Protein AF-A0A8H3A7A9-F1 (afdb_monomer)

Secondary structure (DSSP, 8-state):
--HHHHHHHHHHHHHHHHS---TTGGGS--SS-HHHHHHHHHHHHHHHHS-TT-BTT-SS--TT----EEEEEEGGGTTS---EEEESS--SSSPPPP-BHHHHHHHHH--TTTSPPEEEEETTEEEEEE-THHHHSSTHHHHHHHHHHH-TT-EE--EEEE-----------SS-HHHHHHHHHHHHT-SHHHHHHHHHHSTT-SSSEEEE---SS-TT--TT-GGGHHHHHHHHHHHHTSHHHHHHHHHHHHHHHH--S-EEGGGTTS------PPP--EE-PPPPTT----HHHHHHHHHHHH---SS--EEEEEE-TTS-HHHHHHHHHHHHTTS-SEEEEEE-SSHHHHHHHHHHHHHHH-GGGS-GGG--HHHHHHHHHH-SS-EEEEEE----TT---GGG----SSEEEEEEES-GGGGGG-BSTT-EEEE-SPPHHHHHHHHHHHHGGG-TTS---HHHHHHHHHHHHHTTT-HHHHHHHHHHHHHSTT--HHHHHHHHHHHHHHHHHHHHTS-GGG---HHHHHHHHHHHHHHHHHHHTT-HHHHHHHHHHHHS-SSS--HHHHHHHHHTTT--S------HHHHHHHHHHHS--HHHHHHHHSTT-PPSS-TTS----HHHHHHHHHHHHHTT-HHHHHHHHHHHHHHHHHHH-TT-HHHHHHHHHHHHHHHHTT-HHHHHHHHHHHHHHHHHHS-TT-HHHHHHHHHHHHHHHHTT-HHHHHHHHHHHHHHHHHHH-TTSHHHHHHHHHHHHHHHHTT-HHHHHHHHHHHHHHS-TT-TTHHHHHHHHHHHHHHTT-HHHHHHHHHHHHHHHHHHH-TTSHHHHTTTTHHHHHHHHHHHS--S--TT---SS--SSS-TTSHHHHHHHHHHS-S--TTSHHHHHTTSTTSSS----

pLDDT: mean 74.2, std 18.53, range [27.91, 96.25]

Mean predicted aligned error: 22.01 Å

Sequence (908 aa):
MSIEDAIGSYTGLAENVFSDKKRGGISGGAAYKGTTLIDSLRSIFQDATGSGDQKMAEGAPKPDGCNTLIFATLKDNMNAGIPVIFRSYQVRANRAPDCAIHEAVYATMAHPDFFKSIQIADGSLKYSFVGGELGNSNPLVHVLAEVRDLYPGEYVSCIMSIGAGHAHTIQIPNGDRQQASLAMRAMATDSERVAEEMARRFQDTTGVYFRFNVDQGMQDIETDGWEKLSVVATHTQAYLNKIEVNRAMWEAAKAIQDRKNALAVAWIDGRVQRTLEPAIVKKCPIPTAYYTGRAKEIQGVGSYIVSSGYQQQVCVIYGLGGAGKSQLAFKAIEQNHHHWNHIIYVDASCKKTIERMLEDFARVNLKYLGDTDTITYIDTLQWLQETQDSWLLFFDGADDLQLDISPYFPISYRGNILVTTRLESRAGLAQPPEALYPISGMDPEDASSLLLRVVNRRAPSKPKTAADKMSADALVRDFGFLALAIVHAGAYIAHSTGLSIAKYHDQFRDRKREMLEKHSKLPQASRISNYKDTVYTTWNMCYELLGQHGKQGTQELLWLIAFLQRDGITNAIFERAAINIHLYAPILPAGELEKYAYNYLVGLGPHVQKLLSESHKLPDEEANRWEVNCNHAVCFANVFKSMKLWPEEEDLRTKVAVARANLLGLEDPATLQNADDLAQNYWNQGLVNRAETLYSEVLEVRRGLHREDHNDILTSKRHLASIYQYQGRLSDAVPFWEDVVEGYRVSKGGNHPETLTCMESLADVYLRSAQLDKEEKLRRDMINLMLDDDPDKPTCMRRLAEVLELKEEWDAAELQLVQYQEALKKVWGESHANATIDQDCIYELRVRKESVPPISCASCMHPADVASICPKSKSICDFAARAFGILPFSLAVLVVAYLLPICFGISS

Solvent-accessible surface area (backbone atoms only — not comparable to full-atom values): 51294 Å² total; per-residue (Å²): 123,56,73,68,58,46,54,53,51,51,52,53,46,39,48,70,41,52,70,61,66,53,93,69,49,89,74,87,46,41,30,34,57,52,66,55,46,48,54,50,41,22,50,54,34,28,75,64,71,75,40,38,72,43,54,41,57,67,92,66,86,64,97,79,77,80,87,52,77,48,50,21,24,43,62,94,48,72,86,72,79,66,68,46,50,45,42,51,62,90,72,95,64,84,76,49,68,76,46,30,42,38,55,55,53,46,19,29,63,10,36,68,71,43,18,59,61,43,76,51,56,43,92,93,48,75,47,47,23,23,17,16,39,68,68,36,52,46,51,57,72,60,52,52,53,50,49,36,75,74,37,79,80,43,64,48,24,61,45,81,47,79,56,93,40,47,52,76,84,88,65,87,66,90,84,48,70,68,53,48,54,51,39,54,48,53,62,36,43,49,36,58,68,52,51,53,49,48,48,62,28,40,64,51,51,75,61,31,75,46,79,47,61,44,85,66,85,37,50,92,56,59,98,68,45,54,91,46,50,68,56,52,50,52,39,49,53,58,47,57,68,34,71,70,48,43,50,51,51,51,45,50,53,45,17,64,71,67,47,76,39,55,44,50,33,85,53,66,90,45,72,42,62,38,80,58,77,51,69,83,42,70,51,64,74,79,48,64,96,70,74,66,71,61,64,67,58,31,52,52,54,34,50,49,63,64,54,82,49,95,50,53,27,25,33,31,34,30,31,60,82,52,37,44,58,67,47,46,52,28,46,24,44,64,78,49,55,82,76,34,58,27,32,46,62,30,54,30,61,43,72,69,49,37,43,49,48,35,20,52,48,25,62,71,37,45,58,56,82,52,65,77,92,74,66,41,33,63,57,35,42,51,47,62,42,70,51,91,61,32,32,38,44,34,33,41,49,45,58,49,88,87,60,82,66,69,89,75,62,59,76,30,64,53,39,23,36,39,36,25,25,59,45,72,86,57,56,81,66,19,32,58,73,82,34,51,45,83,42,58,53,48,57,69,70,42,36,29,51,38,30,55,52,45,34,33,68,88,50,83,81,64,77,86,46,74,67,56,51,55,33,34,52,53,42,34,55,72,47,61,24,24,50,47,45,39,52,52,52,15,46,48,42,49,71,39,88,90,53,48,66,55,62,51,42,51,54,48,51,52,52,48,47,57,47,50,59,62,48,69,74,47,60,79,91,71,52,71,54,76,67,59,49,41,46,47,50,49,49,49,53,60,52,57,53,35,55,76,70,75,39,50,70,58,53,56,46,53,50,54,54,74,73,46,66,91,70,89,77,49,70,66,58,53,55,52,46,64,74,43,66,84,54,90,63,84,84,69,73,89,42,73,68,51,54,52,50,48,52,45,66,76,43,58,50,74,68,56,51,45,61,65,67,54,69,84,59,84,73,84,90,71,91,78,78,75,83,78,42,58,68,58,55,51,52,53,25,52,49,25,56,76,71,66,39,56,69,66,18,50,57,44,47,52,52,38,39,54,53,36,28,74,74,66,34,71,83,28,70,70,30,44,51,49,49,52,54,50,20,52,47,27,45,76,73,66,40,48,72,61,16,50,53,46,41,49,54,50,36,56,53,41,59,77,74,43,63,87,67,37,68,70,44,34,50,36,34,45,55,48,20,53,50,26,49,73,74,65,39,38,84,67,12,49,62,30,31,55,52,32,32,52,35,32,29,76,75,66,32,63,66,31,71,69,26,47,53,41,44,53,53,41,37,53,45,24,54,77,66,67,39,54,71,62,28,48,53,50,42,55,50,49,54,71,49,45,56,78,66,41,80,61,40,34,58,48,35,48,54,41,20,55,51,27,48,76,69,67,38,54,72,61,17,50,53,34,48,53,53,22,52,52,36,30,26,64,49,63,34,79,86,31,65,80,43,57,74,63,66,56,55,60,56,53,48,52,52,52,63,71,66,57,78,76,97,77,72,100,76,84,79,82,96,82,84,86,86,82,84,68,92,74,54,61,63,56,52,54,48,55,58,70,74,70,71,87,82,64,84,86,54,60,69,62,52,68,76,70,54,71,76,76,77,64,83,81,76,134

Nearest PDB structures (foldseek):
  7ai4-assembly1_A  TM=7.727E-01  e=1.478E-08  Homo sapiens
  6ejn-assembly1_B  TM=8.542E-01  e=3.430E-07  Mus musculus
  7ai4-assembly2_B  TM=7.192E-01  e=2.588E-08  Homo sapiens
  6ejn-assembly1_A  TM=7.525E-01  e=1.580E-07  Mus musculus
  3nf1-assembly1_A  TM=7.855E-01  e=5.053E-07  Homo sapiens

InterPro domains:
  IPR002182 NB-ARC [PF00931] (311-458)
  IPR002641 Patatin-like phospholipase domain [PS51635] (1-144)
  IPR011990 Tetratricopeptide-like helical domain superfamily [G3DSA:1.25.40.10] (632-840)
  IPR011990 Tetratricopeptide-like helical domain superfamily [SSF48452] (669-813)
  IPR016035 Acyl transferase/acyl hydrolase/lysophospholipase [SSF52151] (1-244)
  IPR027417 P-loop containing nucleoside triphosphate hydrolase [G3DSA:3.40.50.300] (272-430)
  IPR027417 P-loop containing nucleoside triphosphate hydrolase [SSF52540] (281-552)
  IPR053137 Nucleotide-binding leucine-rich repeat (NLR)-like [PTHR46082] (385-836)

Foldseek 3Di:
DDPVVVVVLVLVLLCQWLVDFDDPLPPQAARTELVSNLVSQLVVCCVVPVGSFAKLADDDCDPPNDKDWAWWCFPVPLPPLDTQIRINYDDDDSDDATGGPSQSVSLQVQASRHHAWDWGDHPPDTTTTHHRLQNPLPVVVVVLVVCCVVPVWFWQLADETEDQADQDDQDDDPDDPVSNVVSVRCVRNDNVVVVVVLCQLCVQAPLHYDYHHQHDQNHPADPSNSVCVVSSVVSVVVSCPDPVNVVSVVSNVCSVVVVLRIHRSVSSPGSQQHPPPFQQAADDDAADPLDWDDPVVLVLLLCQQLDLDQFAWEFEEEEDPLLCSSNSVNSSCVVNVVSFSHEQEFAQQDPVRRWVSLQVSCLRGVVRVDDSVPGTSVNSLVCVASDPTAYEYEYEENEDPPDDCVVSDRGHSRGYYYYYYHDPVCLVVGVPNSSYHYGFADDLVRLLVSLVCLLCVPPVPDPCDPVLSVLSSLQCVLLRNRNRLSNLLSPLNNVDPPRGSNNSSVVLVVQLVVVVVVLVPDDPVSRDPSNCSSSCSSVVVSQVVCVVVPVVVVNLVVLVCVPDDPPPDDVVVVVVCVVCVVVLDDPPPDDPVVVVVVCCVVVVDPVVVVVLVVLPDDDPDDPDPDPPPLVNLVSVLVVCLSVVVLVSNLSSLVSSLVVCCVVPNCLDPVSLVSLQVNLVSCVVVVVLVSSLVSLVVSLVSVVVPDDCLDPSNLVSLLSNLVSCVVVVVLVSNQVSLVSSLVSCCVVVNCLDPVSLVSLVSNLVSCVSVVVLVVNLVSLVSSLVSDDLLDPCNLVSLLVNLVSCVVVVVLVVSLVSVVVSLVSQCSNQNCPDPSSVVCPCVSVVSVVVNVPPDPPDDPPDDDDDPDPPDDPPVVVVVVVVCVVDDDDDPVCVVVVVVPPVVPPPDDDD

Structure (mmCIF, N/CA/C/O backbone):
data_AF-A0A8H3A7A9-F1
#
_entry.id   AF-A0A8H3A7A9-F1
#
loop_
_atom_site.group_PDB
_atom_site.id
_atom_site.type_symbol
_atom_site.label_atom_id
_atom_site.label_alt_id
_atom_site.label_comp_id
_atom_site.label_asym_id
_atom_site.label_entity_id
_atom_site.label_seq_id
_atom_site.pdbx_PDB_ins_code
_atom_site.Cartn_x
_atom_site.Cartn_y
_atom_site.Cartn_z
_atom_site.occupancy
_atom_site.B_iso_or_equiv
_atom_site.auth_seq_id
_atom_site.auth_comp_id
_atom_site.auth_asym_id
_atom_site.auth_atom_id
_atom_site.pdbx_PDB_model_num
ATOM 1 N N . MET A 1 1 ? -44.510 3.737 44.860 1.00 81.31 1 MET A N 1
ATOM 2 C CA . MET A 1 1 ? -44.347 4.711 45.961 1.00 81.31 1 MET A CA 1
ATOM 3 C C . MET A 1 1 ? -43.432 5.834 45.485 1.00 81.31 1 MET A C 1
ATOM 5 O O . MET A 1 1 ? -42.497 5.527 44.750 1.00 81.31 1 MET A O 1
ATOM 9 N N . SER A 1 2 ? -43.714 7.098 45.826 1.00 86.44 2 SER A N 1
ATOM 10 C CA . SER A 1 2 ? -42.799 8.214 45.530 1.00 86.44 2 SER A CA 1
ATOM 11 C C . SER A 1 2 ? -41.583 8.202 46.473 1.00 86.44 2 SER A C 1
ATOM 13 O O . SER A 1 2 ? -41.585 7.490 47.477 1.00 86.44 2 SER A O 1
ATOM 15 N N . ILE A 1 3 ? -40.531 8.970 46.166 1.00 86.75 3 ILE A N 1
ATOM 16 C CA . ILE A 1 3 ? -39.346 9.064 47.042 1.00 86.75 3 ILE A CA 1
ATOM 17 C C . ILE A 1 3 ? -39.711 9.713 48.389 1.00 86.75 3 ILE A C 1
ATOM 19 O O . ILE A 1 3 ? -39.241 9.255 49.428 1.00 86.75 3 ILE A O 1
ATOM 23 N N . GLU A 1 4 ? -40.572 10.733 48.390 1.00 86.94 4 GLU A N 1
ATOM 24 C CA . GLU A 1 4 ? -41.012 11.419 49.614 1.00 86.94 4 GLU A CA 1
ATOM 25 C C . GLU A 1 4 ? -41.820 10.484 50.525 1.00 86.94 4 GLU A C 1
ATOM 27 O O . GLU A 1 4 ? -41.523 10.374 51.716 1.00 86.94 4 GLU A O 1
ATOM 32 N N . ASP A 1 5 ? -42.761 9.724 49.952 1.00 88.25 5 ASP A N 1
ATOM 33 C CA . ASP A 1 5 ? -43.539 8.723 50.694 1.00 88.25 5 ASP A CA 1
ATOM 34 C C . ASP A 1 5 ? -42.638 7.616 51.264 1.00 88.25 5 ASP A C 1
ATOM 36 O O . ASP A 1 5 ? -42.865 7.128 52.374 1.00 88.25 5 ASP A O 1
ATOM 40 N N . ALA A 1 6 ? -41.593 7.226 50.522 1.00 87.62 6 ALA A N 1
ATOM 41 C CA . ALA A 1 6 ? -40.629 6.227 50.970 1.00 87.62 6 ALA A CA 1
ATOM 42 C C . ALA A 1 6 ? -39.819 6.725 52.168 1.00 87.62 6 ALA A C 1
ATOM 44 O O . ALA A 1 6 ? -39.702 6.002 53.154 1.00 87.62 6 ALA A O 1
ATOM 45 N N . ILE A 1 7 ? -39.312 7.962 52.130 1.00 86.38 7 ILE A N 1
ATOM 46 C CA . ILE A 1 7 ? -38.599 8.577 53.263 1.00 86.38 7 ILE A CA 1
ATOM 47 C C . ILE A 1 7 ? -39.510 8.646 54.498 1.00 86.38 7 ILE A C 1
ATOM 49 O O . ILE A 1 7 ? -39.076 8.306 55.603 1.00 86.38 7 ILE A O 1
ATOM 53 N N . GLY A 1 8 ? -40.780 9.024 54.322 1.00 86.81 8 GLY A N 1
ATOM 54 C CA . GLY A 1 8 ? -41.763 9.027 55.409 1.00 86.81 8 GLY A CA 1
ATOM 55 C C . GLY A 1 8 ? -41.993 7.628 55.990 1.00 86.81 8 GLY A C 1
ATOM 56 O O . GLY A 1 8 ? -41.904 7.433 57.202 1.00 86.81 8 GLY A O 1
ATOM 57 N N . SER A 1 9 ? -42.194 6.634 55.122 1.00 89.56 9 SER A N 1
ATOM 58 C CA . SER A 1 9 ? -42.402 5.231 55.510 1.00 89.56 9 SER A CA 1
ATOM 59 C C . SER A 1 9 ? -41.189 4.640 56.235 1.00 89.56 9 SER A C 1
ATOM 61 O O . SER A 1 9 ? -41.352 3.944 57.235 1.00 89.56 9 SER A O 1
ATOM 63 N N . TYR A 1 10 ? -39.967 4.948 55.784 1.00 86.12 10 TYR A N 1
ATOM 64 C CA . TYR A 1 10 ? -38.727 4.529 56.448 1.00 86.12 10 TYR A CA 1
ATOM 65 C C . TYR A 1 10 ? -38.563 5.165 57.827 1.00 86.12 10 TYR A C 1
ATOM 67 O O . TYR A 1 10 ? -38.126 4.492 58.758 1.00 86.12 10 TYR A O 1
ATOM 75 N N . THR A 1 11 ? -38.933 6.438 57.967 1.00 85.75 11 THR A N 1
ATOM 76 C CA . THR A 1 11 ? -38.892 7.142 59.255 1.00 85.75 11 THR A CA 1
ATOM 77 C C . THR A 1 11 ? -39.833 6.473 60.258 1.00 85.75 11 THR A C 1
ATOM 79 O O . THR A 1 11 ? -39.410 6.122 61.359 1.00 85.75 11 THR A O 1
ATOM 82 N N . GLY A 1 12 ? -41.073 6.198 59.840 1.00 88.00 12 GLY A N 1
ATOM 83 C CA . GLY A 1 12 ? -42.051 5.478 60.658 1.00 88.00 12 GLY A CA 1
ATOM 84 C C . GLY A 1 12 ? -41.626 4.041 60.976 1.00 88.00 12 GLY A C 1
ATOM 85 O O . GLY A 1 12 ? -41.794 3.582 62.103 1.00 88.00 12 GLY A O 1
ATOM 86 N N . LEU A 1 13 ? -41.019 3.333 60.016 1.00 89.81 13 LEU A N 1
ATOM 87 C CA . LEU A 1 13 ? -40.456 1.999 60.240 1.00 89.81 13 LEU A CA 1
ATOM 88 C C . LEU A 1 13 ? -39.361 2.031 61.312 1.00 89.81 13 LEU A C 1
ATOM 90 O O . LEU A 1 13 ? -39.375 1.202 62.219 1.00 89.81 13 LEU A O 1
ATOM 94 N N . ALA A 1 14 ? -38.424 2.977 61.216 1.00 86.81 14 ALA A N 1
ATOM 95 C CA . ALA A 1 14 ? -37.315 3.094 62.154 1.00 86.81 14 ALA A CA 1
ATOM 96 C C . ALA A 1 14 ? -37.806 3.392 63.580 1.00 86.81 14 ALA A C 1
ATOM 98 O O . ALA A 1 14 ? -37.393 2.709 64.516 1.00 86.81 14 ALA A O 1
ATOM 99 N N . GLU A 1 15 ? -38.732 4.340 63.738 1.00 87.81 15 GLU A N 1
ATOM 100 C CA . GLU A 1 15 ? -39.348 4.659 65.031 1.00 87.81 15 GLU A CA 1
ATOM 101 C C . GLU A 1 15 ? -40.083 3.445 65.620 1.00 87.81 15 GLU A C 1
ATOM 103 O O . GLU A 1 15 ? -39.825 3.047 66.757 1.00 87.81 15 GLU A O 1
ATOM 108 N N . ASN A 1 16 ? -40.934 2.779 64.835 1.00 88.44 16 ASN A N 1
ATOM 109 C CA . ASN A 1 16 ? -41.722 1.637 65.309 1.00 88.44 16 ASN A CA 1
ATOM 110 C C . ASN A 1 16 ? -40.861 0.425 65.694 1.00 88.44 16 ASN A C 1
ATOM 112 O O . ASN A 1 16 ? -41.200 -0.319 66.615 1.00 88.44 16 ASN A O 1
ATOM 116 N N . VAL A 1 17 ? -39.761 0.191 64.976 1.00 88.12 17 VAL A N 1
ATOM 117 C CA . VAL A 1 17 ? -38.931 -1.005 65.158 1.00 88.12 17 VAL A CA 1
ATOM 118 C C . VAL A 1 17 ? -37.855 -0.805 66.227 1.00 88.12 17 VAL A C 1
ATOM 120 O O . VAL A 1 17 ? -37.589 -1.740 66.990 1.00 88.12 17 VAL A O 1
ATOM 123 N N . PHE A 1 18 ? -37.245 0.382 66.301 1.00 86.00 18 PHE A N 1
ATOM 124 C CA . PHE A 1 18 ? -36.087 0.643 67.164 1.00 86.00 18 PHE A CA 1
ATOM 125 C C . PHE A 1 18 ? -36.413 1.400 68.464 1.00 86.00 18 PHE A C 1
ATOM 127 O O . PHE A 1 18 ? -35.544 1.500 69.328 1.00 86.00 18 PHE A O 1
ATOM 134 N N . SER A 1 19 ? -37.649 1.870 68.669 1.00 83.56 19 SER A N 1
ATOM 135 C CA . SER A 1 19 ? -38.062 2.507 69.936 1.00 83.56 19 SER A CA 1
ATOM 136 C C . SER A 1 19 ? -38.066 1.552 71.141 1.00 83.56 19 SER A C 1
ATOM 138 O O . SER A 1 19 ? -37.717 1.952 72.251 1.00 83.56 19 SER A O 1
ATOM 140 N N . ASP A 1 20 ? -38.385 0.269 70.933 1.00 79.62 20 ASP A N 1
ATOM 141 C CA . ASP A 1 20 ? -38.585 -0.718 72.005 1.00 79.62 20 ASP A CA 1
ATOM 142 C C . ASP A 1 20 ? -37.432 -1.741 72.122 1.00 79.62 20 ASP A C 1
ATOM 144 O O . ASP A 1 20 ? -37.546 -2.923 71.760 1.00 79.62 20 ASP A O 1
ATOM 148 N N . LYS A 1 21 ? -36.299 -1.311 72.694 1.00 80.25 21 LYS A N 1
ATOM 149 C CA . LYS A 1 21 ? -35.135 -2.182 72.961 1.00 80.25 21 LYS A CA 1
ATOM 150 C C . LYS A 1 21 ? -35.417 -3.168 74.105 1.00 80.25 21 LYS A C 1
ATOM 152 O O . LYS A 1 21 ? -35.816 -2.788 75.209 1.00 80.25 21 LYS A O 1
ATOM 157 N N . LYS A 1 22 ? -35.175 -4.468 73.893 1.00 74.69 22 LYS A N 1
ATOM 158 C CA . LYS A 1 22 ? -35.409 -5.500 74.925 1.00 74.69 22 LYS A CA 1
ATOM 159 C C . LYS A 1 22 ? -34.447 -5.338 76.112 1.00 74.69 22 LYS A C 1
ATOM 161 O O . LYS A 1 22 ? -33.228 -5.401 75.951 1.00 74.69 22 LYS A O 1
ATOM 166 N N . ARG A 1 23 ? -34.984 -5.247 77.337 1.00 50.81 23 ARG A N 1
ATOM 167 C CA . ARG A 1 23 ? -34.195 -5.315 78.585 1.00 50.81 23 ARG A CA 1
ATOM 168 C C . ARG A 1 23 ? -33.605 -6.724 78.762 1.00 50.81 23 ARG A C 1
ATOM 170 O O . ARG A 1 23 ? -34.299 -7.621 79.226 1.00 50.81 23 ARG A O 1
ATOM 177 N N . GLY A 1 24 ? -32.341 -6.923 78.370 1.00 53.50 24 GLY A N 1
ATOM 178 C CA . GLY A 1 24 ? -31.610 -8.189 78.573 1.00 53.50 24 GLY A CA 1
ATOM 179 C C . GLY A 1 24 ? -30.559 -8.577 77.518 1.00 53.50 24 GLY A C 1
ATOM 180 O O . GLY A 1 24 ? -29.971 -9.650 77.632 1.00 53.50 24 GLY A O 1
ATOM 181 N N . GLY A 1 25 ? -30.288 -7.740 76.509 1.00 44.56 25 GLY A N 1
ATOM 182 C CA . GLY A 1 25 ? -29.418 -8.057 75.357 1.00 44.56 25 GLY A CA 1
ATOM 183 C C . GLY A 1 25 ? -27.917 -8.291 75.619 1.00 44.56 25 GLY A C 1
ATOM 184 O O . GLY A 1 25 ? -27.160 -8.411 74.666 1.00 44.56 25 GLY A O 1
ATOM 185 N N . ILE A 1 26 ? -27.458 -8.390 76.871 1.00 44.59 26 ILE A N 1
ATOM 186 C CA . ILE A 1 26 ? -26.031 -8.601 77.209 1.00 44.59 26 ILE A CA 1
ATOM 187 C C . ILE A 1 26 ? -25.650 -10.103 77.184 1.00 44.59 26 ILE A C 1
ATOM 189 O O . ILE A 1 26 ? -24.485 -10.464 77.306 1.00 44.59 26 ILE A O 1
ATOM 193 N N . SER A 1 27 ? -26.612 -11.007 76.952 1.00 41.19 27 SER A N 1
ATOM 194 C CA . SER A 1 27 ? -26.386 -12.464 76.865 1.00 41.19 27 SER A CA 1
ATOM 195 C C . SER A 1 27 ? -26.697 -13.052 75.477 1.00 41.19 27 SER A C 1
ATOM 197 O O . SER A 1 27 ? -27.342 -14.088 75.354 1.00 41.19 27 SER A O 1
ATOM 199 N N . GLY A 1 28 ? -26.243 -12.384 74.409 1.00 50.75 28 GLY A N 1
ATOM 200 C CA . GLY A 1 28 ? -26.193 -12.966 73.056 1.00 50.75 28 GLY A CA 1
ATOM 201 C C . GLY A 1 28 ? -27.541 -13.179 72.349 1.00 50.75 28 GLY A C 1
ATOM 202 O O . GLY A 1 28 ? -27.635 -14.028 71.464 1.00 50.75 28 GLY A O 1
ATOM 203 N N . GLY A 1 29 ? -28.592 -12.443 72.730 1.00 59.03 29 GLY A N 1
ATOM 204 C CA . GLY A 1 29 ? -29.908 -12.481 72.080 1.00 59.03 29 GLY A CA 1
ATOM 205 C C . GLY A 1 29 ? -30.260 -11.171 71.364 1.00 59.03 29 GLY A C 1
ATOM 206 O O . GLY A 1 29 ? -29.929 -10.101 71.859 1.00 59.03 29 GLY A O 1
ATOM 207 N N . ALA A 1 30 ? -30.979 -11.267 70.237 1.00 68.69 30 ALA A N 1
ATOM 208 C CA . ALA A 1 30 ? -31.411 -10.138 69.399 1.00 68.69 30 ALA A CA 1
ATOM 209 C C . ALA A 1 30 ? -32.050 -8.976 70.190 1.00 68.69 30 ALA A C 1
ATOM 211 O O . ALA A 1 30 ? -33.033 -9.196 70.916 1.00 68.69 30 ALA A O 1
ATOM 212 N N . ALA A 1 31 ? -31.528 -7.757 69.999 1.00 78.38 31 ALA A N 1
ATOM 213 C CA . ALA A 1 31 ? -31.915 -6.551 70.738 1.00 78.38 31 ALA A CA 1
ATOM 214 C C . ALA A 1 31 ? -33.371 -6.098 70.508 1.00 78.38 31 ALA A C 1
ATOM 216 O O . ALA A 1 31 ? -33.987 -5.542 71.421 1.00 78.38 31 ALA A O 1
ATOM 217 N N . TYR A 1 32 ? -33.948 -6.408 69.345 1.00 85.75 32 TYR A N 1
ATOM 218 C CA . TYR A 1 32 ? -35.281 -5.968 68.923 1.00 85.75 32 TYR A CA 1
ATOM 219 C C . TYR A 1 32 ? -36.211 -7.153 68.605 1.00 85.75 32 TYR A C 1
ATOM 221 O O . TYR A 1 32 ? -35.816 -8.330 68.575 1.00 85.75 32 TYR A O 1
ATOM 229 N N . LYS A 1 33 ? -37.518 -6.889 68.477 1.00 85.50 33 LYS A N 1
ATOM 230 C CA . LYS A 1 33 ? -38.528 -7.909 68.140 1.00 85.50 33 LYS A CA 1
ATOM 231 C C . LYS A 1 33 ? -38.652 -8.034 66.620 1.00 85.50 33 LYS A C 1
ATOM 233 O O . LYS A 1 33 ? -39.168 -7.139 65.968 1.00 85.50 33 LYS A O 1
ATOM 238 N N . GLY A 1 34 ? -38.264 -9.187 66.072 1.00 85.44 34 GLY A N 1
ATOM 239 C CA . GLY A 1 34 ? -38.441 -9.470 64.643 1.00 85.44 34 GLY A CA 1
ATOM 240 C C . GLY A 1 34 ? -39.904 -9.446 64.180 1.00 85.44 34 GLY A C 1
ATOM 241 O O . GLY A 1 34 ? -40.184 -9.037 63.062 1.00 85.44 34 GLY A O 1
ATOM 242 N N . THR A 1 35 ? -40.855 -9.804 65.049 1.00 88.44 35 THR A N 1
ATOM 243 C CA . THR A 1 35 ? -42.293 -9.717 64.733 1.00 88.44 35 THR A CA 1
ATOM 244 C C . THR A 1 35 ? -42.723 -8.282 64.426 1.00 88.44 35 THR A C 1
ATOM 246 O O . THR A 1 35 ? -43.422 -8.047 63.455 1.00 88.44 35 THR A O 1
ATOM 249 N N . THR A 1 36 ? -42.222 -7.300 65.181 1.00 90.31 36 THR A N 1
ATOM 250 C CA . THR A 1 36 ? -42.519 -5.884 64.927 1.00 90.31 36 THR A CA 1
ATOM 251 C C . THR A 1 36 ? -41.977 -5.431 63.570 1.00 90.31 36 THR A C 1
ATOM 253 O O . THR A 1 36 ? -42.670 -4.723 62.843 1.00 90.31 36 THR A O 1
ATOM 256 N N . LEU A 1 37 ? -40.766 -5.870 63.201 1.00 90.38 37 LEU A N 1
ATOM 257 C CA . LEU A 1 37 ? -40.165 -5.557 61.902 1.00 90.38 37 LEU A CA 1
ATOM 258 C C . LEU A 1 37 ? -40.970 -6.167 60.749 1.00 90.38 37 LEU A C 1
ATOM 260 O O . LEU A 1 37 ? -41.304 -5.458 59.806 1.00 90.38 37 LEU A O 1
ATOM 264 N N . ILE A 1 38 ? -41.314 -7.457 60.824 1.00 91.12 38 ILE A N 1
ATOM 265 C CA . ILE A 1 38 ? -42.032 -8.126 59.731 1.00 91.12 38 ILE A CA 1
ATOM 266 C C . ILE A 1 38 ? -43.461 -7.593 59.564 1.00 91.12 38 ILE A C 1
ATOM 268 O O . ILE A 1 38 ? -43.892 -7.395 58.431 1.00 91.12 38 ILE A O 1
ATOM 272 N N . ASP A 1 39 ? -44.162 -7.289 60.662 1.00 91.38 39 ASP A N 1
ATOM 273 C CA . ASP A 1 39 ? -45.515 -6.722 60.617 1.00 91.38 39 ASP A CA 1
ATOM 274 C C . ASP A 1 39 ? -45.500 -5.293 60.049 1.00 91.38 39 ASP A C 1
ATOM 276 O O . ASP A 1 39 ? -46.337 -4.947 59.214 1.00 91.38 39 ASP A O 1
ATOM 280 N N . SER A 1 40 ? -44.501 -4.484 60.427 1.00 92.62 40 SER A N 1
ATOM 281 C CA . SER A 1 40 ? -44.321 -3.130 59.882 1.00 92.62 40 SER A CA 1
ATOM 282 C C . SER A 1 40 ? -43.989 -3.160 58.388 1.00 92.62 40 SER A C 1
ATOM 284 O O . SER A 1 40 ? -44.585 -2.415 57.614 1.00 92.62 40 SER A O 1
ATOM 286 N N . LEU A 1 41 ? -43.090 -4.055 57.956 1.00 92.75 41 LEU A N 1
ATOM 287 C CA . LEU A 1 41 ? -42.774 -4.247 56.536 1.00 92.75 41 LEU A CA 1
ATOM 288 C C . LEU A 1 41 ? -44.009 -4.695 55.748 1.00 92.75 41 LEU A C 1
ATOM 290 O O . LEU A 1 41 ? -44.294 -4.133 54.693 1.00 92.75 41 LEU A O 1
ATOM 294 N N . ARG A 1 42 ? -44.774 -5.663 56.269 1.00 92.31 42 ARG A N 1
ATOM 295 C CA . ARG A 1 42 ? -46.020 -6.123 55.644 1.00 92.31 42 ARG A CA 1
ATOM 296 C C . ARG A 1 42 ? -47.021 -4.979 55.478 1.00 92.31 42 ARG A C 1
ATOM 298 O O . ARG A 1 42 ? -47.632 -4.889 54.419 1.00 92.31 42 ARG A O 1
ATOM 305 N N . SER A 1 43 ? -47.162 -4.100 56.474 1.00 92.00 43 SER A N 1
ATOM 306 C CA . SER A 1 43 ? -48.022 -2.911 56.369 1.00 92.00 43 SER A CA 1
ATOM 307 C C . SER A 1 43 ? -47.558 -1.972 55.255 1.00 92.00 43 SER A C 1
ATOM 309 O O . SER A 1 43 ? -48.363 -1.582 54.418 1.00 92.00 43 SER A O 1
ATOM 311 N N . ILE A 1 44 ? -46.256 -1.672 55.183 1.00 91.44 44 ILE A N 1
ATOM 312 C CA . ILE A 1 44 ? -45.694 -0.794 54.142 1.00 91.44 44 ILE A CA 1
ATOM 313 C C . ILE A 1 44 ? -45.965 -1.359 52.744 1.00 91.44 44 ILE A C 1
ATOM 315 O O . ILE A 1 44 ? -46.359 -0.621 51.842 1.00 91.44 44 ILE A O 1
ATOM 319 N N . PHE A 1 45 ? -45.780 -2.667 52.546 1.00 89.12 45 PHE A N 1
ATOM 320 C CA . PHE A 1 45 ? -46.068 -3.296 51.255 1.00 89.12 45 PHE A CA 1
ATOM 321 C C . PHE A 1 45 ? -47.569 -3.389 50.974 1.00 89.12 45 PHE A C 1
ATOM 323 O O . PHE A 1 45 ? -47.976 -3.150 49.843 1.00 89.12 45 PHE A O 1
ATOM 330 N N . GLN A 1 46 ? -48.402 -3.632 51.988 1.00 90.44 46 GLN A N 1
ATOM 331 C CA . GLN A 1 46 ? -49.857 -3.584 51.851 1.00 90.44 46 GLN A CA 1
ATOM 332 C C . GLN A 1 46 ? -50.327 -2.212 51.348 1.00 90.44 46 GLN A C 1
ATOM 334 O O . GLN A 1 46 ? -51.152 -2.157 50.435 1.00 90.44 46 GLN A O 1
ATOM 339 N N . ASP A 1 47 ? -49.765 -1.129 51.884 1.00 86.62 47 ASP A N 1
ATOM 340 C CA . ASP A 1 47 ? -50.081 0.242 51.475 1.00 86.62 47 ASP A CA 1
ATOM 341 C C . ASP A 1 47 ? -49.520 0.570 50.081 1.00 86.62 47 ASP A C 1
ATOM 343 O O . ASP A 1 47 ? -50.162 1.253 49.284 1.00 86.62 47 ASP A O 1
ATOM 347 N N . ALA A 1 48 ? -48.328 0.061 49.755 1.00 84.88 48 ALA A N 1
ATOM 348 C CA . ALA A 1 48 ? -47.638 0.372 48.505 1.00 84.88 48 ALA A CA 1
ATOM 349 C C . ALA A 1 48 ? -48.129 -0.431 47.292 1.00 84.88 48 ALA A C 1
ATOM 351 O O . ALA A 1 48 ? -48.072 0.072 46.168 1.00 84.88 48 ALA A O 1
ATOM 352 N N . THR A 1 49 ? -48.537 -1.685 47.494 1.00 82.50 49 THR A N 1
ATOM 353 C CA . THR A 1 49 ? -48.814 -2.642 46.410 1.00 82.50 49 THR A CA 1
ATOM 354 C C . THR A 1 49 ? -50.214 -3.247 46.469 1.00 82.50 49 THR A C 1
ATOM 356 O O . THR A 1 49 ? -50.620 -3.952 45.546 1.00 82.50 49 THR A O 1
ATOM 359 N N . GLY A 1 50 ? -50.972 -2.977 47.535 1.00 84.12 50 GLY A N 1
ATOM 360 C CA . GLY A 1 50 ? -52.287 -3.569 47.772 1.00 84.12 50 GLY A CA 1
ATOM 361 C C . GLY A 1 50 ? -52.238 -5.004 48.308 1.00 84.12 50 GLY A C 1
ATOM 362 O O . GLY A 1 50 ? -53.295 -5.556 48.619 1.00 84.12 50 GLY A O 1
ATOM 363 N N . SER A 1 51 ? -51.050 -5.605 48.453 1.00 87.38 51 SER A N 1
ATOM 364 C CA . SER A 1 51 ? -50.869 -6.926 49.062 1.00 87.38 51 SER A CA 1
ATOM 365 C C . SER A 1 51 ? -49.593 -6.993 49.898 1.00 87.38 51 SER A C 1
ATOM 367 O O . SER A 1 51 ? -48.479 -6.953 49.376 1.00 87.38 51 SER A O 1
ATOM 369 N N . GLY A 1 52 ? -49.756 -7.149 51.212 1.00 84.75 52 GLY A N 1
ATOM 370 C CA . GLY A 1 52 ? -48.645 -7.245 52.157 1.00 84.75 52 GLY A CA 1
ATOM 371 C C . GLY A 1 52 ? -47.765 -8.484 51.968 1.00 84.75 52 GLY A C 1
ATOM 372 O O . GLY A 1 52 ? -46.592 -8.436 52.324 1.00 84.75 52 GLY A O 1
ATOM 373 N N . ASP A 1 53 ? -48.298 -9.556 51.372 1.00 88.69 53 ASP A N 1
ATOM 374 C CA . ASP A 1 53 ? -47.585 -10.816 51.111 1.00 88.69 53 ASP A CA 1
ATOM 375 C C . ASP A 1 53 ? -47.254 -10.996 49.613 1.00 88.69 53 ASP A C 1
ATOM 377 O O . ASP A 1 53 ? -47.095 -12.118 49.127 1.00 88.69 53 ASP A O 1
ATOM 381 N N . GLN A 1 54 ? -47.162 -9.897 48.853 1.00 87.19 54 GLN A N 1
ATOM 382 C CA . GLN A 1 54 ? -46.780 -9.955 47.443 1.00 87.19 54 GLN A CA 1
ATOM 383 C C . GLN A 1 54 ? -45.436 -10.675 47.265 1.00 87.19 54 GLN A C 1
ATOM 385 O O . GLN A 1 54 ? -44.458 -10.381 47.962 1.00 87.19 54 GLN A O 1
ATOM 390 N N . LYS A 1 55 ? -45.377 -11.602 46.303 1.00 86.94 55 LYS A N 1
ATOM 391 C CA . LYS A 1 55 ? -44.162 -12.365 46.009 1.00 86.94 55 LYS A CA 1
ATOM 392 C C . LYS A 1 55 ? -43.104 -11.526 45.315 1.00 86.94 55 LYS A C 1
ATOM 394 O O . LYS A 1 55 ? -43.401 -10.659 44.496 1.00 86.94 55 LYS A O 1
ATOM 399 N N . MET A 1 56 ? -41.845 -11.859 45.588 1.00 83.50 56 MET A N 1
ATOM 400 C CA . MET A 1 56 ? -40.705 -11.199 44.961 1.00 83.50 56 MET A CA 1
ATOM 401 C C . MET A 1 56 ? -40.666 -11.427 43.436 1.00 83.50 56 MET A C 1
ATOM 403 O O . MET A 1 56 ? -40.343 -10.496 42.703 1.00 83.50 56 MET A O 1
ATOM 407 N N . ALA A 1 57 ? -41.032 -12.626 42.953 1.00 72.69 57 ALA A N 1
ATOM 408 C CA . ALA A 1 57 ? -40.866 -13.057 41.557 1.00 72.69 57 ALA A CA 1
ATOM 409 C C . ALA A 1 57 ? -42.176 -13.504 40.860 1.00 72.69 57 ALA A C 1
ATOM 411 O O . ALA A 1 57 ? -42.184 -14.492 40.117 1.00 72.69 57 ALA A O 1
ATOM 412 N N . GLU A 1 58 ? -43.290 -12.804 41.095 1.00 61.78 58 GLU A N 1
ATOM 413 C CA . GLU A 1 58 ? -44.584 -13.119 40.469 1.00 61.78 58 GLU A CA 1
ATOM 414 C C . GLU A 1 58 ? -44.642 -12.695 38.987 1.00 61.78 58 GLU A C 1
ATOM 416 O O . GLU A 1 58 ? -44.364 -11.553 38.624 1.00 61.78 58 GLU A O 1
ATOM 421 N N . GLY A 1 59 ? -44.961 -13.656 38.112 1.00 53.25 59 GLY A N 1
ATOM 422 C CA . GLY A 1 59 ? -44.815 -13.553 36.661 1.00 53.25 59 GLY A CA 1
ATOM 423 C C . GLY A 1 59 ? -45.776 -12.585 35.964 1.00 53.25 59 GLY A C 1
ATOM 424 O O . GLY A 1 59 ? -46.932 -12.920 35.733 1.00 53.25 59 GLY A O 1
ATOM 425 N N . ALA A 1 60 ? -45.241 -11.447 35.516 1.00 44.09 60 ALA A N 1
ATOM 426 C CA . ALA A 1 60 ? -45.615 -10.715 34.301 1.00 44.09 60 ALA A CA 1
ATOM 427 C C . ALA A 1 60 ? -44.484 -9.719 33.948 1.00 44.09 60 ALA A C 1
ATOM 429 O O . ALA A 1 60 ? -43.736 -9.317 34.844 1.00 44.09 60 ALA A O 1
ATOM 430 N N . PRO A 1 61 ? -44.323 -9.298 32.678 1.00 48.41 61 PRO A N 1
ATOM 431 C CA . PRO A 1 61 ? -43.383 -8.238 32.323 1.00 48.41 61 PRO A CA 1
ATOM 432 C C . PRO A 1 61 ? -43.809 -6.962 33.053 1.00 48.41 61 PRO A C 1
ATOM 434 O O . PRO A 1 61 ? -44.945 -6.512 32.894 1.00 48.41 61 PRO A O 1
ATOM 437 N N . LYS A 1 62 ? -42.928 -6.393 33.881 1.00 54.53 62 LYS A N 1
ATOM 438 C CA . LYS A 1 62 ? -43.228 -5.128 34.560 1.00 54.53 62 LYS A CA 1
ATOM 439 C C . LYS A 1 62 ? -43.432 -4.025 33.506 1.00 54.53 62 LYS A C 1
ATOM 441 O O . LYS A 1 62 ? -42.595 -3.927 32.607 1.00 54.53 62 LYS A O 1
ATOM 446 N N . PRO A 1 63 ? -44.462 -3.168 33.636 1.00 44.75 63 PRO A N 1
ATOM 447 C CA . PRO A 1 63 ? -44.698 -2.043 32.725 1.00 44.75 63 PRO A CA 1
ATOM 448 C C . PRO A 1 63 ? -43.505 -1.075 32.609 1.00 44.75 63 PRO A C 1
ATOM 450 O O . PRO A 1 63 ? -43.327 -0.458 31.563 1.00 44.75 63 PRO A O 1
ATOM 453 N N . ASP A 1 64 ? -42.657 -1.009 33.649 1.00 53.09 64 ASP A N 1
ATOM 454 C CA . ASP A 1 64 ? -41.630 0.033 33.817 1.00 53.09 64 ASP A CA 1
ATOM 455 C C . ASP A 1 64 ? -40.170 -0.471 33.706 1.00 53.09 64 ASP A C 1
ATOM 457 O O . ASP A 1 64 ? -39.230 0.260 34.007 1.00 53.09 64 ASP A O 1
ATOM 461 N N . GLY A 1 65 ? -39.940 -1.727 33.300 1.00 60.38 65 GLY A N 1
ATOM 462 C CA . GLY A 1 65 ? -38.610 -2.213 32.881 1.00 60.38 65 GLY A CA 1
ATOM 463 C C . GLY A 1 65 ? -37.485 -2.320 33.936 1.00 60.38 65 GLY A C 1
ATOM 464 O O . GLY A 1 65 ? -36.361 -2.640 33.559 1.00 60.38 65 GLY A O 1
ATOM 465 N N . CYS A 1 66 ? -37.731 -2.083 35.235 1.00 81.38 66 CYS A N 1
ATOM 466 C CA . CYS A 1 66 ? -36.681 -2.105 36.271 1.00 81.38 66 CYS A CA 1
ATOM 467 C C . CYS A 1 66 ? -36.531 -3.465 36.988 1.00 81.38 66 CYS A C 1
ATOM 469 O O . CYS A 1 66 ? -37.464 -3.969 37.632 1.00 81.38 66 CYS A O 1
ATOM 471 N N . ASN A 1 67 ? -35.317 -4.019 36.931 1.00 86.81 67 ASN A N 1
ATOM 472 C CA . ASN A 1 67 ? -34.916 -5.243 37.620 1.00 86.81 67 ASN A CA 1
ATOM 473 C C . ASN A 1 67 ? -34.374 -4.944 39.026 1.00 86.81 67 ASN A C 1
ATOM 475 O O . ASN A 1 67 ? -33.435 -4.175 39.200 1.00 86.81 67 ASN A O 1
ATOM 479 N N . THR A 1 68 ? -34.951 -5.595 40.034 1.00 87.88 68 THR A N 1
ATOM 480 C CA . THR A 1 68 ? -34.604 -5.438 41.458 1.00 87.88 68 THR A CA 1
ATOM 481 C C . THR A 1 68 ? -33.975 -6.708 42.031 1.00 87.88 68 THR A C 1
ATOM 483 O O . THR A 1 68 ? -34.420 -7.817 41.703 1.00 87.88 68 THR A O 1
ATOM 486 N N . LEU A 1 69 ? -32.983 -6.518 42.908 1.00 88.94 69 LEU A N 1
ATOM 487 C CA . LEU A 1 69 ? -32.196 -7.538 43.602 1.00 88.94 69 LEU A CA 1
ATOM 488 C C . LEU A 1 69 ? -32.087 -7.199 45.097 1.00 88.94 69 LEU A C 1
ATOM 490 O O . LEU A 1 69 ? -31.888 -6.034 45.436 1.00 88.94 69 LEU A O 1
ATOM 494 N N . ILE A 1 70 ? -32.175 -8.200 45.975 1.00 90.56 70 ILE A N 1
ATOM 495 C CA . ILE A 1 70 ? -31.940 -8.074 47.424 1.00 90.56 70 ILE A CA 1
ATOM 496 C C . ILE A 1 70 ? -30.949 -9.161 47.852 1.00 90.56 70 ILE A C 1
ATOM 498 O O . ILE A 1 70 ? -31.099 -10.320 47.468 1.00 90.56 70 ILE A O 1
ATOM 502 N N . PHE A 1 71 ? -29.945 -8.794 48.647 1.00 89.56 71 PHE A N 1
ATOM 503 C CA . PHE A 1 71 ? -28.864 -9.686 49.068 1.00 89.56 71 PHE A CA 1
ATOM 504 C C . PHE A 1 71 ? -29.040 -10.093 50.532 1.00 89.56 71 PHE A C 1
ATOM 506 O O . PHE A 1 71 ? -29.307 -9.251 51.382 1.00 89.56 71 PHE A O 1
ATOM 513 N N . ALA A 1 72 ? -28.864 -11.374 50.840 1.00 89.88 72 ALA A N 1
ATOM 514 C CA . ALA A 1 72 ? -28.825 -11.874 52.213 1.00 89.88 72 ALA A CA 1
ATOM 515 C C . ALA A 1 72 ? -27.810 -13.011 52.343 1.00 89.88 72 ALA A C 1
ATOM 517 O O . ALA A 1 72 ? -27.447 -13.652 51.355 1.00 89.88 72 ALA A O 1
ATOM 518 N N . THR A 1 73 ? -27.393 -13.315 53.567 1.00 87.44 73 THR A N 1
ATOM 519 C CA . THR A 1 73 ? -26.409 -14.368 53.832 1.00 87.44 73 THR A CA 1
ATOM 520 C C . THR A 1 73 ? -27.082 -15.569 54.492 1.00 87.44 73 THR A C 1
ATOM 522 O O . THR A 1 73 ? -27.910 -15.432 55.393 1.00 87.44 73 THR A O 1
ATOM 525 N N . LEU A 1 74 ? -26.737 -16.784 54.057 1.00 86.75 74 LEU A N 1
ATOM 526 C CA . LEU A 1 74 ? -27.193 -18.004 54.725 1.00 86.75 74 LEU A CA 1
ATOM 527 C C . LEU A 1 74 ? -26.471 -18.160 56.061 1.00 86.75 74 LEU A C 1
ATOM 529 O O . LEU A 1 74 ? -25.242 -18.192 56.116 1.00 86.75 74 LEU A O 1
ATOM 533 N N . LYS A 1 75 ? -27.242 -18.337 57.135 1.00 83.56 75 LYS A N 1
ATOM 534 C CA . LYS A 1 75 ? -26.715 -18.498 58.494 1.00 83.56 75 LYS A CA 1
ATOM 535 C C . LYS A 1 75 ? -25.735 -19.668 58.609 1.00 83.56 75 LYS A C 1
ATOM 537 O O . LYS A 1 75 ? -24.725 -19.556 59.297 1.00 83.56 75 LYS A O 1
ATOM 542 N N . ASP A 1 76 ? -26.023 -20.764 57.914 1.00 78.56 76 ASP A N 1
ATOM 543 C CA . ASP A 1 76 ? -25.218 -21.988 57.957 1.00 78.56 76 ASP A CA 1
ATOM 544 C C . ASP A 1 76 ? -24.019 -21.950 56.990 1.00 78.56 76 ASP A C 1
ATOM 546 O O . ASP A 1 76 ? -23.190 -22.856 57.005 1.00 78.56 76 ASP A O 1
ATOM 550 N N . ASN A 1 77 ? -23.896 -20.900 56.163 1.00 70.94 77 ASN A N 1
ATOM 551 C CA . ASN A 1 77 ? -22.842 -20.761 55.155 1.00 70.94 77 ASN A CA 1
ATOM 552 C C . ASN A 1 77 ? -22.162 -19.378 55.176 1.00 70.94 77 ASN A C 1
ATOM 554 O O . ASN A 1 77 ? -21.856 -18.804 54.132 1.00 70.94 77 ASN A O 1
ATOM 558 N N . MET A 1 78 ? -21.895 -18.842 56.372 1.00 63.16 78 MET A N 1
ATOM 559 C CA . MET A 1 78 ? -21.227 -17.539 56.533 1.00 63.16 78 MET A CA 1
ATOM 560 C C . MET A 1 78 ? -19.772 -17.512 56.016 1.00 63.16 78 MET A C 1
ATOM 562 O O . MET A 1 78 ? -19.241 -16.438 55.757 1.00 63.16 78 MET A O 1
ATOM 566 N N . ASN A 1 79 ? -19.125 -18.671 55.828 1.00 54.84 79 ASN A N 1
ATOM 567 C CA . ASN A 1 79 ? -17.709 -18.760 55.437 1.00 54.84 79 ASN A CA 1
ATOM 568 C C . ASN A 1 79 ? -17.457 -18.671 53.921 1.00 54.84 79 ASN A C 1
ATOM 570 O O . ASN A 1 79 ? -16.317 -18.458 53.518 1.00 54.84 79 ASN A O 1
ATOM 574 N N . ALA A 1 80 ? -18.476 -18.871 53.076 1.00 52.66 80 ALA A N 1
ATOM 575 C CA . ALA A 1 80 ? -18.281 -18.999 51.628 1.00 52.66 80 ALA A CA 1
ATOM 576 C C . ALA A 1 80 ? -18.213 -17.657 50.878 1.00 52.66 80 ALA A C 1
ATOM 578 O O . ALA A 1 80 ? -17.845 -17.649 49.708 1.00 52.66 80 ALA A O 1
ATOM 579 N N . GLY A 1 81 ? -18.576 -16.535 51.513 1.00 60.06 81 GLY A N 1
ATOM 580 C CA . GLY A 1 81 ? -18.532 -15.203 50.890 1.00 60.06 81 GLY A CA 1
ATOM 581 C C . GLY A 1 81 ? -19.474 -15.009 49.691 1.00 60.06 81 GLY A C 1
ATOM 582 O O . GLY A 1 81 ? -19.353 -14.013 48.990 1.00 60.06 81 GLY A O 1
ATOM 583 N N . ILE A 1 82 ? -20.399 -15.943 49.439 1.00 70.56 82 ILE A N 1
ATOM 584 C CA . ILE A 1 82 ? -21.362 -15.885 48.331 1.00 70.56 82 ILE A CA 1
ATOM 585 C C . ILE A 1 82 ? -22.745 -15.538 48.908 1.00 70.56 82 ILE A C 1
ATOM 587 O O . ILE A 1 82 ? -23.294 -16.357 49.655 1.00 70.56 82 ILE A O 1
ATOM 591 N N . PRO A 1 83 ? -23.326 -14.363 48.591 1.00 83.25 83 PRO A N 1
ATOM 592 C CA . PRO A 1 83 ? -24.667 -14.009 49.044 1.00 83.25 83 PRO A CA 1
ATOM 593 C C . PRO A 1 83 ? -25.748 -14.810 48.312 1.00 83.25 83 PRO A C 1
ATOM 595 O O . PRO A 1 83 ? -25.593 -15.217 47.159 1.00 83.25 83 PRO A O 1
ATOM 598 N N . VAL A 1 84 ? -26.895 -14.970 48.966 1.00 87.44 84 VAL A N 1
ATOM 599 C CA . VAL A 1 84 ? -28.144 -15.355 48.308 1.00 87.44 84 VAL A CA 1
ATOM 600 C C . VAL A 1 84 ? -28.808 -14.102 47.753 1.00 87.44 84 VAL A C 1
ATOM 602 O O . VAL A 1 84 ? -28.938 -13.094 48.447 1.00 87.44 84 VAL A O 1
ATOM 605 N N . ILE A 1 85 ? -29.223 -14.179 46.490 1.00 89.06 85 ILE A N 1
ATOM 606 C CA . ILE A 1 85 ? -29.772 -13.054 45.734 1.00 89.06 85 ILE A CA 1
ATOM 607 C C . ILE A 1 85 ? -31.260 -13.316 45.473 1.00 89.06 85 ILE A C 1
ATOM 609 O O . ILE A 1 85 ? -31.616 -14.143 44.629 1.00 89.06 85 ILE A O 1
ATOM 613 N N . PHE A 1 86 ? -32.132 -12.604 46.184 1.00 89.88 86 PHE A N 1
ATOM 614 C CA . PHE A 1 86 ? -33.567 -12.569 45.904 1.00 89.88 86 PHE A CA 1
ATOM 615 C C . PHE A 1 86 ? -33.820 -11.641 44.716 1.00 89.88 86 PHE A C 1
ATOM 617 O O . PHE A 1 86 ? -33.352 -10.501 44.699 1.00 89.88 86 PHE A O 1
ATOM 624 N N . ARG A 1 87 ? -34.536 -12.128 43.699 1.00 88.44 87 ARG A N 1
ATOM 625 C CA . ARG A 1 87 ? -34.679 -11.449 42.403 1.00 88.44 87 ARG A CA 1
ATOM 626 C C . ARG A 1 87 ? -36.136 -11.176 42.090 1.00 88.44 87 ARG A C 1
ATOM 628 O O . ARG A 1 87 ? -36.994 -12.005 42.366 1.00 88.44 87 ARG A O 1
ATOM 635 N N . SER A 1 88 ? -36.386 -10.052 41.426 1.00 85.81 88 SER A N 1
ATOM 636 C CA . SER A 1 88 ? -37.705 -9.753 40.842 1.00 85.81 88 SER A CA 1
ATOM 637 C C . SER A 1 88 ? -37.961 -10.390 39.472 1.00 85.81 88 SER A C 1
ATOM 639 O O . SER A 1 88 ? -39.028 -10.202 38.894 1.00 85.81 88 SER A O 1
ATOM 641 N N . TYR A 1 89 ? -36.984 -11.123 38.943 1.00 81.69 89 TYR A N 1
ATOM 642 C CA . TYR A 1 89 ? -37.022 -11.784 37.643 1.00 81.69 89 TYR A CA 1
ATOM 643 C C . TYR A 1 89 ? -36.516 -13.223 37.766 1.00 81.69 89 TYR A C 1
ATOM 645 O O . TYR A 1 89 ? -35.845 -13.598 38.729 1.00 81.69 89 TYR A O 1
ATOM 653 N N . GLN A 1 90 ? -36.858 -14.045 36.778 1.00 77.00 90 GLN A N 1
ATOM 654 C CA . GLN A 1 90 ? -36.568 -15.475 36.788 1.00 77.00 90 GLN A CA 1
ATOM 655 C C . GLN A 1 90 ? -35.190 -15.769 36.183 1.00 77.00 90 GLN A C 1
ATOM 657 O O . GLN A 1 90 ? -34.863 -15.287 35.102 1.00 77.00 90 GLN A O 1
ATOM 662 N N . VAL A 1 91 ? -34.410 -16.624 36.850 1.00 74.69 91 VAL A N 1
ATOM 663 C CA . VAL A 1 91 ? -33.080 -17.081 36.403 1.00 74.69 91 VAL A CA 1
ATOM 664 C C . VAL A 1 91 ? -33.013 -18.609 36.327 1.00 74.69 91 VAL A C 1
ATOM 666 O O . VAL A 1 91 ? -33.825 -19.322 36.929 1.00 74.69 91 VAL A O 1
ATOM 669 N N . ARG A 1 92 ? -32.062 -19.146 35.552 1.00 67.75 92 ARG A N 1
ATOM 670 C CA . ARG A 1 92 ? -31.891 -20.603 35.370 1.00 67.75 92 ARG A CA 1
ATOM 671 C C . ARG A 1 92 ? -31.048 -21.268 36.467 1.00 67.75 92 ARG A C 1
ATOM 673 O O . ARG A 1 92 ? -31.262 -22.445 36.730 1.00 67.75 92 ARG A O 1
ATOM 680 N N . ALA A 1 93 ? -30.142 -20.535 37.114 1.00 67.75 93 ALA A N 1
ATOM 681 C CA . ALA A 1 93 ? -29.224 -21.034 38.145 1.00 67.75 93 ALA A CA 1
ATOM 682 C C . ALA A 1 93 ? -29.259 -20.144 39.402 1.00 67.75 93 ALA A C 1
ATOM 684 O O . ALA A 1 93 ? -29.731 -19.013 39.331 1.00 67.75 93 ALA A O 1
ATOM 685 N N . ASN A 1 94 ? -28.773 -20.650 40.544 1.00 70.69 94 ASN A N 1
ATOM 686 C CA . ASN A 1 94 ? -28.697 -19.922 41.825 1.00 70.69 94 ASN A CA 1
ATOM 687 C C . ASN A 1 94 ? -30.022 -19.265 42.258 1.00 70.69 94 ASN A C 1
ATOM 689 O O . ASN A 1 94 ? -30.060 -18.090 42.640 1.00 70.69 94 ASN A O 1
ATOM 693 N N . ARG A 1 95 ? -31.122 -20.025 42.175 1.00 74.50 95 ARG A N 1
ATOM 694 C CA . ARG A 1 95 ? -32.445 -19.566 42.614 1.00 74.50 95 ARG A CA 1
ATOM 695 C C . ARG A 1 95 ? -32.482 -19.434 44.135 1.00 74.50 95 ARG A C 1
ATOM 697 O O . ARG A 1 95 ? -32.112 -20.366 44.845 1.00 74.50 95 ARG A O 1
ATOM 704 N N . ALA A 1 96 ? -32.927 -18.275 44.609 1.00 82.44 96 ALA A N 1
ATOM 705 C CA . ALA A 1 96 ? -33.311 -18.092 46.001 1.00 82.44 96 ALA A CA 1
ATOM 706 C C . ALA A 1 96 ? -34.689 -18.738 46.256 1.00 82.44 96 ALA A C 1
ATOM 708 O O . ALA A 1 96 ? -35.451 -18.900 45.296 1.00 82.44 96 ALA A O 1
ATOM 709 N N . PRO A 1 97 ? -35.016 -19.073 47.518 1.00 85.88 97 PRO A N 1
ATOM 710 C CA . PRO A 1 97 ? -36.362 -19.480 47.914 1.00 85.88 97 PRO A CA 1
ATOM 711 C C . PRO A 1 97 ? -37.430 -18.510 47.407 1.00 85.88 97 PRO A C 1
ATOM 713 O O . PRO A 1 97 ? -37.236 -17.294 47.467 1.00 85.88 97 PRO A O 1
ATOM 716 N N . ASP A 1 98 ? -38.559 -19.041 46.941 1.00 84.62 98 ASP A N 1
ATOM 717 C CA . ASP A 1 98 ? -39.717 -18.221 46.586 1.00 84.62 98 ASP A CA 1
ATOM 718 C C . ASP A 1 98 ? -40.345 -17.641 47.861 1.00 84.62 98 ASP A C 1
ATOM 720 O O . ASP A 1 98 ? -40.783 -18.384 48.739 1.00 84.62 98 ASP A O 1
ATOM 724 N N . CYS A 1 99 ? -40.344 -16.315 47.986 1.00 88.88 99 CYS A N 1
ATOM 725 C CA . CYS A 1 99 ? -40.726 -15.626 49.214 1.00 88.88 99 CYS A CA 1
ATOM 726 C C . CYS A 1 99 ? -41.479 -14.323 48.932 1.00 88.88 99 CYS A C 1
ATOM 728 O O . CYS A 1 99 ? -41.418 -13.759 47.829 1.00 88.88 99 CYS A O 1
ATOM 730 N N . ALA A 1 100 ? -42.173 -13.819 49.950 1.00 90.88 100 ALA A N 1
ATOM 731 C CA . ALA A 1 100 ? -42.770 -12.493 49.894 1.00 90.88 100 ALA A CA 1
ATOM 732 C C . ALA A 1 100 ? -41.690 -11.397 49.967 1.00 90.88 100 ALA A C 1
ATOM 734 O O . ALA A 1 100 ? -40.602 -11.604 50.516 1.00 90.88 100 ALA A O 1
ATOM 735 N N . ILE A 1 101 ? -41.987 -10.206 49.436 1.00 90.00 101 ILE A N 1
ATOM 736 C CA . ILE A 1 101 ? -41.043 -9.073 49.425 1.00 90.00 101 ILE A CA 1
ATOM 737 C C . ILE A 1 101 ? -40.608 -8.724 50.858 1.00 90.00 101 ILE A C 1
ATOM 739 O O . ILE A 1 101 ? -39.420 -8.525 51.117 1.00 90.00 101 ILE A O 1
ATOM 743 N N . HIS A 1 102 ? -41.542 -8.723 51.814 1.00 91.81 102 HIS A N 1
ATOM 744 C CA . HIS A 1 102 ? -41.237 -8.427 53.215 1.00 91.81 102 HIS A CA 1
ATOM 745 C C . HIS A 1 102 ? -40.284 -9.455 53.857 1.00 91.81 102 HIS A C 1
ATOM 747 O O . HIS A 1 102 ? -39.511 -9.093 54.741 1.00 91.81 102 HIS A O 1
ATOM 753 N N . GLU A 1 103 ? -40.293 -10.719 53.415 1.00 93.00 103 GLU A N 1
ATOM 754 C CA . GLU A 1 103 ? -39.384 -11.760 53.915 1.00 93.00 103 GLU A CA 1
ATOM 755 C C . GLU A 1 103 ? -37.964 -11.562 53.384 1.00 93.00 103 GLU A C 1
ATOM 757 O O . GLU A 1 103 ? -37.008 -11.669 54.152 1.00 93.00 103 GLU A O 1
ATOM 762 N N . ALA A 1 104 ? -37.820 -11.206 52.102 1.00 92.00 104 ALA A N 1
ATOM 763 C CA . ALA A 1 104 ? -36.527 -10.862 51.510 1.00 92.00 104 ALA A CA 1
ATOM 764 C C . ALA A 1 104 ? -35.923 -9.609 52.166 1.00 92.00 104 ALA A C 1
ATOM 766 O O . ALA A 1 104 ? -34.736 -9.589 52.500 1.00 92.00 104 ALA A O 1
ATOM 767 N N . VAL A 1 105 ? -36.744 -8.579 52.409 1.00 92.06 105 VAL A N 1
ATOM 768 C CA . VAL A 1 105 ? -36.311 -7.354 53.103 1.00 92.06 105 VAL A CA 1
ATOM 769 C C . VAL A 1 105 ? -35.934 -7.648 54.556 1.00 92.06 105 VAL A C 1
ATOM 771 O O . VAL A 1 105 ? -34.891 -7.198 55.026 1.00 92.06 105 VAL A O 1
ATOM 774 N N . TYR A 1 106 ? -36.711 -8.471 55.266 1.00 93.25 106 TYR A N 1
ATOM 775 C CA . TYR A 1 106 ? -36.316 -8.910 56.603 1.00 93.25 106 TYR A CA 1
ATOM 776 C C . TYR A 1 106 ? -34.985 -9.672 56.554 1.00 93.25 106 TYR A C 1
ATOM 778 O O . TYR A 1 106 ? -34.118 -9.431 57.390 1.00 93.25 106 TYR A O 1
ATOM 786 N N . ALA A 1 107 ? -34.797 -10.580 55.590 1.00 92.00 107 ALA A N 1
ATOM 787 C CA . ALA A 1 107 ? -33.575 -11.372 55.461 1.00 92.00 107 ALA A CA 1
ATOM 788 C C . ALA A 1 107 ? -32.324 -10.493 55.324 1.00 92.00 107 ALA A C 1
ATOM 790 O O . ALA A 1 107 ? -31.334 -10.766 56.000 1.00 92.00 107 ALA A O 1
ATOM 791 N N . THR A 1 108 ? -32.382 -9.415 54.532 1.00 91.00 108 THR A N 1
ATOM 792 C CA . THR A 1 108 ? -31.267 -8.457 54.433 1.00 91.00 108 THR A CA 1
ATOM 793 C C . THR A 1 108 ? -31.107 -7.582 55.676 1.00 91.00 108 THR A C 1
ATOM 795 O O . THR A 1 108 ? -29.990 -7.164 55.941 1.00 91.00 108 THR A O 1
ATOM 798 N N . MET A 1 109 ? -32.174 -7.304 56.436 1.00 89.50 109 MET A N 1
ATOM 799 C CA . MET A 1 109 ? -32.130 -6.480 57.657 1.00 89.50 109 MET A CA 1
ATOM 800 C C . MET A 1 109 ? -31.825 -7.283 58.931 1.00 89.50 109 MET A C 1
ATOM 802 O O . MET A 1 109 ? -31.695 -6.701 60.009 1.00 89.50 109 MET A O 1
ATOM 806 N N . ALA A 1 110 ? -31.741 -8.615 58.845 1.00 88.69 110 ALA A N 1
ATOM 807 C CA . ALA A 1 110 ? -31.592 -9.518 59.983 1.00 88.69 110 ALA A CA 1
ATOM 808 C C . ALA A 1 110 ? -30.166 -9.515 60.575 1.00 88.69 110 ALA A C 1
ATOM 810 O O . ALA A 1 110 ? -29.534 -10.571 60.698 1.00 88.69 110 ALA A O 1
ATOM 811 N N . HIS A 1 111 ? -29.667 -8.334 60.951 1.00 84.06 111 HIS A N 1
ATOM 812 C CA . HIS A 1 111 ? -28.371 -8.158 61.596 1.00 84.06 111 HIS A CA 1
ATOM 813 C C . HIS A 1 111 ? -28.344 -8.933 62.926 1.00 84.06 111 HIS A C 1
ATOM 815 O O . HIS A 1 111 ? -29.232 -8.712 63.760 1.00 84.06 111 HIS A O 1
ATOM 821 N N . PRO A 1 112 ? -27.351 -9.809 63.180 1.00 78.06 112 PRO A N 1
ATOM 822 C CA . PRO A 1 112 ? -27.355 -10.716 64.333 1.00 78.06 112 PRO A CA 1
ATOM 823 C C . PRO A 1 112 ? -27.485 -10.040 65.706 1.00 78.06 112 PRO A C 1
ATOM 825 O O . PRO A 1 112 ? -28.074 -10.620 66.620 1.00 78.06 112 PRO A O 1
ATOM 828 N N . ASP A 1 113 ? -26.962 -8.819 65.852 1.00 75.88 113 ASP A N 1
ATOM 829 C CA . ASP A 1 113 ? -27.038 -8.065 67.111 1.00 75.88 113 ASP A CA 1
ATOM 830 C C . ASP A 1 113 ? -28.432 -7.424 67.327 1.00 75.88 113 ASP A C 1
ATOM 832 O O . ASP A 1 113 ? -28.859 -7.205 68.464 1.00 75.88 113 ASP A O 1
ATOM 836 N N . PHE A 1 114 ? -29.200 -7.191 66.255 1.00 82.19 114 PHE A N 1
ATOM 837 C CA . PHE A 1 114 ? -30.501 -6.513 66.316 1.00 82.19 114 PHE A CA 1
ATOM 838 C C . PHE A 1 114 ? -31.683 -7.470 66.201 1.00 82.19 114 PHE A C 1
ATOM 840 O O . PHE A 1 114 ? -32.619 -7.391 67.001 1.00 82.19 114 PHE A O 1
ATOM 847 N N . PHE A 1 115 ? -31.634 -8.416 65.266 1.00 86.75 115 PHE A N 1
ATOM 848 C CA . PHE A 1 115 ? -32.750 -9.295 64.935 1.00 86.75 115 PHE A CA 1
ATOM 849 C C . PHE A 1 115 ? -32.332 -10.764 64.904 1.00 86.75 115 PHE A C 1
ATOM 851 O O . PHE A 1 115 ? -31.187 -11.126 64.649 1.00 86.75 115 PHE A O 1
ATOM 858 N N . LYS A 1 116 ? -33.300 -11.650 65.167 1.00 87.69 116 LYS A N 1
ATOM 859 C CA . LYS A 1 116 ? -33.108 -13.085 64.927 1.00 87.69 116 LYS A CA 1
ATOM 860 C C . LYS A 1 116 ? -33.174 -13.353 63.425 1.00 87.69 116 LYS A C 1
ATOM 862 O O . LYS A 1 116 ? -33.973 -12.724 62.735 1.00 87.69 116 LYS A O 1
ATOM 867 N N . SER A 1 117 ? -32.410 -14.345 62.973 1.00 88.50 117 SER A N 1
ATOM 868 C CA . SER A 1 117 ? -32.473 -14.872 61.608 1.00 88.50 117 SER A CA 1
ATOM 869 C C . SER A 1 117 ? -33.899 -15.266 61.211 1.00 88.50 117 SER A C 1
ATOM 871 O O . SER A 1 117 ? -34.608 -15.873 62.020 1.00 88.50 117 SER A O 1
ATOM 873 N N . ILE A 1 118 ? -34.291 -14.985 59.969 1.00 91.12 118 ILE A N 1
ATOM 874 C CA . ILE A 1 118 ? -35.575 -15.420 59.398 1.00 91.12 118 ILE A CA 1
ATOM 875 C C . ILE A 1 118 ? -35.444 -16.796 58.759 1.00 91.12 118 ILE A C 1
ATOM 877 O O . ILE A 1 118 ? -34.403 -17.117 58.190 1.00 91.12 118 ILE A O 1
ATOM 881 N N . GLN A 1 119 ? -36.494 -17.610 58.866 1.00 90.56 119 GLN A N 1
ATOM 882 C CA . GLN A 1 119 ? -36.601 -18.879 58.154 1.00 90.56 119 GLN A CA 1
ATOM 883 C C . GLN A 1 119 ? -37.568 -18.726 56.987 1.00 90.56 119 GLN A C 1
ATOM 885 O O . GLN A 1 119 ? -38.738 -18.438 57.217 1.00 90.56 119 GLN A O 1
ATOM 890 N N . ILE A 1 120 ? -37.086 -18.962 55.770 1.00 91.00 120 ILE A N 1
ATOM 891 C CA . ILE A 1 120 ? -37.901 -18.971 54.552 1.00 91.00 120 ILE A CA 1
ATOM 892 C C . ILE A 1 120 ? -37.937 -20.409 54.034 1.00 91.00 120 ILE A C 1
ATOM 894 O O . ILE A 1 120 ? -36.900 -21.077 53.952 1.00 91.00 120 ILE A O 1
ATOM 898 N N . ALA A 1 121 ? -39.138 -20.911 53.759 1.00 85.69 121 ALA A N 1
ATOM 899 C CA . ALA A 1 121 ? -39.339 -22.266 53.267 1.00 85.69 121 ALA A CA 1
ATOM 900 C C . ALA A 1 121 ? -39.349 -22.291 51.734 1.00 85.69 121 ALA A C 1
ATOM 902 O O . ALA A 1 121 ? -39.991 -21.453 51.113 1.00 85.69 121 ALA A O 1
ATOM 903 N N . ASP A 1 122 ? -38.689 -23.286 51.147 1.00 81.56 122 ASP A N 1
ATOM 904 C CA . ASP A 1 122 ? -38.797 -23.620 49.725 1.00 81.56 122 ASP A CA 1
ATOM 905 C C . ASP A 1 122 ? -39.079 -25.122 49.599 1.00 81.56 122 ASP A C 1
ATOM 907 O O . ASP A 1 122 ? -38.247 -25.973 49.940 1.00 81.56 122 ASP A O 1
ATOM 911 N N . GLY A 1 123 ? -40.310 -25.465 49.215 1.00 79.69 123 GLY A N 1
ATOM 912 C CA . GLY A 1 123 ? -40.806 -26.840 49.270 1.00 79.69 123 GLY A CA 1
ATOM 913 C C . GLY A 1 123 ? -40.721 -27.435 50.684 1.00 79.69 123 GLY A C 1
ATOM 914 O O . GLY A 1 123 ? -41.365 -26.954 51.615 1.00 79.69 123 GLY A O 1
ATOM 915 N N . SER A 1 124 ? -39.940 -28.509 50.850 1.00 79.19 124 SER A N 1
ATOM 916 C CA . SER A 1 124 ? -39.722 -29.179 52.143 1.00 79.19 124 SER A CA 1
ATOM 917 C C . SER A 1 124 ? -38.513 -28.656 52.928 1.00 79.19 124 SER A C 1
ATOM 919 O O . SER A 1 124 ? -38.296 -29.085 54.063 1.00 79.19 124 SER A O 1
ATOM 921 N N . LEU A 1 125 ? -37.696 -27.779 52.337 1.00 83.00 125 LEU A N 1
ATOM 922 C CA . LEU A 1 125 ? -36.466 -27.267 52.940 1.00 83.00 125 LEU A CA 1
ATOM 923 C C . LEU A 1 125 ? -36.715 -25.900 53.586 1.00 83.00 125 LEU A C 1
ATOM 925 O O . LEU A 1 125 ? -37.489 -25.090 53.082 1.00 83.00 125 LEU A O 1
ATOM 929 N N . LYS A 1 126 ? -36.059 -25.641 54.721 1.00 86.38 126 LYS A N 1
ATOM 930 C CA . LYS A 1 126 ? -36.110 -24.351 55.422 1.00 86.38 126 LYS A CA 1
ATOM 931 C C . LYS A 1 126 ? -34.721 -23.742 55.459 1.00 86.38 126 LYS A C 1
ATOM 933 O O . LYS A 1 126 ? -33.803 -24.353 56.002 1.00 86.38 126 LYS A O 1
ATOM 938 N N . TYR A 1 127 ? -34.593 -22.532 54.934 1.00 89.12 127 TYR A N 1
ATOM 939 C CA . TYR A 1 127 ? -33.338 -21.795 54.880 1.00 89.12 127 TYR A CA 1
ATOM 940 C C . TYR A 1 127 ? -33.355 -20.667 55.903 1.00 89.12 127 TYR A C 1
ATOM 942 O O . TYR A 1 127 ? -34.316 -19.902 55.973 1.00 89.12 127 TYR A O 1
ATOM 950 N N . SER A 1 128 ? -32.300 -20.575 56.715 1.00 90.38 128 SER A N 1
ATOM 951 C CA . SER A 1 128 ? -32.150 -19.514 57.708 1.00 90.38 128 SER A CA 1
ATOM 952 C C . SER A 1 128 ? -31.244 -18.410 57.168 1.00 90.38 128 SER A C 1
ATOM 954 O O . SER A 1 128 ? -30.083 -18.669 56.853 1.00 90.38 128 SER A O 1
ATOM 956 N N . PHE A 1 129 ? -31.740 -17.176 57.138 1.00 90.25 129 PHE A N 1
ATOM 957 C CA . PHE A 1 129 ? -31.016 -16.014 56.617 1.00 90.25 129 PHE A CA 1
ATOM 958 C C . PHE A 1 129 ? -30.626 -15.032 57.720 1.00 90.25 129 PHE A C 1
ATOM 960 O O . PHE A 1 129 ? -31.362 -14.846 58.693 1.00 90.25 129 PHE A O 1
ATOM 967 N N . VAL A 1 130 ? -29.457 -14.423 57.554 1.00 86.06 130 VAL A N 1
ATOM 968 C CA . VAL A 1 130 ? -28.898 -13.333 58.361 1.00 86.06 130 VAL A CA 1
ATOM 969 C C . VAL A 1 130 ? -28.490 -12.190 57.429 1.00 86.06 130 VAL A C 1
ATOM 971 O O . VAL A 1 130 ? -28.325 -12.415 56.228 1.00 86.06 130 VAL A O 1
ATOM 974 N N . GLY A 1 131 ? -28.372 -10.985 57.988 1.00 84.50 131 GLY A N 1
ATOM 975 C CA . GLY A 1 131 ? -28.270 -9.728 57.246 1.00 84.50 131 GLY A CA 1
ATOM 976 C C . GLY A 1 131 ? -27.275 -9.711 56.078 1.00 84.50 131 GLY A C 1
ATOM 977 O O . GLY A 1 131 ? -26.243 -10.391 56.084 1.00 84.50 131 GLY A O 1
ATOM 978 N N . GLY A 1 132 ? -27.626 -8.941 55.045 1.00 80.25 132 GLY A N 1
ATOM 979 C CA . GLY A 1 132 ? -26.863 -8.827 53.797 1.00 80.25 132 GLY A CA 1
ATOM 980 C C . GLY A 1 132 ? -25.563 -8.038 53.951 1.00 80.25 132 GLY A C 1
ATOM 981 O O . GLY A 1 132 ? -24.621 -8.234 53.190 1.00 80.25 132 GLY A O 1
ATOM 982 N N . GLU A 1 133 ? -25.464 -7.199 54.978 1.00 77.25 133 GLU A N 1
ATOM 983 C CA . GLU A 1 133 ? -24.267 -6.433 55.320 1.00 77.25 133 GLU A CA 1
ATOM 984 C C . GLU A 1 133 ? -23.053 -7.318 55.634 1.00 77.25 133 GLU A C 1
ATOM 986 O O . GLU A 1 133 ? -21.913 -6.908 55.433 1.00 77.25 133 GLU A O 1
ATOM 991 N N . LEU A 1 134 ? -23.272 -8.561 56.076 1.00 75.00 134 LEU A N 1
ATOM 992 C CA . LEU A 1 134 ? -22.203 -9.511 56.372 1.00 75.00 134 LEU A CA 1
ATOM 993 C C . LEU A 1 134 ? -21.536 -9.982 55.072 1.00 75.00 134 LEU A C 1
ATOM 995 O O . LEU A 1 134 ? -21.986 -10.933 54.429 1.00 75.00 134 LEU A O 1
ATOM 999 N N . GLY A 1 135 ? -20.455 -9.300 54.692 1.00 68.75 135 GLY A N 1
ATOM 1000 C CA . GLY A 1 135 ? -19.659 -9.557 53.494 1.00 68.75 135 GLY A CA 1
ATOM 1001 C C . GLY A 1 135 ? -20.144 -8.840 52.231 1.00 68.75 135 GLY A C 1
ATOM 1002 O O . GLY A 1 135 ? -19.419 -8.866 51.240 1.00 68.75 135 GLY A O 1
ATOM 1003 N N . ASN A 1 136 ? -21.322 -8.195 52.248 1.00 76.94 136 ASN A N 1
ATOM 1004 C CA . ASN A 1 136 ? -21.941 -7.594 51.055 1.00 76.94 136 ASN A CA 1
ATOM 1005 C C . ASN A 1 136 ? -22.578 -6.210 51.295 1.00 76.94 136 ASN A C 1
ATOM 1007 O O . ASN A 1 136 ? -23.470 -5.812 50.547 1.00 76.94 136 ASN A O 1
ATOM 1011 N N . SER A 1 137 ? -22.103 -5.434 52.282 1.00 81.12 137 SER A N 1
ATOM 1012 C CA . SER A 1 137 ? -22.580 -4.057 52.544 1.00 81.12 137 SER A CA 1
ATOM 1013 C C . SER A 1 137 ? -22.559 -3.127 51.324 1.00 81.12 137 SER A C 1
ATOM 1015 O O . SER A 1 137 ? -23.318 -2.164 51.264 1.00 81.12 137 SER A O 1
ATOM 1017 N N . ASN A 1 138 ? -21.691 -3.397 50.348 1.00 87.38 138 ASN A N 1
ATOM 1018 C CA . ASN A 1 138 ? -21.751 -2.802 49.018 1.00 87.38 138 ASN A CA 1
ATOM 1019 C C . ASN A 1 138 ? -21.826 -3.936 47.982 1.00 87.38 138 ASN A C 1
ATOM 1021 O O . ASN A 1 138 ? -20.795 -4.526 47.652 1.00 87.38 138 ASN A O 1
ATOM 1025 N N . PRO A 1 139 ? -23.020 -4.260 47.459 1.00 88.25 139 PRO A N 1
ATOM 1026 C CA . PRO A 1 139 ? -23.213 -5.437 46.619 1.00 88.25 139 PRO A CA 1
ATOM 1027 C C . PRO A 1 139 ? -22.758 -5.228 45.169 1.00 88.25 139 PRO A C 1
ATOM 1029 O O . PRO A 1 139 ? -23.017 -6.082 44.323 1.00 88.25 139 PRO A O 1
ATOM 1032 N N . LEU A 1 140 ? -22.107 -4.102 44.847 1.00 89.56 140 LEU A N 1
ATOM 1033 C CA . LEU A 1 140 ? -21.869 -3.692 43.465 1.00 89.56 140 LEU A CA 1
ATOM 1034 C C . LEU A 1 140 ? -21.094 -4.741 42.652 1.00 89.56 140 LEU A C 1
ATOM 1036 O O . LEU A 1 140 ? -21.453 -4.979 41.507 1.00 89.56 140 LEU A O 1
ATOM 1040 N N . VAL A 1 141 ? -20.125 -5.447 43.244 1.00 87.69 141 VAL A N 1
ATOM 1041 C CA . VAL A 1 141 ? -19.420 -6.564 42.576 1.00 87.69 141 VAL A CA 1
ATOM 1042 C C . VAL A 1 141 ? -20.407 -7.624 42.069 1.00 87.69 141 VAL A C 1
ATOM 1044 O O . VAL A 1 141 ? -20.325 -8.057 40.922 1.00 87.69 141 VAL A O 1
ATOM 1047 N N . HIS A 1 142 ? -21.367 -8.017 42.908 1.00 87.19 142 HIS A N 1
ATOM 1048 C CA . HIS A 1 142 ? -22.364 -9.031 42.571 1.00 87.19 142 HIS A CA 1
ATOM 1049 C C . HIS A 1 142 ? -23.422 -8.502 41.603 1.00 87.19 142 HIS A C 1
ATOM 1051 O O . HIS A 1 142 ? -23.864 -9.239 40.727 1.00 87.19 142 HIS A O 1
ATOM 1057 N N . VAL A 1 143 ? -23.793 -7.224 41.721 1.00 90.12 143 VAL A N 1
ATOM 1058 C CA . VAL A 1 143 ? -24.702 -6.569 40.771 1.00 90.12 143 VAL A CA 1
ATOM 1059 C C . VAL A 1 143 ? -24.087 -6.542 39.371 1.00 90.12 143 VAL A C 1
ATOM 1061 O O . VAL A 1 143 ? -24.763 -6.903 38.414 1.00 90.12 143 VAL A O 1
ATOM 1064 N N . LEU A 1 144 ? -22.812 -6.166 39.236 1.00 90.06 144 LEU A N 1
ATOM 1065 C CA . LEU A 1 144 ? -22.138 -6.120 37.933 1.00 90.06 144 LEU A CA 1
ATOM 1066 C C . LEU A 1 144 ? -21.969 -7.522 37.327 1.00 90.06 144 LEU A C 1
ATOM 1068 O O . LEU A 1 144 ? -22.172 -7.685 36.125 1.00 90.06 144 LEU A O 1
ATOM 1072 N N . ALA A 1 145 ? -21.686 -8.535 38.153 1.00 87.56 145 ALA A N 1
ATOM 1073 C CA . ALA A 1 145 ? -21.653 -9.928 37.708 1.00 87.56 145 ALA A CA 1
ATOM 1074 C C . ALA A 1 145 ? -23.021 -10.398 37.177 1.00 87.56 145 ALA A C 1
ATOM 1076 O O . ALA A 1 145 ? -23.096 -11.024 36.123 1.00 87.56 145 ALA A O 1
ATOM 1077 N N . GLU A 1 146 ? -24.112 -10.043 37.859 1.00 87.38 146 GLU A N 1
ATOM 1078 C CA . GLU A 1 146 ? -25.472 -10.373 37.420 1.00 87.38 146 GLU A CA 1
ATOM 1079 C C . GLU A 1 146 ? -25.850 -9.628 36.124 1.00 87.38 146 GLU A C 1
ATOM 1081 O O . GLU A 1 146 ? -26.446 -10.216 35.223 1.00 87.38 146 GLU A O 1
ATOM 1086 N N . VAL A 1 147 ? -25.458 -8.354 35.982 1.00 88.50 147 VAL A N 1
ATOM 1087 C CA . VAL A 1 147 ? -25.658 -7.574 34.744 1.00 88.50 147 VAL A CA 1
ATOM 1088 C C . VAL A 1 147 ? -24.955 -8.234 33.560 1.00 88.50 147 VAL A C 1
ATOM 1090 O O . VAL A 1 147 ? -25.546 -8.335 32.485 1.00 88.50 147 VAL A O 1
ATOM 1093 N N . ARG A 1 148 ? -23.728 -8.727 33.754 1.00 85.12 148 ARG A N 1
ATOM 1094 C CA . ARG A 1 148 ? -22.984 -9.454 32.720 1.00 85.12 148 ARG A CA 1
ATOM 1095 C C . ARG A 1 148 ? -23.705 -10.710 32.258 1.00 85.12 148 ARG A C 1
ATOM 1097 O O . ARG A 1 148 ? -23.790 -10.959 31.058 1.00 85.12 148 ARG A O 1
ATOM 1104 N N . ASP A 1 149 ? -24.224 -11.483 33.201 1.00 84.44 149 ASP A N 1
ATOM 1105 C CA . ASP A 1 149 ? -24.859 -12.760 32.897 1.00 84.44 149 ASP A CA 1
ATOM 1106 C C . ASP A 1 149 ? -26.239 -12.573 32.228 1.00 84.44 149 ASP A C 1
ATOM 1108 O O . ASP A 1 149 ? -26.647 -13.400 31.411 1.00 84.44 149 ASP A O 1
ATOM 1112 N N . LEU A 1 150 ? -26.950 -11.479 32.531 1.00 83.69 150 LEU A N 1
ATOM 1113 C CA . LEU A 1 150 ? -28.261 -11.165 31.944 1.00 83.69 150 LEU A CA 1
ATOM 1114 C C . LEU A 1 150 ? -28.185 -10.441 30.598 1.00 83.69 150 LEU A C 1
ATOM 1116 O O . LEU A 1 150 ? -29.071 -10.632 29.764 1.00 83.69 150 LEU A O 1
ATOM 1120 N N . TYR A 1 151 ? -27.156 -9.616 30.390 1.00 83.88 151 TYR A N 1
ATOM 1121 C CA . TYR A 1 151 ? -27.055 -8.714 29.241 1.00 83.88 151 TYR A CA 1
ATOM 1122 C C . TYR A 1 151 ? -25.700 -8.801 28.505 1.00 83.88 151 TYR A C 1
ATOM 1124 O O . TYR A 1 151 ? -25.029 -7.779 28.319 1.00 83.88 151 TYR A O 1
ATOM 1132 N N . PRO A 1 152 ? -25.268 -10.000 28.057 1.00 72.31 152 PRO A N 1
ATOM 1133 C CA . PRO A 1 152 ? -24.006 -10.176 27.343 1.00 72.31 152 PRO A CA 1
ATOM 1134 C C . PRO A 1 152 ? -24.110 -9.582 25.929 1.00 72.31 152 PRO A C 1
ATOM 1136 O O . PRO A 1 152 ? -24.574 -10.235 25.000 1.00 72.31 152 PRO A O 1
ATOM 1139 N N . GLY A 1 153 ? -23.707 -8.323 25.769 1.00 68.69 153 GLY A N 1
ATOM 1140 C CA . GLY A 1 153 ? -23.770 -7.590 24.495 1.00 68.69 153 GLY A CA 1
ATOM 1141 C C . GLY A 1 153 ? -24.414 -6.208 24.595 1.00 68.69 153 GLY A C 1
ATOM 1142 O O . GLY A 1 153 ? -24.375 -5.453 23.630 1.00 68.69 153 GLY A O 1
ATOM 1143 N N . GLU A 1 154 ? -24.970 -5.861 25.754 1.00 81.00 154 GLU A N 1
ATOM 1144 C CA . GLU A 1 154 ? -25.502 -4.522 26.009 1.00 81.00 154 GLU A CA 1
ATOM 1145 C C . GLU A 1 154 ? -24.418 -3.567 26.534 1.00 81.00 154 GLU A C 1
ATOM 1147 O O . GLU A 1 154 ? -23.267 -3.951 26.782 1.00 81.00 154 GLU A O 1
ATOM 1152 N N . TYR A 1 155 ? -24.807 -2.308 26.743 1.00 80.38 155 TYR A N 1
ATOM 1153 C CA . TYR A 1 155 ? -23.952 -1.259 27.290 1.00 80.38 155 TYR A CA 1
ATOM 1154 C C . TYR A 1 155 ? -24.549 -0.649 28.566 1.00 80.38 155 TYR A C 1
ATOM 1156 O O . TYR A 1 155 ? -25.759 -0.457 28.686 1.00 80.38 155 TYR A O 1
ATOM 1164 N N . VAL A 1 156 ? -23.686 -0.284 29.513 1.00 83.38 156 VAL A N 1
ATOM 1165 C CA . VAL A 1 156 ? -24.036 0.396 30.764 1.00 83.38 156 VAL A CA 1
ATOM 1166 C C . VAL A 1 156 ? -23.692 1.873 30.648 1.00 83.38 156 VAL A C 1
ATOM 1168 O O . VAL A 1 156 ? -22.525 2.231 30.505 1.00 83.38 156 VAL A O 1
ATOM 1171 N N . SER A 1 157 ? -24.701 2.740 30.730 1.00 83.12 157 SER A N 1
ATOM 1172 C CA . SER A 1 157 ? -24.503 4.190 30.615 1.00 83.12 157 SER A CA 1
ATOM 1173 C C . SER A 1 157 ? -24.192 4.890 31.939 1.00 83.12 157 SER A C 1
ATOM 1175 O O . SER A 1 157 ? -23.637 5.983 31.951 1.00 83.12 157 SER A O 1
ATOM 1177 N N . CYS A 1 158 ? -24.610 4.309 33.064 1.00 89.94 158 CYS A N 1
ATOM 1178 C CA . CYS A 1 158 ? -24.425 4.899 34.383 1.00 89.94 158 CYS A CA 1
ATOM 1179 C C . CYS A 1 158 ? -24.478 3.812 35.462 1.00 89.94 158 CYS A C 1
ATOM 1181 O O . CYS A 1 158 ? -25.392 2.989 35.487 1.00 89.94 158 CYS A O 1
ATOM 1183 N N . ILE A 1 159 ? -23.503 3.839 36.365 1.00 92.31 159 ILE A N 1
ATOM 1184 C CA . ILE A 1 159 ? -23.408 3.024 37.568 1.00 92.31 159 ILE A CA 1
ATOM 1185 C C . ILE A 1 159 ? -23.421 3.990 38.746 1.00 92.31 159 ILE A C 1
ATOM 1187 O O . ILE A 1 159 ? -22.464 4.730 38.966 1.00 92.31 159 ILE A O 1
ATOM 1191 N N . MET A 1 160 ? -24.500 3.969 39.520 1.00 92.50 160 MET A N 1
ATOM 1192 C CA . MET A 1 160 ? -24.655 4.817 40.697 1.00 92.50 160 MET A CA 1
ATOM 1193 C C . MET A 1 160 ? -24.616 3.961 41.963 1.00 92.50 160 MET A C 1
ATOM 1195 O O . MET A 1 160 ? -25.433 3.061 42.138 1.00 92.50 160 MET A O 1
ATOM 1199 N N . SER A 1 161 ? -23.665 4.250 42.850 1.00 93.00 161 SER A N 1
ATOM 1200 C CA . SER A 1 161 ? -23.510 3.593 44.148 1.00 93.00 161 SER A CA 1
ATOM 1201 C C . SER A 1 161 ? -23.735 4.606 45.266 1.00 93.00 161 SER A C 1
ATOM 1203 O O . SER A 1 161 ? -23.016 5.600 45.349 1.00 93.00 161 SER A O 1
ATOM 1205 N N . ILE A 1 162 ? -24.719 4.357 46.130 1.00 91.31 162 ILE A N 1
ATOM 1206 C CA . ILE A 1 162 ? -25.090 5.253 47.233 1.00 91.31 162 ILE A CA 1
ATO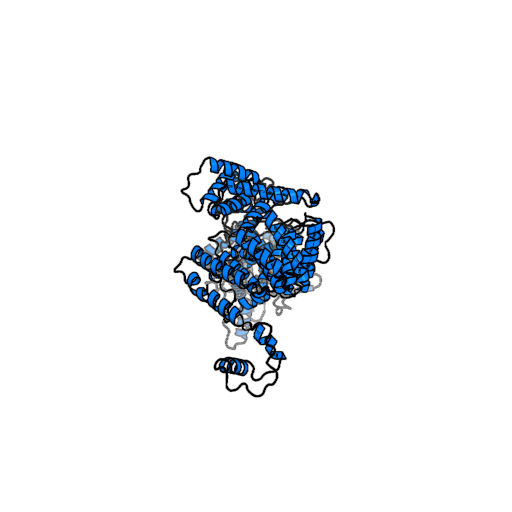M 1207 C C . ILE A 1 162 ? -24.725 4.576 48.559 1.00 91.31 162 ILE A C 1
ATOM 1209 O O . ILE A 1 162 ? -25.122 3.438 48.805 1.00 91.31 162 ILE A O 1
ATOM 1213 N N . GLY A 1 163 ? -23.924 5.249 49.383 1.00 87.75 163 GLY A N 1
ATOM 1214 C CA . GLY A 1 163 ? -23.507 4.809 50.715 1.00 87.75 163 GLY A CA 1
ATOM 1215 C C . GLY A 1 163 ? -24.311 5.472 51.836 1.00 87.75 163 GLY A C 1
ATOM 1216 O O . GLY A 1 163 ? -24.905 6.530 51.645 1.00 87.75 163 GLY A O 1
ATOM 1217 N N . ALA A 1 164 ? -24.308 4.847 53.016 1.00 79.88 164 ALA A N 1
ATOM 1218 C CA . ALA A 1 164 ? -25.051 5.291 54.202 1.00 79.88 164 ALA A CA 1
ATOM 1219 C C . ALA A 1 164 ? -24.210 6.118 55.206 1.00 79.88 164 ALA A C 1
ATOM 1221 O O . ALA A 1 164 ? -24.603 6.277 56.359 1.00 79.88 164 ALA A O 1
ATOM 1222 N N . GLY A 1 165 ? -23.062 6.656 54.784 1.00 73.88 165 GLY A N 1
ATOM 1223 C CA . GLY A 1 165 ? -22.132 7.429 55.614 1.00 73.88 165 GLY A CA 1
ATOM 1224 C C . GLY A 1 165 ? -20.980 6.605 56.201 1.00 73.88 165 GLY A C 1
ATOM 1225 O O . GLY A 1 165 ? -21.022 5.376 56.248 1.00 73.88 165 GLY A O 1
ATOM 1226 N N . HIS A 1 166 ? -19.920 7.288 56.641 1.00 67.19 166 HIS A N 1
ATOM 1227 C CA . HIS A 1 166 ? -18.764 6.656 57.286 1.00 67.19 166 HIS A CA 1
ATOM 1228 C C . HIS A 1 166 ? -19.028 6.440 58.779 1.00 67.19 166 HIS A C 1
ATOM 1230 O O . HIS A 1 166 ? -19.089 7.413 59.531 1.00 67.19 166 HIS A O 1
ATOM 1236 N N . ALA A 1 167 ? -19.141 5.178 59.206 1.00 54.62 167 ALA A N 1
ATOM 1237 C CA . ALA A 1 167 ? -19.378 4.853 60.609 1.00 54.62 167 ALA A CA 1
ATOM 1238 C C . ALA A 1 167 ? -18.127 5.098 61.474 1.00 54.62 167 ALA A C 1
ATOM 1240 O O . ALA A 1 167 ? -18.217 5.880 62.395 1.00 54.62 167 ALA A O 1
ATOM 1241 N N . HIS A 1 168 ? -16.937 4.559 61.171 1.00 56.59 168 HIS A N 1
ATOM 1242 C CA . HIS A 1 168 ? -15.681 4.865 61.893 1.00 56.59 168 HIS A CA 1
ATOM 1243 C C . HIS A 1 168 ? -14.446 4.385 61.098 1.00 56.59 168 HIS A C 1
ATOM 1245 O O . HIS A 1 168 ? -14.577 3.589 60.171 1.00 56.59 168 HIS A O 1
ATOM 1251 N N . THR A 1 169 ? -13.230 4.803 61.479 1.00 51.62 169 THR A N 1
ATOM 1252 C CA . THR A 1 169 ? -11.972 4.198 60.989 1.00 51.62 169 THR A CA 1
ATOM 1253 C C . THR A 1 169 ? -11.686 2.894 61.744 1.00 51.62 169 THR A C 1
ATOM 1255 O O . THR A 1 169 ? -11.579 2.907 62.971 1.00 51.62 169 THR A O 1
ATOM 1258 N N . ILE A 1 170 ? -11.530 1.770 61.035 1.00 56.44 170 ILE A N 1
ATOM 1259 C CA . ILE A 1 170 ? -11.199 0.468 61.642 1.00 56.44 170 ILE A CA 1
ATOM 1260 C C . ILE A 1 170 ? -9.768 0.524 62.203 1.00 56.44 170 ILE A C 1
ATOM 1262 O O . ILE A 1 170 ? -8.800 0.563 61.446 1.00 56.44 170 ILE A O 1
ATOM 1266 N N . GLN A 1 171 ? -9.612 0.520 63.529 1.00 55.03 171 GLN A N 1
ATOM 1267 C CA . GLN A 1 171 ? -8.303 0.382 64.177 1.00 55.03 171 GLN A CA 1
ATOM 1268 C C . GLN A 1 171 ? -8.010 -1.096 64.460 1.00 55.03 171 GLN A C 1
ATOM 1270 O O . GLN A 1 171 ? -8.837 -1.784 65.055 1.00 55.03 171 GLN A O 1
ATOM 1275 N N . ILE A 1 172 ? -6.832 -1.585 64.053 1.00 56.12 172 ILE A N 1
ATOM 1276 C CA . ILE A 1 172 ? -6.373 -2.946 64.372 1.00 56.12 172 ILE A CA 1
ATOM 1277 C C . ILE A 1 172 ? -5.903 -2.953 65.837 1.00 56.12 172 ILE A C 1
ATOM 1279 O O . ILE A 1 172 ? -4.913 -2.287 66.150 1.00 56.12 172 ILE A O 1
ATOM 1283 N N . PRO A 1 173 ? -6.585 -3.666 66.749 1.00 53.38 173 PRO A N 1
ATOM 1284 C CA . PRO A 1 173 ? -6.268 -3.600 68.166 1.00 53.38 173 PRO A CA 1
ATOM 1285 C C . PRO A 1 173 ? -5.072 -4.485 68.534 1.00 53.38 173 PRO A C 1
ATOM 1287 O O . PRO A 1 173 ? -4.906 -5.598 68.031 1.00 53.38 173 PRO A O 1
ATOM 1290 N N . ASN A 1 174 ? -4.270 -4.012 69.490 1.00 49.62 174 ASN A N 1
ATOM 1291 C CA . ASN A 1 174 ? -3.159 -4.763 70.068 1.00 49.62 174 ASN A CA 1
ATOM 1292 C C . ASN A 1 174 ? -3.671 -5.739 71.147 1.00 49.62 174 ASN A C 1
ATOM 1294 O O . ASN A 1 174 ? -3.726 -5.404 72.325 1.00 49.62 174 ASN A O 1
ATOM 1298 N N . GLY A 1 175 ? -4.009 -6.968 70.747 1.00 55.38 175 GLY A N 1
ATOM 1299 C CA . GLY A 1 175 ? -3.955 -8.146 71.628 1.00 55.38 175 GLY A CA 1
ATOM 1300 C C . GLY A 1 175 ? -5.208 -8.553 72.423 1.00 55.38 175 GLY A C 1
ATOM 1301 O O . GLY A 1 175 ? -5.156 -9.593 73.076 1.00 55.38 175 GLY A O 1
ATOM 1302 N N . ASP A 1 176 ? -6.331 -7.830 72.360 1.00 63.34 176 ASP A N 1
ATOM 1303 C CA . ASP A 1 176 ? -7.579 -8.232 73.039 1.00 63.34 176 ASP A CA 1
ATOM 1304 C C . ASP A 1 176 ? -8.536 -9.001 72.100 1.00 63.34 176 ASP A C 1
ATOM 1306 O O . ASP A 1 176 ? -8.896 -8.528 71.020 1.00 63.34 176 ASP A O 1
ATOM 1310 N N . ARG A 1 177 ? -8.985 -10.197 72.514 1.00 57.41 177 ARG A N 1
ATOM 1311 C CA . ARG A 1 177 ? -9.889 -11.069 71.734 1.00 57.41 177 ARG A CA 1
ATOM 1312 C C . ARG A 1 177 ? -11.252 -10.427 71.465 1.00 57.41 177 ARG A C 1
ATOM 1314 O O . ARG A 1 177 ? -11.817 -10.670 70.399 1.00 57.41 177 ARG A O 1
ATOM 1321 N N . GLN A 1 178 ? -11.785 -9.627 72.393 1.00 57.03 178 GLN A N 1
ATOM 1322 C CA . GLN A 1 178 ? -13.058 -8.926 72.167 1.00 57.03 178 GLN A CA 1
ATOM 1323 C C . GLN A 1 178 ? -12.902 -7.819 71.122 1.00 57.03 178 GLN A C 1
ATOM 1325 O O . GLN A 1 178 ? -13.714 -7.727 70.202 1.00 57.03 178 GLN A O 1
ATOM 1330 N N . GLN A 1 179 ? -11.819 -7.045 71.197 1.00 59.12 179 GLN A N 1
ATOM 1331 C CA . GLN A 1 179 ? -11.521 -6.004 70.213 1.00 59.12 179 GLN A CA 1
ATOM 1332 C C . GLN A 1 179 ? -11.191 -6.591 68.832 1.00 59.12 179 GLN A C 1
ATOM 1334 O O . GLN A 1 179 ? -11.633 -6.051 67.823 1.00 59.12 179 GLN A O 1
ATOM 1339 N N . ALA A 1 180 ? -10.502 -7.736 68.765 1.00 57.47 180 ALA A N 1
ATOM 1340 C CA . ALA A 1 180 ? -10.264 -8.451 67.509 1.00 57.47 180 ALA A CA 1
ATOM 1341 C C . ALA A 1 180 ? -11.572 -8.957 66.872 1.00 57.47 180 ALA A C 1
ATOM 1343 O O . ALA A 1 180 ? -11.741 -8.868 65.657 1.00 57.47 180 ALA A O 1
ATOM 1344 N N . SER A 1 181 ? -12.527 -9.441 67.679 1.00 58.47 181 SER A N 1
ATOM 1345 C CA . SER A 1 181 ? -13.859 -9.812 67.186 1.00 58.47 181 SER A CA 1
ATOM 1346 C C . SER A 1 181 ? -14.659 -8.604 66.689 1.00 58.47 181 SER A C 1
ATOM 1348 O O . SER A 1 181 ? -15.423 -8.759 65.740 1.00 58.47 181 SER A O 1
ATOM 1350 N N . LEU A 1 182 ? -14.517 -7.433 67.313 1.00 63.06 182 LEU A N 1
ATOM 1351 C CA . LEU A 1 182 ? -15.160 -6.191 66.869 1.00 63.06 182 LEU A CA 1
ATOM 1352 C C . LEU A 1 182 ? -14.534 -5.676 65.564 1.00 63.06 182 LEU A C 1
ATOM 1354 O O . LEU A 1 182 ? -15.260 -5.344 64.631 1.00 63.06 182 LEU A O 1
ATOM 1358 N N . ALA A 1 183 ? -13.203 -5.700 65.456 1.00 60.22 183 ALA A N 1
ATOM 1359 C CA . ALA A 1 183 ? -12.482 -5.313 64.246 1.00 60.22 183 ALA A CA 1
ATOM 1360 C C . ALA A 1 183 ? -12.803 -6.237 63.058 1.00 60.22 183 ALA A C 1
ATOM 1362 O O . ALA A 1 183 ? -13.098 -5.747 61.972 1.00 60.22 183 ALA A O 1
ATOM 1363 N N . MET A 1 184 ? -12.839 -7.563 63.258 1.00 61.84 184 MET A N 1
ATOM 1364 C CA . MET A 1 184 ? -13.240 -8.509 62.204 1.00 61.84 184 MET A CA 1
ATOM 1365 C C . MET A 1 184 ? -14.675 -8.275 61.714 1.00 61.84 184 MET A C 1
ATOM 1367 O O . MET A 1 184 ? -14.932 -8.402 60.520 1.00 61.84 184 MET A O 1
ATOM 1371 N N . ARG A 1 185 ? -15.606 -7.906 62.606 1.00 66.00 185 ARG A N 1
ATOM 1372 C CA . ARG A 1 185 ? -16.981 -7.549 62.214 1.00 66.00 185 ARG A CA 1
ATOM 1373 C C . ARG A 1 185 ? -17.020 -6.258 61.403 1.00 66.00 185 ARG A C 1
ATOM 1375 O O . ARG A 1 185 ? -17.647 -6.245 60.354 1.00 66.00 185 ARG A O 1
ATOM 1382 N N . ALA A 1 186 ? -16.311 -5.220 61.848 1.00 66.31 186 ALA A N 1
ATOM 1383 C CA . ALA A 1 186 ? -16.232 -3.951 61.127 1.00 66.31 186 ALA A CA 1
ATOM 1384 C C . ALA A 1 186 ? -15.618 -4.119 59.725 1.00 66.31 186 ALA A C 1
ATOM 1386 O O . ALA A 1 186 ? -16.069 -3.491 58.776 1.00 66.31 186 ALA A O 1
ATOM 1387 N N . MET A 1 187 ? -14.639 -5.019 59.570 1.00 63.38 187 MET A N 1
ATOM 1388 C CA . MET A 1 187 ? -14.081 -5.377 58.258 1.00 63.38 187 MET A CA 1
ATOM 1389 C C . MET A 1 187 ? -15.071 -6.161 57.386 1.00 63.38 187 MET A C 1
ATOM 1391 O O . MET A 1 187 ? -15.045 -6.027 56.166 1.00 63.38 187 MET A O 1
ATOM 1395 N N . ALA A 1 188 ? -15.928 -6.993 57.988 1.00 64.44 188 ALA A N 1
ATOM 1396 C CA . ALA A 1 188 ? -16.936 -7.765 57.263 1.00 64.44 188 ALA A CA 1
ATOM 1397 C C . ALA A 1 188 ? -18.100 -6.899 56.756 1.00 64.44 188 ALA A C 1
ATOM 1399 O O . ALA A 1 188 ? -18.750 -7.287 55.789 1.00 64.44 188 ALA A O 1
ATOM 1400 N N . THR A 1 189 ? -18.350 -5.744 57.378 1.00 71.00 189 THR A N 1
ATOM 1401 C CA . THR A 1 189 ? -19.397 -4.794 56.978 1.00 71.00 189 THR A CA 1
ATOM 1402 C C . THR A 1 189 ? -18.859 -3.565 56.233 1.00 71.00 189 THR A C 1
ATOM 1404 O O . THR A 1 189 ? -19.638 -2.663 55.915 1.00 71.00 189 THR A O 1
ATOM 1407 N N . ASP A 1 190 ? -17.561 -3.526 55.912 1.00 74.69 190 ASP A N 1
ATOM 1408 C CA . ASP A 1 190 ? -16.915 -2.402 55.231 1.00 74.69 190 ASP A CA 1
ATOM 1409 C C . ASP A 1 190 ? -17.379 -2.266 53.768 1.00 74.69 190 ASP A C 1
ATOM 1411 O O . ASP A 1 190 ? -17.040 -3.062 52.887 1.00 74.69 190 ASP A O 1
ATOM 1415 N N . SER A 1 191 ? -18.164 -1.219 53.512 1.00 78.62 191 SER A N 1
ATOM 1416 C CA . SER A 1 191 ? -18.705 -0.899 52.188 1.00 78.62 191 SER A CA 1
ATOM 1417 C C . SER A 1 191 ? -17.724 -0.118 51.297 1.00 78.62 191 SER A C 1
ATOM 1419 O O . SER A 1 191 ? -17.874 -0.118 50.068 1.00 78.62 191 SER A O 1
ATOM 1421 N N . GLU A 1 192 ? -16.719 0.531 51.898 1.00 83.44 192 GLU A N 1
ATOM 1422 C CA . GLU A 1 192 ? -15.792 1.423 51.195 1.00 83.44 192 GLU A CA 1
ATOM 1423 C C . GLU A 1 192 ? -14.696 0.652 50.479 1.00 83.44 192 GLU A C 1
ATOM 1425 O O . GLU A 1 192 ? -14.348 1.016 49.359 1.00 83.44 192 GLU A O 1
ATOM 1430 N N . ARG A 1 193 ? -14.251 -0.492 51.016 1.00 82.69 193 ARG A N 1
ATOM 1431 C CA . ARG A 1 193 ? -13.307 -1.373 50.307 1.00 82.69 193 ARG A CA 1
ATOM 1432 C C . ARG A 1 193 ? -13.756 -1.680 48.874 1.00 82.69 193 ARG A C 1
ATOM 1434 O O . ARG A 1 193 ? -12.960 -1.612 47.939 1.00 82.69 193 ARG A O 1
ATOM 1441 N N . VAL A 1 194 ? -15.040 -2.002 48.700 1.00 85.69 194 VAL A N 1
ATOM 1442 C CA . VAL A 1 194 ? -15.634 -2.257 47.379 1.00 85.69 194 VAL A CA 1
ATOM 1443 C C . VAL A 1 194 ? -15.755 -0.961 46.578 1.00 85.69 194 VAL A C 1
ATOM 1445 O O . VAL A 1 194 ? -15.476 -0.955 45.384 1.00 85.69 194 VAL A O 1
ATOM 1448 N N . ALA A 1 195 ? -16.135 0.155 47.204 1.00 86.56 195 ALA A N 1
ATOM 1449 C CA . ALA A 1 195 ? -16.247 1.438 46.511 1.00 86.56 195 ALA A CA 1
ATOM 1450 C C . ALA A 1 195 ? -14.893 1.929 45.963 1.00 86.56 195 ALA A C 1
ATOM 1452 O O . ALA A 1 195 ? -14.843 2.411 44.832 1.00 86.56 195 ALA A O 1
ATOM 1453 N N . GLU A 1 196 ? -13.803 1.756 46.714 1.00 86.44 196 GLU A N 1
ATOM 1454 C CA . GLU A 1 196 ? -12.425 2.058 46.310 1.00 86.44 196 GLU A CA 1
ATOM 1455 C C . GLU A 1 196 ? -11.917 1.119 45.211 1.00 86.44 196 GLU A C 1
ATOM 1457 O O . GLU A 1 196 ? -11.176 1.532 44.316 1.00 86.44 196 GLU A O 1
ATOM 1462 N N . GLU A 1 197 ? -12.290 -0.161 45.268 1.00 86.00 197 GLU A N 1
ATOM 1463 C CA . GLU A 1 197 ? -12.025 -1.111 44.190 1.00 86.00 197 GLU A CA 1
ATOM 1464 C C . GLU A 1 197 ? -12.731 -0.679 42.900 1.00 86.00 197 GLU A C 1
ATOM 1466 O O . GLU A 1 197 ? -12.092 -0.605 41.852 1.00 86.00 197 GLU A O 1
ATOM 1471 N N . MET A 1 198 ? -14.011 -0.306 42.980 1.00 88.56 198 MET A N 1
ATOM 1472 C CA . MET A 1 198 ? -14.789 0.181 41.836 1.00 88.56 198 MET A CA 1
ATOM 1473 C C . MET A 1 198 ? -14.242 1.510 41.314 1.00 88.56 198 MET A C 1
ATOM 1475 O O . MET A 1 198 ? -14.068 1.668 40.109 1.00 88.56 198 MET A O 1
ATOM 1479 N N . ALA A 1 199 ? -13.854 2.430 42.197 1.00 85.19 199 ALA A N 1
ATOM 1480 C CA . ALA A 1 199 ? -13.191 3.670 41.806 1.00 85.19 199 ALA A CA 1
ATOM 1481 C C . ALA A 1 199 ? -11.876 3.402 41.057 1.00 85.19 199 ALA A C 1
ATOM 1483 O O . ALA A 1 199 ? -11.607 4.064 40.063 1.00 85.19 199 ALA A O 1
ATOM 1484 N N . ARG A 1 200 ? -11.085 2.401 41.474 1.00 81.25 200 ARG A N 1
ATOM 1485 C CA . ARG A 1 200 ? -9.875 1.961 40.749 1.00 81.25 200 ARG A CA 1
ATOM 1486 C C . ARG A 1 200 ? -10.187 1.250 39.432 1.00 81.25 200 ARG A C 1
ATOM 1488 O O . ARG A 1 200 ? -9.407 1.366 38.489 1.00 81.25 200 ARG A O 1
ATOM 1495 N N . ARG A 1 201 ? -11.282 0.493 39.373 1.00 82.94 201 ARG A N 1
ATOM 1496 C CA . ARG A 1 201 ? -11.745 -0.252 38.191 1.00 82.94 201 ARG A CA 1
ATOM 1497 C C . ARG A 1 201 ? -12.225 0.686 37.082 1.00 82.94 201 ARG A C 1
ATOM 1499 O O . ARG A 1 201 ? -11.915 0.452 35.919 1.00 82.94 201 ARG A O 1
ATOM 1506 N N . PHE A 1 202 ? -12.896 1.769 37.472 1.00 82.75 202 PHE A N 1
ATOM 1507 C CA . PHE A 1 202 ? -13.492 2.780 36.596 1.00 82.75 202 PHE A CA 1
ATOM 1508 C C . PHE A 1 202 ? -12.722 4.112 36.573 1.00 82.75 202 PHE A C 1
ATOM 1510 O O . PHE A 1 202 ? -13.226 5.087 36.019 1.00 82.75 202 PHE A O 1
ATOM 1517 N N . GLN A 1 203 ? -11.511 4.167 37.142 1.00 76.00 203 GLN A N 1
ATOM 1518 C CA . GLN A 1 203 ? -10.705 5.393 37.309 1.00 76.00 203 GLN A CA 1
ATOM 1519 C C . GLN A 1 203 ? -10.488 6.159 35.996 1.00 76.00 203 GLN A C 1
ATOM 1521 O O . GLN A 1 203 ? -10.387 7.384 35.974 1.00 76.00 203 GLN A O 1
ATOM 1526 N N . ASP A 1 204 ? -10.418 5.405 34.910 1.00 61.66 204 ASP A N 1
ATOM 1527 C CA . ASP A 1 204 ? -10.129 5.859 33.559 1.00 61.66 204 ASP A CA 1
ATOM 1528 C C . ASP A 1 204 ? -11.407 6.055 32.712 1.00 61.66 204 ASP A C 1
ATOM 1530 O O . ASP A 1 204 ? -11.347 6.517 31.574 1.00 61.66 204 ASP A O 1
ATOM 1534 N N . THR A 1 205 ? -12.588 5.768 33.264 1.00 66.50 205 THR A N 1
ATOM 1535 C CA . THR A 1 205 ? -13.875 6.049 32.611 1.00 66.50 205 THR A CA 1
ATOM 1536 C C . THR A 1 205 ? -14.423 7.392 33.079 1.00 66.50 205 THR A C 1
ATOM 1538 O O . THR A 1 205 ? -14.505 7.657 34.277 1.00 66.50 205 THR A O 1
ATOM 1541 N N . THR A 1 206 ? -14.824 8.262 32.152 1.00 63.84 206 THR A N 1
ATOM 1542 C CA . THR A 1 206 ? -15.469 9.535 32.502 1.00 63.84 206 THR A CA 1
ATOM 1543 C C . THR A 1 206 ? -16.982 9.408 32.427 1.00 63.84 206 THR A C 1
ATOM 1545 O O . THR A 1 206 ? -17.533 9.096 31.375 1.00 63.84 206 THR A O 1
ATOM 1548 N N . GLY A 1 207 ? -17.659 9.695 33.540 1.00 73.94 207 GLY A N 1
ATOM 1549 C CA . GLY A 1 207 ? -19.116 9.810 33.581 1.00 73.94 207 GLY A CA 1
ATOM 1550 C C . GLY A 1 207 ? -19.882 8.488 33.483 1.00 73.94 207 GLY A C 1
ATOM 1551 O O . GLY A 1 207 ? -21.020 8.511 33.025 1.00 73.94 207 GLY A O 1
ATOM 1552 N N . VAL A 1 208 ? -19.266 7.367 33.886 1.00 83.38 208 VAL A N 1
ATOM 1553 C CA . VAL A 1 208 ? -19.918 6.046 33.974 1.00 83.38 208 VAL A CA 1
ATOM 1554 C C . VAL A 1 208 ? -20.166 5.653 35.430 1.00 83.38 208 VAL A C 1
ATOM 1556 O O . VAL A 1 208 ? -21.292 5.317 35.768 1.00 83.38 208 VAL A O 1
ATOM 1559 N N . TYR A 1 209 ? -19.158 5.706 36.307 1.00 91.12 209 TYR A N 1
ATOM 1560 C CA . TYR A 1 209 ? -19.295 5.336 37.723 1.00 91.12 209 TYR A CA 1
ATOM 1561 C C . TYR A 1 209 ? -19.379 6.564 38.636 1.00 91.12 209 TYR A C 1
ATOM 1563 O O . TYR A 1 209 ? -18.506 7.430 38.606 1.00 91.12 209 TYR A O 1
ATOM 1571 N N . PHE A 1 210 ? -20.403 6.600 39.489 1.00 92.12 210 PHE A N 1
ATOM 1572 C CA . PHE A 1 210 ? -20.646 7.658 40.464 1.00 92.12 210 PHE A CA 1
ATOM 1573 C C . PHE A 1 210 ? -20.859 7.052 41.854 1.00 92.12 210 PHE A C 1
ATOM 1575 O O . PHE A 1 210 ? -21.776 6.253 42.065 1.00 92.12 210 PHE A O 1
ATOM 1582 N N . ARG A 1 211 ? -20.024 7.449 42.820 1.00 92.00 211 ARG A N 1
ATOM 1583 C CA . ARG A 1 211 ? -20.166 7.092 44.238 1.00 92.00 211 ARG A CA 1
ATOM 1584 C C . ARG A 1 211 ? -20.639 8.312 45.018 1.00 92.00 211 ARG A C 1
ATOM 1586 O O . ARG A 1 211 ? -19.960 9.334 45.025 1.00 92.00 211 ARG A O 1
ATOM 1593 N N . PHE A 1 212 ? -21.768 8.177 45.703 1.00 92.12 212 PHE A N 1
ATOM 1594 C CA . PHE A 1 212 ? -22.289 9.184 46.623 1.00 92.12 212 PHE A CA 1
ATOM 1595 C C . PHE A 1 212 ? -22.255 8.623 48.039 1.00 92.12 212 PHE A C 1
ATOM 1597 O O . PHE A 1 212 ? -22.900 7.614 48.313 1.00 92.12 212 PHE A O 1
ATOM 1604 N N . ASN A 1 213 ? -21.492 9.242 48.934 1.00 89.44 213 ASN A N 1
ATOM 1605 C CA . ASN A 1 213 ? -21.426 8.838 50.334 1.00 89.44 213 ASN A CA 1
ATOM 1606 C C . ASN A 1 213 ? -21.108 10.042 51.233 1.00 89.44 213 ASN A C 1
ATOM 1608 O O . ASN A 1 213 ? -20.295 10.883 50.865 1.00 89.44 213 ASN A O 1
ATOM 1612 N N . VAL A 1 214 ? -21.738 10.131 52.406 1.00 86.00 214 VAL A N 1
ATOM 1613 C CA . VAL A 1 214 ? -21.536 11.250 53.340 1.00 86.00 214 VAL A CA 1
ATOM 1614 C C . VAL A 1 214 ? -20.210 11.070 54.093 1.00 86.00 214 VAL A C 1
ATOM 1616 O O . VAL A 1 214 ? -20.043 10.135 54.880 1.00 86.00 214 VAL A O 1
ATOM 1619 N N . ASP A 1 215 ? -19.261 11.978 53.854 1.00 69.56 215 ASP A N 1
ATOM 1620 C CA . ASP A 1 215 ? -17.877 11.856 54.347 1.00 69.56 215 ASP A CA 1
ATOM 1621 C C . ASP A 1 215 ? -17.718 12.119 55.858 1.00 69.56 215 ASP A C 1
ATOM 1623 O O . ASP A 1 215 ? -16.826 11.565 56.497 1.00 69.56 215 ASP A O 1
ATOM 1627 N N . GLN A 1 216 ? -18.537 13.008 56.438 1.00 67.25 216 GLN A N 1
ATOM 1628 C CA . GLN A 1 216 ? -18.410 13.454 57.833 1.00 67.25 216 GLN A CA 1
ATOM 1629 C C . GLN A 1 216 ? -19.768 13.781 58.470 1.00 67.25 216 GLN A C 1
ATOM 1631 O O . GLN A 1 216 ? -20.668 14.278 57.796 1.00 67.25 216 GLN A O 1
ATOM 1636 N N . GLY A 1 217 ? -19.882 13.551 59.781 1.00 65.38 217 GLY A N 1
ATOM 1637 C CA . GLY A 1 217 ? -21.072 13.813 60.598 1.00 65.38 217 GLY A CA 1
ATOM 1638 C C . GLY A 1 217 ? -21.884 12.571 60.969 1.00 65.38 217 GLY A C 1
ATOM 1639 O O . GLY A 1 217 ? -22.773 12.645 61.810 1.00 65.38 217 GLY A O 1
ATOM 1640 N N . MET A 1 218 ? -21.560 11.426 60.369 1.00 73.12 218 MET A N 1
ATOM 1641 C CA . MET A 1 218 ? -22.246 10.152 60.603 1.00 73.12 218 MET A CA 1
ATOM 1642 C C . MET A 1 218 ? -21.511 9.252 61.605 1.00 73.12 218 MET A C 1
ATOM 1644 O O . MET A 1 218 ? -22.009 8.178 61.922 1.00 73.12 218 MET A O 1
ATOM 1648 N N . GLN A 1 219 ? -20.351 9.684 62.116 1.00 68.69 219 GLN A N 1
ATOM 1649 C CA . GLN A 1 219 ? -19.478 8.825 62.913 1.00 68.69 219 GLN A CA 1
ATOM 1650 C C . GLN A 1 219 ? -20.103 8.423 64.255 1.00 68.69 219 GLN A C 1
ATOM 1652 O O . GLN A 1 219 ? -19.978 7.286 64.668 1.00 68.69 219 GLN A O 1
ATOM 1657 N N . ASP A 1 220 ? -20.834 9.316 64.924 1.00 65.25 220 ASP A N 1
ATOM 1658 C CA . ASP A 1 220 ? -21.412 9.038 66.252 1.00 65.25 220 ASP A CA 1
ATOM 1659 C C . ASP A 1 220 ? -22.877 8.553 66.190 1.00 65.25 220 ASP A C 1
ATOM 1661 O O . ASP A 1 220 ? -23.644 8.684 67.159 1.00 65.25 220 ASP A O 1
ATOM 1665 N N . ILE A 1 221 ? -23.313 8.060 65.026 1.00 69.69 221 ILE A N 1
ATOM 1666 C CA . ILE A 1 221 ? -24.683 7.595 64.786 1.00 69.69 221 ILE A CA 1
ATOM 1667 C C . ILE A 1 221 ? -24.673 6.069 64.672 1.00 69.69 221 ILE A C 1
ATOM 1669 O O . ILE A 1 221 ? -24.268 5.507 63.659 1.00 69.69 221 ILE A O 1
ATOM 1673 N N . GLU A 1 222 ? -25.141 5.400 65.728 1.00 70.88 222 GLU A N 1
ATOM 1674 C CA . GLU A 1 222 ? -25.364 3.952 65.712 1.00 70.88 222 GLU A CA 1
ATOM 1675 C C . GLU A 1 222 ? -26.494 3.590 64.733 1.00 70.88 222 GLU A C 1
ATOM 1677 O O . GLU A 1 222 ? -27.442 4.353 64.536 1.00 70.88 222 GLU A O 1
ATOM 1682 N N .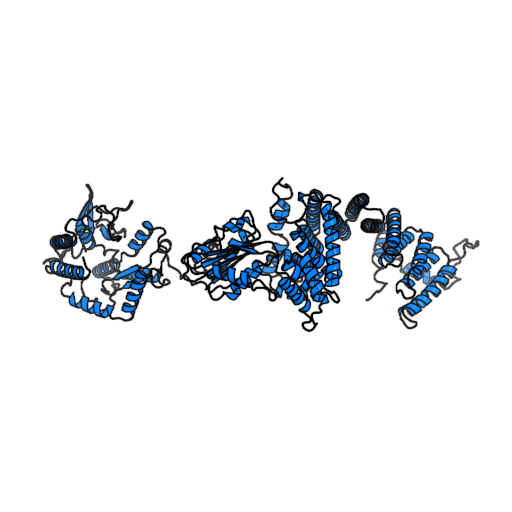 THR A 1 223 ? -26.418 2.401 64.135 1.00 66.44 223 THR A N 1
ATOM 1683 C CA . THR A 1 223 ? -27.382 1.900 63.136 1.00 66.44 223 THR A CA 1
ATOM 1684 C C . THR A 1 223 ? -28.824 1.769 63.646 1.00 66.44 223 THR A C 1
ATOM 1686 O O . THR A 1 223 ? -29.744 1.772 62.836 1.00 66.44 223 THR A O 1
ATOM 1689 N N . ASP A 1 224 ? -29.044 1.664 64.961 1.00 67.50 224 ASP A N 1
ATOM 1690 C CA . ASP A 1 224 ? -30.363 1.665 65.617 1.00 67.50 224 ASP A CA 1
ATOM 1691 C C . ASP A 1 224 ? -30.763 3.045 66.193 1.00 67.50 224 ASP A C 1
ATOM 1693 O O . ASP A 1 224 ? -31.802 3.177 66.840 1.00 67.50 224 ASP A O 1
ATOM 1697 N N . GLY A 1 225 ? -29.968 4.092 65.942 1.00 72.56 225 GLY A N 1
ATOM 1698 C CA . GLY A 1 225 ? -30.135 5.450 66.471 1.00 72.56 225 GLY A CA 1
ATOM 1699 C C . GLY A 1 225 ? -31.241 6.278 65.805 1.00 72.56 225 GLY A C 1
ATOM 1700 O O . GLY A 1 225 ? -30.977 7.389 65.340 1.00 72.56 225 GLY A O 1
ATOM 1701 N N . TRP A 1 226 ? -32.477 5.770 65.772 1.00 79.50 226 TRP A N 1
ATOM 1702 C CA . TRP A 1 226 ? -33.625 6.408 65.104 1.00 79.50 226 TRP A CA 1
ATOM 1703 C C . TRP A 1 226 ? -33.910 7.847 65.591 1.00 79.50 226 TRP A C 1
ATOM 1705 O O . TRP A 1 226 ? -34.325 8.700 64.810 1.00 79.50 226 TRP A O 1
ATOM 1715 N N . GLU A 1 227 ? -33.600 8.167 66.851 1.00 78.38 227 GLU A N 1
ATOM 1716 C CA . GLU A 1 227 ? -33.764 9.514 67.427 1.00 78.38 227 GLU A CA 1
ATOM 1717 C C . GLU A 1 227 ? -32.876 10.577 66.749 1.00 78.38 227 GLU A C 1
ATOM 1719 O O . GLU A 1 227 ? -33.141 11.777 66.840 1.00 78.38 227 GLU A O 1
ATOM 1724 N N . LYS A 1 228 ? -31.818 10.152 66.045 1.00 81.69 228 LYS A N 1
ATOM 1725 C CA . LYS A 1 228 ? -30.862 11.033 65.359 1.00 81.69 228 LYS A CA 1
ATOM 1726 C C . LYS A 1 228 ? -31.152 11.200 63.864 1.00 81.69 228 LYS A C 1
ATOM 1728 O O . LYS A 1 228 ? -30.331 11.784 63.159 1.00 81.69 228 LYS A O 1
ATOM 1733 N N . LEU A 1 229 ? -32.304 10.756 63.352 1.00 80.31 229 LEU A N 1
ATOM 1734 C CA . LEU A 1 229 ? -32.649 10.894 61.925 1.00 80.31 229 LEU A CA 1
ATOM 1735 C C . LEU A 1 229 ? -32.630 12.353 61.430 1.00 80.31 229 LEU A C 1
ATOM 1737 O O . LEU A 1 229 ? -32.240 12.618 60.294 1.00 80.31 229 LEU A O 1
ATOM 1741 N N . SER A 1 230 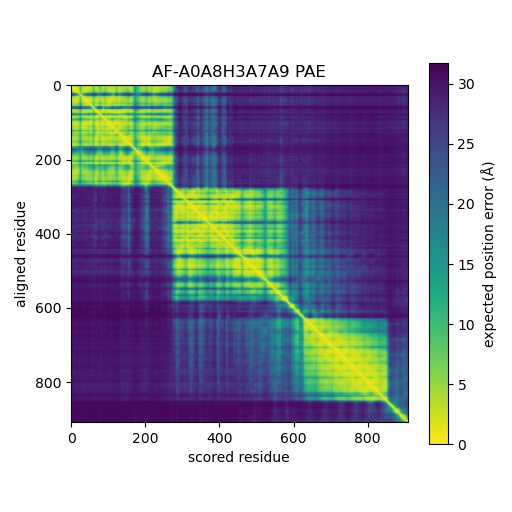? -32.961 13.320 62.291 1.00 80.00 230 SER A N 1
ATOM 1742 C CA . SER A 1 230 ? -32.838 14.755 61.980 1.00 80.00 230 SER A CA 1
ATOM 1743 C C . SER A 1 230 ? -31.382 15.200 61.770 1.00 80.00 230 SER A C 1
ATOM 1745 O O . SER A 1 230 ? -31.097 16.042 60.912 1.00 80.00 230 SER A O 1
ATOM 1747 N N . VAL A 1 231 ? -30.442 14.599 62.503 1.00 82.56 231 VAL A N 1
ATOM 1748 C CA . VAL A 1 231 ? -28.996 14.819 62.358 1.00 82.56 231 VAL A CA 1
ATOM 1749 C C . VAL A 1 231 ? -28.504 14.212 61.041 1.00 82.56 231 VAL A C 1
ATOM 1751 O O . VAL A 1 231 ? -27.796 14.884 60.291 1.00 82.56 231 VAL A O 1
ATOM 1754 N N . VAL A 1 232 ? -28.966 13.002 60.696 1.00 83.06 232 VAL A N 1
ATOM 1755 C CA . VAL A 1 232 ? -28.686 12.354 59.398 1.00 83.06 232 VAL A CA 1
ATOM 1756 C C . VAL A 1 232 ? -29.158 13.223 58.231 1.00 83.06 232 VAL A C 1
ATOM 1758 O O . VAL A 1 232 ? -28.394 13.475 57.296 1.00 83.06 232 VAL A O 1
ATOM 1761 N N . ALA A 1 233 ? -30.388 13.740 58.300 1.00 84.19 233 ALA A N 1
ATOM 1762 C CA . ALA A 1 233 ? -30.937 14.631 57.280 1.00 84.19 233 ALA A CA 1
ATOM 1763 C C . ALA A 1 233 ? -30.104 15.917 57.136 1.00 84.19 233 ALA A C 1
ATOM 1765 O O . ALA A 1 233 ? -29.801 16.339 56.021 1.00 84.19 233 ALA A O 1
ATOM 1766 N N . THR A 1 234 ? -29.663 16.500 58.256 1.00 84.75 234 THR A N 1
ATOM 1767 C CA . THR A 1 234 ? -28.834 17.717 58.264 1.00 84.75 234 THR A CA 1
ATOM 1768 C C . THR A 1 234 ? -27.477 17.490 57.592 1.00 84.75 234 THR A C 1
ATOM 1770 O O . THR A 1 234 ? -27.076 18.274 56.728 1.00 84.75 234 THR A O 1
ATOM 1773 N N . HIS A 1 235 ? -26.775 16.405 57.931 1.00 86.38 235 HIS A N 1
ATOM 1774 C CA . HIS A 1 235 ? -25.487 16.081 57.310 1.00 86.38 235 HIS A CA 1
ATOM 1775 C C . HIS A 1 235 ? -25.624 15.680 55.840 1.00 86.38 235 HIS A C 1
ATOM 1777 O O . HIS A 1 235 ? -24.785 16.063 55.024 1.00 86.38 235 HIS A O 1
ATOM 1783 N N . THR A 1 236 ? -26.709 14.994 55.477 1.00 87.69 236 THR A N 1
ATOM 1784 C CA . THR A 1 236 ? -27.026 14.680 54.077 1.00 87.69 236 THR A CA 1
ATOM 1785 C C . THR A 1 236 ? -27.268 15.959 53.275 1.00 87.69 236 THR A C 1
ATOM 1787 O O . THR A 1 236 ? -26.692 16.127 52.203 1.00 87.69 236 THR A O 1
ATOM 1790 N N . GLN A 1 237 ? -28.033 16.917 53.808 1.00 88.31 237 GLN A N 1
ATOM 1791 C CA . GLN A 1 237 ? -28.255 18.203 53.142 1.00 88.31 237 GLN A CA 1
ATOM 1792 C C . GLN A 1 237 ? -26.950 18.993 52.976 1.00 88.31 237 GLN A C 1
ATOM 1794 O O . GLN A 1 237 ? -26.702 19.570 51.917 1.00 88.31 237 GLN A O 1
ATOM 1799 N N . ALA A 1 238 ? -26.090 19.001 53.998 1.00 87.25 238 ALA A N 1
ATOM 1800 C CA . ALA A 1 238 ? -24.775 19.632 53.912 1.00 87.25 238 ALA A CA 1
ATOM 1801 C C . ALA A 1 238 ? -23.882 18.965 52.850 1.00 87.25 238 ALA A C 1
ATOM 1803 O O . ALA A 1 238 ? -23.178 19.661 52.119 1.00 87.25 238 ALA A O 1
ATOM 1804 N N . TYR A 1 239 ? -23.940 17.635 52.729 1.00 90.25 239 TYR A N 1
ATOM 1805 C CA . TYR A 1 239 ? -23.234 16.877 51.698 1.00 90.25 239 TYR A CA 1
ATOM 1806 C C . TYR A 1 239 ? -23.716 17.231 50.284 1.00 90.25 239 TYR A C 1
ATOM 1808 O O . TYR A 1 239 ? -22.894 17.531 49.421 1.00 90.25 239 TYR A O 1
ATOM 1816 N N . LEU A 1 240 ? -25.033 17.282 50.064 1.00 90.06 240 LEU A N 1
ATOM 1817 C CA . LEU A 1 240 ? -25.630 17.641 48.770 1.00 90.06 240 LEU A CA 1
ATOM 1818 C C . LEU A 1 240 ? -25.319 19.087 48.342 1.00 90.06 240 LEU A C 1
ATOM 1820 O O . LEU A 1 240 ? -25.265 19.382 47.150 1.00 90.06 240 LEU A O 1
ATOM 1824 N N . ASN A 1 241 ? -25.073 19.983 49.303 1.00 89.75 241 ASN A N 1
ATOM 1825 C CA . ASN A 1 241 ? -24.695 21.373 49.037 1.00 89.75 241 ASN A CA 1
ATOM 1826 C C . ASN A 1 241 ? -23.219 21.549 48.622 1.00 89.75 241 ASN A C 1
ATOM 1828 O O . ASN A 1 241 ? -22.835 22.652 48.227 1.00 89.75 241 ASN A O 1
ATOM 1832 N N . LYS A 1 242 ? -22.377 20.505 48.695 1.00 90.75 242 LYS A N 1
ATOM 1833 C CA . LYS A 1 242 ? -20.994 20.569 48.193 1.00 90.75 242 LYS A CA 1
ATOM 1834 C C . LYS A 1 242 ? -20.997 20.729 46.669 1.00 90.75 242 LYS A C 1
ATOM 1836 O O . LYS A 1 242 ? -21.719 20.022 45.965 1.00 90.75 242 LYS A O 1
ATOM 1841 N N . ILE A 1 243 ? -20.157 21.627 46.150 1.00 89.25 243 ILE A N 1
ATOM 1842 C CA . ILE A 1 243 ? -20.091 21.945 44.711 1.00 89.25 243 ILE A CA 1
ATOM 1843 C C . ILE A 1 243 ? -19.743 20.695 43.896 1.00 89.25 243 ILE A C 1
ATOM 1845 O O . ILE A 1 243 ? -20.329 20.446 42.844 1.00 89.25 243 ILE A O 1
ATOM 1849 N N . GLU A 1 244 ? -18.810 19.889 44.395 1.00 86.88 244 GLU A N 1
ATOM 1850 C CA . GLU A 1 244 ? -18.329 18.678 43.736 1.00 86.88 244 GLU A CA 1
ATOM 1851 C C . GLU A 1 244 ? -19.426 17.612 43.653 1.00 86.88 244 GLU A C 1
ATOM 1853 O O . GLU A 1 244 ? -19.559 16.954 42.622 1.00 86.88 244 GLU A O 1
ATOM 1858 N N . VAL A 1 245 ? -20.239 17.485 44.708 1.00 90.75 245 VAL A N 1
ATOM 1859 C CA . VAL A 1 245 ? -21.355 16.530 44.791 1.00 90.75 245 VAL A CA 1
ATOM 1860 C C . VAL A 1 245 ? -22.488 16.955 43.868 1.00 90.75 245 VAL A C 1
ATOM 1862 O O . VAL A 1 245 ? -22.977 16.140 43.090 1.00 90.75 245 VAL A O 1
ATOM 1865 N N . ASN A 1 246 ? -22.862 18.236 43.890 1.00 89.69 246 ASN A N 1
ATOM 1866 C CA . ASN A 1 246 ? -23.886 18.776 42.998 1.00 89.69 246 ASN A CA 1
ATOM 1867 C C . ASN A 1 246 ? -23.484 18.596 41.521 1.00 89.69 246 ASN A C 1
ATOM 1869 O O . ASN A 1 246 ? -24.273 18.100 40.714 1.00 89.69 246 ASN A O 1
ATOM 1873 N N . ARG A 1 247 ? -22.217 18.879 41.179 1.00 88.56 247 ARG A N 1
ATOM 1874 C CA . ARG A 1 247 ? -21.678 18.616 39.837 1.00 88.56 247 ARG A CA 1
ATOM 1875 C C . ARG A 1 247 ? -21.750 17.131 39.472 1.00 88.56 247 ARG A C 1
ATOM 1877 O O . ARG A 1 247 ? -22.243 16.813 38.395 1.00 88.56 247 ARG A O 1
ATOM 1884 N N . ALA A 1 248 ? -21.307 16.234 40.354 1.00 87.94 248 ALA A N 1
ATOM 1885 C CA . ALA A 1 248 ? -21.352 14.792 40.108 1.00 87.94 248 ALA A CA 1
ATOM 1886 C C . ALA A 1 248 ? -22.792 14.269 39.942 1.00 87.94 248 ALA A C 1
ATOM 1888 O O . ALA A 1 248 ? -23.045 13.430 39.083 1.00 87.94 248 ALA A O 1
ATOM 1889 N N . MET A 1 249 ? -23.756 14.794 40.707 1.00 91.44 249 MET A N 1
ATOM 1890 C CA . MET A 1 249 ? -25.179 14.481 40.537 1.00 91.44 249 MET A CA 1
ATOM 1891 C C . MET A 1 249 ? -25.711 14.944 39.182 1.00 91.44 249 MET A C 1
ATOM 1893 O O . MET A 1 249 ? -26.439 14.205 38.520 1.00 91.44 249 MET A O 1
ATOM 1897 N N . TRP A 1 250 ? -25.347 16.155 38.755 1.00 89.00 250 TRP A N 1
ATOM 1898 C CA . TRP A 1 250 ? -25.736 16.671 37.446 1.00 89.00 250 TRP A CA 1
ATOM 1899 C C . TRP A 1 250 ? -25.137 15.835 36.309 1.00 89.00 250 TRP A C 1
ATOM 1901 O O . TRP A 1 250 ? -25.834 15.494 35.354 1.00 89.00 250 TRP A O 1
ATOM 1911 N N . GLU A 1 251 ? -23.868 15.444 36.431 1.00 85.56 251 GLU A N 1
ATOM 1912 C CA . GLU A 1 251 ? -23.195 14.549 35.486 1.00 85.56 251 GLU A CA 1
ATOM 1913 C C . GLU A 1 251 ? -23.847 13.163 35.441 1.00 85.56 251 GLU A C 1
ATOM 1915 O O . GLU A 1 251 ? -24.068 12.642 34.349 1.00 85.56 251 GLU A O 1
ATOM 1920 N N . ALA A 1 252 ? -24.230 12.596 36.588 1.00 89.62 252 ALA A N 1
ATOM 1921 C CA . ALA A 1 252 ? -24.943 11.322 36.657 1.00 89.62 252 ALA A CA 1
ATOM 1922 C C . ALA A 1 252 ? -26.329 11.404 35.998 1.00 89.62 252 ALA A C 1
ATOM 1924 O O . ALA A 1 252 ? -26.690 10.537 35.199 1.00 89.62 252 ALA A O 1
ATOM 1925 N N . ALA A 1 253 ? -27.089 12.471 36.267 1.00 90.81 253 ALA A N 1
ATOM 1926 C CA . ALA A 1 253 ? -28.387 12.708 35.634 1.00 90.81 253 ALA A CA 1
ATOM 1927 C C . ALA A 1 253 ? -28.250 12.856 34.112 1.00 90.81 253 ALA A C 1
ATOM 1929 O O . ALA A 1 253 ? -29.008 12.253 33.348 1.00 90.81 253 ALA A O 1
ATOM 1930 N N . LYS A 1 254 ? -27.229 13.594 33.664 1.00 83.56 254 LYS A N 1
ATOM 1931 C CA . LYS A 1 254 ? -26.909 13.739 32.246 1.00 83.56 254 LYS A CA 1
ATOM 1932 C C . LYS A 1 254 ? -26.480 12.414 31.619 1.00 83.56 254 LYS A C 1
ATOM 1934 O O . LYS A 1 254 ? -26.913 12.122 30.513 1.00 83.56 254 LYS A O 1
ATOM 1939 N N . ALA A 1 255 ? -25.686 11.592 32.303 1.00 82.81 255 ALA A N 1
ATOM 1940 C CA . ALA A 1 255 ? -25.287 10.271 31.815 1.00 82.81 255 ALA A CA 1
ATOM 1941 C C . ALA A 1 255 ? -26.501 9.346 31.610 1.00 82.81 255 ALA A C 1
ATOM 1943 O O . ALA A 1 255 ? -26.587 8.652 30.596 1.00 82.81 255 ALA A O 1
ATOM 1944 N N . ILE A 1 256 ? -27.479 9.394 32.523 1.00 86.38 256 ILE A N 1
ATOM 1945 C CA . ILE A 1 256 ? -28.745 8.651 32.413 1.00 86.38 256 ILE A CA 1
ATOM 1946 C C . ILE A 1 256 ? -29.593 9.156 31.233 1.00 86.38 256 ILE A C 1
ATOM 1948 O O . ILE A 1 256 ? -30.170 8.345 30.504 1.00 86.38 256 ILE A O 1
ATOM 1952 N N . GLN A 1 257 ? -29.666 10.477 31.034 1.00 83.19 257 GLN A N 1
ATOM 1953 C CA . GLN A 1 257 ? -30.486 11.100 29.989 1.00 83.19 257 GLN A CA 1
ATOM 1954 C C . GLN A 1 257 ? -29.871 10.969 28.589 1.00 83.19 257 GLN A C 1
ATOM 1956 O O . GLN A 1 257 ? -30.540 10.520 27.660 1.00 83.19 257 GLN A O 1
ATOM 1961 N N . ASP A 1 258 ? -28.609 11.370 28.437 1.00 76.81 258 ASP A N 1
ATOM 1962 C CA . ASP A 1 258 ? -27.918 11.450 27.149 1.00 76.81 258 ASP A CA 1
ATOM 1963 C C . ASP A 1 258 ? -27.448 10.076 26.659 1.00 76.81 258 ASP A C 1
ATOM 1965 O O . ASP A 1 258 ? -27.293 9.884 25.454 1.00 76.81 258 ASP A O 1
ATOM 1969 N N . ARG A 1 259 ? -27.154 9.146 27.584 1.00 74.06 259 ARG A N 1
ATOM 1970 C CA . ARG A 1 259 ? -26.590 7.808 27.311 1.00 74.06 259 ARG A CA 1
ATOM 1971 C C . ARG A 1 259 ? -25.338 7.810 26.416 1.00 74.06 259 ARG A C 1
ATOM 1973 O O . ARG A 1 259 ? -25.043 6.820 25.759 1.00 74.06 259 ARG A O 1
ATOM 1980 N N . LYS A 1 260 ? -24.597 8.923 26.389 1.00 57.47 260 LYS A N 1
ATOM 1981 C CA . LYS A 1 260 ? -23.404 9.119 25.540 1.00 57.47 260 LYS A CA 1
ATOM 1982 C C . LYS A 1 260 ? -22.184 8.337 26.016 1.00 57.47 260 LYS A C 1
ATOM 1984 O O . LYS A 1 260 ? -21.388 7.901 25.196 1.00 57.47 260 LYS A O 1
ATOM 1989 N N . ASN A 1 261 ? -22.045 8.174 27.328 1.00 61.03 261 ASN A N 1
ATOM 1990 C CA . ASN A 1 261 ? -20.933 7.456 27.940 1.00 61.03 261 ASN A CA 1
ATOM 1991 C C . ASN A 1 261 ? -21.406 6.035 28.235 1.00 61.03 261 ASN A C 1
ATOM 1993 O O . ASN A 1 261 ? -21.949 5.786 29.305 1.00 61.03 261 ASN A O 1
ATOM 1997 N N . ALA A 1 262 ? -21.294 5.134 27.261 1.00 65.31 262 ALA A N 1
ATOM 1998 C CA . ALA A 1 262 ? -21.796 3.769 27.370 1.00 65.31 262 ALA A CA 1
ATOM 1999 C C . ALA A 1 262 ? -20.620 2.783 27.412 1.00 65.31 262 ALA A C 1
ATOM 2001 O O . ALA A 1 262 ? -19.795 2.755 26.504 1.00 65.31 262 ALA A O 1
ATOM 2002 N N . LEU A 1 263 ? -20.529 1.988 28.478 1.00 71.19 263 LEU A N 1
ATOM 2003 C CA . LEU A 1 263 ? -19.504 0.961 28.647 1.00 71.19 263 LEU A CA 1
ATOM 2004 C C . LEU A 1 263 ? -20.077 -0.401 28.260 1.00 71.19 263 LEU A C 1
ATOM 2006 O O . LEU A 1 263 ? -21.051 -0.843 28.867 1.00 71.19 263 LEU A O 1
ATOM 2010 N N . ALA A 1 264 ? -19.473 -1.085 27.289 1.00 70.69 264 ALA A N 1
ATOM 2011 C CA . ALA A 1 264 ? -19.906 -2.432 26.929 1.00 70.69 264 ALA A CA 1
ATOM 2012 C C . ALA A 1 264 ? -19.795 -3.374 28.138 1.00 70.69 264 ALA A C 1
ATOM 2014 O O . ALA A 1 264 ? -18.768 -3.423 28.819 1.00 70.69 264 ALA A O 1
ATOM 2015 N N . VAL A 1 265 ? -20.851 -4.153 28.378 1.00 76.12 265 VAL A N 1
ATOM 2016 C CA . VAL A 1 265 ? -20.961 -5.071 29.523 1.00 76.12 265 VAL A CA 1
ATOM 2017 C C . VAL A 1 265 ? -19.813 -6.092 29.557 1.00 76.12 265 VAL A C 1
ATOM 2019 O O . VAL A 1 265 ? -19.384 -6.498 30.633 1.00 76.12 265 VAL A O 1
ATOM 2022 N N . ALA A 1 266 ? -19.239 -6.448 28.403 1.00 69.19 266 ALA A N 1
ATOM 2023 C CA . ALA A 1 266 ? -18.064 -7.322 28.309 1.00 69.19 266 ALA A CA 1
ATOM 2024 C C . ALA A 1 266 ? -16.833 -6.792 29.072 1.00 69.19 266 ALA A C 1
ATOM 2026 O O . ALA A 1 266 ? -16.038 -7.574 29.588 1.00 69.19 266 ALA A O 1
ATOM 2027 N N . TRP A 1 267 ? -16.694 -5.469 29.181 1.00 70.50 267 TRP A N 1
ATOM 2028 C CA . TRP A 1 267 ? -15.565 -4.806 29.839 1.00 70.50 267 TRP A CA 1
ATOM 2029 C C . TRP A 1 267 ? -15.842 -4.469 31.296 1.00 70.50 267 TRP A C 1
ATOM 2031 O O . TRP A 1 267 ? -14.983 -3.902 31.972 1.00 70.50 267 TRP A O 1
ATOM 2041 N N . ILE A 1 268 ? -17.035 -4.810 31.792 1.00 75.81 268 ILE A N 1
ATOM 2042 C CA . ILE A 1 268 ? -17.459 -4.375 33.111 1.00 75.81 268 ILE A CA 1
ATOM 2043 C C . ILE A 1 268 ? -16.522 -4.921 34.181 1.00 75.81 268 ILE A C 1
ATOM 2045 O O . ILE A 1 268 ? -16.293 -4.173 35.117 1.00 75.81 268 ILE A O 1
ATOM 2049 N N . ASP A 1 269 ? -15.944 -6.130 34.016 1.00 63.84 269 ASP A N 1
ATOM 2050 C CA . ASP A 1 269 ? -15.153 -6.932 34.981 1.00 63.84 269 ASP A CA 1
ATOM 2051 C C . ASP A 1 269 ? -13.634 -6.715 35.051 1.00 63.84 269 ASP A C 1
ATOM 2053 O O . ASP A 1 269 ? -12.961 -7.380 35.840 1.00 63.84 269 ASP A O 1
ATOM 2057 N N . GLY A 1 270 ? -13.086 -5.747 34.315 1.00 62.12 270 GLY A N 1
ATOM 2058 C CA . GLY A 1 270 ? -11.650 -5.439 34.321 1.00 62.12 270 GLY A CA 1
ATOM 2059 C C . GLY A 1 270 ? -11.327 -4.004 34.734 1.00 62.12 270 GLY A C 1
ATOM 2060 O O . GLY A 1 270 ? -12.211 -3.157 34.829 1.00 62.12 270 GLY A O 1
ATOM 2061 N N . ARG A 1 271 ? -10.034 -3.707 34.943 1.00 52.19 271 ARG A N 1
ATOM 2062 C CA . ARG A 1 271 ? -9.544 -2.318 34.946 1.00 52.19 271 ARG A CA 1
ATOM 2063 C C . ARG A 1 271 ? -9.834 -1.746 33.560 1.00 52.19 271 ARG A C 1
ATOM 2065 O O . ARG A 1 271 ? -9.214 -2.181 32.591 1.00 52.19 271 ARG A O 1
ATOM 2072 N N . VAL A 1 272 ? -10.780 -0.819 33.467 1.00 53.75 272 VAL A N 1
ATOM 2073 C CA . VAL A 1 272 ? -11.137 -0.198 32.193 1.00 53.75 272 VAL A CA 1
ATOM 2074 C C . VAL A 1 272 ? -10.035 0.797 31.870 1.00 53.75 272 VAL A C 1
ATOM 2076 O O . VAL A 1 272 ? -10.067 1.904 32.381 1.00 53.75 272 VAL A O 1
ATOM 2079 N N . GLN A 1 273 ? -9.015 0.401 31.109 1.00 41.97 273 GLN A N 1
ATOM 2080 C CA . GLN A 1 273 ? -7.999 1.350 30.655 1.00 41.97 273 GLN A CA 1
ATOM 2081 C C . GLN A 1 273 ? -8.653 2.366 29.726 1.00 41.97 273 GLN A C 1
ATOM 2083 O O . GLN A 1 273 ? -9.444 2.000 28.858 1.00 41.97 273 GLN A O 1
ATOM 2088 N N . ARG A 1 274 ? -8.330 3.645 29.943 1.00 41.78 274 ARG A N 1
ATOM 2089 C CA . ARG A 1 274 ? -8.843 4.772 29.161 1.00 41.78 274 ARG A CA 1
ATOM 2090 C C . ARG A 1 274 ? -8.792 4.417 27.683 1.00 41.78 274 ARG A C 1
ATOM 2092 O O . ARG A 1 274 ? -7.701 4.224 27.153 1.00 41.78 274 ARG A O 1
ATOM 2099 N N . THR A 1 275 ? -9.947 4.458 27.028 1.00 40.31 275 THR A N 1
ATOM 2100 C CA . THR A 1 275 ? -10.079 4.933 25.653 1.00 40.31 275 THR A CA 1
ATOM 2101 C C . THR A 1 275 ? -9.340 6.269 25.576 1.00 40.31 275 THR A C 1
ATOM 2103 O O . THR A 1 275 ? -9.886 7.331 25.863 1.00 40.31 275 THR A O 1
ATOM 2106 N N . LEU A 1 276 ? -8.039 6.223 25.278 1.00 40.72 276 LEU A N 1
ATOM 2107 C CA . LEU A 1 276 ? -7.353 7.362 24.695 1.00 40.72 276 LEU A CA 1
ATOM 2108 C C . LEU A 1 276 ? -8.143 7.637 23.423 1.00 40.72 276 LEU A C 1
ATOM 2110 O O . LEU A 1 276 ? -8.121 6.809 22.515 1.00 40.72 276 LEU A O 1
ATOM 2114 N N . GLU A 1 277 ? -8.895 8.737 23.388 1.00 46.41 277 GLU A N 1
ATOM 2115 C CA . GLU A 1 277 ? -9.464 9.205 22.131 1.00 46.41 277 GLU A CA 1
ATOM 2116 C C . GLU A 1 277 ? -8.320 9.191 21.110 1.00 46.41 277 GLU A C 1
ATOM 2118 O O . GLU A 1 277 ? -7.259 9.779 21.370 1.00 46.41 277 GLU A O 1
ATOM 2123 N N . PRO A 1 278 ? -8.454 8.421 20.019 1.00 53.59 278 PRO A N 1
ATOM 2124 C CA . PRO A 1 278 ? -7.394 8.332 19.040 1.00 53.59 278 PRO A CA 1
ATOM 2125 C C . PRO A 1 278 ? -7.063 9.736 18.555 1.00 53.59 278 PRO A C 1
ATOM 2127 O O . PRO A 1 278 ? -7.946 10.580 18.396 1.00 53.59 278 PRO A O 1
ATOM 2130 N N . ALA A 1 279 ? -5.779 9.993 18.309 1.00 59.19 279 ALA A N 1
ATOM 2131 C CA . ALA A 1 279 ? -5.359 11.259 17.733 1.00 59.19 279 ALA A CA 1
ATOM 2132 C C . ALA A 1 279 ? -6.216 11.578 16.495 1.00 59.19 279 ALA A C 1
ATOM 2134 O O . ALA A 1 279 ? -6.578 10.683 15.731 1.00 59.19 279 ALA A O 1
ATOM 2135 N N . ILE A 1 280 ? -6.542 12.854 16.281 1.00 66.31 280 ILE A N 1
ATOM 2136 C CA . ILE A 1 280 ? -7.242 13.292 15.070 1.00 66.31 280 ILE A CA 1
ATOM 2137 C C . ILE A 1 280 ? -6.390 12.884 13.860 1.00 66.31 280 ILE A C 1
ATOM 2139 O O . ILE A 1 280 ? -5.342 13.471 13.585 1.00 66.31 280 ILE A O 1
ATOM 2143 N N . VAL A 1 281 ? -6.835 11.855 13.137 1.00 71.12 281 VAL A N 1
ATOM 2144 C CA . VAL A 1 281 ? -6.148 11.321 11.959 1.00 71.12 281 VAL A CA 1
ATOM 2145 C C . VAL A 1 281 ? -6.854 11.838 10.728 1.00 71.12 281 VAL A C 1
ATOM 2147 O O . VAL A 1 281 ? -7.955 11.402 10.421 1.00 71.12 281 VAL A O 1
ATOM 2150 N N . LYS A 1 282 ? -6.201 12.721 9.979 1.00 76.56 282 LYS A N 1
ATOM 2151 C CA . LYS A 1 282 ? -6.657 13.138 8.649 1.00 76.56 282 LYS A CA 1
ATOM 2152 C C . LYS A 1 282 ? -5.650 12.712 7.594 1.00 76.56 282 LYS A C 1
ATOM 2154 O O . LYS A 1 282 ? -4.993 13.532 6.957 1.00 76.56 282 LYS A O 1
ATOM 2159 N N . LYS A 1 283 ? -5.448 11.400 7.485 1.00 73.69 283 LYS A N 1
ATOM 2160 C CA . LYS A 1 283 ? -4.434 10.827 6.602 1.00 73.69 283 LYS A CA 1
ATOM 2161 C C . LYS A 1 283 ? -5.085 10.492 5.266 1.00 73.69 283 LYS A C 1
ATOM 2163 O O . LYS A 1 283 ? -5.773 9.487 5.139 1.00 73.69 283 LYS A O 1
ATOM 2168 N N . CYS A 1 284 ? -4.853 11.342 4.272 1.00 81.25 284 CYS A N 1
ATOM 2169 C CA . CYS A 1 284 ? -5.287 11.133 2.896 1.00 81.25 284 CYS A CA 1
ATOM 2170 C C . CYS A 1 284 ? -4.226 11.702 1.937 1.00 81.25 284 CYS A C 1
ATOM 2172 O O . CYS A 1 284 ? -3.656 12.756 2.236 1.00 81.25 284 CYS A O 1
ATOM 2174 N N . PRO A 1 285 ? -3.918 11.032 0.813 1.00 83.19 285 PRO A N 1
ATOM 2175 C CA . PRO A 1 285 ? -3.043 11.593 -0.209 1.00 83.19 285 PRO A CA 1
ATOM 2176 C C . PRO A 1 285 ? -3.547 12.945 -0.737 1.00 83.19 285 PRO A C 1
ATOM 2178 O O . PRO A 1 285 ? -4.745 13.165 -0.909 1.00 83.19 285 PRO A O 1
ATOM 2181 N N . ILE A 1 286 ? -2.612 13.851 -1.027 1.00 81.81 286 ILE A N 1
ATOM 2182 C CA . ILE A 1 286 ? -2.915 15.179 -1.574 1.00 81.81 286 ILE A CA 1
ATOM 2183 C C . ILE A 1 286 ? -3.179 15.040 -3.086 1.00 81.81 286 ILE A C 1
ATOM 2185 O O . ILE A 1 286 ? -2.442 14.313 -3.766 1.00 81.81 286 ILE A O 1
ATOM 2189 N N . PRO A 1 287 ? -4.193 15.724 -3.649 1.00 87.19 287 PRO A N 1
ATOM 2190 C CA . PRO A 1 287 ? -4.404 15.741 -5.092 1.00 87.19 287 PRO A CA 1
ATOM 2191 C C . PRO A 1 287 ? -3.203 16.346 -5.837 1.00 87.19 287 PRO A C 1
ATOM 2193 O O . PRO A 1 287 ? -2.453 17.174 -5.322 1.00 87.19 287 PRO A O 1
ATOM 2196 N N . THR A 1 288 ? -3.031 15.960 -7.099 1.00 83.88 288 THR A N 1
ATOM 2197 C CA . THR A 1 288 ? -1.966 16.490 -7.954 1.00 83.88 288 THR A CA 1
ATOM 2198 C C . THR A 1 288 ? -2.084 18.004 -8.138 1.00 83.88 288 THR A C 1
ATOM 2200 O O . THR A 1 288 ? -3.168 18.541 -8.375 1.00 83.88 288 THR A O 1
ATOM 2203 N N . ALA A 1 289 ? -0.944 18.701 -8.131 1.00 78.75 289 ALA A N 1
ATOM 2204 C CA . ALA A 1 289 ? -0.870 20.146 -8.363 1.00 78.75 289 ALA A CA 1
ATOM 2205 C C . ALA A 1 289 ? -1.376 20.576 -9.759 1.00 78.75 289 ALA A C 1
ATOM 2207 O O . ALA A 1 289 ? -1.625 21.756 -9.996 1.00 78.75 289 ALA A O 1
ATOM 2208 N N . TYR A 1 290 ? -1.535 19.626 -10.688 1.00 79.12 290 TYR A N 1
ATOM 2209 C CA . TYR A 1 290 ? -2.023 19.864 -12.050 1.00 79.12 290 TYR A CA 1
ATOM 2210 C C . TYR A 1 290 ? -3.499 19.510 -12.244 1.00 79.12 290 TYR A C 1
ATOM 2212 O O . TYR A 1 290 ? -3.959 19.455 -13.383 1.00 79.12 290 TYR A O 1
ATOM 2220 N N . TYR A 1 291 ? -4.253 19.269 -11.167 1.00 87.69 291 TYR A N 1
ATOM 2221 C CA . TYR A 1 291 ? -5.667 18.920 -11.270 1.00 87.69 291 TYR A CA 1
ATOM 2222 C C . TYR A 1 291 ? -6.431 19.978 -12.088 1.00 87.69 291 TYR A C 1
ATOM 2224 O O . TYR A 1 291 ? -6.275 21.181 -11.868 1.00 87.69 291 TYR A O 1
ATOM 2232 N N . THR A 1 292 ? -7.223 19.536 -13.067 1.00 88.31 292 THR A N 1
ATOM 2233 C CA . THR A 1 292 ? -7.897 20.414 -14.035 1.00 88.31 292 THR A CA 1
ATOM 2234 C C . THR A 1 292 ? -9.319 19.916 -14.285 1.00 88.31 292 THR A C 1
ATOM 2236 O O . THR A 1 292 ? -9.525 18.714 -14.449 1.00 88.31 292 THR A O 1
ATOM 2239 N N . GLY A 1 293 ? -10.281 20.841 -14.320 1.00 88.69 293 GLY A N 1
ATOM 2240 C CA . GLY A 1 293 ? -11.673 20.554 -14.664 1.00 88.69 293 GLY A CA 1
ATOM 2241 C C . GLY A 1 293 ? -12.512 19.924 -13.551 1.00 88.69 293 GLY A C 1
ATOM 2242 O O . GLY A 1 293 ? -12.150 19.948 -12.374 1.00 88.69 293 GLY A O 1
ATOM 2243 N N . ARG A 1 294 ? -13.647 19.342 -13.953 1.00 89.31 294 ARG A N 1
ATOM 2244 C CA . ARG A 1 294 ? -14.541 18.500 -13.128 1.00 89.31 294 ARG A CA 1
ATOM 2245 C C . ARG A 1 294 ? -15.170 19.150 -11.893 1.00 89.31 294 ARG A C 1
ATOM 2247 O O . ARG A 1 294 ? -15.402 18.498 -10.877 1.00 89.31 294 ARG A O 1
ATOM 2254 N N . ALA A 1 295 ? -15.442 20.452 -11.957 1.00 89.56 295 ALA A N 1
ATOM 2255 C CA . ALA A 1 295 ? -16.037 21.180 -10.835 1.00 89.56 295 ALA A CA 1
ATOM 2256 C C . ALA A 1 295 ? -17.409 20.613 -10.418 1.00 89.56 295 ALA A C 1
ATOM 2258 O O . ALA A 1 295 ? -17.704 20.544 -9.226 1.00 89.56 295 ALA A O 1
ATOM 2259 N N . LYS A 1 296 ? -18.221 20.163 -11.388 1.00 89.94 296 LYS A N 1
ATOM 2260 C CA . LYS A 1 296 ? -19.553 19.590 -11.138 1.00 89.94 296 LYS A CA 1
ATOM 2261 C C . LYS A 1 296 ? -19.461 18.263 -10.388 1.00 89.94 296 LYS A C 1
ATOM 2263 O O . LYS A 1 296 ? -20.183 18.049 -9.423 1.00 89.94 296 LYS A O 1
ATOM 2268 N N . GLU A 1 297 ? -18.552 17.395 -10.810 1.00 91.75 297 GLU A N 1
ATOM 2269 C CA . GLU A 1 297 ? -18.315 16.085 -10.215 1.00 91.75 297 GLU A CA 1
ATOM 2270 C C . GLU A 1 297 ? -17.713 16.225 -8.817 1.00 91.75 297 GLU A C 1
ATOM 2272 O O . GLU A 1 297 ? -18.129 15.510 -7.911 1.00 91.75 297 GLU A O 1
ATOM 2277 N N . ILE A 1 298 ? -16.791 17.176 -8.609 1.00 92.44 298 ILE A N 1
ATOM 2278 C CA . ILE A 1 298 ? -16.239 17.466 -7.277 1.00 92.44 298 ILE A CA 1
ATOM 2279 C C . ILE A 1 298 ? -17.349 17.906 -6.322 1.00 92.44 298 ILE A C 1
ATOM 2281 O O . ILE A 1 298 ? -17.442 17.387 -5.211 1.00 92.44 298 ILE A O 1
ATOM 2285 N N . GLN A 1 299 ? -18.193 18.848 -6.751 1.00 90.38 299 GLN A N 1
ATOM 2286 C CA . GLN A 1 299 ? -19.305 19.335 -5.939 1.00 90.38 299 GLN A CA 1
ATOM 2287 C C . GLN A 1 299 ? -20.317 18.219 -5.649 1.00 90.38 299 GLN A C 1
ATOM 2289 O O . GLN A 1 299 ? -20.780 18.090 -4.517 1.00 90.38 299 GLN A O 1
ATOM 2294 N N . GLY A 1 300 ? -20.617 17.392 -6.653 1.00 90.12 300 GLY A N 1
ATOM 2295 C CA . GLY A 1 300 ? -21.493 16.234 -6.521 1.00 90.12 300 GLY A CA 1
ATOM 2296 C C . GLY A 1 300 ? -20.975 15.235 -5.488 1.00 90.12 300 GLY A C 1
ATOM 2297 O O . GLY A 1 300 ? -21.645 14.995 -4.486 1.00 90.12 300 GLY A O 1
ATOM 2298 N N . VAL A 1 301 ? -19.755 14.722 -5.673 1.00 92.19 301 VAL A N 1
ATOM 2299 C CA . VAL A 1 301 ? -19.118 13.801 -4.717 1.00 92.19 301 VAL A CA 1
ATOM 2300 C C . VAL A 1 301 ? -19.077 14.425 -3.322 1.00 92.19 301 VAL A C 1
ATOM 2302 O O . VAL A 1 301 ? -19.457 13.768 -2.357 1.00 92.19 301 VAL A O 1
ATOM 2305 N N . GLY A 1 302 ? -18.685 15.703 -3.231 1.00 90.25 302 GLY A N 1
ATOM 2306 C CA . GLY A 1 302 ? -18.653 16.490 -1.998 1.00 90.25 302 GLY A CA 1
ATOM 2307 C C . GLY A 1 302 ? -19.981 16.477 -1.241 1.00 90.25 302 GLY A C 1
ATOM 2308 O O . GLY A 1 302 ? -19.991 16.255 -0.033 1.00 90.25 302 GLY A O 1
ATOM 2309 N N . SER A 1 303 ? -21.102 16.642 -1.947 1.00 89.12 303 SER A N 1
ATOM 2310 C CA . SER A 1 303 ? -22.427 16.661 -1.323 1.00 89.12 303 SER A CA 1
ATOM 2311 C C . SER A 1 303 ? -22.779 15.346 -0.616 1.00 89.12 303 SER A C 1
ATOM 2313 O O . SER A 1 303 ? -23.296 15.390 0.496 1.00 89.12 303 SER A O 1
ATOM 2315 N N . TYR A 1 304 ? -22.419 14.190 -1.183 1.00 88.44 304 TYR A N 1
ATOM 2316 C CA . TYR A 1 304 ? -22.718 12.882 -0.586 1.00 88.44 304 TYR A CA 1
ATOM 2317 C C . TYR A 1 304 ? -21.752 12.484 0.525 1.00 88.44 304 TYR A C 1
ATOM 2319 O O . TYR A 1 304 ? -22.172 11.874 1.503 1.00 88.44 304 TYR A O 1
ATOM 2327 N N . ILE A 1 305 ? -20.471 12.846 0.418 1.00 88.75 305 ILE A N 1
ATOM 2328 C CA . ILE A 1 305 ? -19.513 12.540 1.489 1.00 88.75 305 ILE A CA 1
ATOM 2329 C C . ILE A 1 305 ? -19.729 13.438 2.717 1.00 88.75 305 ILE A C 1
ATOM 2331 O O . ILE A 1 305 ? -19.416 13.016 3.831 1.00 88.75 305 ILE A O 1
ATOM 2335 N N . VAL A 1 306 ? -20.260 14.656 2.538 1.00 87.25 306 VAL A N 1
ATOM 2336 C CA . VAL A 1 306 ? -20.540 15.615 3.626 1.00 87.25 306 VAL A CA 1
ATOM 2337 C C . VAL A 1 306 ? -21.933 15.436 4.235 1.00 87.25 306 VAL A C 1
ATOM 2339 O O . VAL A 1 306 ? -22.099 15.727 5.418 1.00 87.25 306 VAL A O 1
ATOM 2342 N N . SER A 1 307 ? -22.927 14.991 3.454 1.00 68.38 307 SER A N 1
ATOM 2343 C CA . SER A 1 307 ? -24.326 14.925 3.896 1.00 68.38 307 SER A CA 1
ATOM 2344 C C . SER A 1 307 ? -24.471 14.190 5.233 1.00 68.38 307 SER A C 1
ATOM 2346 O O . SER A 1 307 ? -24.067 13.037 5.381 1.00 68.38 307 SER A O 1
ATOM 2348 N N . SER A 1 308 ? -25.061 14.891 6.201 1.00 57.44 308 SER A N 1
ATOM 2349 C CA . SER A 1 308 ? -25.325 14.457 7.573 1.00 57.44 308 SER A CA 1
ATOM 2350 C C . SER A 1 308 ? -26.816 14.165 7.772 1.00 57.44 308 SER A C 1
ATOM 2352 O O . SER A 1 308 ? -27.468 14.685 8.679 1.00 57.44 308 SER A O 1
ATOM 2354 N N . GLY A 1 309 ? -27.391 13.347 6.887 1.00 55.31 309 GLY A N 1
ATOM 2355 C CA . GLY A 1 309 ? -28.679 12.713 7.168 1.00 55.31 309 GLY A CA 1
ATOM 2356 C C . GLY A 1 309 ? -28.538 11.698 8.309 1.00 55.31 309 GLY A C 1
ATOM 2357 O O . GLY A 1 309 ? -27.441 11.227 8.590 1.00 55.31 309 GLY A O 1
ATOM 2358 N N . TYR A 1 310 ? -29.644 11.285 8.935 1.00 59.19 310 TYR A N 1
ATOM 2359 C CA . TYR A 1 310 ? -29.673 10.192 9.929 1.00 59.19 310 TYR A CA 1
ATOM 2360 C C . TYR A 1 310 ? -29.284 8.804 9.352 1.00 59.19 310 TYR A C 1
ATOM 2362 O O . TYR A 1 310 ? -29.586 7.775 9.952 1.00 59.19 310 TYR A O 1
ATOM 2370 N N . GLN A 1 311 ? -28.649 8.754 8.176 1.00 71.00 311 GLN A N 1
ATOM 2371 C CA . GLN A 1 311 ? -28.230 7.551 7.467 1.00 71.00 311 GLN A CA 1
ATOM 2372 C C . GLN A 1 311 ? -26.838 7.736 6.863 1.00 71.00 311 GLN A C 1
ATOM 2374 O O . GLN A 1 311 ? -26.585 8.705 6.144 1.00 71.00 311 GLN A O 1
ATOM 2379 N N . GLN A 1 312 ? -25.984 6.743 7.103 1.00 85.00 312 GLN A N 1
ATOM 2380 C CA . GLN A 1 312 ? -24.687 6.584 6.458 1.00 85.00 312 GLN A CA 1
ATOM 2381 C C . GLN A 1 312 ? -24.805 6.636 4.937 1.00 85.00 312 GLN A C 1
ATOM 2383 O O . GLN A 1 312 ? -25.671 5.980 4.359 1.00 85.00 312 GLN A O 1
ATOM 2388 N N . GLN A 1 313 ? -23.909 7.380 4.295 1.00 89.56 313 GLN A N 1
ATOM 2389 C CA . GLN A 1 313 ? -23.801 7.424 2.842 1.00 89.56 313 GLN A CA 1
ATOM 2390 C C . GLN A 1 313 ? -22.597 6.598 2.377 1.00 89.56 313 GLN A C 1
ATOM 2392 O O . GLN A 1 313 ? -21.515 6.664 2.970 1.00 89.56 313 GLN A O 1
ATOM 2397 N N . VAL A 1 314 ? -22.768 5.864 1.280 1.00 93.06 314 VAL A N 1
ATOM 2398 C CA . VAL A 1 314 ? -21.699 5.168 0.557 1.00 93.06 314 VAL A CA 1
ATOM 2399 C C . VAL A 1 314 ? -21.629 5.751 -0.849 1.00 93.06 314 VAL A C 1
ATOM 2401 O O . VAL A 1 314 ? -22.490 5.491 -1.685 1.00 93.06 314 VAL A O 1
ATOM 2404 N N . CYS A 1 315 ? -20.607 6.559 -1.117 1.00 94.94 315 CYS A N 1
ATOM 2405 C CA . CYS A 1 315 ? -20.383 7.181 -2.418 1.00 94.94 315 CYS A CA 1
ATOM 2406 C C . CYS A 1 315 ? -19.408 6.338 -3.246 1.00 94.94 315 CYS A C 1
ATOM 2408 O O . CYS A 1 315 ? -18.308 6.022 -2.787 1.00 94.94 315 CYS A O 1
ATOM 2410 N N . VAL A 1 316 ? -19.786 5.987 -4.477 1.00 95.44 316 VAL A N 1
ATOM 2411 C CA . VAL A 1 316 ? -18.972 5.145 -5.365 1.00 95.44 316 VAL A CA 1
ATOM 2412 C C . VAL A 1 316 ? -18.590 5.921 -6.618 1.00 95.44 316 VAL A C 1
ATOM 2414 O O . VAL A 1 316 ? -19.440 6.327 -7.407 1.00 95.44 316 VAL A O 1
ATOM 2417 N N . ILE A 1 317 ? -17.287 6.081 -6.840 1.00 94.56 317 ILE A N 1
ATOM 2418 C CA . ILE A 1 317 ? -16.718 6.659 -8.057 1.00 94.56 317 ILE A CA 1
ATOM 2419 C C . ILE A 1 317 ? -16.177 5.518 -8.914 1.00 94.56 317 ILE A C 1
ATOM 2421 O O . ILE A 1 317 ? -15.166 4.898 -8.569 1.00 94.56 317 ILE A O 1
ATOM 2425 N N . TYR A 1 318 ? -16.796 5.263 -10.063 1.00 91.19 318 TYR A N 1
ATOM 2426 C CA . TYR A 1 318 ? -16.352 4.196 -10.960 1.00 91.19 318 TYR A CA 1
ATOM 2427 C C . TYR A 1 318 ? -16.003 4.706 -12.355 1.00 91.19 318 TYR A C 1
ATOM 2429 O O . TYR A 1 318 ? -16.390 5.799 -12.750 1.00 91.19 318 TYR A O 1
ATOM 2437 N N . GLY A 1 319 ? -15.207 3.944 -13.101 1.00 82.38 319 GLY A N 1
ATOM 2438 C CA . GLY A 1 319 ? -14.789 4.328 -14.449 1.00 82.38 319 GLY A CA 1
ATOM 2439 C C . GLY A 1 319 ? -13.453 3.731 -14.863 1.00 82.38 319 GLY A C 1
ATOM 2440 O O . GLY A 1 319 ? -12.781 3.049 -14.086 1.00 82.38 319 GLY A O 1
ATOM 2441 N N . LEU A 1 320 ? -13.014 4.022 -16.084 1.00 76.31 320 LEU A N 1
ATOM 2442 C CA . LEU A 1 320 ? -11.791 3.443 -16.648 1.00 76.31 320 LEU A CA 1
ATOM 2443 C C . LEU A 1 320 ? -10.535 3.830 -15.835 1.00 76.31 320 LEU A C 1
ATOM 2445 O O . LEU A 1 320 ? -10.481 4.852 -15.137 1.00 76.31 320 LEU A O 1
ATOM 2449 N N . GLY A 1 321 ? -9.499 2.989 -15.861 1.00 73.06 321 GLY A N 1
ATOM 2450 C CA . GLY A 1 321 ? -8.217 3.309 -15.216 1.00 73.06 321 GLY A CA 1
ATOM 2451 C C . GLY A 1 321 ? -7.593 4.578 -15.822 1.00 73.06 321 GLY A C 1
ATOM 2452 O O . GLY A 1 321 ? -7.833 4.915 -16.978 1.00 73.06 321 GLY A O 1
ATOM 2453 N N . GLY A 1 322 ? -6.820 5.346 -15.060 1.00 71.06 322 GLY A N 1
ATOM 2454 C CA . GLY A 1 322 ? -6.203 6.570 -15.596 1.00 71.06 322 GLY A CA 1
ATOM 2455 C C . GLY A 1 322 ? -7.176 7.709 -15.951 1.00 71.06 322 GLY A C 1
ATOM 2456 O O . GLY A 1 322 ? -6.723 8.792 -16.314 1.00 71.06 322 GLY A O 1
ATOM 2457 N N . ALA A 1 323 ? -8.490 7.521 -15.772 1.00 81.75 323 ALA A N 1
ATOM 2458 C CA . ALA A 1 323 ? -9.492 8.575 -15.917 1.00 81.75 323 ALA A CA 1
ATOM 2459 C C . ALA A 1 323 ? -9.469 9.592 -14.761 1.00 81.75 323 ALA A C 1
ATOM 2461 O O . ALA A 1 323 ? -10.152 10.602 -14.837 1.00 81.75 323 ALA A O 1
ATOM 2462 N N . GLY A 1 324 ? -8.709 9.359 -13.683 1.00 85.31 324 GLY A N 1
ATOM 2463 C CA . GLY A 1 324 ? -8.539 10.320 -12.581 1.00 85.31 324 GLY A CA 1
ATOM 2464 C C . GLY A 1 324 ? -9.532 10.191 -11.418 1.00 85.31 324 GLY A C 1
ATOM 2465 O O . GLY A 1 324 ? -9.778 11.178 -10.737 1.00 85.31 324 GLY A O 1
ATOM 2466 N N . LYS A 1 325 ? -10.094 9.000 -11.171 1.00 90.25 325 LYS A N 1
ATOM 2467 C CA . LYS A 1 325 ? -11.042 8.741 -10.065 1.00 90.25 325 LYS A CA 1
ATOM 2468 C C . LYS A 1 325 ? -10.459 9.052 -8.682 1.00 90.25 325 LYS A C 1
ATOM 2470 O O . LYS A 1 325 ? -11.031 9.850 -7.954 1.00 90.25 325 LYS A O 1
ATOM 2475 N N . SER A 1 326 ? -9.293 8.488 -8.358 1.00 90.62 326 SER A N 1
ATOM 2476 C CA . SER A 1 326 ? -8.610 8.738 -7.080 1.00 90.62 326 SER A CA 1
ATOM 2477 C C . SER A 1 326 ? -8.283 10.222 -6.912 1.00 90.62 326 SER A C 1
ATOM 2479 O O . SER A 1 326 ? -8.490 10.795 -5.854 1.00 90.62 326 SER A O 1
ATOM 2481 N N . GLN A 1 327 ? -7.871 10.893 -7.994 1.00 91.69 327 GLN A N 1
ATOM 2482 C CA . GLN A 1 327 ? -7.601 12.333 -7.981 1.00 91.69 327 GLN A CA 1
ATOM 2483 C C . GLN A 1 327 ? -8.866 13.168 -7.734 1.00 91.69 327 GLN A C 1
ATOM 2485 O O . GLN A 1 327 ? -8.799 14.159 -7.011 1.00 91.69 327 GLN A O 1
ATOM 2490 N N . LEU A 1 328 ? -10.011 12.770 -8.300 1.00 93.25 328 LEU A N 1
ATOM 2491 C CA . LEU A 1 328 ? -11.307 13.396 -8.027 1.00 93.25 328 LEU A CA 1
ATOM 2492 C C . LEU A 1 328 ? -11.698 13.230 -6.552 1.00 93.25 328 LEU A C 1
ATOM 2494 O O . LEU A 1 328 ? -12.075 14.212 -5.918 1.00 93.25 328 LEU A O 1
ATOM 2498 N N . ALA A 1 329 ? -11.545 12.020 -6.003 1.00 94.44 329 ALA A N 1
ATOM 2499 C CA . ALA A 1 329 ? -11.775 11.735 -4.588 1.00 94.44 329 ALA A CA 1
ATOM 2500 C C . ALA A 1 329 ? -10.886 12.603 -3.684 1.00 94.44 329 ALA A C 1
ATOM 2502 O O . ALA A 1 329 ? -11.403 13.321 -2.831 1.00 94.44 329 ALA A O 1
ATOM 2503 N N . PHE A 1 330 ? -9.568 12.628 -3.923 1.00 94.50 330 PHE A N 1
ATOM 2504 C CA . PHE A 1 330 ? -8.633 13.469 -3.166 1.00 94.50 330 PHE A CA 1
ATOM 2505 C C . PHE A 1 330 ? -9.021 14.950 -3.230 1.00 94.50 330 PHE A C 1
ATOM 2507 O O . PHE A 1 330 ? -8.970 15.641 -2.216 1.00 94.50 330 PHE A O 1
ATOM 2514 N N . LYS A 1 331 ? -9.459 15.445 -4.398 1.00 93.31 331 LYS A N 1
ATOM 2515 C CA . LYS A 1 331 ? -9.871 16.845 -4.561 1.00 93.31 331 LYS A CA 1
ATOM 2516 C C . LYS A 1 331 ? -11.177 17.169 -3.832 1.00 93.31 331 LYS A C 1
ATOM 2518 O O . LYS A 1 331 ? -11.276 18.231 -3.220 1.00 93.31 331 LYS A O 1
ATOM 2523 N N . ALA A 1 332 ? -12.153 16.264 -3.863 1.00 93.81 332 ALA A N 1
ATOM 2524 C CA . ALA A 1 332 ? -13.403 16.410 -3.119 1.00 93.81 332 ALA A CA 1
ATOM 2525 C C . ALA A 1 332 ? -13.169 16.382 -1.601 1.00 93.81 332 ALA A C 1
ATOM 2527 O O . ALA A 1 332 ? -13.744 17.197 -0.879 1.00 93.81 332 ALA A O 1
ATOM 2528 N N . ILE A 1 333 ? -12.279 15.504 -1.125 1.00 94.25 333 ILE A N 1
ATOM 2529 C CA . ILE A 1 333 ? -11.872 15.442 0.283 1.00 94.25 333 ILE A CA 1
ATOM 2530 C C . ILE A 1 333 ? -11.139 16.723 0.688 1.00 94.25 333 ILE A C 1
ATOM 2532 O O . ILE A 1 333 ? -11.483 17.307 1.708 1.00 94.25 333 ILE A O 1
ATOM 2536 N N . GLU A 1 334 ? -10.180 17.201 -0.112 1.00 92.81 334 GLU A N 1
ATOM 2537 C CA . GLU A 1 334 ? -9.427 18.436 0.159 1.00 92.81 334 GLU A CA 1
ATOM 2538 C C . GLU A 1 334 ? -10.361 19.645 0.347 1.00 92.81 334 GLU A C 1
ATOM 2540 O O . GLU A 1 334 ? -10.211 20.396 1.310 1.00 92.81 334 GLU A O 1
ATOM 2545 N N . GLN A 1 335 ? -11.364 19.808 -0.524 1.00 91.88 335 GLN A N 1
ATOM 2546 C CA . GLN A 1 335 ? -12.319 20.923 -0.441 1.00 91.88 335 GLN A CA 1
ATOM 2547 C C . GLN A 1 335 ? -13.254 20.843 0.774 1.00 91.88 335 GLN A C 1
ATOM 2549 O O . GLN A 1 335 ? -13.711 21.873 1.268 1.00 91.88 335 GLN A O 1
ATOM 2554 N N . ASN A 1 336 ? -13.518 19.637 1.278 1.00 90.94 336 ASN A N 1
ATOM 2555 C CA . ASN A 1 336 ? -14.487 19.392 2.349 1.00 90.94 336 ASN A CA 1
ATOM 2556 C C . ASN A 1 336 ? -13.847 18.928 3.668 1.00 90.94 336 ASN A C 1
ATOM 2558 O O . ASN A 1 336 ? -14.559 18.614 4.615 1.00 90.94 336 ASN A O 1
ATOM 2562 N N . HIS A 1 337 ? -12.516 18.944 3.764 1.00 88.06 337 HIS A N 1
ATOM 2563 C CA . HIS A 1 337 ? -11.696 18.339 4.824 1.00 88.06 337 HIS A CA 1
ATOM 2564 C C . HIS A 1 337 ? -12.046 18.755 6.270 1.00 88.06 337 HIS A C 1
ATOM 2566 O O . HIS A 1 337 ? -11.657 18.099 7.241 1.00 88.06 337 HIS A O 1
ATOM 2572 N N . HIS A 1 338 ? -12.746 19.875 6.436 1.00 87.38 338 HIS A N 1
ATOM 2573 C CA . HIS A 1 338 ? -13.170 20.419 7.723 1.00 87.38 338 HIS A CA 1
ATOM 2574 C C . HIS A 1 338 ? -14.420 19.738 8.305 1.00 87.38 338 HIS A C 1
ATOM 2576 O O . HIS A 1 338 ? -14.654 19.881 9.499 1.00 87.38 338 HIS A O 1
ATOM 2582 N N . HIS A 1 339 ? -15.183 18.980 7.511 1.00 88.00 339 HIS A N 1
ATOM 2583 C CA . HIS A 1 339 ? -16.423 18.333 7.963 1.00 88.00 339 HIS A CA 1
ATOM 2584 C C . HIS A 1 339 ? -16.206 17.060 8.791 1.00 88.00 339 HIS A C 1
ATOM 2586 O O . HIS A 1 339 ? -17.096 16.657 9.540 1.00 88.00 339 HIS A O 1
ATOM 2592 N N . TRP A 1 340 ? -15.033 16.435 8.673 1.00 89.06 340 TRP A N 1
ATOM 2593 C CA . TRP A 1 340 ? -14.703 15.211 9.400 1.00 89.06 340 TRP A CA 1
ATOM 2594 C C . TRP A 1 340 ? -13.626 15.473 10.439 1.00 89.06 340 TRP A C 1
ATOM 2596 O O . TRP A 1 340 ? -12.643 16.164 10.156 1.00 89.06 340 TRP A O 1
ATOM 2606 N N . ASN A 1 341 ? -13.777 14.888 11.620 1.00 87.44 341 ASN A N 1
ATOM 2607 C CA . ASN A 1 341 ? -12.708 14.795 12.604 1.00 87.44 341 ASN A CA 1
ATOM 2608 C C . ASN A 1 341 ? -11.642 13.818 12.086 1.00 87.44 341 ASN A C 1
ATOM 2610 O O . ASN A 1 341 ? -10.470 14.184 12.024 1.00 87.44 341 ASN A O 1
ATOM 2614 N N . HIS A 1 342 ? -12.046 12.646 11.583 1.00 88.94 342 HIS A N 1
ATOM 2615 C CA . HIS A 1 342 ? -11.120 11.636 11.059 1.00 88.94 342 HIS A CA 1
ATOM 2616 C C . HIS A 1 342 ? -11.310 11.376 9.560 1.00 88.94 342 HIS A C 1
ATOM 2618 O O . HIS A 1 342 ? -12.425 11.276 9.064 1.00 88.94 342 HIS A O 1
ATOM 2624 N N . ILE A 1 343 ? -10.209 11.229 8.827 1.00 92.62 343 ILE A N 1
ATOM 2625 C CA . ILE A 1 343 ? -10.183 10.767 7.437 1.00 92.62 343 ILE A CA 1
ATOM 2626 C C . ILE A 1 343 ? -9.198 9.605 7.373 1.00 92.62 343 ILE A C 1
ATOM 2628 O O . ILE A 1 343 ? -7.997 9.787 7.607 1.00 92.62 343 ILE A O 1
ATOM 2632 N N . ILE A 1 344 ? -9.723 8.423 7.060 1.00 92.62 344 ILE A N 1
ATOM 2633 C CA . ILE A 1 344 ? -8.973 7.172 6.994 1.00 92.62 344 ILE A CA 1
ATOM 2634 C C . ILE A 1 344 ? -8.919 6.727 5.537 1.00 92.62 344 ILE A C 1
ATOM 2636 O O . ILE A 1 344 ? -9.925 6.324 4.956 1.00 92.62 344 ILE A O 1
ATOM 2640 N N . TYR A 1 345 ? -7.733 6.815 4.945 1.00 93.19 345 TYR A N 1
ATOM 2641 C CA . TYR A 1 345 ? -7.448 6.285 3.616 1.00 93.19 345 TYR A CA 1
ATOM 2642 C C . TYR A 1 345 ? -7.053 4.805 3.694 1.00 93.19 345 TYR A C 1
ATOM 2644 O O . TYR A 1 345 ? -6.175 4.440 4.478 1.00 93.19 345 TYR A O 1
ATOM 2652 N N . VAL A 1 346 ? -7.663 3.980 2.844 1.00 92.12 346 VAL A N 1
ATOM 2653 C CA . VAL A 1 346 ? -7.427 2.539 2.723 1.00 92.12 346 VAL A CA 1
ATOM 2654 C C . VAL A 1 346 ? -7.190 2.193 1.253 1.00 92.12 346 VAL A C 1
ATOM 2656 O O . VAL A 1 346 ? -8.041 2.439 0.401 1.00 92.12 346 VAL A O 1
ATOM 2659 N N . ASP A 1 347 ? -6.043 1.588 0.949 1.00 86.62 347 ASP A N 1
ATOM 2660 C CA . ASP A 1 347 ? -5.790 0.976 -0.357 1.00 86.62 347 ASP A CA 1
ATOM 2661 C C . ASP A 1 347 ? -6.557 -0.355 -0.436 1.00 86.62 347 ASP A C 1
ATOM 2663 O O . ASP A 1 347 ? -6.245 -1.332 0.250 1.00 86.62 347 ASP A O 1
ATOM 2667 N N . ALA A 1 348 ? -7.589 -0.367 -1.278 1.00 87.62 348 ALA A N 1
ATOM 2668 C CA . ALA A 1 348 ? -8.520 -1.472 -1.460 1.00 87.62 348 ALA A CA 1
ATOM 2669 C C . ALA A 1 348 ? -8.129 -2.416 -2.610 1.00 87.62 348 ALA A C 1
ATOM 2671 O O . ALA A 1 348 ? -8.966 -3.170 -3.110 1.00 87.62 348 ALA A O 1
ATOM 2672 N N . SER A 1 349 ? -6.858 -2.398 -3.025 1.00 77.81 349 SER A N 1
ATOM 2673 C CA . SER A 1 349 ? -6.333 -3.266 -4.086 1.00 77.81 349 SER A CA 1
ATOM 2674 C C . SER A 1 349 ? -6.485 -4.757 -3.790 1.00 77.81 349 SER A C 1
ATOM 2676 O O . SER A 1 349 ? -6.711 -5.533 -4.716 1.00 77.81 349 SER A O 1
ATOM 2678 N N . CYS A 1 350 ? -6.357 -5.175 -2.526 1.00 80.00 350 CYS A N 1
ATOM 2679 C CA . CYS A 1 350 ? -6.589 -6.555 -2.107 1.00 80.00 350 CYS A CA 1
ATOM 2680 C C . CYS A 1 350 ? -6.943 -6.657 -0.616 1.00 80.00 350 CYS A C 1
ATOM 2682 O O . CYS A 1 350 ? -6.662 -5.748 0.169 1.00 80.00 350 CYS A O 1
ATOM 2684 N N . LYS A 1 351 ? -7.483 -7.818 -0.216 1.00 86.62 351 LYS A N 1
ATOM 2685 C CA . LYS A 1 351 ? -7.892 -8.126 1.165 1.00 86.62 351 LYS A CA 1
ATOM 2686 C C . LYS A 1 351 ? -6.807 -7.801 2.197 1.00 86.62 351 LYS A C 1
ATOM 2688 O O . LYS A 1 351 ? -7.054 -7.103 3.172 1.00 86.62 351 LYS A O 1
ATOM 2693 N N . LYS A 1 352 ? -5.583 -8.269 1.938 1.00 82.94 352 LYS A N 1
ATOM 2694 C CA . LYS A 1 352 ? -4.446 -8.118 2.853 1.00 82.94 352 LYS A CA 1
ATOM 2695 C C . LYS A 1 352 ? -4.087 -6.649 3.094 1.00 82.94 352 LYS A C 1
ATOM 2697 O O . LYS A 1 352 ? -3.698 -6.300 4.203 1.00 82.94 352 LYS A O 1
ATOM 2702 N N . THR A 1 353 ? -4.195 -5.796 2.073 1.00 83.94 353 THR A N 1
ATOM 2703 C CA . THR A 1 353 ? -3.889 -4.364 2.203 1.00 83.94 353 THR A CA 1
ATOM 2704 C C . THR A 1 353 ? -4.943 -3.652 3.044 1.00 83.94 353 THR A C 1
ATOM 2706 O O . THR A 1 353 ? -4.572 -2.883 3.929 1.00 83.94 353 THR A O 1
ATOM 2709 N N . ILE A 1 354 ? -6.226 -3.963 2.825 1.00 87.50 354 ILE A N 1
ATOM 2710 C CA . ILE A 1 354 ? -7.341 -3.417 3.611 1.00 87.50 354 ILE A CA 1
ATOM 2711 C C . ILE A 1 354 ? -7.156 -3.746 5.092 1.00 87.50 354 ILE A C 1
ATOM 2713 O O . ILE A 1 354 ? -7.116 -2.843 5.925 1.00 87.50 354 ILE A O 1
ATOM 2717 N N . GLU A 1 355 ? -6.994 -5.034 5.404 1.00 92.12 355 GLU A N 1
ATOM 2718 C CA . GLU A 1 355 ? -6.863 -5.513 6.782 1.00 92.12 355 GLU A CA 1
ATOM 2719 C C . GLU A 1 355 ? -5.644 -4.894 7.459 1.00 92.12 355 GLU A C 1
ATOM 2721 O O . GLU A 1 355 ? -5.776 -4.305 8.527 1.00 92.12 355 GLU A O 1
ATOM 2726 N N . ARG A 1 356 ? -4.484 -4.907 6.793 1.00 87.81 356 ARG A N 1
ATOM 2727 C CA . ARG A 1 356 ? -3.263 -4.311 7.339 1.00 87.81 356 ARG A CA 1
ATOM 2728 C C . ARG A 1 356 ? -3.407 -2.813 7.605 1.00 87.81 356 ARG A C 1
ATOM 2730 O O . ARG A 1 356 ? -2.980 -2.356 8.650 1.00 87.81 356 ARG A O 1
ATOM 2737 N N . MET A 1 357 ? -3.976 -2.027 6.688 1.00 86.00 357 MET A N 1
ATOM 2738 C CA . MET A 1 357 ? -4.063 -0.569 6.877 1.00 86.00 357 MET A CA 1
ATOM 2739 C C . MET A 1 357 ? -5.040 -0.171 7.986 1.00 86.00 357 MET A C 1
ATOM 2741 O O . MET A 1 357 ? -4.789 0.789 8.717 1.00 86.00 357 MET A O 1
ATOM 2745 N N . LEU A 1 358 ? -6.144 -0.906 8.119 1.00 91.00 358 LEU A N 1
ATOM 2746 C CA . LEU A 1 358 ? -7.075 -0.740 9.231 1.00 91.00 358 LEU A CA 1
ATOM 2747 C C . LEU A 1 358 ? -6.440 -1.192 10.551 1.00 91.00 358 LEU A C 1
ATOM 2749 O O . LEU A 1 358 ? -6.597 -0.519 11.563 1.00 91.00 358 LEU A O 1
ATOM 2753 N N . GLU A 1 359 ? -5.681 -2.282 10.551 1.00 88.38 359 GLU A N 1
ATOM 2754 C CA . GLU A 1 359 ? -4.927 -2.744 11.717 1.00 88.38 359 GLU A CA 1
ATOM 2755 C C . GLU A 1 359 ? -3.825 -1.749 12.120 1.00 88.38 359 GLU A C 1
ATOM 2757 O O . GLU A 1 359 ? -3.708 -1.404 13.292 1.00 88.38 359 GLU A O 1
ATOM 2762 N N . ASP A 1 360 ? -3.065 -1.206 11.166 1.00 84.00 360 ASP A N 1
ATOM 2763 C CA . ASP A 1 360 ? -2.056 -0.165 11.398 1.00 84.00 360 ASP A CA 1
ATOM 2764 C C . ASP A 1 360 ? -2.687 1.083 12.027 1.00 84.00 360 ASP A C 1
ATOM 2766 O O . ASP A 1 360 ? -2.108 1.697 12.929 1.00 84.00 360 ASP A O 1
ATOM 2770 N N . PHE A 1 361 ? -3.895 1.456 11.588 1.00 86.31 361 PHE A N 1
ATOM 2771 C CA . PHE A 1 361 ? -4.654 2.529 12.222 1.00 86.31 361 PHE A CA 1
ATOM 2772 C C . PHE A 1 361 ? -4.928 2.216 13.699 1.00 86.31 361 PHE A C 1
ATOM 2774 O O . PHE A 1 361 ? -4.643 3.071 14.544 1.00 86.31 361 PHE A O 1
ATOM 2781 N N . ALA A 1 362 ? -5.412 1.010 14.018 1.00 83.56 362 ALA A N 1
ATOM 2782 C CA . ALA A 1 362 ? -5.659 0.587 15.395 1.00 83.56 362 ALA A CA 1
ATOM 2783 C C . ALA A 1 362 ? -4.367 0.540 16.224 1.00 83.56 362 ALA A C 1
ATOM 2785 O O . ALA A 1 362 ? -4.310 1.092 17.318 1.00 83.56 362 ALA A O 1
ATOM 2786 N N . ARG A 1 363 ? -3.281 -0.019 15.685 1.00 80.69 363 ARG A N 1
ATOM 2787 C CA . ARG A 1 363 ? -1.973 -0.091 16.359 1.00 80.69 363 ARG A CA 1
ATOM 2788 C C . ARG A 1 363 ? -1.412 1.286 16.700 1.00 80.69 363 ARG A C 1
ATOM 2790 O O . ARG A 1 363 ? -0.747 1.458 17.720 1.00 80.69 363 ARG A O 1
ATOM 2797 N N . VAL A 1 364 ? -1.633 2.279 15.840 1.00 77.62 364 VAL A N 1
ATOM 2798 C CA . VAL A 1 364 ? -1.122 3.638 16.060 1.00 77.62 364 VAL A CA 1
ATOM 2799 C C . VAL A 1 364 ? -2.033 4.436 16.989 1.00 77.62 364 VAL A C 1
ATOM 2801 O O . VAL A 1 364 ? -1.523 5.140 17.862 1.00 77.62 364 VAL A O 1
ATOM 2804 N N . ASN A 1 365 ? -3.351 4.330 16.815 1.00 74.19 365 ASN A N 1
ATOM 2805 C CA . ASN A 1 365 ? -4.309 5.256 17.418 1.00 74.19 365 ASN A CA 1
ATOM 2806 C C . ASN A 1 365 ? -5.155 4.636 18.540 1.00 74.19 365 ASN A C 1
ATOM 2808 O O . ASN A 1 365 ? -5.651 5.369 19.386 1.00 74.19 365 ASN A O 1
ATOM 2812 N N . LEU A 1 366 ? -5.265 3.308 18.598 1.00 73.62 366 LEU A N 1
ATOM 2813 C CA . LEU A 1 366 ? -6.043 2.546 19.583 1.00 73.62 366 LEU A CA 1
ATOM 2814 C C . LEU A 1 366 ? -5.142 1.715 20.515 1.00 73.62 366 LEU A C 1
ATOM 2816 O O . LEU A 1 366 ? -5.508 0.637 20.971 1.00 73.62 366 LEU A O 1
ATOM 2820 N N . LYS A 1 367 ? -3.951 2.238 20.839 1.00 64.31 367 LYS A N 1
ATOM 2821 C CA . LYS A 1 367 ? -2.938 1.592 21.706 1.00 64.31 367 LYS A CA 1
ATOM 2822 C C . LYS A 1 367 ? -3.433 1.212 23.105 1.00 64.31 367 LYS A C 1
ATOM 2824 O O . LYS A 1 367 ? -2.742 0.507 23.828 1.00 64.31 367 LYS A O 1
ATOM 2829 N N . TYR A 1 368 ? -4.593 1.724 23.501 1.00 61.41 368 TYR A N 1
ATOM 2830 C CA . TYR A 1 368 ? -5.238 1.420 24.769 1.00 61.41 368 TYR A CA 1
ATOM 2831 C C . TYR A 1 368 ? -5.962 0.064 24.787 1.00 61.41 368 TYR A C 1
ATOM 2833 O O . TYR A 1 368 ? -6.331 -0.391 25.863 1.00 61.41 368 TYR A O 1
ATOM 2841 N N . LEU A 1 369 ? -6.174 -0.579 23.631 1.00 55.34 369 LEU A N 1
ATOM 2842 C CA . LEU A 1 369 ? -6.887 -1.860 23.535 1.00 55.34 369 LEU A CA 1
ATOM 2843 C C . LEU A 1 369 ? -6.050 -3.079 23.968 1.00 55.34 369 LEU A C 1
ATOM 2845 O O . LEU A 1 369 ? -6.606 -4.161 24.129 1.00 55.34 369 LEU A O 1
ATOM 2849 N N . GLY A 1 370 ? -4.742 -2.923 24.202 1.00 53.50 370 GLY A N 1
ATOM 2850 C CA . GLY A 1 370 ? -3.876 -3.993 24.706 1.00 53.50 370 GLY A CA 1
ATOM 2851 C C . GLY A 1 370 ? -2.530 -4.085 23.991 1.00 53.50 370 GLY A C 1
ATOM 2852 O O . GLY A 1 370 ? -2.106 -3.158 23.300 1.00 53.50 370 GLY A O 1
ATOM 2853 N N . ASP A 1 371 ? -1.841 -5.211 24.193 1.00 56.75 371 ASP A N 1
ATOM 2854 C CA . ASP A 1 371 ? -0.534 -5.473 23.588 1.00 56.75 371 ASP A CA 1
ATOM 2855 C C . ASP A 1 371 ? -0.655 -5.567 22.060 1.00 56.75 371 ASP A C 1
ATOM 2857 O O . ASP A 1 371 ? -1.633 -6.116 21.534 1.00 56.75 371 ASP A O 1
ATOM 2861 N N . THR A 1 372 ? 0.336 -5.040 21.337 1.00 59.06 372 THR A N 1
ATOM 2862 C CA . THR A 1 372 ? 0.259 -4.854 19.880 1.00 59.06 372 THR A CA 1
ATOM 2863 C C . THR A 1 372 ? -0.050 -6.149 19.127 1.00 59.06 372 THR A C 1
ATOM 2865 O O . THR A 1 372 ? -0.651 -6.103 18.061 1.00 59.06 372 THR A O 1
ATOM 2868 N N . ASP A 1 373 ? 0.285 -7.313 19.669 1.00 60.41 373 ASP A N 1
ATOM 2869 C CA . ASP A 1 373 ? 0.101 -8.601 18.991 1.00 60.41 373 ASP A CA 1
ATOM 2870 C C . ASP A 1 373 ? -1.355 -9.099 18.954 1.00 60.41 373 ASP A C 1
ATOM 2872 O O . ASP A 1 373 ? -1.653 -10.063 18.252 1.00 60.41 373 ASP A O 1
ATOM 2876 N N . THR A 1 374 ? -2.272 -8.435 19.665 1.00 69.25 374 THR A N 1
ATOM 2877 C CA . THR A 1 374 ? -3.700 -8.809 19.722 1.00 69.25 374 THR A CA 1
ATOM 2878 C C . THR A 1 374 ? -4.627 -7.895 18.919 1.00 69.25 374 THR A C 1
ATOM 2880 O O . THR A 1 374 ? -5.776 -8.259 18.685 1.00 69.25 374 THR A O 1
ATOM 2883 N N . ILE A 1 375 ? -4.128 -6.739 18.468 1.00 76.75 375 ILE A N 1
ATOM 2884 C CA . ILE A 1 375 ? -4.900 -5.732 17.731 1.00 76.75 375 ILE A CA 1
ATOM 2885 C C . ILE A 1 375 ? -5.096 -6.169 16.276 1.00 76.75 375 ILE A C 1
ATOM 2887 O O . ILE A 1 375 ? -4.142 -6.548 15.595 1.00 76.75 375 ILE A O 1
ATOM 2891 N N . THR A 1 376 ? -6.327 -6.054 15.786 1.00 86.06 376 THR A N 1
ATOM 2892 C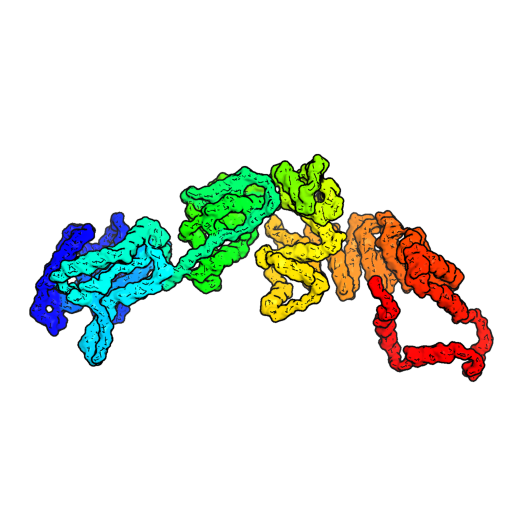 CA . THR A 1 376 ? -6.755 -6.440 14.438 1.00 86.06 376 THR A CA 1
ATOM 2893 C C . THR A 1 376 ? -7.480 -5.293 13.723 1.00 86.06 376 THR A C 1
ATOM 2895 O O . THR A 1 376 ? -7.753 -4.234 14.285 1.00 86.06 376 THR A O 1
ATOM 2898 N N . TYR A 1 377 ? -7.839 -5.493 12.451 1.00 88.25 377 TYR A N 1
ATOM 2899 C CA . TYR A 1 377 ? -8.664 -4.532 11.710 1.00 88.25 377 TYR A CA 1
ATOM 2900 C C . TYR A 1 377 ? -10.090 -4.388 12.271 1.00 88.25 377 TYR A C 1
ATOM 2902 O O . TYR A 1 377 ? -10.730 -3.358 12.044 1.00 88.25 377 TYR A O 1
ATOM 2910 N N . ILE A 1 378 ? -10.594 -5.409 12.977 1.00 87.88 378 ILE A N 1
ATOM 2911 C CA . ILE A 1 378 ? -11.941 -5.419 13.565 1.00 87.88 378 ILE A CA 1
ATOM 2912 C C . ILE A 1 378 ? -12.050 -4.316 14.617 1.00 87.88 378 ILE A C 1
ATOM 2914 O O . ILE A 1 378 ? -13.060 -3.621 14.659 1.00 87.88 378 ILE A O 1
ATOM 2918 N N . ASP A 1 379 ? -10.981 -4.087 15.378 1.00 85.44 379 ASP A N 1
ATOM 2919 C CA . ASP A 1 379 ? -10.908 -3.046 16.402 1.00 85.44 379 ASP A CA 1
ATOM 2920 C C . ASP A 1 379 ? -11.108 -1.642 15.812 1.00 85.44 379 ASP A C 1
ATOM 2922 O O . ASP A 1 379 ? -11.834 -0.822 16.373 1.00 85.44 379 ASP A O 1
ATOM 2926 N N . THR A 1 380 ? -10.549 -1.373 14.625 1.00 89.06 380 THR A N 1
ATOM 2927 C CA . THR A 1 380 ? -10.798 -0.116 13.897 1.00 89.06 380 THR A CA 1
ATOM 2928 C C . THR A 1 380 ? -12.254 0.007 13.467 1.00 89.06 380 THR A C 1
ATOM 2930 O O . THR A 1 380 ? -12.842 1.079 13.604 1.00 89.06 380 THR A O 1
ATOM 2933 N N . LEU A 1 381 ? -12.852 -1.069 12.947 1.00 90.56 381 LEU A N 1
ATOM 2934 C CA . LEU A 1 381 ? -14.253 -1.048 12.519 1.00 90.56 381 LEU A CA 1
ATOM 2935 C C . LEU A 1 381 ? -15.199 -0.849 13.705 1.00 90.56 381 LEU A C 1
ATOM 2937 O O . LEU A 1 381 ? -16.131 -0.058 13.591 1.00 90.56 381 LEU A O 1
ATOM 2941 N N . GLN A 1 382 ? -14.949 -1.514 14.832 1.00 83.62 382 GLN A N 1
ATOM 2942 C CA . GLN A 1 382 ? -15.722 -1.340 16.058 1.00 83.62 382 GLN A CA 1
ATOM 2943 C C . GLN A 1 382 ? -15.576 0.086 16.598 1.00 83.62 382 GLN A C 1
ATOM 2945 O O . GLN A 1 382 ? -16.575 0.745 16.879 1.00 83.62 382 GLN A O 1
ATOM 2950 N N . TRP A 1 383 ? -14.352 0.617 16.635 1.00 86.19 383 TRP A N 1
ATOM 2951 C CA . TRP A 1 383 ? -14.116 1.997 17.045 1.00 86.19 383 TRP A CA 1
ATOM 2952 C C . TRP A 1 383 ? -14.871 3.013 16.167 1.00 86.19 383 TRP A C 1
ATOM 2954 O O . TRP A 1 383 ? -15.471 3.950 16.689 1.00 86.19 383 TRP A O 1
ATOM 2964 N N . LEU A 1 384 ? -14.914 2.814 14.843 1.00 86.56 384 LEU A N 1
ATOM 2965 C CA . LEU A 1 384 ? -15.682 3.672 13.927 1.00 86.56 384 LEU A CA 1
ATOM 2966 C C . LEU A 1 384 ? -17.201 3.624 14.183 1.00 86.56 384 LEU A C 1
ATOM 2968 O O . LEU A 1 384 ? -17.903 4.600 13.902 1.00 86.56 384 LEU A O 1
ATOM 2972 N N . GLN A 1 385 ? -17.721 2.512 14.708 1.00 83.69 385 GLN A N 1
ATOM 2973 C CA . GLN A 1 385 ? -19.135 2.385 15.085 1.00 83.69 385 GLN A CA 1
ATOM 2974 C C . GLN A 1 385 ? -19.440 3.094 16.411 1.00 83.69 385 GLN A C 1
ATOM 2976 O O . GLN A 1 385 ? -20.510 3.683 16.556 1.00 83.69 385 GLN A O 1
ATOM 2981 N N . GLU A 1 386 ? -18.503 3.061 17.359 1.00 76.31 386 GLU A N 1
ATOM 2982 C CA . GLU A 1 386 ? -18.697 3.551 18.730 1.00 76.31 386 GLU A CA 1
ATOM 2983 C C . GLU A 1 386 ? -18.293 5.025 18.926 1.00 76.31 386 GLU A C 1
ATOM 2985 O O . GLU A 1 386 ? -18.789 5.693 19.839 1.00 76.31 386 GLU A O 1
ATOM 2990 N N . THR A 1 387 ? -17.405 5.556 18.078 1.00 75.75 387 THR A N 1
ATOM 2991 C CA . THR A 1 387 ? -16.871 6.917 18.222 1.00 75.75 387 THR A CA 1
ATOM 2992 C C . THR A 1 387 ? -17.941 8.011 18.089 1.00 75.75 387 THR A C 1
ATOM 2994 O O . THR A 1 387 ? -18.873 7.930 17.284 1.00 75.75 387 THR A O 1
ATOM 2997 N N . GLN A 1 388 ? -17.791 9.081 18.878 1.00 74.75 388 GLN A N 1
ATOM 2998 C CA . GLN A 1 388 ? -18.659 10.267 18.826 1.00 74.75 388 GLN A CA 1
ATOM 2999 C C . GLN A 1 388 ? -18.232 11.276 17.747 1.00 74.75 388 GLN A C 1
ATOM 3001 O O . GLN A 1 388 ? -19.017 12.165 17.388 1.00 74.75 388 GLN A O 1
ATOM 3006 N N . ASP A 1 389 ? -17.014 11.123 17.230 1.00 82.19 389 ASP A N 1
ATOM 3007 C CA . ASP A 1 389 ? -16.415 11.971 16.208 1.00 82.19 389 ASP A CA 1
ATOM 3008 C C . ASP A 1 389 ? -16.942 11.656 14.803 1.00 82.19 389 ASP A C 1
ATOM 3010 O O . ASP A 1 389 ? -17.250 10.508 14.477 1.00 82.19 389 ASP A O 1
ATOM 3014 N N . SER A 1 390 ? -17.022 12.673 13.938 1.00 87.94 390 SER A N 1
ATOM 3015 C CA . SER A 1 390 ? -17.359 12.447 12.531 1.00 87.94 390 SER A CA 1
ATOM 3016 C C . SER A 1 390 ? -16.158 11.901 11.763 1.00 87.94 390 SER A C 1
ATOM 3018 O O . SER A 1 390 ? -15.015 12.324 11.966 1.00 87.94 390 SER A O 1
ATOM 3020 N N . TRP A 1 391 ? -16.397 10.971 10.843 1.00 91.81 391 TRP A N 1
ATOM 3021 C CA . TRP A 1 391 ? -15.310 10.339 10.103 1.00 91.81 391 TRP A CA 1
ATOM 3022 C C . TRP A 1 391 ? -15.651 10.060 8.637 1.00 91.81 391 TRP A C 1
ATOM 3024 O O . TRP A 1 391 ? -16.812 9.945 8.249 1.00 91.81 391 TRP A O 1
ATOM 3034 N N . LEU A 1 392 ? -14.612 9.958 7.810 1.00 94.50 392 LEU A N 1
ATOM 3035 C CA . LEU A 1 392 ? -14.689 9.526 6.418 1.00 94.50 392 LEU A CA 1
ATOM 3036 C C . LEU A 1 392 ? -13.750 8.339 6.208 1.00 94.50 392 LEU A C 1
ATOM 3038 O O . LEU A 1 392 ? -12.542 8.459 6.427 1.00 94.50 392 LEU A O 1
ATOM 3042 N N . LEU A 1 393 ? -14.300 7.216 5.747 1.00 95.19 393 LEU A N 1
ATOM 3043 C CA . LEU A 1 393 ? -13.532 6.032 5.373 1.00 95.19 393 LEU A CA 1
ATOM 3044 C C . LEU A 1 393 ? -13.446 5.949 3.848 1.00 95.19 393 LEU A C 1
ATOM 3046 O O . LEU A 1 393 ? -14.463 5.822 3.168 1.00 95.19 393 LEU A O 1
ATOM 3050 N N . PHE A 1 394 ? -12.238 6.052 3.300 1.00 96.25 394 PHE A N 1
ATOM 3051 C CA . PHE A 1 394 ? -12.012 6.086 1.859 1.00 96.25 394 PHE A CA 1
ATOM 3052 C C . PHE A 1 394 ? -11.262 4.840 1.377 1.00 96.25 394 PHE A C 1
ATOM 3054 O O . PHE A 1 394 ? -10.073 4.694 1.643 1.00 96.25 394 PHE A O 1
ATOM 3061 N N . PHE A 1 395 ? -11.948 3.989 0.614 1.00 95.50 395 PHE A N 1
ATOM 3062 C CA . PHE A 1 395 ? -11.389 2.835 -0.087 1.00 95.50 395 PHE A CA 1
ATOM 3063 C C . PHE A 1 395 ? -10.983 3.209 -1.521 1.00 95.50 395 PHE A C 1
ATOM 3065 O O . PHE A 1 395 ? -11.836 3.402 -2.390 1.00 95.50 395 PHE A O 1
ATOM 3072 N N . ASP A 1 396 ? -9.683 3.293 -1.795 1.00 93.00 396 ASP A N 1
ATOM 3073 C CA . ASP A 1 396 ? -9.159 3.612 -3.128 1.00 93.00 396 ASP A CA 1
ATOM 3074 C C . ASP A 1 396 ? -8.736 2.345 -3.883 1.00 93.00 396 ASP A C 1
ATOM 3076 O O . ASP A 1 396 ? -7.998 1.514 -3.357 1.00 93.00 396 ASP A O 1
ATOM 3080 N N . GLY A 1 397 ? -9.171 2.196 -5.135 1.00 86.44 397 GLY A N 1
ATOM 3081 C CA . GLY A 1 397 ? -8.715 1.119 -6.017 1.00 86.44 397 GLY A CA 1
ATOM 3082 C C . GLY A 1 397 ? -9.322 -0.251 -5.717 1.00 86.44 397 GLY A C 1
ATOM 3083 O O . GLY A 1 397 ? -8.656 -1.267 -5.916 1.00 86.44 397 GLY A O 1
ATOM 3084 N N . ALA A 1 398 ? -10.582 -0.294 -5.276 1.00 86.81 398 ALA A N 1
ATOM 3085 C CA . ALA A 1 398 ? -11.325 -1.533 -5.090 1.00 86.81 398 ALA A CA 1
ATOM 3086 C C . ALA A 1 398 ? -11.622 -2.168 -6.454 1.00 86.81 398 ALA A C 1
ATOM 3088 O O . ALA A 1 398 ? -12.711 -2.005 -7.005 1.00 86.81 398 ALA A O 1
ATOM 3089 N N . ASP A 1 399 ? -10.670 -2.911 -7.014 1.00 81.62 399 ASP A N 1
ATOM 3090 C CA . ASP A 1 399 ? -10.748 -3.466 -8.374 1.00 81.62 399 ASP A CA 1
ATOM 3091 C C . ASP A 1 399 ? -10.756 -5.000 -8.430 1.00 81.62 399 ASP A C 1
ATOM 3093 O O . ASP A 1 399 ? -10.937 -5.566 -9.505 1.00 81.62 399 ASP A O 1
ATOM 3097 N N . ASP A 1 400 ? -10.569 -5.683 -7.298 1.00 76.12 400 ASP A N 1
ATOM 3098 C CA . ASP A 1 400 ? -10.580 -7.150 -7.242 1.00 76.12 400 ASP A CA 1
ATOM 3099 C C . ASP A 1 400 ? -12.017 -7.686 -7.354 1.00 76.12 400 ASP A C 1
ATOM 3101 O O . ASP A 1 400 ? -12.826 -7.423 -6.471 1.00 76.12 400 ASP A O 1
ATOM 3105 N N . LEU A 1 401 ? -12.340 -8.421 -8.423 1.00 74.19 401 LEU A N 1
ATOM 3106 C CA . LEU A 1 401 ? -13.676 -8.987 -8.669 1.00 74.19 401 LEU A CA 1
ATOM 3107 C C . LEU A 1 401 ? -14.113 -10.026 -7.623 1.00 74.19 401 LEU A C 1
ATOM 3109 O O . LEU A 1 401 ? -15.310 -10.224 -7.445 1.00 74.19 401 LEU A O 1
ATOM 3113 N N . GLN A 1 402 ? -13.163 -10.697 -6.967 1.00 74.50 402 GLN A N 1
ATOM 3114 C CA . GLN A 1 402 ? -13.426 -11.802 -6.036 1.00 74.50 402 GLN A CA 1
ATOM 3115 C C . GLN A 1 402 ? -13.501 -11.342 -4.576 1.00 74.50 402 GLN A C 1
ATOM 3117 O O . GLN A 1 402 ? -13.897 -12.105 -3.696 1.00 74.50 402 GLN A O 1
ATOM 3122 N N . LEU A 1 403 ? -13.094 -10.103 -4.301 1.00 81.62 403 LEU A N 1
ATOM 3123 C CA . LEU A 1 403 ? -13.110 -9.531 -2.964 1.00 81.62 403 LEU A CA 1
ATOM 3124 C C . LEU A 1 403 ? -14.450 -8.850 -2.698 1.00 81.62 403 LEU A C 1
ATOM 3126 O O . LEU A 1 403 ? -14.809 -7.899 -3.383 1.00 81.62 403 LEU A O 1
ATOM 3130 N N . ASP A 1 404 ? -15.164 -9.257 -1.660 1.00 84.69 404 ASP A N 1
ATOM 3131 C CA . ASP A 1 404 ? -16.245 -8.430 -1.137 1.00 84.69 404 ASP A CA 1
ATOM 3132 C C . ASP A 1 404 ? -15.672 -7.403 -0.149 1.00 84.69 404 ASP A C 1
ATOM 3134 O O . ASP A 1 404 ? -14.966 -7.770 0.792 1.00 84.69 404 ASP A O 1
ATOM 3138 N N . ILE A 1 405 ? -15.941 -6.116 -0.390 1.00 91.00 405 ILE A N 1
ATOM 3139 C CA . ILE A 1 405 ? -15.493 -5.023 0.486 1.00 91.00 405 ILE A CA 1
ATOM 3140 C C . ILE A 1 405 ? -16.576 -4.573 1.471 1.00 91.00 405 ILE A C 1
ATOM 3142 O O . ILE A 1 405 ? -16.258 -3.887 2.439 1.00 91.00 405 ILE A O 1
ATOM 3146 N N . SER A 1 406 ? -17.833 -4.982 1.268 1.00 89.62 406 SER A N 1
ATOM 3147 C CA . SER A 1 406 ? -18.951 -4.650 2.155 1.00 89.62 406 SER A CA 1
ATOM 3148 C C . SER A 1 406 ? -18.743 -5.062 3.620 1.00 89.62 406 SER A C 1
ATOM 3150 O O . SER A 1 406 ? -19.153 -4.295 4.490 1.00 89.62 406 SER A O 1
ATOM 3152 N N . PRO A 1 407 ? -18.064 -6.183 3.953 1.00 91.31 407 PRO A N 1
ATOM 3153 C CA . PRO A 1 407 ? -17.776 -6.541 5.345 1.00 91.31 407 PRO A CA 1
ATOM 3154 C C . PRO A 1 407 ? -16.908 -5.524 6.098 1.00 91.31 407 PRO A C 1
ATOM 3156 O O . PRO A 1 407 ? -16.878 -5.542 7.326 1.00 91.31 407 PRO A O 1
ATOM 3159 N N . TYR A 1 408 ? -16.204 -4.638 5.386 1.00 93.81 408 TYR A N 1
ATOM 3160 C CA . TYR A 1 408 ? -15.382 -3.584 5.982 1.00 93.81 408 TYR A CA 1
ATOM 3161 C C . TYR A 1 408 ? -16.142 -2.260 6.159 1.00 93.81 408 TYR A C 1
ATOM 3163 O O . TYR A 1 408 ? -15.519 -1.252 6.484 1.00 93.81 408 TYR A O 1
ATOM 3171 N N . PHE A 1 409 ? -17.460 -2.223 5.918 1.00 92.81 409 PHE A N 1
ATOM 3172 C CA . PHE A 1 409 ? -18.280 -1.018 6.072 1.00 92.81 409 PHE A CA 1
ATOM 3173 C C . PHE A 1 409 ? -18.888 -0.979 7.484 1.00 92.81 409 PHE A C 1
ATOM 3175 O O . PHE A 1 409 ? -19.795 -1.759 7.779 1.00 92.81 409 PHE A O 1
ATOM 3182 N N . PRO A 1 410 ? -18.404 -0.103 8.384 1.00 88.56 410 PRO A N 1
ATOM 3183 C CA . PRO A 1 410 ? -18.940 -0.015 9.735 1.00 88.56 410 PRO A CA 1
ATOM 3184 C C . PRO A 1 410 ? -20.280 0.720 9.727 1.00 88.56 410 PRO A C 1
ATOM 3186 O O . PRO A 1 410 ? -20.400 1.788 9.130 1.00 88.56 410 PRO A O 1
ATOM 3189 N N . ILE A 1 411 ? -21.267 0.183 10.440 1.00 81.62 411 ILE A N 1
ATOM 3190 C CA . ILE A 1 411 ? -22.599 0.786 10.542 1.00 81.62 411 ILE A CA 1
ATOM 3191 C C . ILE A 1 411 ? -22.532 1.973 11.511 1.00 81.62 411 ILE A C 1
ATOM 3193 O O . ILE A 1 411 ? -22.377 1.785 12.715 1.00 81.62 411 ILE A O 1
ATOM 3197 N N . SER A 1 412 ? -22.646 3.203 11.003 1.00 79.88 412 SER A N 1
ATOM 3198 C CA . SER A 1 412 ? -22.603 4.416 11.834 1.00 79.88 412 SER A CA 1
ATOM 3199 C C . SER A 1 412 ? -23.417 5.553 11.231 1.00 79.88 412 SER A C 1
ATOM 3201 O O . SER A 1 412 ? -23.395 5.772 10.029 1.00 79.88 412 SER A O 1
ATOM 3203 N N . TYR A 1 413 ? -24.088 6.343 12.068 1.00 77.50 413 TYR A N 1
ATOM 3204 C CA . TYR A 1 413 ? -24.799 7.555 11.638 1.00 77.50 413 TYR A CA 1
ATOM 3205 C C . TYR A 1 413 ? -23.898 8.804 11.605 1.00 77.50 413 TYR A C 1
ATOM 3207 O O . TYR A 1 413 ? -24.372 9.893 11.286 1.00 77.50 413 TYR A O 1
ATOM 3215 N N . ARG A 1 414 ? -22.614 8.672 11.971 1.00 79.19 414 ARG A N 1
ATOM 3216 C CA . ARG A 1 414 ? -21.653 9.787 12.083 1.00 79.19 414 ARG A CA 1
ATOM 3217 C C . ARG A 1 414 ? -20.530 9.749 11.051 1.00 79.19 414 ARG A C 1
ATOM 3219 O O . ARG A 1 414 ? -19.704 10.662 11.030 1.00 79.19 414 ARG A O 1
ATOM 3226 N N . GLY A 1 415 ? -20.489 8.728 10.201 1.00 87.25 415 GLY A N 1
ATOM 3227 C CA . GLY A 1 415 ? -19.431 8.597 9.214 1.00 87.25 415 GLY A CA 1
ATOM 3228 C C . GLY A 1 415 ? -19.898 8.071 7.876 1.00 87.25 415 GLY A C 1
ATOM 3229 O O . GLY A 1 415 ? -20.821 7.265 7.803 1.00 87.25 415 GLY A O 1
ATOM 3230 N N . ASN A 1 416 ? -19.231 8.542 6.828 1.00 92.81 416 ASN A N 1
ATOM 3231 C CA . ASN A 1 416 ? -19.542 8.235 5.437 1.00 92.81 416 ASN A CA 1
ATOM 3232 C C . ASN A 1 416 ? -18.405 7.433 4.797 1.00 92.81 416 ASN A C 1
ATOM 3234 O O . ASN A 1 416 ? -17.259 7.457 5.257 1.00 92.81 416 ASN A O 1
ATOM 3238 N N . ILE A 1 417 ? -18.729 6.723 3.719 1.00 94.94 417 ILE A N 1
ATOM 3239 C CA . ILE A 1 417 ? -17.795 5.858 2.999 1.00 94.94 417 ILE A CA 1
ATOM 3240 C C . ILE A 1 417 ? -17.636 6.372 1.570 1.00 94.94 417 ILE A C 1
ATOM 3242 O O . ILE A 1 417 ? -18.613 6.692 0.895 1.00 94.94 417 ILE A O 1
ATOM 3246 N N . LEU A 1 418 ? -16.394 6.438 1.100 1.00 96.06 418 LEU A N 1
ATOM 3247 C CA . LEU A 1 418 ? -16.056 6.736 -0.287 1.00 96.06 418 LEU A CA 1
ATOM 3248 C C . LEU A 1 418 ? -15.330 5.536 -0.892 1.00 96.06 418 LEU A C 1
ATOM 3250 O O . LEU A 1 418 ? -14.440 4.972 -0.262 1.00 96.06 418 LEU A O 1
ATOM 3254 N N . VAL A 1 419 ? -15.679 5.159 -2.119 1.00 96.25 419 VAL A N 1
ATOM 3255 C CA . VAL A 1 419 ? -15.056 4.041 -2.837 1.00 96.25 419 VAL A CA 1
ATOM 3256 C C . VAL A 1 419 ? -14.659 4.485 -4.239 1.00 96.25 419 VAL A C 1
ATOM 3258 O O . VAL A 1 419 ? -15.469 5.086 -4.943 1.00 96.25 419 VAL A O 1
ATOM 3261 N N . THR A 1 420 ? -13.446 4.156 -4.689 1.00 94.19 420 THR A N 1
ATOM 3262 C CA . THR A 1 420 ? -13.094 4.225 -6.118 1.00 94.19 420 THR A CA 1
ATOM 3263 C C . THR A 1 420 ? -12.887 2.831 -6.711 1.00 94.19 420 THR A C 1
ATOM 3265 O O . THR A 1 420 ? -12.307 1.947 -6.081 1.00 94.19 420 THR A O 1
ATOM 3268 N N . THR A 1 421 ? -13.354 2.618 -7.945 1.00 88.81 421 THR A N 1
ATOM 3269 C CA . THR A 1 421 ? -13.270 1.306 -8.613 1.00 88.81 421 THR A CA 1
ATOM 3270 C C . THR A 1 421 ? -13.265 1.402 -10.144 1.00 88.81 421 THR A C 1
ATOM 3272 O O . THR A 1 421 ? -13.715 2.381 -10.739 1.00 88.81 421 THR A O 1
ATOM 3275 N N . ARG A 1 422 ? -12.715 0.400 -10.827 1.00 84.88 422 ARG A N 1
ATOM 3276 C CA . ARG A 1 422 ? -12.860 0.167 -12.272 1.00 84.88 422 ARG A CA 1
ATOM 3277 C C . ARG A 1 422 ? -14.051 -0.727 -12.611 1.00 84.88 422 ARG A C 1
ATOM 3279 O O . ARG A 1 422 ? -14.396 -0.820 -13.785 1.00 84.88 422 ARG A O 1
ATOM 3286 N N . LEU A 1 423 ? -14.641 -1.389 -11.620 1.00 80.75 423 LEU A N 1
ATOM 3287 C CA . LEU A 1 423 ? -15.674 -2.394 -11.818 1.00 80.75 423 LEU A CA 1
ATOM 3288 C C . LEU A 1 423 ? -17.060 -1.760 -11.786 1.00 80.75 423 LEU A C 1
ATOM 3290 O O . LEU A 1 423 ? -17.483 -1.217 -10.769 1.00 80.75 423 LEU A O 1
ATOM 3294 N N . GLU A 1 424 ? -17.794 -1.891 -12.885 1.00 80.06 424 GLU A N 1
ATOM 3295 C CA . GLU A 1 424 ? -19.194 -1.465 -12.948 1.00 80.06 424 GLU A CA 1
ATOM 3296 C C . GLU A 1 424 ? -20.087 -2.299 -12.017 1.00 80.06 424 GLU A C 1
ATOM 3298 O O . GLU A 1 424 ? -21.014 -1.769 -11.414 1.00 80.06 424 GLU A O 1
ATOM 3303 N N . SER A 1 425 ? -19.753 -3.576 -11.790 1.00 78.38 425 SER A N 1
ATOM 3304 C CA . SER A 1 425 ? -20.476 -4.448 -10.852 1.00 78.38 425 SER A CA 1
ATOM 3305 C C . SER A 1 425 ? -20.504 -3.920 -9.412 1.00 78.38 425 SER A C 1
ATOM 3307 O O . SER A 1 425 ? -21.392 -4.284 -8.646 1.00 78.38 425 SER A O 1
ATOM 3309 N N . ARG A 1 426 ? -19.575 -3.028 -9.040 1.00 81.69 426 ARG A N 1
ATOM 3310 C CA . ARG A 1 426 ? -19.531 -2.380 -7.721 1.00 81.69 426 ARG A CA 1
ATOM 3311 C C . ARG A 1 426 ? -20.401 -1.129 -7.607 1.00 81.69 426 ARG A C 1
ATOM 3313 O O . ARG A 1 426 ? -20.498 -0.568 -6.519 1.00 81.69 426 ARG A O 1
ATOM 3320 N N . ALA A 1 427 ? -21.077 -0.716 -8.679 1.00 80.94 427 ALA A N 1
ATOM 3321 C CA . ALA A 1 427 ? -22.033 0.388 -8.640 1.00 80.94 427 ALA A CA 1
ATOM 3322 C C . ALA A 1 427 ? -23.156 0.162 -7.610 1.00 80.94 427 ALA A C 1
ATOM 3324 O O . ALA A 1 427 ? -23.610 1.114 -6.981 1.00 80.94 427 ALA A O 1
ATOM 3325 N N . GLY A 1 428 ? -23.546 -1.099 -7.378 1.00 82.50 428 GLY A N 1
ATOM 3326 C CA . GLY A 1 428 ? -24.573 -1.475 -6.398 1.00 82.50 428 GLY A CA 1
ATOM 3327 C C . GLY A 1 428 ? -24.198 -1.238 -4.929 1.00 82.50 428 GLY A C 1
ATOM 3328 O O . GLY A 1 428 ? -25.053 -1.390 -4.064 1.00 82.50 428 GLY A O 1
ATOM 3329 N N . LEU A 1 429 ? -22.949 -0.859 -4.635 1.00 88.75 429 LEU A N 1
ATOM 3330 C CA . LEU A 1 429 ? -22.528 -0.465 -3.287 1.00 88.75 429 LEU A CA 1
ATOM 3331 C C . LEU A 1 429 ? -22.975 0.955 -2.918 1.00 88.75 429 LEU A C 1
ATOM 3333 O O . LEU A 1 429 ? -22.944 1.296 -1.739 1.00 88.75 429 LEU A O 1
ATOM 3337 N N . ALA A 1 430 ? -23.353 1.783 -3.898 1.00 89.94 430 ALA A N 1
ATOM 3338 C CA . ALA A 1 430 ? -23.728 3.170 -3.658 1.00 89.94 430 ALA A CA 1
ATOM 3339 C C . ALA A 1 430 ? -25.019 3.269 -2.835 1.00 89.94 430 ALA A C 1
ATOM 3341 O O . ALA A 1 430 ? -26.035 2.652 -3.164 1.00 89.94 430 ALA A O 1
ATOM 3342 N N . GLN A 1 431 ? -24.974 4.062 -1.766 1.00 88.19 431 GLN A N 1
ATOM 3343 C CA . GLN A 1 431 ? -26.104 4.311 -0.879 1.00 88.19 431 GLN A CA 1
ATOM 3344 C C . GLN A 1 431 ? -26.179 5.808 -0.546 1.00 88.19 431 GLN A C 1
ATOM 3346 O O . GLN A 1 431 ? -25.250 6.331 0.071 1.00 88.19 431 GLN A O 1
ATOM 3351 N N . PRO A 1 432 ? -27.263 6.507 -0.929 1.00 86.88 432 PRO A N 1
ATOM 3352 C CA . PRO A 1 432 ? -28.365 6.046 -1.772 1.00 86.88 432 PRO A CA 1
ATOM 3353 C C . PRO A 1 432 ? -27.884 5.782 -3.219 1.00 86.88 432 PRO A C 1
ATOM 3355 O O . PRO A 1 432 ? -26.756 6.146 -3.557 1.00 86.88 432 PRO A O 1
ATOM 3358 N N . PRO A 1 433 ? -28.690 5.141 -4.088 1.00 86.19 433 PRO A N 1
ATOM 3359 C CA . PRO A 1 433 ? -28.278 4.788 -5.454 1.00 86.19 433 PRO A CA 1
ATOM 3360 C C . PRO A 1 433 ? -27.773 5.970 -6.300 1.00 86.19 433 PRO A C 1
ATOM 3362 O O . PRO A 1 433 ? -26.990 5.787 -7.230 1.00 86.19 433 PRO A O 1
ATOM 3365 N N . GLU A 1 434 ? -28.196 7.191 -5.972 1.00 87.31 434 GLU A N 1
ATOM 3366 C CA . GLU A 1 434 ? -27.775 8.436 -6.615 1.00 87.31 434 GLU A CA 1
ATOM 3367 C C . GLU A 1 434 ? -26.353 8.878 -6.225 1.00 87.31 434 GLU A C 1
ATOM 3369 O O . GLU A 1 434 ? -25.773 9.729 -6.902 1.00 87.31 434 GLU A O 1
ATOM 3374 N N . ALA A 1 435 ? -25.754 8.284 -5.186 1.00 88.50 435 ALA A N 1
ATOM 3375 C CA . ALA A 1 435 ? -24.368 8.509 -4.762 1.00 88.50 435 ALA A CA 1
ATOM 3376 C C . ALA A 1 435 ? -23.347 7.758 -5.648 1.00 88.50 435 ALA A C 1
ATOM 3378 O O . ALA A 1 435 ? -22.279 7.339 -5.193 1.00 88.50 435 ALA A O 1
ATOM 3379 N N . LEU A 1 436 ? -23.679 7.569 -6.925 1.00 91.50 436 LEU A N 1
ATOM 3380 C CA . LEU A 1 436 ? -22.881 6.863 -7.918 1.00 91.50 436 LEU A CA 1
ATOM 3381 C C . LEU A 1 436 ? -22.360 7.845 -8.975 1.00 91.50 436 LEU A C 1
ATOM 3383 O O . LEU A 1 436 ? -23.132 8.476 -9.694 1.00 91.50 436 LEU A O 1
ATOM 3387 N N . TYR A 1 437 ? -21.037 7.922 -9.121 1.00 89.56 437 TYR A N 1
ATOM 3388 C CA . TYR A 1 437 ? -20.369 8.858 -10.025 1.00 89.56 437 TYR A CA 1
ATOM 3389 C C . TYR A 1 437 ? -19.547 8.132 -11.098 1.00 89.56 437 TYR A C 1
ATOM 3391 O O . TYR A 1 437 ? -18.396 7.758 -10.845 1.00 89.56 437 TYR A O 1
ATOM 3399 N N . PRO A 1 438 ? -20.103 7.943 -12.311 1.00 89.38 438 PRO A N 1
ATOM 3400 C CA . PRO A 1 438 ? -19.347 7.442 -13.450 1.00 89.38 438 PRO A CA 1
ATOM 3401 C C . PRO A 1 438 ? -18.360 8.496 -13.954 1.00 89.38 438 PRO A C 1
ATOM 3403 O O . PRO A 1 438 ? -18.727 9.633 -14.242 1.00 89.38 438 PRO A O 1
ATOM 3406 N N . ILE A 1 439 ? -17.102 8.100 -14.115 1.00 87.19 439 ILE A N 1
ATOM 3407 C CA . ILE A 1 439 ? -16.028 8.951 -14.618 1.00 87.19 439 ILE A CA 1
ATOM 3408 C C . ILE A 1 439 ? -15.498 8.407 -15.940 1.00 87.19 439 ILE A C 1
ATOM 3410 O O . ILE A 1 439 ? -14.892 7.334 -16.013 1.00 87.19 439 ILE A O 1
ATOM 3414 N N . SER A 1 440 ? -15.678 9.209 -16.984 1.00 82.44 440 SER A N 1
ATOM 3415 C CA . SER A 1 440 ? -15.145 8.994 -18.327 1.00 82.44 440 SER A CA 1
ATOM 3416 C C . SER A 1 440 ? -13.886 9.840 -18.583 1.00 82.44 440 SER A C 1
ATOM 3418 O O . SER A 1 440 ? -13.271 10.382 -17.657 1.00 82.44 440 SER A O 1
ATOM 3420 N N . GLY A 1 441 ? -13.488 9.951 -19.856 1.00 80.62 441 GLY A N 1
ATOM 3421 C CA . GLY A 1 441 ? -12.464 10.900 -20.301 1.00 80.62 441 GLY A CA 1
ATOM 3422 C C . GLY A 1 441 ? -12.768 12.340 -19.867 1.00 80.62 441 GLY A C 1
ATOM 3423 O O . GLY A 1 441 ? -13.902 12.683 -19.532 1.00 80.62 441 GLY A O 1
ATOM 3424 N N . MET A 1 442 ? -11.725 13.162 -19.803 1.00 89.75 442 MET A N 1
ATOM 3425 C CA . MET A 1 442 ? -11.813 14.588 -19.487 1.00 89.75 442 MET A CA 1
ATOM 3426 C C . MET A 1 442 ? -12.581 15.357 -20.567 1.00 89.75 442 MET A C 1
ATOM 3428 O O . MET A 1 442 ? -12.619 14.936 -21.723 1.00 89.75 442 MET A O 1
ATOM 3432 N N . ASP A 1 443 ? -13.142 16.510 -20.196 1.00 92.00 443 ASP A N 1
ATOM 3433 C CA . ASP A 1 443 ? -13.654 17.465 -21.179 1.00 92.00 443 ASP A CA 1
ATOM 3434 C C . ASP A 1 443 ? -12.524 17.877 -22.150 1.00 92.00 443 ASP A C 1
ATOM 3436 O O . ASP A 1 443 ? -11.388 18.059 -21.697 1.00 92.00 443 ASP A O 1
ATOM 3440 N N . PRO A 1 444 ? -12.785 18.005 -23.466 1.00 92.19 444 PRO A N 1
ATOM 3441 C CA . PRO A 1 444 ? -11.751 18.320 -24.448 1.00 92.19 444 PRO A CA 1
ATOM 3442 C C . PRO A 1 444 ? -10.955 19.598 -24.154 1.00 92.19 444 PRO A C 1
ATOM 3444 O O . PRO A 1 444 ? -9.734 19.598 -24.316 1.00 92.19 444 PRO A O 1
ATOM 3447 N N . GLU A 1 445 ? -11.601 20.670 -23.684 1.00 90.00 445 GLU A N 1
ATOM 3448 C CA . GLU A 1 445 ? -10.905 21.928 -23.379 1.00 90.00 445 GLU A CA 1
ATOM 3449 C C . GLU A 1 445 ? -10.055 21.789 -22.109 1.00 90.00 445 GLU A C 1
ATOM 3451 O O . GLU A 1 445 ? -8.901 22.233 -22.070 1.00 90.00 445 GLU A O 1
ATOM 3456 N N . ASP A 1 446 ? -10.578 21.103 -21.088 1.00 91.69 446 ASP A N 1
ATOM 3457 C CA . ASP A 1 446 ? -9.827 20.798 -19.865 1.00 91.69 446 ASP A CA 1
ATOM 3458 C C . ASP A 1 446 ? -8.627 19.878 -20.145 1.00 91.69 446 ASP A C 1
ATOM 3460 O O . ASP A 1 446 ? -7.549 20.075 -19.577 1.00 91.69 446 ASP A O 1
ATOM 3464 N N . ALA A 1 447 ? -8.782 18.903 -21.043 1.00 91.88 447 ALA A N 1
ATOM 3465 C CA . ALA A 1 447 ? -7.733 17.977 -21.461 1.00 91.88 447 ALA A CA 1
ATOM 3466 C C . ALA A 1 447 ? -6.574 18.707 -22.157 1.00 91.88 447 ALA A C 1
ATOM 3468 O O . ALA A 1 447 ? -5.407 18.525 -21.789 1.00 91.88 447 ALA A O 1
ATOM 3469 N N . SER A 1 448 ? -6.880 19.578 -23.121 1.00 92.19 448 SER A N 1
ATOM 3470 C CA . SER A 1 448 ? -5.873 20.394 -23.810 1.00 92.19 448 SER A CA 1
ATOM 3471 C C . SER A 1 448 ? -5.208 21.395 -22.867 1.00 92.19 448 SER A C 1
ATOM 3473 O O . SER A 1 448 ? -3.988 21.582 -22.902 1.00 92.19 448 SER A O 1
ATOM 3475 N N . SER A 1 449 ? -5.984 22.006 -21.967 1.00 90.25 449 SER A N 1
ATOM 3476 C CA . SER A 1 449 ? -5.464 22.897 -20.928 1.00 90.25 449 SER A CA 1
ATOM 3477 C C . SER A 1 449 ? -4.489 22.176 -19.992 1.00 90.25 449 SER A C 1
ATOM 3479 O O . SER A 1 449 ? -3.408 22.705 -19.704 1.00 90.25 449 SER A O 1
ATOM 3481 N N . LEU A 1 450 ? -4.823 20.947 -19.576 1.00 91.50 450 LEU A N 1
ATOM 3482 C CA . LEU A 1 450 ? -3.960 20.089 -18.769 1.00 91.50 450 LEU A CA 1
ATOM 3483 C C . LEU A 1 450 ? -2.643 19.790 -19.494 1.00 91.50 450 LEU A C 1
ATOM 3485 O O . LEU A 1 450 ? -1.579 20.035 -18.925 1.00 91.50 450 LEU A O 1
ATOM 3489 N N . LEU A 1 451 ? -2.697 19.326 -20.748 1.00 91.19 451 LEU A N 1
ATOM 3490 C CA . LEU A 1 451 ? -1.499 19.019 -21.536 1.00 91.19 451 LEU A CA 1
ATOM 3491 C C . LEU A 1 451 ? -0.571 20.234 -21.632 1.00 91.19 451 LEU A C 1
ATOM 3493 O O . LEU A 1 451 ? 0.603 20.159 -21.270 1.00 91.19 451 LEU A O 1
ATOM 3497 N N . LEU A 1 452 ? -1.112 21.379 -22.056 1.00 88.94 452 LEU A N 1
ATOM 3498 C CA . LEU A 1 452 ? -0.345 22.614 -22.212 1.00 88.94 452 LEU A CA 1
ATOM 3499 C C . LEU A 1 452 ? 0.254 23.088 -20.883 1.00 88.94 452 LEU A C 1
ATOM 3501 O O . LEU A 1 452 ? 1.360 23.630 -20.866 1.00 88.94 452 LEU A O 1
ATOM 3505 N N . ARG A 1 453 ? -0.448 22.899 -19.762 1.00 87.12 453 ARG A N 1
ATOM 3506 C CA . ARG A 1 453 ? 0.063 23.255 -18.432 1.00 87.12 453 ARG A CA 1
ATOM 3507 C C . ARG A 1 453 ? 1.233 22.361 -18.020 1.00 87.12 453 ARG A C 1
ATOM 3509 O O . ARG A 1 453 ? 2.221 22.879 -17.504 1.00 87.12 453 ARG A O 1
ATOM 3516 N N . VAL A 1 454 ? 1.142 21.052 -18.258 1.00 88.06 454 VAL A N 1
ATOM 3517 C CA . VAL A 1 454 ? 2.216 20.104 -17.920 1.00 88.06 454 VAL A CA 1
ATOM 3518 C C . VAL A 1 454 ? 3.453 20.350 -18.794 1.00 88.06 454 VAL A C 1
ATOM 3520 O O . VAL A 1 454 ? 4.559 20.428 -18.260 1.00 88.06 454 VAL A O 1
ATOM 3523 N N . VAL A 1 455 ? 3.271 20.569 -20.103 1.00 87.31 455 VAL A N 1
ATOM 3524 C CA . VAL A 1 455 ? 4.364 20.852 -21.055 1.00 87.31 455 VAL A CA 1
ATOM 3525 C C . VAL A 1 455 ? 5.139 22.124 -20.679 1.00 87.31 455 VAL A C 1
ATOM 3527 O O . VAL A 1 455 ? 6.368 22.141 -20.708 1.00 87.31 455 VAL A O 1
ATOM 3530 N N . ASN A 1 456 ? 4.442 23.186 -20.264 1.00 79.31 456 ASN A N 1
ATOM 3531 C CA . ASN A 1 456 ? 5.055 24.490 -19.978 1.00 79.31 456 ASN A CA 1
ATOM 3532 C C . ASN A 1 456 ? 5.617 24.639 -18.551 1.00 79.31 456 ASN A C 1
ATOM 3534 O O . ASN A 1 456 ? 6.074 25.720 -18.178 1.00 79.31 456 ASN A O 1
ATOM 3538 N N . ARG A 1 457 ? 5.635 23.570 -17.743 1.00 73.12 457 ARG A N 1
ATOM 3539 C CA . ARG A 1 457 ? 6.050 23.605 -16.326 1.00 73.12 457 ARG A CA 1
ATOM 3540 C C . ARG A 1 457 ? 7.442 24.214 -16.095 1.00 73.12 457 ARG A C 1
ATOM 3542 O O . ARG A 1 457 ? 7.656 24.855 -15.072 1.00 73.12 457 ARG A O 1
ATOM 3549 N N . ARG A 1 458 ? 8.390 23.994 -17.013 1.00 64.69 458 ARG A N 1
ATOM 3550 C CA . ARG A 1 458 ? 9.791 24.448 -16.890 1.00 64.69 458 ARG A CA 1
ATOM 3551 C C . ARG A 1 458 ? 10.087 25.783 -17.588 1.00 64.69 458 ARG A C 1
ATOM 3553 O O . ARG A 1 458 ? 11.168 26.324 -17.393 1.00 64.69 458 ARG A O 1
ATOM 3560 N N . ALA A 1 459 ? 9.148 26.322 -18.369 1.00 57.41 459 ALA A N 1
ATOM 3561 C CA . ALA A 1 459 ? 9.290 27.605 -19.065 1.00 57.41 459 ALA A CA 1
ATOM 3562 C C . ALA A 1 459 ? 7.930 28.337 -19.136 1.00 57.41 459 ALA A C 1
ATOM 3564 O O . ALA A 1 459 ? 7.306 28.370 -20.199 1.00 57.41 459 ALA A O 1
ATOM 3565 N N . PRO A 1 460 ? 7.459 28.938 -18.022 1.00 55.81 460 PRO A N 1
ATOM 3566 C CA . PRO A 1 460 ? 6.126 29.551 -17.920 1.00 55.81 460 PRO A CA 1
ATOM 3567 C C . PRO A 1 460 ? 5.885 30.730 -18.879 1.00 55.81 460 PRO A C 1
ATOM 3569 O O . PRO A 1 460 ? 4.751 31.169 -19.044 1.00 55.81 460 PRO A O 1
ATOM 3572 N N . SER A 1 461 ? 6.951 31.265 -19.478 1.00 44.28 461 SER A N 1
ATOM 3573 C CA . SER A 1 461 ? 6.977 32.481 -20.293 1.00 44.28 461 SER A CA 1
ATOM 3574 C C . SER A 1 461 ? 6.865 32.247 -21.804 1.00 44.28 461 SER A C 1
ATOM 3576 O O . SER A 1 461 ? 6.842 33.225 -22.551 1.00 44.28 461 SER A O 1
ATOM 3578 N N . LYS A 1 462 ? 6.777 30.998 -22.290 1.00 55.69 462 LYS A N 1
ATOM 3579 C CA . LYS A 1 462 ? 6.486 30.758 -23.713 1.00 55.69 462 LYS A CA 1
ATOM 3580 C C . LYS A 1 462 ? 5.009 31.075 -24.001 1.00 55.69 462 LYS A C 1
ATOM 3582 O O . LYS A 1 462 ? 4.135 30.445 -23.401 1.00 55.69 462 LYS A O 1
ATOM 3587 N N . PRO A 1 463 ? 4.697 32.033 -24.894 1.00 51.59 463 PRO A N 1
ATOM 3588 C CA . PRO A 1 463 ? 3.318 32.308 -25.270 1.00 51.59 463 PRO A CA 1
ATOM 3589 C C . PRO A 1 463 ? 2.720 31.072 -25.945 1.00 51.59 463 PRO A C 1
ATOM 3591 O O . PRO A 1 463 ? 3.331 30.489 -26.838 1.00 51.59 463 PRO A O 1
ATOM 3594 N N . LYS A 1 464 ? 1.519 30.675 -25.510 1.00 63.06 464 LYS A N 1
ATOM 3595 C CA . LYS A 1 464 ? 0.751 29.596 -26.140 1.00 63.06 464 LYS A CA 1
ATOM 3596 C C . LYS A 1 464 ? 0.446 30.009 -27.579 1.00 63.06 464 LYS A C 1
ATOM 3598 O O . LYS A 1 464 ? -0.364 30.912 -27.789 1.00 63.06 464 LYS A O 1
ATOM 3603 N N . THR A 1 465 ? 1.093 29.390 -28.561 1.00 70.62 465 THR A N 1
ATOM 3604 C CA . THR A 1 465 ? 0.765 29.662 -29.963 1.00 70.62 465 THR A CA 1
ATOM 3605 C C . THR A 1 465 ? -0.537 28.948 -30.335 1.00 70.62 465 THR A C 1
ATOM 3607 O O . THR A 1 465 ? -0.883 27.916 -29.756 1.00 70.62 465 THR A O 1
ATOM 3610 N N . ALA A 1 466 ? -1.282 29.473 -31.312 1.00 75.62 466 ALA A N 1
ATOM 3611 C CA . ALA A 1 466 ? -2.473 28.787 -31.827 1.00 75.62 466 ALA A CA 1
ATOM 3612 C C . ALA A 1 466 ? -2.133 27.381 -32.371 1.00 75.62 466 ALA A C 1
ATOM 3614 O O . ALA A 1 466 ? -2.921 26.451 -32.216 1.00 75.62 466 ALA A O 1
ATOM 3615 N N . ALA A 1 467 ? -0.925 27.212 -32.921 1.00 77.62 467 ALA A N 1
ATOM 3616 C CA . ALA A 1 467 ? -0.409 25.935 -33.408 1.00 77.62 467 ALA A CA 1
ATOM 3617 C C . ALA A 1 467 ? -0.188 24.904 -32.282 1.00 77.62 467 ALA A C 1
ATOM 3619 O O . ALA A 1 467 ? -0.496 23.723 -32.460 1.00 77.62 467 ALA A O 1
ATOM 3620 N N . ASP A 1 468 ? 0.277 25.341 -31.105 1.00 79.25 468 ASP A N 1
ATOM 3621 C CA . ASP A 1 468 ? 0.431 24.462 -29.937 1.00 79.25 468 ASP A CA 1
ATOM 3622 C C . ASP A 1 468 ? -0.923 23.981 -29.415 1.00 79.25 468 ASP A C 1
ATOM 3624 O O . ASP A 1 468 ? -1.055 22.814 -29.047 1.00 79.25 468 ASP A O 1
ATOM 3628 N N . LYS A 1 469 ? -1.945 24.854 -29.418 1.00 85.44 469 LYS A N 1
ATOM 3629 C CA . LYS A 1 469 ? -3.309 24.462 -29.035 1.00 85.44 469 LYS A CA 1
ATOM 3630 C C . LYS A 1 469 ? -3.880 23.432 -30.013 1.00 85.44 469 LYS A C 1
ATOM 3632 O O . LYS A 1 469 ? -4.343 22.390 -29.569 1.00 85.44 469 LYS A O 1
ATOM 3637 N N . MET A 1 470 ? -3.760 23.662 -31.322 1.00 87.50 470 MET A N 1
ATOM 3638 C CA . MET A 1 470 ? -4.231 22.703 -32.333 1.00 87.50 470 MET A CA 1
ATOM 3639 C C . MET A 1 470 ? -3.544 21.335 -32.214 1.00 87.50 470 MET A C 1
ATOM 3641 O O . MET A 1 470 ? -4.201 20.299 -32.310 1.00 87.50 470 MET A O 1
ATOM 3645 N N . SER A 1 471 ? -2.230 21.326 -31.972 1.00 88.25 471 SER A N 1
ATOM 3646 C CA . SER A 1 471 ? -1.466 20.086 -31.778 1.00 88.25 471 SER A CA 1
ATOM 3647 C C . SER A 1 471 ? -1.871 19.371 -30.484 1.00 88.25 471 SER A C 1
ATOM 3649 O O . SER A 1 471 ? -1.993 18.148 -30.463 1.00 88.25 471 SER A O 1
ATOM 3651 N N . ALA A 1 472 ? -2.128 20.127 -29.411 1.00 89.94 472 ALA A N 1
ATOM 3652 C CA . ALA A 1 472 ? -2.641 19.586 -28.158 1.00 89.94 472 ALA A CA 1
ATOM 3653 C C . ALA A 1 472 ? -4.031 18.957 -28.341 1.00 89.94 472 ALA A C 1
ATOM 3655 O O . ALA A 1 472 ? -4.218 17.812 -27.940 1.00 89.94 472 ALA A O 1
ATOM 3656 N N . ASP A 1 473 ? -4.961 19.646 -29.011 1.00 92.12 473 ASP A N 1
ATOM 3657 C CA . ASP A 1 473 ? -6.329 19.170 -29.272 1.00 92.12 473 ASP A CA 1
ATOM 3658 C C . ASP A 1 473 ? -6.353 17.866 -30.089 1.00 92.12 473 ASP A C 1
ATOM 3660 O O . ASP A 1 473 ? -7.216 17.003 -29.895 1.00 92.12 473 ASP A O 1
ATOM 3664 N N . ALA A 1 474 ? -5.413 17.709 -31.024 1.00 89.69 474 ALA A N 1
ATOM 3665 C CA . ALA A 1 474 ? -5.260 16.482 -31.799 1.00 89.69 474 ALA A CA 1
ATOM 3666 C C . ALA A 1 474 ? -4.695 15.336 -30.942 1.00 89.69 474 ALA A C 1
ATOM 3668 O O . ALA A 1 474 ? -5.224 14.224 -30.972 1.00 89.69 474 ALA A O 1
ATOM 3669 N N . LEU A 1 475 ? -3.675 15.617 -30.128 1.00 90.12 475 LEU A N 1
ATOM 3670 C CA . LEU A 1 475 ? -3.027 14.618 -29.282 1.00 90.12 475 LEU A CA 1
ATOM 3671 C C . LEU A 1 475 ? -3.950 14.103 -28.165 1.00 90.12 475 LEU A C 1
ATOM 3673 O O . LEU A 1 475 ? -4.054 12.895 -27.961 1.00 90.12 475 LEU A O 1
ATOM 3677 N N . VAL A 1 476 ? -4.672 14.987 -27.462 1.00 91.94 476 VAL A N 1
ATOM 3678 C CA . VAL A 1 476 ? -5.576 14.569 -26.370 1.00 91.94 476 VAL A CA 1
ATOM 3679 C C . VAL A 1 476 ? -6.767 13.748 -26.871 1.00 91.94 476 VAL A C 1
ATOM 3681 O O . VAL A 1 476 ? -7.255 12.870 -26.155 1.00 91.94 476 VAL A O 1
ATOM 3684 N N . ARG A 1 477 ? -7.196 13.980 -28.118 1.00 90.00 477 ARG A N 1
ATOM 3685 C CA . ARG A 1 477 ? -8.220 13.178 -28.799 1.00 90.00 477 ARG A CA 1
ATOM 3686 C C . ARG A 1 477 ? -7.723 11.766 -29.077 1.00 90.00 477 ARG A C 1
ATOM 3688 O O . ARG A 1 477 ? -8.434 10.807 -28.787 1.00 90.00 477 ARG A O 1
ATOM 3695 N N . ASP A 1 478 ? -6.489 11.635 -29.559 1.00 84.75 478 ASP A N 1
ATOM 3696 C CA . ASP A 1 478 ? -5.857 10.333 -29.796 1.00 84.75 478 ASP A CA 1
ATOM 3697 C C . ASP A 1 478 ? -5.591 9.565 -28.487 1.00 84.75 478 ASP A C 1
ATOM 3699 O O . ASP A 1 478 ? -5.505 8.331 -28.509 1.00 84.75 478 ASP A O 1
ATOM 3703 N N . PHE A 1 479 ? -5.543 10.277 -27.351 1.00 85.38 479 PHE A N 1
ATOM 3704 C CA . PHE A 1 479 ? -5.506 9.715 -25.998 1.00 85.38 479 PHE A CA 1
ATOM 3705 C C . PHE A 1 479 ? -6.871 9.336 -25.406 1.00 85.38 479 PHE A C 1
ATOM 3707 O O . PHE A 1 479 ? -6.931 8.874 -24.263 1.00 85.38 479 PHE A O 1
ATOM 3714 N N . GLY A 1 480 ? -7.975 9.555 -26.127 1.00 83.56 480 GLY A N 1
ATOM 3715 C CA . GLY A 1 480 ? -9.322 9.332 -25.595 1.00 83.56 480 GLY A CA 1
ATOM 3716 C C . GLY A 1 480 ? -9.632 10.193 -24.364 1.00 83.56 480 GLY A C 1
ATOM 3717 O O . GLY A 1 480 ? -10.431 9.796 -23.518 1.00 83.56 480 GLY A O 1
ATOM 3718 N N . PHE A 1 481 ? -8.962 11.346 -24.240 1.00 88.88 481 PHE A N 1
ATOM 3719 C CA . PHE A 1 481 ? -9.096 12.289 -23.128 1.00 88.88 481 PHE A CA 1
ATOM 3720 C C . PHE A 1 481 ? -8.772 11.694 -21.742 1.00 88.88 481 PHE A C 1
ATOM 3722 O O . PHE A 1 481 ? -9.283 12.142 -20.715 1.00 88.88 481 PHE A O 1
ATOM 3729 N N . LEU A 1 482 ? -7.914 10.672 -21.677 1.00 85.44 482 LEU A N 1
ATOM 3730 C CA . LEU A 1 482 ? -7.502 10.054 -20.415 1.00 85.44 482 LEU A CA 1
ATOM 3731 C C . LEU A 1 482 ? -6.446 10.907 -19.701 1.00 85.44 482 LEU A C 1
ATOM 3733 O O . LEU A 1 482 ? -5.325 11.061 -20.187 1.00 85.44 482 LEU A O 1
ATOM 3737 N N . ALA A 1 483 ? -6.780 11.400 -18.506 1.00 85.69 483 ALA A N 1
ATOM 3738 C CA . ALA A 1 483 ? -5.927 12.291 -17.717 1.00 85.69 483 ALA A CA 1
ATOM 3739 C C . ALA A 1 483 ? -4.494 11.757 -17.527 1.00 85.69 483 ALA A C 1
ATOM 3741 O O . ALA A 1 483 ? -3.528 12.502 -17.678 1.00 85.69 483 ALA A O 1
ATOM 3742 N N . LEU A 1 484 ? -4.341 10.462 -17.227 1.00 83.44 484 LEU A N 1
ATOM 3743 C CA . LEU A 1 484 ? -3.027 9.859 -16.982 1.00 83.44 484 LEU A CA 1
ATOM 3744 C C . LEU A 1 484 ? -2.139 9.832 -18.237 1.00 83.44 484 LEU A C 1
ATOM 3746 O O . LEU A 1 484 ? -0.961 10.175 -18.151 1.00 83.44 484 LEU A O 1
ATOM 3750 N N . ALA A 1 485 ? -2.701 9.480 -19.399 1.00 83.38 485 ALA A N 1
ATOM 3751 C CA . ALA A 1 485 ? -1.968 9.476 -20.668 1.00 83.38 485 ALA A CA 1
ATOM 3752 C C . ALA A 1 485 ? -1.516 10.897 -21.045 1.00 83.38 485 ALA A C 1
ATOM 3754 O O . ALA A 1 485 ? -0.362 11.111 -21.415 1.00 83.38 485 ALA A O 1
ATOM 3755 N N . ILE A 1 486 ? -2.395 11.883 -20.840 1.00 89.19 486 ILE A N 1
ATOM 3756 C CA . ILE A 1 486 ? -2.099 13.301 -21.069 1.00 89.19 486 ILE A CA 1
ATOM 3757 C C . ILE A 1 486 ? -0.934 13.774 -20.189 1.00 89.19 486 ILE A C 1
ATOM 3759 O O . ILE A 1 486 ? -0.006 14.415 -20.684 1.00 89.19 486 ILE A O 1
ATOM 3763 N N . VAL A 1 487 ? -0.956 13.453 -18.890 1.00 86.81 487 VAL A N 1
ATOM 3764 C CA . VAL A 1 487 ? 0.104 13.858 -17.953 1.00 86.81 487 VAL A CA 1
ATOM 3765 C C . VAL A 1 487 ? 1.433 13.184 -18.289 1.00 86.81 487 VAL A C 1
ATOM 3767 O O . VAL A 1 487 ? 2.459 13.861 -18.264 1.00 86.81 487 VAL A O 1
ATOM 3770 N N . HIS A 1 488 ? 1.435 11.893 -18.635 1.00 83.75 488 HIS A N 1
ATOM 3771 C CA . HIS A 1 488 ? 2.656 11.183 -19.034 1.00 83.75 488 HIS A CA 1
ATOM 3772 C C . HIS A 1 488 ? 3.293 11.803 -20.280 1.00 83.75 488 HIS A C 1
ATOM 3774 O O . HIS A 1 488 ? 4.471 12.165 -20.251 1.00 83.75 488 HIS A O 1
ATOM 3780 N N . ALA A 1 489 ? 2.506 12.000 -21.340 1.00 86.19 489 ALA A N 1
ATOM 3781 C CA . ALA A 1 489 ? 2.984 12.625 -22.567 1.00 86.19 489 ALA A CA 1
ATOM 3782 C C . ALA A 1 489 ? 3.476 14.058 -22.318 1.00 86.19 489 ALA A C 1
ATOM 3784 O O . ALA A 1 489 ? 4.578 14.421 -22.725 1.00 86.19 489 ALA A O 1
ATOM 3785 N N . GLY A 1 490 ? 2.702 14.863 -21.585 1.00 87.69 490 GLY A N 1
ATOM 3786 C CA . GLY A 1 490 ? 3.071 16.239 -21.262 1.00 87.69 490 GLY A CA 1
ATOM 3787 C C . GLY A 1 490 ? 4.358 16.337 -20.444 1.00 87.69 490 GLY A C 1
ATOM 3788 O O . GLY A 1 490 ? 5.207 17.180 -20.730 1.00 87.69 490 GLY A O 1
ATOM 3789 N N . ALA A 1 491 ? 4.530 15.464 -19.446 1.00 83.31 491 ALA A N 1
ATOM 3790 C CA . ALA A 1 491 ? 5.737 15.424 -18.626 1.00 83.31 491 ALA A CA 1
ATOM 3791 C C . ALA A 1 491 ? 6.953 15.010 -19.460 1.00 83.31 491 ALA A C 1
ATOM 3793 O O . ALA A 1 491 ? 8.023 15.601 -19.328 1.00 83.31 491 ALA A O 1
ATOM 3794 N N . TYR A 1 492 ? 6.783 14.045 -20.363 1.00 79.88 492 TYR A N 1
ATOM 3795 C CA . TYR A 1 492 ? 7.842 13.624 -21.268 1.00 79.88 492 TYR A CA 1
ATOM 3796 C C . TYR A 1 492 ? 8.273 14.747 -22.222 1.00 79.88 492 TYR A C 1
ATOM 3798 O O . TYR A 1 492 ? 9.465 15.050 -22.315 1.00 79.88 492 TYR A O 1
ATOM 3806 N N . ILE A 1 493 ? 7.316 15.423 -22.866 1.00 84.12 493 ILE A N 1
ATOM 3807 C CA . ILE A 1 493 ? 7.583 16.573 -23.744 1.00 84.12 493 ILE A CA 1
ATOM 3808 C C . ILE A 1 493 ? 8.314 17.677 -22.964 1.00 84.12 493 ILE A C 1
ATOM 3810 O O . ILE A 1 493 ? 9.323 18.192 -23.434 1.00 84.12 493 ILE A O 1
ATOM 3814 N N . ALA A 1 494 ? 7.879 17.987 -21.736 1.00 82.12 494 ALA A N 1
ATOM 3815 C CA . ALA A 1 494 ? 8.518 19.002 -20.891 1.00 82.12 494 ALA A CA 1
ATOM 3816 C C . ALA A 1 494 ? 9.982 18.684 -20.525 1.00 82.12 494 ALA A C 1
ATOM 3818 O O . ALA A 1 494 ? 10.761 19.593 -20.228 1.00 82.12 494 ALA A O 1
ATOM 3819 N N . HIS A 1 495 ? 10.352 17.401 -20.487 1.00 75.69 495 HIS A N 1
ATOM 3820 C CA . HIS A 1 495 ? 11.686 16.932 -20.104 1.00 75.69 495 HIS A CA 1
ATOM 3821 C C . HIS A 1 495 ? 12.598 16.605 -21.296 1.00 75.69 495 HIS A C 1
ATOM 3823 O O . HIS A 1 495 ? 13.789 16.362 -21.085 1.00 75.69 495 HIS A O 1
ATOM 3829 N N . SER A 1 496 ? 12.062 16.611 -22.517 1.00 75.38 496 SER A N 1
ATOM 3830 C CA . SER A 1 496 ? 12.789 16.291 -23.744 1.00 75.38 496 SER A CA 1
ATOM 3831 C C . SER A 1 496 ? 13.241 17.575 -24.435 1.00 75.38 496 SER A C 1
ATOM 3833 O O . SER A 1 496 ? 12.431 18.410 -24.839 1.00 75.38 496 SER A O 1
ATOM 3835 N N . THR A 1 497 ? 14.552 17.767 -24.565 1.00 71.62 497 THR A N 1
ATOM 3836 C CA . THR A 1 497 ? 15.126 18.974 -25.174 1.00 71.62 497 THR A CA 1
ATOM 3837 C C . THR A 1 497 ? 14.760 19.062 -26.656 1.00 71.62 497 THR A C 1
ATOM 3839 O O . THR A 1 497 ? 15.119 18.186 -27.436 1.00 71.62 497 THR A O 1
ATOM 3842 N N . GLY A 1 498 ? 14.056 20.127 -27.051 1.00 72.62 498 GLY A N 1
ATOM 3843 C CA . GLY A 1 498 ? 13.708 20.393 -28.454 1.00 72.62 498 GLY A CA 1
ATOM 3844 C C . GLY A 1 498 ? 12.516 19.597 -29.005 1.00 72.62 498 GLY A C 1
ATOM 3845 O O . GLY A 1 498 ? 12.228 19.698 -30.197 1.00 72.62 498 GLY A O 1
ATOM 3846 N N . LEU A 1 499 ? 11.804 18.830 -28.173 1.00 80.31 499 LEU A N 1
ATOM 3847 C CA . LEU A 1 499 ? 10.624 18.078 -28.600 1.00 80.31 499 LEU A CA 1
ATOM 3848 C C . LEU A 1 499 ? 9.362 18.954 -28.548 1.00 80.31 499 LEU A C 1
ATOM 3850 O O . LEU A 1 499 ? 9.015 19.492 -27.498 1.00 80.31 499 LEU A O 1
ATOM 3854 N N . SER A 1 500 ? 8.669 19.102 -29.680 1.00 86.12 500 SER A N 1
ATOM 3855 C CA . SER A 1 500 ? 7.380 19.803 -29.759 1.00 86.12 500 SER A CA 1
ATOM 3856 C C . SER A 1 500 ? 6.203 18.839 -29.584 1.00 86.12 500 SER A C 1
ATOM 3858 O O . SER A 1 500 ? 6.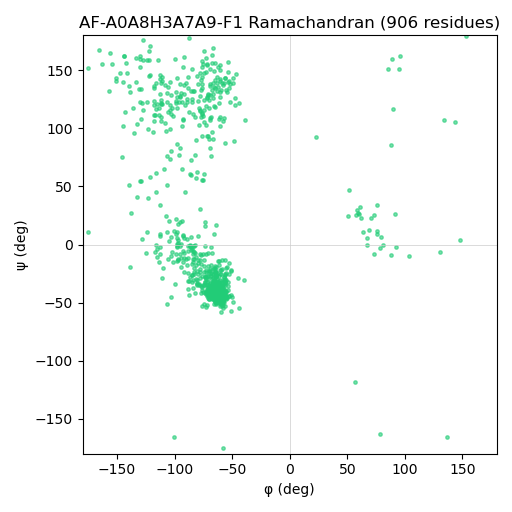344 17.631 -29.781 1.00 86.12 500 SER A O 1
ATOM 3860 N N . ILE A 1 501 ? 5.021 19.378 -29.259 1.00 88.19 501 ILE A N 1
ATOM 3861 C CA . ILE A 1 501 ? 3.781 18.587 -29.154 1.00 88.19 501 ILE A CA 1
ATOM 3862 C C . ILE A 1 501 ? 3.477 17.889 -30.486 1.00 88.19 501 ILE A C 1
ATOM 3864 O O . ILE A 1 501 ? 3.169 16.703 -30.490 1.00 88.19 501 ILE A O 1
ATOM 3868 N N . ALA A 1 502 ? 3.632 18.599 -31.609 1.00 86.88 502 ALA A N 1
ATOM 3869 C CA . ALA A 1 502 ? 3.423 18.047 -32.948 1.00 86.88 502 ALA A CA 1
ATOM 3870 C C . ALA A 1 502 ? 4.375 16.877 -33.250 1.00 86.88 502 ALA A C 1
ATOM 3872 O O . ALA A 1 502 ? 3.929 15.805 -33.641 1.00 86.88 502 ALA A O 1
ATOM 3873 N N . LYS A 1 503 ? 5.677 17.036 -32.971 1.00 85.12 503 LYS A N 1
ATOM 3874 C CA . LYS A 1 503 ? 6.666 15.977 -33.222 1.00 85.12 503 LYS A CA 1
ATOM 3875 C C . LYS A 1 503 ? 6.416 14.735 -32.360 1.00 85.12 503 LYS A C 1
ATOM 3877 O O . LYS A 1 503 ? 6.580 13.617 -32.836 1.00 85.12 503 LYS A O 1
ATOM 3882 N N . TYR A 1 504 ? 6.009 14.920 -31.103 1.00 87.38 504 TYR A N 1
ATOM 3883 C CA . TYR A 1 504 ? 5.612 13.802 -30.245 1.00 87.38 504 TYR A CA 1
ATOM 3884 C C . TYR A 1 504 ? 4.331 13.121 -30.750 1.00 87.38 504 TYR A C 1
ATOM 3886 O O . TYR A 1 504 ? 4.219 11.899 -30.699 1.00 87.38 504 TYR A O 1
ATOM 3894 N N . HIS A 1 505 ? 3.366 13.898 -31.249 1.00 88.19 505 HIS A N 1
ATOM 3895 C CA . HIS A 1 505 ? 2.114 13.374 -31.796 1.00 88.19 505 HIS A CA 1
ATOM 3896 C C . HIS A 1 505 ? 2.337 12.485 -33.022 1.00 88.19 505 HIS A C 1
ATOM 3898 O O . HIS A 1 505 ? 1.759 11.399 -33.079 1.00 88.19 505 HIS A O 1
ATOM 3904 N N . ASP A 1 506 ? 3.226 12.886 -33.933 1.00 85.44 506 ASP A N 1
ATOM 3905 C CA . ASP A 1 506 ? 3.611 12.071 -35.091 1.00 85.44 506 ASP A CA 1
ATOM 3906 C C . ASP A 1 506 ? 4.249 10.745 -34.649 1.00 85.44 506 ASP A C 1
ATOM 3908 O O . ASP A 1 506 ? 3.775 9.673 -35.026 1.00 85.44 506 ASP A O 1
ATOM 3912 N N . GLN A 1 507 ? 5.230 10.803 -33.738 1.00 84.25 507 GLN A N 1
ATOM 3913 C CA . GLN A 1 507 ? 5.864 9.605 -33.169 1.00 84.25 507 GLN A CA 1
ATOM 3914 C C . GLN A 1 507 ? 4.849 8.677 -32.489 1.00 84.25 507 GLN A C 1
ATOM 3916 O O . GLN A 1 507 ? 4.932 7.455 -32.617 1.00 84.25 507 GLN A O 1
ATOM 3921 N N . PHE A 1 508 ? 3.879 9.246 -31.768 1.00 84.12 508 PHE A N 1
ATOM 3922 C CA . PHE A 1 508 ? 2.832 8.471 -31.110 1.00 84.12 508 PHE A CA 1
ATOM 3923 C C . PHE A 1 508 ? 1.939 7.760 -32.118 1.00 84.12 508 PHE A C 1
ATOM 3925 O O . PHE A 1 508 ? 1.607 6.590 -31.930 1.00 84.12 508 PHE A O 1
ATOM 3932 N N . ARG A 1 509 ? 1.564 8.438 -33.204 1.00 83.88 509 ARG A N 1
ATOM 3933 C CA . ARG A 1 509 ? 0.720 7.857 -34.246 1.00 83.88 509 ARG A CA 1
ATOM 3934 C C . ARG A 1 509 ? 1.428 6.731 -34.991 1.00 83.88 509 ARG A C 1
ATOM 3936 O O . ARG A 1 509 ? 0.793 5.708 -35.246 1.00 83.88 509 ARG A O 1
ATOM 3943 N N . ASP A 1 510 ? 2.708 6.899 -35.302 1.00 80.19 510 ASP A N 1
ATOM 3944 C CA . ASP A 1 510 ? 3.505 5.868 -35.968 1.00 80.19 510 ASP A CA 1
ATOM 3945 C C . ASP A 1 510 ? 3.651 4.635 -35.070 1.00 80.19 510 ASP A C 1
ATOM 3947 O O . ASP A 1 510 ? 3.299 3.527 -35.477 1.00 80.19 510 ASP A O 1
ATOM 3951 N N . ARG A 1 511 ? 4.005 4.825 -33.791 1.00 73.94 511 ARG A N 1
ATOM 3952 C CA . ARG A 1 511 ? 4.134 3.713 -32.836 1.00 73.94 511 ARG A CA 1
ATOM 3953 C C . ARG A 1 511 ? 2.803 3.022 -32.539 1.00 73.94 511 ARG A C 1
ATOM 3955 O O . ARG A 1 511 ? 2.751 1.799 -32.407 1.00 73.94 511 ARG A O 1
ATOM 3962 N N . LYS A 1 512 ? 1.709 3.786 -32.456 1.00 73.81 512 LYS A N 1
ATOM 3963 C CA . LYS A 1 512 ? 0.350 3.247 -32.304 1.00 73.81 512 LYS A CA 1
ATOM 3964 C C . LYS A 1 512 ? -0.054 2.427 -33.529 1.00 73.81 512 LYS A C 1
ATOM 3966 O O . LYS A 1 512 ? -0.676 1.384 -33.359 1.00 73.81 512 LYS A O 1
ATOM 3971 N N . ARG A 1 513 ? 0.315 2.852 -34.745 1.00 74.44 513 ARG A N 1
ATOM 3972 C CA . ARG A 1 513 ? 0.073 2.091 -35.981 1.00 74.44 513 ARG A CA 1
ATOM 3973 C C . ARG A 1 513 ? 0.862 0.785 -35.990 1.00 74.44 513 ARG A C 1
ATOM 3975 O O . ARG A 1 513 ? 0.253 -0.259 -36.182 1.00 74.44 513 ARG A O 1
ATOM 3982 N N . GLU A 1 514 ? 2.158 0.829 -35.685 1.00 70.38 514 GLU A N 1
ATOM 3983 C CA . GLU A 1 514 ? 2.999 -0.371 -35.561 1.00 70.38 514 GLU A CA 1
ATOM 3984 C C . GLU A 1 514 ? 2.431 -1.366 -34.538 1.00 70.38 514 GLU A C 1
ATOM 3986 O O . GLU A 1 514 ? 2.382 -2.571 -34.792 1.00 70.38 514 GLU A O 1
ATOM 3991 N N . MET A 1 515 ? 1.964 -0.876 -33.381 1.00 64.75 515 MET A N 1
ATOM 3992 C CA . MET A 1 515 ? 1.293 -1.723 -32.395 1.00 64.75 515 MET A CA 1
ATOM 3993 C C . MET A 1 515 ? -0.009 -2.298 -32.943 1.00 64.75 515 MET A C 1
ATOM 3995 O O . MET A 1 515 ? -0.187 -3.508 -32.878 1.00 64.75 515 MET A O 1
ATOM 3999 N N . LEU A 1 516 ? -0.908 -1.484 -33.497 1.00 64.56 516 LEU A N 1
ATOM 4000 C CA . LEU A 1 516 ? -2.194 -1.960 -34.019 1.00 64.56 516 LEU A CA 1
ATOM 4001 C C . LEU A 1 516 ? -2.020 -2.974 -35.160 1.00 64.56 516 LEU A C 1
ATOM 4003 O O . LEU A 1 516 ? -2.764 -3.950 -35.221 1.00 64.56 516 LEU A O 1
ATOM 4007 N N . GLU A 1 517 ? -1.012 -2.809 -36.017 1.00 65.44 517 GLU A N 1
ATOM 4008 C CA . GLU A 1 517 ? -0.660 -3.775 -37.064 1.00 65.44 517 GLU A CA 1
ATOM 4009 C C . GLU A 1 517 ? -0.181 -5.107 -36.470 1.00 65.44 517 GLU A C 1
ATOM 4011 O O . GLU A 1 517 ? -0.639 -6.166 -36.905 1.00 65.44 517 GLU A O 1
ATOM 4016 N N . LYS A 1 518 ? 0.652 -5.074 -35.421 1.00 61.69 518 LYS A N 1
ATOM 4017 C CA . LYS A 1 518 ? 1.055 -6.274 -34.664 1.00 61.69 518 LYS A CA 1
ATOM 4018 C C . LYS A 1 518 ? -0.133 -6.939 -33.950 1.00 61.69 518 LYS A C 1
ATOM 4020 O O . LYS A 1 518 ? -0.264 -8.156 -33.999 1.00 61.69 518 LYS A O 1
ATOM 4025 N N . HIS A 1 519 ? -1.045 -6.156 -33.369 1.00 52.62 519 HIS A N 1
ATOM 4026 C CA . HIS A 1 519 ? -2.222 -6.656 -32.643 1.00 52.62 519 HIS A CA 1
ATOM 4027 C C . HIS A 1 519 ? -3.341 -7.167 -33.566 1.00 52.62 519 HIS A C 1
ATOM 4029 O O . HIS A 1 519 ? -4.106 -8.049 -33.180 1.00 52.62 519 HIS A O 1
ATOM 4035 N N . SER A 1 520 ? -3.440 -6.663 -34.801 1.00 53.81 520 SER A N 1
ATOM 4036 C CA . SER A 1 520 ? -4.428 -7.123 -35.791 1.00 53.81 520 SER A CA 1
ATOM 4037 C C . SER A 1 520 ? -4.232 -8.588 -36.208 1.00 53.81 520 SER A C 1
ATOM 4039 O O . SER A 1 520 ? -5.195 -9.246 -36.610 1.00 53.81 520 SER A O 1
ATOM 4041 N N . LYS A 1 521 ? -3.004 -9.099 -36.047 1.00 54.41 521 LYS A N 1
ATOM 4042 C CA . LYS A 1 521 ? -2.597 -10.483 -36.322 1.00 54.41 521 LYS A CA 1
ATOM 4043 C C . LYS A 1 521 ? -2.889 -11.451 -35.166 1.00 54.41 521 LYS A C 1
ATOM 4045 O O . LYS A 1 521 ? -2.758 -12.655 -35.353 1.00 54.41 521 LYS A O 1
ATOM 4050 N N . LEU A 1 522 ? -3.303 -10.953 -33.995 1.00 47.44 522 LEU A N 1
ATOM 4051 C CA . LEU A 1 522 ? -3.626 -11.776 -32.826 1.00 47.44 522 LEU A CA 1
ATOM 4052 C C . LEU A 1 522 ? -5.084 -12.296 -32.865 1.00 47.44 522 LEU A C 1
ATOM 4054 O O . LEU A 1 522 ? -5.972 -11.617 -33.407 1.00 47.44 522 LEU A O 1
ATOM 4058 N N . PRO A 1 523 ? -5.365 -13.469 -32.255 1.00 44.56 523 PRO A N 1
ATOM 4059 C CA . PRO A 1 523 ? -6.722 -13.993 -32.081 1.00 44.56 523 PRO A CA 1
ATOM 4060 C C . PRO A 1 523 ? -7.646 -12.976 -31.399 1.00 44.56 523 PRO A C 1
ATOM 4062 O O . PRO A 1 523 ? -7.213 -12.195 -30.555 1.00 44.56 523 PRO A O 1
ATOM 4065 N N . GLN A 1 524 ? -8.942 -12.990 -31.729 1.00 45.62 524 GLN A N 1
ATOM 4066 C CA . GLN A 1 524 ? -9.908 -11.977 -31.270 1.00 45.62 524 GLN A CA 1
ATOM 4067 C C . GLN A 1 524 ? -10.004 -11.855 -29.735 1.00 45.62 524 GLN A C 1
ATOM 4069 O O . GLN A 1 524 ? -10.263 -10.762 -29.240 1.00 45.62 524 GLN A O 1
ATOM 4074 N N . ALA A 1 525 ? -9.731 -12.936 -28.996 1.00 39.22 525 ALA A N 1
ATOM 4075 C CA . ALA A 1 525 ? -9.679 -12.964 -27.530 1.00 39.22 525 ALA A CA 1
ATOM 4076 C C . ALA A 1 525 ? -8.467 -12.218 -26.929 1.00 39.22 525 ALA A C 1
ATOM 4078 O O . ALA A 1 525 ? -8.529 -11.766 -25.790 1.00 39.22 525 ALA A O 1
ATOM 4079 N N . SER A 1 526 ? -7.391 -12.044 -27.701 1.00 37.75 526 SER A N 1
ATOM 4080 C CA . SER A 1 526 ? -6.147 -11.370 -27.296 1.00 37.75 526 SER A CA 1
ATOM 4081 C C . SER A 1 526 ? -6.101 -9.902 -27.737 1.00 37.75 526 SER A C 1
ATOM 4083 O O . SER A 1 526 ? -5.105 -9.211 -27.517 1.00 37.75 526 SER A O 1
ATOM 4085 N N . ARG A 1 527 ? -7.166 -9.406 -28.384 1.00 48.41 527 ARG A N 1
ATOM 4086 C CA . ARG A 1 527 ? -7.274 -8.008 -28.809 1.00 48.41 527 ARG A CA 1
ATOM 4087 C C . ARG A 1 527 ? -7.556 -7.136 -27.592 1.00 48.41 527 ARG A C 1
ATOM 4089 O O . ARG A 1 527 ? -8.653 -7.125 -27.039 1.00 48.41 527 ARG A O 1
ATOM 4096 N N . ILE A 1 528 ? -6.527 -6.415 -27.174 1.00 46.28 528 ILE A N 1
ATOM 4097 C CA . ILE A 1 528 ? -6.580 -5.426 -26.108 1.00 46.28 528 ILE A CA 1
ATOM 4098 C C . ILE A 1 528 ? -7.614 -4.341 -26.485 1.00 46.28 528 ILE A C 1
ATOM 4100 O O . ILE A 1 528 ? -7.749 -3.953 -27.641 1.00 46.28 528 ILE A O 1
ATOM 4104 N N . SER A 1 529 ? -8.419 -3.875 -25.524 1.00 53.47 529 SER A N 1
ATOM 4105 C CA . SER A 1 529 ? -9.361 -2.770 -25.768 1.00 53.47 529 SER A CA 1
ATOM 4106 C C . SER A 1 529 ? -8.602 -1.499 -26.187 1.00 53.47 529 SER A C 1
ATOM 4108 O O . SER A 1 529 ? -7.609 -1.182 -25.530 1.00 53.47 529 SER A O 1
ATOM 4110 N N . ASN A 1 530 ? -9.139 -0.696 -27.117 1.00 54.53 530 ASN A N 1
ATOM 4111 C CA . ASN A 1 530 ? -8.570 0.604 -27.545 1.00 54.53 530 ASN A CA 1
ATOM 4112 C C . ASN A 1 530 ? -8.100 1.517 -26.383 1.00 54.53 530 ASN A C 1
ATOM 4114 O O . ASN A 1 530 ? -7.190 2.336 -26.532 1.00 54.53 530 ASN A O 1
ATOM 4118 N N . TYR A 1 531 ? -8.741 1.389 -25.216 1.00 54.72 531 TYR A N 1
ATOM 4119 C CA . TYR A 1 531 ? -8.387 2.059 -23.965 1.00 54.72 531 TYR A CA 1
ATOM 4120 C C . TYR A 1 531 ? -7.022 1.607 -23.395 1.00 54.72 531 TYR A C 1
ATOM 4122 O O . TYR A 1 531 ? -6.170 2.443 -23.087 1.00 54.72 531 TYR A O 1
ATOM 4130 N N . LYS A 1 532 ? -6.811 0.290 -23.267 1.00 55.91 532 LYS A N 1
ATOM 4131 C CA . LYS A 1 532 ? -5.576 -0.313 -22.742 1.00 55.91 532 LYS A CA 1
ATOM 4132 C C . LYS A 1 532 ? -4.406 -0.044 -23.698 1.00 55.91 532 LYS A C 1
ATOM 4134 O O . LYS A 1 532 ? -3.331 0.305 -23.219 1.00 55.91 532 LYS A O 1
ATOM 4139 N N . ASP A 1 533 ? -4.648 -0.078 -25.011 1.00 62.66 533 ASP A N 1
ATOM 4140 C CA . ASP A 1 533 ? -3.646 0.264 -26.030 1.00 62.66 533 ASP A CA 1
ATOM 4141 C C . ASP A 1 533 ? -3.133 1.685 -25.849 1.00 62.66 533 ASP A C 1
ATOM 4143 O O . ASP A 1 533 ? -1.939 1.919 -25.789 1.00 62.66 533 ASP A O 1
ATOM 4147 N N . THR A 1 534 ? -4.036 2.648 -25.686 1.00 65.56 534 THR A N 1
ATOM 4148 C CA . THR A 1 534 ? -3.668 4.064 -25.635 1.00 65.56 534 THR A CA 1
ATOM 4149 C C . THR A 1 534 ? -2.782 4.398 -24.430 1.00 65.56 534 THR A C 1
ATOM 4151 O O . THR A 1 534 ? -1.742 5.032 -24.589 1.00 65.56 534 THR A O 1
ATOM 4154 N N . VAL A 1 535 ? -3.147 3.941 -23.225 1.00 63.50 535 VAL A N 1
ATOM 4155 C CA . VAL A 1 535 ? -2.338 4.177 -22.014 1.00 63.50 535 VAL A CA 1
ATOM 4156 C C . VAL A 1 535 ? -1.014 3.413 -22.082 1.00 63.50 535 VAL A C 1
ATOM 4158 O O . VAL A 1 535 ? 0.025 3.955 -21.698 1.00 63.50 535 VAL A O 1
ATOM 4161 N N . TYR A 1 536 ? -1.042 2.178 -22.590 1.00 64.12 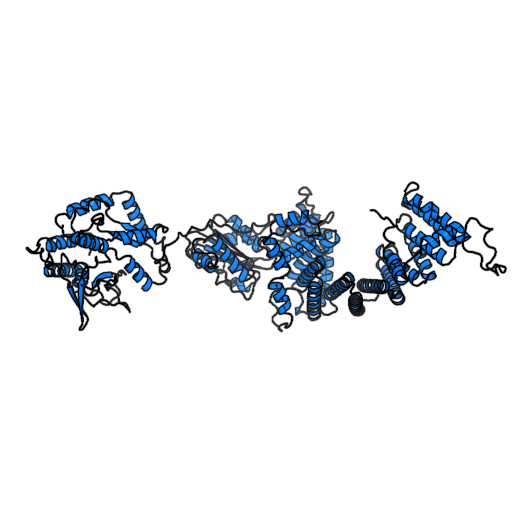536 TYR A N 1
ATOM 4162 C CA . TYR A 1 536 ? 0.147 1.346 -22.732 1.00 64.12 536 TYR A CA 1
ATOM 4163 C C . TYR A 1 536 ? 1.117 1.898 -23.778 1.00 64.12 536 TYR A C 1
ATOM 4165 O O . TYR A 1 536 ? 2.295 2.023 -23.473 1.00 64.12 536 TYR A O 1
ATOM 4173 N N . THR A 1 537 ? 0.652 2.303 -24.963 1.00 65.25 537 THR A N 1
ATOM 4174 C CA . THR A 1 537 ? 1.491 2.913 -26.004 1.00 65.25 537 THR A CA 1
ATOM 4175 C C . THR A 1 537 ? 2.160 4.177 -25.475 1.00 65.25 537 THR A C 1
ATOM 4177 O O . THR A 1 537 ? 3.372 4.316 -25.620 1.00 65.25 537 THR A O 1
ATOM 4180 N N . THR A 1 538 ? 1.420 5.065 -24.796 1.00 67.44 538 THR A N 1
ATOM 4181 C CA . THR A 1 538 ? 2.010 6.265 -24.183 1.00 67.44 538 THR A CA 1
ATOM 4182 C C . THR A 1 538 ? 3.065 5.896 -23.140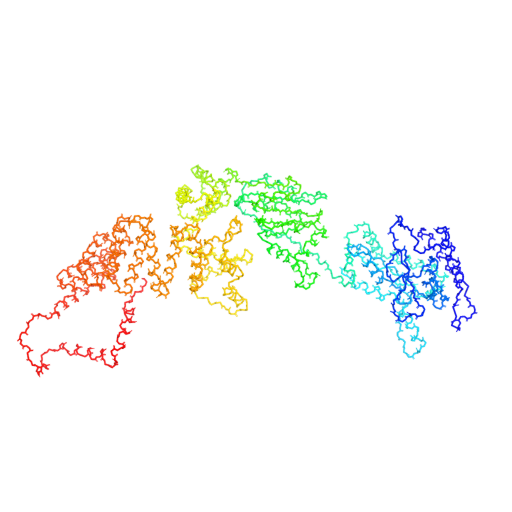 1.00 67.44 538 THR A C 1
ATOM 4184 O O . THR A 1 538 ? 4.160 6.454 -23.158 1.00 67.44 538 THR A O 1
ATOM 4187 N N . TRP A 1 539 ? 2.767 4.947 -22.246 1.00 70.75 539 TRP A N 1
ATOM 4188 C CA . TRP A 1 539 ? 3.718 4.508 -21.224 1.00 70.75 539 TRP A CA 1
ATOM 4189 C C . TRP A 1 539 ? 4.963 3.855 -21.835 1.00 70.75 539 TRP A C 1
ATOM 4191 O O . TRP A 1 539 ? 6.070 4.250 -21.489 1.00 70.75 539 TRP A O 1
ATOM 4201 N N . ASN A 1 540 ? 4.793 2.920 -22.772 1.00 67.25 540 ASN A N 1
ATOM 4202 C CA . ASN A 1 540 ? 5.874 2.171 -23.408 1.00 67.25 540 ASN A CA 1
ATOM 4203 C C . ASN A 1 540 ? 6.792 3.090 -24.216 1.00 67.25 540 ASN A C 1
ATOM 4205 O O . ASN A 1 540 ? 8.006 3.001 -24.092 1.00 67.25 540 ASN A O 1
ATOM 4209 N N . MET A 1 541 ? 6.226 4.037 -24.970 1.00 72.62 541 MET A N 1
ATOM 4210 C CA . MET A 1 541 ? 7.016 5.059 -25.658 1.00 72.62 541 MET A CA 1
ATOM 4211 C C . MET A 1 541 ? 7.827 5.905 -24.680 1.00 72.62 541 MET A C 1
ATOM 4213 O O . MET A 1 541 ? 9.030 6.074 -24.860 1.00 72.62 541 MET A O 1
ATOM 4217 N N . CYS A 1 542 ? 7.186 6.430 -23.629 1.00 69.81 542 CYS A N 1
ATOM 4218 C CA . CYS A 1 542 ? 7.891 7.205 -22.612 1.00 69.81 542 CYS A CA 1
ATOM 4219 C C . CYS A 1 542 ? 8.975 6.370 -21.918 1.00 69.81 542 CYS A C 1
ATOM 4221 O O . CYS A 1 542 ? 10.028 6.907 -21.596 1.00 69.81 542 CYS A O 1
ATOM 4223 N N . TYR A 1 543 ? 8.727 5.077 -21.713 1.00 69.12 543 TYR A N 1
ATOM 4224 C CA . TYR A 1 543 ? 9.635 4.143 -21.069 1.00 69.12 543 TYR A CA 1
ATOM 4225 C C . TYR A 1 543 ? 10.848 3.798 -21.948 1.00 69.12 543 TYR A C 1
ATOM 4227 O O . TYR A 1 543 ? 11.972 3.978 -21.490 1.00 69.12 543 TYR A O 1
ATOM 4235 N N . GLU A 1 544 ? 10.665 3.384 -23.206 1.00 66.56 544 GLU A N 1
ATOM 4236 C CA . GLU A 1 544 ? 11.751 3.059 -24.154 1.00 66.56 544 GLU A CA 1
ATOM 4237 C C . GLU A 1 544 ? 12.703 4.248 -24.360 1.00 66.56 544 GLU A C 1
ATOM 4239 O O . GLU A 1 544 ? 13.928 4.100 -24.388 1.00 66.56 544 GLU A O 1
ATOM 4244 N N . LEU A 1 545 ? 12.145 5.458 -24.426 1.00 63.22 545 LEU A N 1
ATOM 4245 C CA . LEU A 1 545 ? 12.910 6.681 -24.652 1.00 63.22 545 LEU A CA 1
ATOM 4246 C C . LEU A 1 545 ? 13.777 7.098 -23.453 1.00 63.22 545 LEU A C 1
ATOM 4248 O O . LEU A 1 545 ? 14.719 7.875 -23.639 1.00 63.22 545 LEU A O 1
ATOM 4252 N N . LEU A 1 546 ? 13.508 6.588 -22.242 1.00 63.31 546 LEU A N 1
ATOM 4253 C CA . LEU A 1 546 ? 14.400 6.778 -21.090 1.00 63.31 546 LEU A CA 1
ATOM 4254 C C . LEU A 1 546 ? 15.749 6.068 -21.297 1.00 63.31 546 LEU A C 1
ATOM 4256 O O . LEU A 1 546 ? 16.773 6.603 -20.874 1.00 63.31 546 LEU A O 1
ATOM 4260 N N . GLY A 1 547 ? 15.763 4.922 -21.985 1.00 55.88 547 GLY A N 1
ATOM 4261 C CA . GLY A 1 547 ? 16.976 4.145 -22.261 1.00 55.88 547 GLY A CA 1
ATOM 4262 C C . GLY A 1 547 ? 17.843 4.744 -23.369 1.00 55.88 547 GLY A C 1
ATOM 4263 O O . GLY A 1 547 ? 19.063 4.766 -23.257 1.00 55.88 547 GLY A O 1
ATOM 4264 N N . GLN A 1 548 ? 17.222 5.320 -24.404 1.00 56.84 548 GLN A N 1
ATOM 4265 C CA . GLN A 1 548 ? 17.936 5.879 -25.565 1.00 56.84 548 GLN A CA 1
ATOM 4266 C C . GLN A 1 548 ? 18.760 7.142 -25.252 1.00 56.84 548 GLN A C 1
ATOM 4268 O O . GLN A 1 548 ? 19.727 7.433 -25.944 1.00 56.84 548 GLN A O 1
ATOM 4273 N N . HIS A 1 549 ? 18.402 7.898 -24.208 1.00 55.28 549 HIS A N 1
ATOM 4274 C CA . HIS A 1 549 ? 19.041 9.182 -23.876 1.00 55.28 549 HIS A CA 1
ATOM 4275 C C . HIS A 1 549 ? 20.096 9.077 -22.759 1.00 55.28 549 HIS A C 1
ATOM 4277 O O . HIS A 1 549 ? 20.361 10.065 -22.071 1.00 55.28 549 HIS A O 1
ATOM 4283 N N . GLY A 1 550 ? 20.653 7.887 -22.511 1.00 51.94 550 GLY A N 1
ATOM 4284 C CA . GLY A 1 550 ? 21.699 7.689 -21.498 1.00 51.94 550 GLY A CA 1
ATOM 4285 C C . GLY A 1 550 ? 21.223 7.851 -20.047 1.00 51.94 550 GLY A C 1
ATOM 4286 O O . GLY A 1 550 ? 22.039 7.915 -19.132 1.00 51.94 550 GLY A O 1
ATOM 4287 N N . LYS A 1 551 ? 19.906 7.895 -19.800 1.00 56.19 551 LYS A N 1
ATOM 4288 C CA . LYS A 1 551 ? 19.318 7.925 -18.449 1.00 56.19 551 LYS A CA 1
ATOM 4289 C C . LYS A 1 551 ? 19.039 6.514 -17.945 1.00 56.19 551 LYS A C 1
ATOM 4291 O O . LYS A 1 551 ? 17.960 6.277 -17.400 1.00 56.19 551 LYS A O 1
ATOM 4296 N N . GLN A 1 552 ? 20.006 5.614 -18.132 1.00 53.19 552 GLN A N 1
ATOM 4297 C CA . GLN A 1 552 ? 19.900 4.193 -17.800 1.00 53.19 552 GLN A CA 1
ATOM 4298 C C . GLN A 1 552 ? 19.247 4.032 -16.417 1.00 53.19 552 GLN A C 1
ATOM 4300 O O . GLN A 1 552 ? 18.104 3.577 -16.346 1.00 53.19 552 GLN A O 1
ATOM 4305 N N . GLY A 1 553 ? 19.819 4.689 -15.393 1.00 54.91 553 GLY A N 1
ATOM 4306 C CA . GLY A 1 553 ? 19.341 4.681 -13.999 1.00 54.91 553 GLY A CA 1
ATOM 4307 C C . GLY A 1 553 ? 17.859 5.003 -13.760 1.00 54.91 553 GLY A C 1
ATOM 4308 O O . GLY A 1 553 ? 17.314 4.630 -12.725 1.00 54.91 553 GLY A O 1
ATOM 4309 N N . THR A 1 554 ? 17.173 5.689 -14.683 1.00 60.88 554 THR A N 1
ATOM 4310 C CA . THR A 1 554 ? 15.735 5.990 -14.544 1.00 60.88 554 THR A CA 1
ATOM 4311 C C . THR A 1 554 ? 14.864 4.784 -14.900 1.00 60.88 554 THR A C 1
ATOM 4313 O O . THR A 1 554 ? 13.826 4.584 -14.271 1.00 60.88 554 THR A O 1
ATOM 4316 N N . GLN A 1 555 ? 15.271 3.971 -15.880 1.00 61.62 555 GLN A N 1
ATOM 4317 C CA . GLN A 1 555 ? 14.568 2.730 -16.211 1.00 61.62 555 GLN A CA 1
ATOM 4318 C C . GLN A 1 555 ? 14.757 1.693 -15.106 1.00 61.62 555 GLN A C 1
ATOM 4320 O O . GLN A 1 555 ? 13.759 1.118 -14.668 1.00 61.62 555 GLN A O 1
ATOM 4325 N N . GLU A 1 556 ? 15.981 1.522 -14.585 1.00 57.50 556 GLU A N 1
ATOM 4326 C CA . GLU A 1 556 ? 16.202 0.631 -13.437 1.00 57.50 556 GLU A CA 1
ATOM 4327 C C . GLU A 1 556 ? 15.465 1.111 -12.185 1.00 57.50 556 GLU A C 1
ATOM 4329 O O . GLU A 1 556 ? 14.955 0.296 -11.421 1.00 57.50 556 GLU A O 1
ATOM 4334 N N . LEU A 1 557 ? 15.342 2.425 -11.982 1.00 59.34 557 LEU A N 1
ATOM 4335 C CA . LEU A 1 557 ? 14.570 2.965 -10.869 1.00 59.34 557 LEU A CA 1
ATOM 4336 C C . LEU A 1 557 ? 13.073 2.658 -10.997 1.00 59.34 557 LEU A C 1
ATOM 4338 O O . LEU A 1 557 ? 12.440 2.276 -10.016 1.00 59.34 557 LEU A O 1
ATOM 4342 N N . LEU A 1 558 ? 12.498 2.813 -12.193 1.00 59.19 558 LEU A N 1
ATOM 4343 C CA . LEU A 1 558 ? 11.101 2.449 -12.443 1.00 59.19 558 LEU A CA 1
ATOM 4344 C C . LEU A 1 558 ? 10.870 0.946 -12.262 1.00 59.19 558 LEU A C 1
ATOM 4346 O O . LEU A 1 558 ? 9.822 0.565 -11.744 1.00 59.19 558 LEU A O 1
ATOM 4350 N N . TRP A 1 559 ? 11.849 0.109 -12.622 1.00 56.06 559 TRP A N 1
ATOM 4351 C CA . TRP A 1 559 ? 11.830 -1.314 -12.287 1.00 56.06 559 TRP A CA 1
ATOM 4352 C C . TRP A 1 559 ? 11.814 -1.515 -10.778 1.00 56.06 559 TRP A C 1
ATOM 4354 O O . TRP A 1 559 ? 10.900 -2.146 -10.265 1.00 56.06 559 TRP A O 1
ATOM 4364 N N . LEU A 1 560 ? 12.756 -0.907 -10.058 1.00 53.25 560 LEU A N 1
ATOM 4365 C CA . LEU A 1 560 ? 12.874 -1.031 -8.608 1.00 53.25 560 LEU A CA 1
ATOM 4366 C C . LEU A 1 560 ? 11.587 -0.610 -7.878 1.00 53.25 560 LEU A C 1
ATOM 4368 O O . LEU A 1 560 ? 11.110 -1.329 -7.005 1.00 53.25 560 LEU A O 1
ATOM 4372 N N . ILE A 1 561 ? 10.978 0.510 -8.278 1.00 54.06 561 ILE A N 1
ATOM 4373 C CA . ILE A 1 561 ? 9.719 1.010 -7.701 1.00 54.06 561 ILE A CA 1
ATOM 4374 C C . ILE A 1 561 ? 8.541 0.081 -8.012 1.00 54.06 561 ILE A C 1
ATOM 4376 O O . ILE A 1 561 ? 7.640 -0.037 -7.186 1.00 54.06 561 ILE A O 1
ATOM 4380 N N . ALA A 1 562 ? 8.539 -0.609 -9.156 1.00 52.12 562 ALA A N 1
ATOM 4381 C CA . ALA A 1 562 ? 7.502 -1.591 -9.470 1.00 52.12 562 ALA A CA 1
ATOM 4382 C C . ALA A 1 562 ? 7.520 -2.807 -8.520 1.00 52.12 562 ALA A C 1
ATOM 4384 O O . ALA A 1 562 ? 6.500 -3.482 -8.387 1.00 52.12 562 ALA A O 1
ATOM 4385 N N . PHE A 1 563 ? 8.647 -3.065 -7.842 1.00 46.69 563 PHE A N 1
ATOM 4386 C CA . PHE A 1 563 ? 8.805 -4.145 -6.859 1.00 46.69 563 PHE A CA 1
ATOM 4387 C C . PHE A 1 563 ? 8.559 -3.711 -5.416 1.00 46.69 563 PHE A C 1
ATOM 4389 O O . PHE A 1 563 ? 8.318 -4.553 -4.550 1.00 46.69 563 PHE A O 1
ATOM 4396 N N . LEU A 1 564 ? 8.635 -2.411 -5.139 1.00 46.91 564 LEU A N 1
ATOM 4397 C CA . LEU A 1 564 ? 8.392 -1.885 -3.809 1.00 46.91 564 LEU A CA 1
ATOM 4398 C C . LEU A 1 564 ? 6.890 -1.705 -3.600 1.00 46.91 564 LEU A C 1
ATOM 4400 O O . LEU A 1 564 ? 6.182 -1.115 -4.418 1.00 46.91 564 LEU A O 1
ATOM 4404 N N . GLN A 1 565 ? 6.395 -2.193 -2.464 1.00 47.25 565 GLN A N 1
ATOM 4405 C CA . GLN A 1 565 ? 5.063 -1.815 -2.022 1.00 47.25 565 GLN A CA 1
ATOM 4406 C C . GLN A 1 565 ? 5.019 -0.286 -1.892 1.00 47.25 565 GLN A C 1
ATOM 4408 O O . GLN A 1 565 ? 5.969 0.320 -1.407 1.00 47.25 565 GLN A O 1
ATOM 4413 N N . ARG A 1 566 ? 3.928 0.341 -2.348 1.00 51.03 566 ARG A N 1
ATOM 4414 C CA . ARG A 1 566 ? 3.806 1.810 -2.466 1.00 51.03 566 ARG A CA 1
ATOM 4415 C C . ARG A 1 566 ? 3.981 2.567 -1.138 1.00 51.03 566 ARG A C 1
ATOM 4417 O O . ARG A 1 566 ? 4.150 3.784 -1.156 1.00 51.03 566 ARG A O 1
ATOM 4424 N N . ASP A 1 567 ? 3.956 1.861 -0.010 1.00 43.38 567 ASP A N 1
ATOM 4425 C CA . ASP A 1 567 ? 4.092 2.407 1.336 1.00 43.38 567 ASP A CA 1
ATOM 4426 C C . ASP A 1 567 ? 5.554 2.449 1.801 1.00 43.38 567 ASP A C 1
ATOM 4428 O O . ASP A 1 567 ? 6.315 1.504 1.616 1.00 43.38 567 ASP A O 1
ATOM 4432 N N . GLY A 1 568 ? 5.946 3.541 2.465 1.00 46.78 568 GLY A N 1
ATOM 4433 C CA . GLY A 1 568 ? 7.254 3.655 3.126 1.00 46.78 568 GLY A CA 1
ATOM 4434 C C . GLY A 1 568 ? 8.433 4.006 2.210 1.00 46.78 568 GLY A C 1
ATOM 4435 O O . GLY A 1 568 ? 9.549 4.179 2.699 1.00 46.78 568 GLY A O 1
ATOM 4436 N N . ILE A 1 569 ? 8.206 4.182 0.904 1.00 54.78 569 ILE A N 1
ATOM 4437 C CA . ILE A 1 569 ? 9.238 4.653 -0.024 1.00 54.78 569 ILE A CA 1
ATOM 4438 C C . ILE A 1 569 ? 9.389 6.175 0.119 1.00 54.78 569 ILE A C 1
ATOM 4440 O O . ILE A 1 569 ? 8.556 6.948 -0.350 1.00 54.78 569 ILE A O 1
ATOM 4444 N N . THR A 1 570 ? 10.445 6.621 0.799 1.00 53.38 570 THR A N 1
ATOM 4445 C CA . THR A 1 570 ? 10.696 8.051 1.040 1.00 53.38 570 THR A CA 1
ATOM 4446 C C . THR A 1 570 ? 11.596 8.663 -0.033 1.00 53.38 570 THR A C 1
ATOM 4448 O O . THR A 1 570 ? 12.471 7.994 -0.582 1.00 53.38 570 THR A O 1
ATOM 4451 N N . ASN A 1 571 ? 11.457 9.973 -0.276 1.00 55.00 571 ASN A N 1
ATOM 4452 C CA . ASN A 1 571 ? 12.371 10.714 -1.157 1.00 55.00 571 ASN A CA 1
ATOM 4453 C C . ASN A 1 571 ? 13.841 10.580 -0.731 1.00 55.00 571 ASN A C 1
ATOM 4455 O O . ASN A 1 571 ? 14.718 10.528 -1.586 1.00 55.00 571 ASN A O 1
ATOM 4459 N N . ALA A 1 572 ? 14.105 10.421 0.569 1.00 51.91 572 ALA A N 1
ATOM 4460 C CA . ALA A 1 572 ? 15.448 10.219 1.104 1.00 51.91 572 ALA A CA 1
ATOM 4461 C C . ALA A 1 572 ? 16.120 8.930 0.592 1.00 51.91 572 ALA A C 1
ATOM 4463 O O . ALA A 1 572 ? 17.338 8.908 0.417 1.00 51.91 572 ALA A O 1
ATOM 4464 N N . ILE A 1 573 ? 15.349 7.865 0.322 1.00 54.97 573 ILE A N 1
ATOM 4465 C CA . ILE A 1 573 ? 15.873 6.629 -0.287 1.00 54.97 573 ILE A CA 1
ATOM 4466 C C . ILE A 1 573 ? 16.373 6.928 -1.704 1.00 54.97 573 ILE A C 1
ATOM 4468 O O . ILE A 1 573 ? 17.463 6.498 -2.076 1.00 54.97 573 ILE A O 1
ATOM 4472 N N . PHE A 1 574 ? 15.617 7.718 -2.470 1.00 59.91 574 PHE A N 1
ATOM 4473 C CA . PHE A 1 574 ? 15.976 8.092 -3.837 1.00 59.91 574 PHE A CA 1
ATOM 4474 C C . PHE A 1 574 ? 17.131 9.086 -3.901 1.00 59.91 574 PHE A C 1
ATOM 4476 O O . PHE A 1 574 ? 18.028 8.913 -4.719 1.00 59.91 574 PHE A O 1
ATOM 4483 N N . GLU A 1 575 ? 17.155 10.089 -3.024 1.00 56.66 575 GLU A N 1
ATOM 4484 C CA . GLU A 1 575 ? 18.278 11.024 -2.905 1.00 56.66 575 GLU A CA 1
ATOM 4485 C C . GLU A 1 575 ? 19.571 10.272 -2.578 1.00 56.66 575 GLU A C 1
ATOM 4487 O O . GLU A 1 575 ? 20.597 10.480 -3.224 1.00 56.66 575 GLU A O 1
ATOM 4492 N N . ARG A 1 576 ? 19.511 9.320 -1.640 1.00 56.81 576 ARG A N 1
ATOM 4493 C CA . ARG A 1 576 ? 20.659 8.485 -1.279 1.00 56.81 576 ARG A CA 1
ATOM 4494 C C . ARG A 1 576 ? 21.084 7.557 -2.417 1.00 56.81 576 ARG A C 1
ATOM 4496 O O . ARG A 1 576 ? 22.282 7.425 -2.655 1.00 56.81 576 ARG A O 1
ATOM 4503 N N . ALA A 1 577 ? 20.141 6.935 -3.123 1.00 53.44 577 ALA A N 1
ATOM 4504 C CA . ALA A 1 577 ? 20.441 6.099 -4.285 1.00 53.44 577 ALA A CA 1
ATOM 4505 C C . ALA A 1 577 ? 21.081 6.914 -5.421 1.00 53.44 577 ALA A C 1
ATOM 4507 O O . ALA A 1 577 ? 22.077 6.484 -5.992 1.00 53.44 577 ALA A O 1
ATOM 4508 N N . ALA A 1 578 ? 20.571 8.118 -5.695 1.00 55.97 578 ALA A N 1
ATOM 4509 C CA . ALA A 1 578 ? 21.122 9.020 -6.702 1.00 55.97 578 ALA A CA 1
ATOM 4510 C C . ALA A 1 578 ? 22.546 9.486 -6.355 1.00 55.97 578 ALA A C 1
ATOM 4512 O O . ALA A 1 578 ? 23.399 9.529 -7.235 1.00 55.97 578 ALA A O 1
ATOM 4513 N N . ILE A 1 579 ? 22.828 9.776 -5.078 1.00 57.44 579 ILE A N 1
ATOM 4514 C CA . ILE A 1 579 ? 24.178 10.140 -4.607 1.00 57.44 579 ILE A CA 1
ATOM 4515 C C . ILE A 1 579 ? 25.170 8.980 -4.790 1.00 57.44 579 ILE A C 1
ATOM 4517 O O . ILE A 1 579 ? 26.330 9.208 -5.123 1.00 57.44 579 ILE A O 1
ATOM 4521 N N . ASN A 1 580 ? 24.724 7.738 -4.594 1.00 50.72 580 ASN A N 1
ATOM 4522 C CA . ASN A 1 580 ? 25.581 6.549 -4.634 1.00 50.72 580 ASN A CA 1
ATOM 4523 C C . ASN A 1 580 ? 25.523 5.789 -5.968 1.00 50.72 580 ASN A C 1
ATOM 4525 O O . ASN A 1 580 ? 26.094 4.708 -6.070 1.00 50.72 580 ASN A O 1
ATOM 4529 N N . ILE A 1 581 ? 24.875 6.339 -7.000 1.00 53.53 581 ILE A N 1
ATOM 4530 C CA . ILE A 1 581 ? 24.606 5.644 -8.272 1.00 53.53 581 ILE A CA 1
ATOM 4531 C C . ILE A 1 581 ? 25.881 5.179 -9.002 1.00 53.53 581 ILE A C 1
ATOM 4533 O O . ILE A 1 581 ? 25.840 4.253 -9.805 1.00 53.53 581 ILE A O 1
ATOM 4537 N N . HIS A 1 582 ? 27.026 5.796 -8.695 1.00 48.69 582 HIS A N 1
ATOM 4538 C CA . HIS A 1 582 ? 28.340 5.470 -9.259 1.00 48.69 582 HIS A CA 1
ATOM 4539 C C . HIS A 1 582 ? 29.137 4.444 -8.432 1.00 48.69 582 HIS A C 1
ATOM 4541 O O . HIS A 1 582 ? 30.145 3.922 -8.902 1.00 48.69 582 HIS A O 1
ATOM 4547 N N . LEU A 1 583 ? 28.698 4.136 -7.209 1.00 47.12 583 LEU A N 1
ATOM 4548 C CA . LEU A 1 583 ? 29.319 3.158 -6.318 1.00 47.12 583 LEU A CA 1
ATOM 4549 C C . LEU A 1 583 ? 28.581 1.824 -6.469 1.00 47.12 583 LEU A C 1
ATOM 4551 O O . LEU A 1 583 ? 27.780 1.432 -5.628 1.00 47.12 583 LEU A O 1
ATOM 4555 N N . TYR A 1 584 ? 28.858 1.103 -7.556 1.00 44.22 584 TYR A N 1
ATOM 4556 C CA . TYR A 1 584 ? 28.248 -0.206 -7.848 1.00 44.22 584 TYR A CA 1
ATOM 4557 C C . TYR A 1 584 ? 28.786 -1.358 -6.967 1.00 44.22 584 TYR A C 1
ATOM 4559 O O . TYR A 1 584 ? 28.607 -2.534 -7.277 1.00 44.22 584 TYR A O 1
ATOM 4567 N N . ALA A 1 585 ? 29.467 -1.030 -5.866 1.00 39.22 585 ALA A N 1
ATOM 4568 C CA . ALA A 1 585 ? 29.828 -1.960 -4.807 1.00 39.22 585 ALA A CA 1
ATOM 4569 C C . ALA A 1 585 ? 29.120 -1.495 -3.526 1.00 39.22 585 ALA A C 1
ATOM 4571 O O . ALA A 1 585 ? 29.460 -0.430 -3.001 1.00 39.22 585 ALA A O 1
ATOM 4572 N N . PRO A 1 586 ? 28.127 -2.240 -3.016 1.00 39.56 586 PRO A N 1
ATOM 4573 C CA . PRO A 1 586 ? 27.412 -1.823 -1.827 1.00 39.56 586 PRO A CA 1
ATOM 4574 C C . PRO A 1 586 ? 28.335 -2.006 -0.623 1.00 39.56 586 PRO A C 1
ATOM 4576 O O . PRO A 1 586 ? 28.494 -3.113 -0.116 1.00 39.56 586 PRO A O 1
ATOM 4579 N N . ILE A 1 587 ? 28.919 -0.921 -0.113 1.00 40.53 587 ILE A N 1
ATOM 4580 C CA . ILE A 1 587 ? 29.318 -0.894 1.297 1.00 40.53 587 ILE A CA 1
ATOM 4581 C C . ILE A 1 587 ? 28.057 -0.526 2.078 1.00 40.53 587 ILE A C 1
ATOM 4583 O O . ILE A 1 587 ? 27.850 0.621 2.466 1.00 40.53 587 ILE A O 1
ATOM 4587 N N . LEU A 1 588 ? 27.166 -1.502 2.246 1.00 43.22 588 LEU A N 1
ATOM 4588 C CA . LEU A 1 588 ? 26.101 -1.410 3.237 1.00 43.22 588 LEU A CA 1
ATOM 4589 C C . LEU A 1 588 ? 26.738 -1.720 4.602 1.00 43.22 588 LEU A C 1
ATOM 4591 O O . LEU A 1 588 ? 27.243 -2.831 4.782 1.00 43.22 588 LEU A O 1
ATOM 4595 N N . PRO A 1 589 ? 26.783 -0.779 5.561 1.00 43.97 589 PRO A N 1
ATOM 4596 C CA . PRO A 1 589 ? 27.223 -1.104 6.909 1.00 43.97 589 PRO A CA 1
ATOM 4597 C C . PRO A 1 589 ? 26.250 -2.115 7.534 1.00 43.97 589 PRO A C 1
ATOM 4599 O O . PRO A 1 589 ? 25.038 -2.025 7.357 1.00 43.97 589 PRO A O 1
ATOM 4602 N N . ALA A 1 590 ? 26.806 -3.099 8.241 1.00 41.44 590 ALA A N 1
ATOM 4603 C CA . ALA A 1 590 ? 26.129 -4.301 8.727 1.00 41.44 590 ALA A CA 1
ATOM 4604 C C . ALA A 1 590 ? 25.198 -4.049 9.932 1.00 41.44 590 ALA A C 1
ATOM 4606 O O . ALA A 1 590 ? 25.416 -4.597 11.014 1.00 41.44 590 ALA A O 1
ATOM 4607 N N . GLY A 1 591 ? 24.176 -3.211 9.765 1.00 49.97 591 GLY A N 1
ATOM 4608 C CA . GLY A 1 591 ? 23.081 -3.101 10.722 1.00 49.97 591 GLY A CA 1
ATOM 4609 C C . GLY A 1 591 ? 22.136 -4.310 10.674 1.00 49.97 591 GLY A C 1
ATOM 4610 O O . GLY A 1 591 ? 22.100 -5.082 9.711 1.00 49.97 591 GLY A O 1
ATOM 4611 N N . GLU A 1 592 ? 21.369 -4.493 11.749 1.00 46.09 592 GLU A N 1
ATOM 4612 C CA . GLU A 1 592 ? 20.350 -5.549 11.887 1.00 46.09 592 GLU A CA 1
ATOM 4613 C C . GLU A 1 592 ? 19.233 -5.415 10.833 1.00 46.09 592 GLU A C 1
ATOM 4615 O O . GLU A 1 592 ? 18.783 -6.411 10.268 1.00 46.09 592 GLU A O 1
ATOM 4620 N N . LEU A 1 593 ? 18.839 -4.178 10.508 1.00 40.66 593 LEU A N 1
ATOM 4621 C CA . LEU A 1 593 ? 17.836 -3.852 9.487 1.00 40.66 593 LEU A CA 1
ATOM 4622 C C . LEU A 1 593 ? 18.307 -4.233 8.077 1.00 40.66 593 LEU A C 1
ATOM 4624 O O . LEU A 1 593 ? 17.525 -4.750 7.282 1.00 40.66 593 LEU A O 1
ATOM 4628 N N . GLU A 1 594 ? 19.588 -4.037 7.776 1.00 45.22 594 GLU A N 1
ATOM 4629 C CA . GLU A 1 594 ? 20.193 -4.374 6.490 1.00 45.22 594 GLU A CA 1
ATOM 4630 C C . GLU A 1 594 ? 20.418 -5.882 6.336 1.00 45.22 594 GLU A C 1
ATOM 4632 O O . GLU A 1 594 ? 20.208 -6.406 5.245 1.00 45.22 594 GLU A O 1
ATOM 4637 N N . LYS A 1 595 ? 20.751 -6.613 7.412 1.00 41.81 595 LYS A N 1
ATOM 4638 C CA . LYS A 1 595 ? 20.731 -8.092 7.408 1.00 41.81 595 LYS A CA 1
ATOM 4639 C C . LYS A 1 595 ? 19.324 -8.638 7.172 1.00 41.81 595 LYS A C 1
ATOM 4641 O O . LYS A 1 595 ? 19.165 -9.613 6.440 1.00 41.81 595 LYS A O 1
ATOM 4646 N N . TYR A 1 596 ? 18.308 -8.002 7.753 1.00 39.94 596 TYR A N 1
ATOM 4647 C CA . TYR A 1 596 ? 16.910 -8.368 7.541 1.00 39.94 596 TYR A CA 1
ATOM 4648 C C . TYR A 1 596 ? 16.462 -8.083 6.098 1.00 39.94 596 TYR A C 1
ATOM 4650 O O . TYR A 1 596 ? 15.870 -8.948 5.458 1.00 39.94 596 TYR A O 1
ATOM 4658 N N . ALA A 1 597 ? 16.823 -6.921 5.543 1.00 38.94 597 ALA A N 1
ATOM 4659 C CA . ALA A 1 597 ? 16.561 -6.563 4.149 1.00 38.94 597 ALA A CA 1
ATOM 4660 C C . ALA A 1 597 ? 17.329 -7.452 3.157 1.00 38.94 597 ALA A C 1
ATOM 4662 O O . ALA A 1 597 ? 16.761 -7.850 2.146 1.00 38.94 597 ALA A O 1
ATOM 4663 N N . TYR A 1 598 ? 18.578 -7.822 3.458 1.00 37.19 598 TYR A N 1
ATOM 4664 C CA . TYR A 1 598 ? 19.378 -8.760 2.665 1.00 37.19 598 TYR A CA 1
ATOM 4665 C C . TYR A 1 598 ? 18.762 -10.166 2.674 1.00 37.19 598 TYR A C 1
ATOM 4667 O O . TYR A 1 598 ? 18.622 -10.776 1.621 1.00 37.19 598 TYR A O 1
ATOM 4675 N N . ASN A 1 599 ? 18.280 -10.644 3.826 1.00 36.66 599 ASN A N 1
ATOM 4676 C CA . ASN A 1 599 ? 17.534 -11.904 3.913 1.00 36.66 599 ASN A CA 1
ATOM 4677 C C . ASN A 1 599 ? 16.172 -11.851 3.193 1.00 36.66 599 ASN A C 1
ATOM 4679 O O . ASN A 1 599 ? 15.696 -12.889 2.750 1.00 36.66 599 ASN A O 1
ATOM 4683 N N . TYR A 1 600 ? 15.563 -10.671 3.028 1.00 36.84 600 TYR A N 1
ATOM 4684 C CA . TYR A 1 600 ? 14.325 -10.464 2.256 1.00 36.84 600 TYR A CA 1
ATOM 4685 C C . TYR A 1 600 ? 14.575 -10.274 0.742 1.00 36.84 600 TYR A C 1
ATOM 4687 O O . TYR A 1 600 ? 13.711 -10.566 -0.079 1.00 36.84 600 TYR A O 1
ATOM 4695 N N . LEU A 1 601 ? 15.765 -9.789 0.366 1.00 33.69 601 LEU A N 1
ATOM 4696 C CA . LEU A 1 601 ? 16.262 -9.671 -1.013 1.00 33.69 601 LEU A CA 1
ATOM 4697 C C . LEU A 1 601 ? 16.729 -11.023 -1.568 1.00 33.69 601 LEU A C 1
ATOM 4699 O O . LEU A 1 601 ? 16.437 -11.347 -2.713 1.00 33.69 601 LEU A O 1
ATOM 4703 N N . VAL A 1 602 ? 17.430 -11.814 -0.749 1.00 35.53 602 VAL A N 1
ATOM 4704 C CA . VAL A 1 602 ? 17.864 -13.186 -1.070 1.00 35.53 602 VAL A CA 1
ATOM 4705 C C . VAL A 1 602 ? 16.713 -14.180 -0.860 1.00 35.53 602 VAL A C 1
ATOM 4707 O O . VAL A 1 602 ? 16.581 -15.158 -1.589 1.00 35.53 602 VAL A O 1
ATOM 4710 N N . GLY A 1 603 ? 15.817 -13.895 0.086 1.00 41.12 603 GLY A N 1
ATOM 4711 C CA . GLY A 1 603 ? 14.528 -14.558 0.258 1.00 41.12 603 GLY A CA 1
ATOM 4712 C C . GLY A 1 603 ? 13.416 -13.804 -0.463 1.00 41.12 603 GLY A C 1
ATOM 4713 O O . GLY A 1 603 ? 12.523 -13.272 0.189 1.00 41.12 603 GLY A O 1
ATOM 4714 N N . LEU A 1 604 ? 13.479 -13.744 -1.797 1.00 40.47 604 LEU A N 1
ATOM 4715 C CA . LEU A 1 604 ? 12.419 -13.236 -2.677 1.00 40.47 604 LEU A CA 1
ATOM 4716 C C . LEU A 1 604 ? 11.038 -13.677 -2.160 1.00 40.47 604 LEU A C 1
ATOM 4718 O O . LEU A 1 604 ? 10.702 -14.857 -2.227 1.00 40.47 604 LEU A O 1
ATOM 4722 N N . GLY A 1 605 ? 10.270 -12.742 -1.595 1.00 41.06 605 GLY A N 1
ATOM 4723 C CA . GLY A 1 605 ? 9.093 -13.042 -0.777 1.00 41.06 605 GLY A CA 1
ATOM 4724 C C . GLY A 1 605 ? 7.979 -13.878 -1.445 1.00 41.06 605 GLY A C 1
ATOM 4725 O O . GLY A 1 605 ? 8.070 -14.277 -2.610 1.00 41.06 605 GLY A O 1
ATOM 4726 N N . PRO A 1 606 ? 6.843 -14.080 -0.743 1.00 39.69 606 PRO A N 1
ATOM 4727 C CA . PRO A 1 606 ? 5.741 -14.960 -1.160 1.00 39.69 606 PRO A CA 1
ATOM 4728 C C . PRO A 1 606 ? 5.216 -14.731 -2.586 1.00 39.69 606 PRO A C 1
ATOM 4730 O O . PRO A 1 606 ? 4.618 -15.627 -3.165 1.00 39.69 606 PRO A O 1
ATOM 4733 N N . HIS A 1 607 ? 5.421 -13.544 -3.165 1.00 39.19 607 HIS A N 1
ATOM 4734 C CA . HIS A 1 607 ? 4.969 -13.185 -4.508 1.00 39.19 607 HIS A CA 1
ATOM 4735 C C . HIS A 1 607 ? 5.784 -13.860 -5.624 1.00 39.19 607 HIS A C 1
ATOM 4737 O O . HIS A 1 607 ? 5.202 -14.391 -6.567 1.00 39.19 607 HIS A O 1
ATOM 4743 N N . VAL A 1 608 ? 7.114 -13.913 -5.489 1.00 39.97 608 VAL A N 1
ATOM 4744 C CA . VAL A 1 608 ? 7.994 -14.604 -6.446 1.00 39.97 608 VAL A CA 1
ATOM 4745 C C . VAL A 1 608 ? 7.908 -16.115 -6.229 1.00 39.97 608 VAL A C 1
ATOM 4747 O O . VAL A 1 608 ? 7.764 -16.855 -7.193 1.00 39.97 608 VAL A O 1
ATOM 4750 N N . GLN A 1 609 ? 7.840 -16.589 -4.979 1.00 41.47 609 GLN A N 1
ATOM 4751 C CA . GLN A 1 609 ? 7.557 -18.003 -4.685 1.00 41.47 609 GLN A CA 1
ATOM 4752 C C . GLN A 1 609 ? 6.191 -18.474 -5.210 1.00 41.47 609 GLN A C 1
ATOM 4754 O O . GLN A 1 609 ? 6.065 -19.618 -5.643 1.00 41.47 609 GLN A O 1
ATOM 4759 N N . LYS A 1 610 ? 5.170 -17.610 -5.229 1.00 44.97 610 LYS A N 1
ATOM 4760 C CA . LYS A 1 610 ? 3.865 -17.899 -5.842 1.00 44.97 610 LYS A CA 1
ATOM 4761 C C . LYS A 1 610 ? 3.940 -17.932 -7.373 1.00 44.97 610 LYS A C 1
ATOM 4763 O O . LYS A 1 610 ? 3.444 -18.876 -7.975 1.00 44.97 610 LYS A O 1
ATOM 4768 N N . LEU A 1 611 ? 4.649 -16.982 -7.991 1.00 44.50 611 LEU A N 1
ATOM 4769 C CA . LEU A 1 611 ? 4.952 -16.988 -9.432 1.00 44.50 611 LEU A CA 1
ATOM 4770 C C . LEU A 1 611 ? 5.725 -18.242 -9.870 1.00 44.50 611 LEU A C 1
ATOM 4772 O O . LEU A 1 611 ? 5.466 -18.794 -10.937 1.00 44.50 611 LEU A O 1
ATOM 4776 N N . LEU A 1 612 ? 6.653 -18.713 -9.035 1.00 40.62 612 LEU A N 1
ATOM 4777 C CA . LEU A 1 612 ? 7.462 -19.900 -9.302 1.00 40.62 612 LEU A CA 1
ATOM 4778 C C . LEU A 1 612 ? 6.692 -21.207 -9.034 1.00 40.62 612 LEU A C 1
ATOM 4780 O O . LEU A 1 612 ? 6.895 -22.170 -9.773 1.00 40.62 612 LEU A O 1
ATOM 4784 N N . SER A 1 613 ? 5.793 -21.244 -8.040 1.00 44.56 613 SER A N 1
ATOM 4785 C CA . SER A 1 613 ? 5.050 -22.457 -7.642 1.00 44.56 613 SER A CA 1
ATOM 4786 C C . SER A 1 613 ? 3.754 -22.712 -8.427 1.00 44.56 613 SER A C 1
ATOM 4788 O O . SER A 1 613 ? 3.394 -23.872 -8.617 1.00 44.56 613 SER A O 1
ATOM 4790 N N . GLU A 1 614 ? 3.082 -21.680 -8.952 1.00 41.81 614 GLU A N 1
ATOM 4791 C CA . GLU A 1 614 ? 1.831 -21.825 -9.728 1.00 41.81 614 GLU A CA 1
ATOM 4792 C C . GLU A 1 614 ? 2.065 -22.088 -11.237 1.00 41.81 614 GLU A C 1
ATOM 4794 O O . GLU A 1 614 ? 1.123 -22.330 -11.987 1.00 41.81 614 GLU A O 1
ATOM 4799 N N . SER A 1 615 ? 3.321 -22.130 -11.699 1.00 42.25 615 SER A N 1
ATOM 4800 C CA . SER A 1 615 ? 3.685 -22.226 -13.128 1.00 42.25 615 SER A CA 1
ATOM 4801 C C . SER A 1 615 ? 3.473 -23.593 -13.803 1.00 42.25 615 SER A C 1
ATOM 4803 O O . SER A 1 615 ? 3.742 -23.726 -14.993 1.00 42.25 615 SER A O 1
ATOM 4805 N N . HIS A 1 616 ? 3.007 -24.619 -13.083 1.00 33.84 616 HIS A N 1
ATOM 4806 C CA . HIS A 1 616 ? 2.829 -25.973 -13.642 1.00 33.84 616 HIS A CA 1
ATOM 4807 C C . HIS A 1 616 ? 1.375 -26.371 -13.925 1.00 33.84 616 HIS A C 1
ATOM 4809 O O . HIS A 1 616 ? 1.127 -27.482 -14.392 1.00 33.84 616 HIS A O 1
ATOM 4815 N N . LYS A 1 617 ? 0.407 -25.475 -13.705 1.00 32.69 617 LYS A N 1
ATOM 4816 C CA . LYS A 1 617 ? -0.962 -25.632 -14.213 1.00 32.69 617 LYS A CA 1
ATOM 4817 C C . LYS A 1 617 ? -1.519 -24.268 -14.593 1.00 32.69 617 LYS A C 1
ATOM 4819 O O . LYS A 1 617 ? -1.959 -23.525 -13.723 1.00 32.69 617 LYS A O 1
ATOM 4824 N N . LEU A 1 618 ? -1.530 -23.960 -15.887 1.00 33.41 618 LEU A N 1
ATOM 4825 C CA . LEU A 1 618 ? -2.486 -22.988 -16.413 1.00 33.41 618 LEU A CA 1
ATOM 4826 C C . LEU A 1 618 ? -3.882 -23.605 -16.216 1.00 33.41 618 LEU A C 1
ATOM 4828 O O . LEU A 1 618 ? -4.105 -24.704 -16.726 1.00 33.41 618 LEU A O 1
ATOM 4832 N N . PRO A 1 619 ? -4.797 -22.996 -15.439 1.00 30.80 619 PRO A N 1
ATOM 4833 C CA . PRO A 1 619 ? -6.185 -23.415 -15.453 1.00 30.80 619 PRO A CA 1
ATOM 4834 C C . PRO A 1 619 ? -6.781 -22.971 -16.785 1.00 30.80 619 PRO A C 1
ATOM 4836 O O . PRO A 1 619 ? -6.707 -21.792 -17.139 1.00 30.80 619 PRO A O 1
ATOM 4839 N N . ASP A 1 620 ? -7.360 -23.925 -17.503 1.00 35.25 620 ASP A N 1
ATOM 4840 C CA . ASP A 1 620 ? -8.251 -23.648 -18.616 1.00 35.25 620 ASP A CA 1
ATOM 4841 C C . ASP A 1 620 ? -9.362 -22.660 -18.179 1.00 35.25 620 ASP A C 1
ATOM 4843 O O . ASP A 1 620 ? -9.914 -22.745 -17.082 1.00 35.25 620 ASP A O 1
ATOM 4847 N N . GLU A 1 621 ? -9.652 -21.707 -19.066 1.00 32.50 621 GLU A N 1
ATOM 4848 C CA . GLU A 1 621 ? -10.866 -20.873 -19.162 1.00 32.50 621 GLU A CA 1
ATOM 4849 C C . GLU A 1 621 ? -11.170 -19.721 -18.174 1.00 32.50 621 GLU A C 1
ATOM 4851 O O . GLU A 1 621 ? -12.031 -18.906 -18.505 1.00 32.50 621 GLU A O 1
ATOM 4856 N N . GLU A 1 622 ? -10.452 -19.484 -17.070 1.00 30.30 622 GLU A N 1
ATOM 4857 C CA . GLU A 1 622 ? -10.729 -18.303 -16.208 1.00 30.30 622 GLU A CA 1
ATOM 4858 C C . GLU A 1 622 ? -9.721 -17.147 -16.363 1.00 30.30 622 GLU A C 1
ATOM 4860 O O . GLU A 1 622 ? -8.899 -16.835 -15.495 1.00 30.30 622 GLU A O 1
ATOM 4865 N N . ALA A 1 623 ? -9.835 -16.438 -17.486 1.00 31.70 623 ALA A N 1
ATOM 4866 C CA . ALA A 1 623 ? -9.163 -15.166 -17.730 1.00 31.70 623 ALA A CA 1
ATOM 4867 C C . ALA A 1 623 ? -9.756 -14.049 -16.848 1.00 31.70 623 ALA A C 1
ATOM 4869 O O . ALA A 1 623 ? -10.719 -13.412 -17.260 1.00 31.70 623 ALA A O 1
ATOM 4870 N N . ASN A 1 624 ? -9.215 -13.821 -15.639 1.00 29.95 624 ASN A N 1
ATOM 4871 C CA . ASN A 1 624 ? -9.250 -12.510 -14.943 1.00 29.95 624 ASN A CA 1
ATOM 4872 C C . ASN A 1 624 ? -8.463 -12.422 -13.612 1.00 29.95 624 ASN A C 1
ATOM 4874 O O . ASN A 1 624 ? -8.574 -11.423 -12.897 1.00 29.95 624 ASN A O 1
ATOM 4878 N N . ARG A 1 625 ? -7.624 -13.400 -13.246 1.00 28.55 625 ARG A N 1
ATOM 4879 C CA . ARG A 1 625 ? -6.694 -13.226 -12.115 1.00 28.55 625 ARG A CA 1
ATOM 4880 C C . ARG A 1 625 ? -5.452 -12.473 -12.578 1.00 28.55 625 ARG A C 1
ATOM 4882 O O . ARG A 1 625 ? -4.668 -13.028 -13.330 1.00 28.55 625 ARG A O 1
ATOM 4889 N N . TRP A 1 626 ? -5.315 -11.223 -12.122 1.00 29.97 626 TRP A N 1
ATOM 4890 C CA . TRP A 1 626 ? -4.093 -10.407 -12.080 1.00 29.97 626 TRP A CA 1
ATOM 4891 C C . TRP A 1 626 ? -3.012 -10.838 -13.075 1.00 29.97 626 TRP A C 1
ATOM 4893 O O . TRP A 1 626 ? -2.173 -11.677 -12.756 1.00 29.97 626 TRP A O 1
ATOM 4903 N N . GLU A 1 627 ? -3.021 -10.234 -14.265 1.00 32.88 627 GLU A N 1
ATOM 4904 C CA . GLU A 1 627 ? -1.928 -10.335 -15.230 1.00 32.88 627 GLU A CA 1
ATOM 4905 C C . GLU A 1 627 ? -0.616 -9.864 -14.567 1.00 32.88 627 GLU A C 1
ATOM 4907 O O . GLU A 1 627 ? -0.188 -8.717 -14.723 1.00 32.88 627 GLU A O 1
ATOM 4912 N N . VAL A 1 628 ? 0.105 -10.766 -13.893 1.00 39.59 628 VAL A N 1
ATOM 4913 C CA . VAL A 1 628 ? 1.566 -10.729 -13.949 1.00 39.59 628 VAL A CA 1
ATOM 4914 C C . VAL A 1 628 ? 1.902 -11.108 -15.383 1.00 39.59 628 VAL A C 1
ATOM 4916 O O . VAL A 1 628 ? 2.232 -12.243 -15.708 1.00 39.59 628 VAL A O 1
ATOM 4919 N N . ASN A 1 629 ? 1.699 -10.140 -16.275 1.00 50.19 629 ASN A N 1
ATOM 4920 C CA . ASN A 1 629 ? 2.083 -10.242 -17.664 1.00 50.19 629 ASN A CA 1
ATOM 4921 C C . ASN A 1 629 ? 3.571 -10.602 -17.676 1.00 50.19 629 ASN A C 1
ATOM 4923 O O . ASN A 1 629 ? 4.341 -10.063 -16.878 1.00 50.19 629 ASN A O 1
ATOM 4927 N N . CYS A 1 630 ? 3.976 -11.491 -18.577 1.00 49.94 630 CYS A N 1
ATOM 4928 C CA . CYS A 1 630 ? 5.364 -11.838 -18.849 1.00 49.94 630 CYS A CA 1
ATOM 4929 C C . CYS A 1 630 ? 6.308 -10.617 -18.834 1.00 49.94 630 CYS A C 1
ATOM 4931 O O . CYS A 1 630 ? 7.446 -10.737 -18.401 1.00 49.94 630 CYS A O 1
ATOM 4933 N N . ASN A 1 631 ? 5.818 -9.427 -19.201 1.00 51.16 631 ASN A N 1
ATOM 4934 C CA . ASN A 1 631 ? 6.520 -8.146 -19.065 1.00 51.16 631 ASN A CA 1
ATOM 4935 C C . ASN A 1 631 ? 7.043 -7.853 -17.642 1.00 51.16 631 ASN A C 1
ATOM 4937 O O . ASN A 1 631 ? 8.187 -7.439 -17.498 1.00 51.16 631 ASN A O 1
ATOM 4941 N N . HIS A 1 632 ? 6.257 -8.097 -16.590 1.00 52.84 632 HIS A N 1
ATOM 4942 C CA . HIS A 1 632 ? 6.703 -7.920 -15.203 1.00 52.84 632 HIS A CA 1
ATOM 4943 C C . HIS A 1 632 ? 7.799 -8.922 -14.833 1.00 52.84 632 HIS A C 1
ATOM 4945 O O . HIS A 1 632 ? 8.795 -8.541 -14.226 1.00 52.84 632 HIS A O 1
ATOM 4951 N N . ALA A 1 633 ? 7.653 -10.182 -15.243 1.00 57.75 633 ALA A N 1
ATOM 4952 C CA . ALA A 1 633 ? 8.644 -11.230 -15.010 1.00 57.75 633 ALA A CA 1
ATOM 4953 C C . ALA A 1 633 ? 9.975 -10.971 -15.750 1.00 57.75 633 ALA A C 1
ATOM 4955 O O . ALA A 1 633 ? 11.042 -11.242 -15.206 1.00 57.75 633 ALA A O 1
ATOM 4956 N N . VAL A 1 634 ? 9.939 -10.339 -16.930 1.00 58.44 634 VAL A N 1
ATOM 4957 C CA . VAL A 1 634 ? 11.152 -9.839 -17.608 1.00 58.44 634 VAL A CA 1
ATOM 4958 C C . VAL A 1 634 ? 11.836 -8.728 -16.810 1.00 58.44 634 VAL A C 1
ATOM 4960 O O . VAL A 1 634 ? 13.062 -8.715 -16.721 1.00 58.44 634 VAL A O 1
ATOM 4963 N N . CYS A 1 635 ? 11.081 -7.823 -16.178 1.00 57.31 635 CYS A N 1
ATOM 4964 C CA . CYS A 1 635 ? 11.677 -6.802 -15.311 1.00 57.31 635 CYS A CA 1
ATOM 4965 C C . CYS A 1 635 ? 12.438 -7.434 -14.135 1.00 57.31 635 CYS A C 1
ATOM 4967 O O . CYS A 1 635 ? 13.536 -6.986 -13.815 1.00 57.31 635 CYS A O 1
ATOM 4969 N N . PHE A 1 636 ? 11.895 -8.490 -13.518 1.00 60.00 636 PHE A N 1
ATOM 4970 C CA . PHE A 1 636 ? 12.587 -9.238 -12.458 1.00 60.00 636 PHE A CA 1
ATOM 4971 C C . PHE A 1 636 ? 13.878 -9.892 -12.976 1.00 60.00 636 PHE A C 1
ATOM 4973 O O . PHE A 1 636 ? 14.923 -9.777 -12.337 1.00 60.00 636 PHE A O 1
ATOM 4980 N N . ALA A 1 637 ? 13.839 -10.501 -14.165 1.00 62.81 637 ALA A N 1
ATOM 4981 C CA . ALA A 1 637 ? 15.029 -11.070 -14.793 1.00 62.81 637 ALA A CA 1
ATOM 4982 C C . ALA A 1 637 ? 16.115 -10.010 -15.057 1.00 62.81 637 ALA A C 1
ATOM 4984 O O . ALA A 1 637 ? 17.291 -10.240 -14.787 1.00 62.81 637 ALA A O 1
ATOM 4985 N N . ASN A 1 638 ? 15.741 -8.808 -15.502 1.00 62.50 638 ASN A N 1
ATOM 4986 C CA . ASN A 1 638 ? 16.697 -7.710 -15.693 1.00 62.50 638 ASN A CA 1
ATOM 4987 C C . ASN A 1 638 ? 17.378 -7.273 -14.392 1.00 62.50 638 ASN A C 1
ATOM 4989 O O . ASN A 1 638 ? 18.570 -6.961 -14.395 1.00 62.50 638 ASN A O 1
ATOM 4993 N N . VAL A 1 639 ? 16.653 -7.288 -13.272 1.00 58.84 639 VAL A N 1
ATOM 4994 C CA . VAL A 1 639 ? 17.242 -7.006 -11.958 1.00 58.84 639 VAL A CA 1
ATOM 4995 C C . VAL A 1 639 ? 18.245 -8.092 -11.581 1.00 58.84 639 VAL A C 1
ATOM 4997 O O . VAL A 1 639 ? 19.383 -7.761 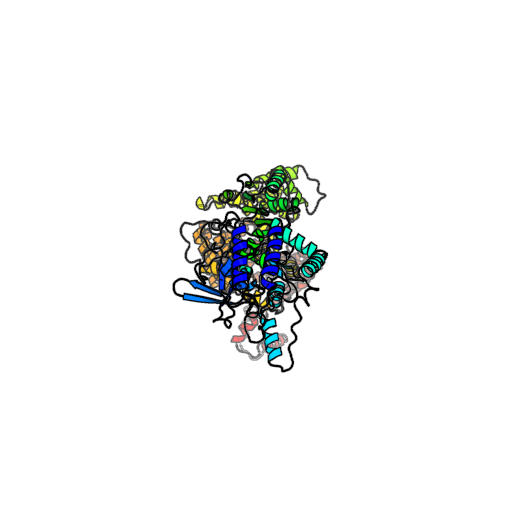-11.248 1.00 58.84 639 VAL A O 1
ATOM 5000 N N . PHE A 1 640 ? 17.887 -9.370 -11.720 1.00 63.41 640 PHE A N 1
ATOM 5001 C CA . PHE A 1 640 ? 18.810 -10.480 -11.464 1.00 63.41 640 PHE A CA 1
ATOM 5002 C C . PHE A 1 640 ? 20.065 -10.395 -12.341 1.00 63.41 640 PHE A C 1
ATOM 5004 O O . PHE A 1 640 ? 21.177 -10.506 -11.824 1.00 63.41 640 PHE A O 1
ATOM 5011 N N . LYS A 1 641 ? 19.912 -10.047 -13.624 1.00 63.16 641 LYS A N 1
ATOM 5012 C CA . LYS A 1 641 ? 21.022 -9.759 -14.545 1.00 63.16 641 LYS A CA 1
ATOM 5013 C C . LYS A 1 641 ? 21.920 -8.628 -14.038 1.00 63.16 641 LYS A C 1
ATOM 5015 O O . LYS A 1 641 ? 23.137 -8.792 -14.004 1.00 63.16 641 LYS A O 1
ATOM 5020 N N . SER A 1 642 ? 21.352 -7.495 -13.613 1.00 57.19 642 SER A N 1
ATOM 5021 C CA . SER A 1 642 ? 22.142 -6.364 -13.086 1.00 57.19 642 SER A CA 1
ATOM 5022 C C . SER A 1 642 ? 22.890 -6.704 -11.791 1.00 57.19 642 SER A C 1
ATOM 5024 O O . SER A 1 642 ? 24.000 -6.223 -11.566 1.00 57.19 642 SER A O 1
ATOM 5026 N N . MET A 1 643 ? 22.317 -7.590 -10.972 1.00 55.69 643 MET A N 1
ATOM 5027 C CA . MET A 1 643 ? 22.904 -8.066 -9.720 1.00 55.69 643 MET A CA 1
ATOM 5028 C C . MET A 1 643 ? 23.836 -9.268 -9.916 1.00 55.69 643 MET A C 1
ATOM 5030 O O . MET A 1 643 ? 24.433 -9.732 -8.947 1.00 55.69 643 MET A O 1
ATOM 5034 N N . LYS A 1 644 ? 23.987 -9.763 -11.154 1.00 63.84 644 LYS A N 1
ATOM 5035 C CA . LYS A 1 644 ? 24.746 -10.977 -11.496 1.00 63.84 644 LYS A CA 1
ATOM 5036 C C . LYS A 1 644 ? 24.238 -12.241 -10.777 1.00 63.84 644 LYS A C 1
ATOM 5038 O O . LYS A 1 644 ? 25.009 -13.162 -10.517 1.00 63.84 644 LYS A O 1
ATOM 5043 N N . LEU A 1 645 ? 22.943 -12.285 -10.463 1.00 61.03 645 LEU A N 1
ATOM 5044 C CA . LEU A 1 645 ? 22.230 -13.442 -9.911 1.00 61.03 645 LEU A CA 1
ATOM 5045 C C . LEU A 1 645 ? 21.767 -14.339 -11.063 1.00 61.03 645 LEU A C 1
ATOM 5047 O O . LEU A 1 645 ? 20.613 -14.325 -11.485 1.00 61.03 645 LEU A O 1
ATOM 5051 N N . TRP A 1 646 ? 22.730 -15.032 -11.665 1.00 69.12 646 TRP A N 1
ATOM 5052 C CA . TRP A 1 646 ? 22.528 -15.729 -12.932 1.00 69.12 646 TRP A CA 1
ATOM 5053 C C . TRP A 1 646 ? 21.540 -16.904 -12.886 1.00 69.12 646 TRP A C 1
ATOM 5055 O O . TRP A 1 646 ? 20.732 -16.990 -13.811 1.00 69.12 646 TRP A O 1
ATOM 5065 N N . PRO A 1 647 ? 21.547 -17.781 -11.860 1.00 67.62 647 PRO A N 1
ATOM 5066 C CA . PRO A 1 647 ? 20.604 -18.899 -11.790 1.00 67.62 647 PRO A CA 1
ATOM 5067 C C . PRO A 1 647 ? 19.142 -18.449 -11.689 1.00 67.62 647 PRO A C 1
ATOM 5069 O O . PRO A 1 647 ? 18.268 -19.020 -12.337 1.00 67.62 647 PRO A O 1
ATOM 5072 N N . GLU A 1 648 ? 18.873 -17.411 -10.898 1.00 64.44 648 GLU A N 1
ATOM 5073 C CA . GLU A 1 648 ? 17.537 -16.847 -10.702 1.00 64.44 648 GLU A CA 1
ATOM 5074 C C . GLU A 1 648 ? 17.044 -16.120 -11.959 1.00 64.44 648 GLU A C 1
ATOM 5076 O O . GLU A 1 648 ? 15.858 -16.175 -12.293 1.00 64.44 648 GLU A O 1
ATOM 5081 N N . GLU A 1 649 ? 17.956 -15.462 -12.679 1.00 73.94 649 GLU A N 1
ATOM 5082 C CA . GLU A 1 649 ? 17.668 -14.853 -13.975 1.00 73.94 649 GLU A CA 1
ATOM 5083 C C . GLU A 1 649 ? 17.290 -15.895 -15.025 1.00 73.94 649 GLU A C 1
ATOM 5085 O O . GLU A 1 649 ? 16.247 -15.762 -15.670 1.00 73.94 649 GLU A O 1
ATOM 5090 N N . GLU A 1 650 ? 18.105 -16.945 -15.144 1.00 77.88 650 GLU A N 1
ATOM 5091 C CA . GLU A 1 650 ? 17.931 -18.018 -16.119 1.00 77.88 650 GLU A CA 1
ATOM 5092 C C . GLU A 1 650 ? 16.619 -18.769 -15.881 1.00 77.88 650 GLU A C 1
ATOM 5094 O O . GLU A 1 650 ? 15.829 -18.946 -16.814 1.00 77.88 650 GLU A O 1
ATOM 5099 N N . ASP A 1 651 ? 16.350 -19.172 -14.635 1.00 70.94 651 ASP A N 1
ATOM 5100 C CA . ASP A 1 651 ? 15.115 -19.865 -14.259 1.00 70.94 651 ASP A CA 1
ATOM 5101 C C . ASP A 1 651 ? 13.882 -19.018 -14.601 1.00 70.94 651 ASP A C 1
ATOM 5103 O O . ASP A 1 651 ? 12.923 -19.506 -15.212 1.00 70.94 651 ASP A O 1
ATOM 5107 N N . LEU A 1 652 ? 13.924 -17.722 -14.279 1.00 67.69 652 LEU A N 1
ATOM 5108 C CA . LEU A 1 652 ? 12.804 -16.837 -14.541 1.00 67.69 652 LEU A CA 1
ATOM 5109 C C . LEU A 1 652 ? 12.621 -16.570 -16.038 1.00 67.69 652 LEU A C 1
ATOM 5111 O O . LEU A 1 652 ? 11.502 -16.700 -16.534 1.00 67.69 652 LEU A O 1
ATOM 5115 N N . ARG A 1 653 ? 13.681 -16.249 -16.789 1.00 73.94 653 ARG A N 1
ATOM 5116 C CA . ARG A 1 653 ? 13.576 -16.018 -18.242 1.00 73.94 653 ARG A CA 1
ATOM 5117 C C . ARG A 1 653 ? 13.119 -17.251 -18.993 1.00 73.94 653 ARG A C 1
ATOM 5119 O O . ARG A 1 653 ? 12.301 -17.111 -19.898 1.00 73.94 653 ARG A O 1
ATOM 5126 N N . THR A 1 654 ? 13.574 -18.435 -18.596 1.00 73.50 654 THR A N 1
ATOM 5127 C CA . THR A 1 654 ? 13.137 -19.700 -19.198 1.00 73.50 654 THR A CA 1
ATOM 5128 C C . THR A 1 654 ? 11.638 -19.902 -18.989 1.00 73.50 654 THR A C 1
ATOM 5130 O O . THR A 1 654 ? 10.902 -20.156 -19.942 1.00 73.50 654 THR A O 1
ATOM 5133 N N . LYS A 1 655 ? 11.144 -19.688 -17.763 1.00 67.56 655 LYS A N 1
ATOM 5134 C CA . LYS A 1 655 ? 9.706 -19.768 -17.456 1.00 67.56 655 LYS A CA 1
ATOM 5135 C C . LYS A 1 655 ? 8.889 -18.736 -18.229 1.00 67.56 655 LYS A C 1
ATOM 5137 O O . LYS A 1 655 ? 7.819 -19.058 -18.742 1.00 67.56 655 LYS A O 1
ATOM 5142 N N . VAL A 1 656 ? 9.395 -17.509 -18.358 1.00 65.88 656 VAL A N 1
ATOM 5143 C CA . VAL A 1 656 ? 8.733 -16.455 -19.138 1.00 65.88 656 VAL A CA 1
ATOM 5144 C C . VAL A 1 656 ? 8.725 -16.778 -20.627 1.00 65.88 656 VAL A C 1
ATOM 5146 O O . VAL A 1 656 ? 7.713 -16.537 -21.280 1.00 65.88 656 VAL A O 1
ATOM 5149 N N . ALA A 1 657 ? 9.816 -17.317 -21.168 1.00 67.75 657 ALA A N 1
ATOM 5150 C CA . ALA A 1 657 ? 9.901 -17.731 -22.562 1.00 67.75 657 ALA A CA 1
ATOM 5151 C C . ALA A 1 657 ? 8.878 -18.831 -22.866 1.00 67.75 657 ALA A C 1
ATOM 5153 O O . ALA A 1 657 ? 8.123 -18.690 -23.820 1.00 67.75 657 ALA A O 1
ATOM 5154 N N . VAL A 1 658 ? 8.761 -19.853 -22.008 1.00 64.94 658 VAL A N 1
ATOM 5155 C CA . VAL A 1 658 ? 7.744 -20.913 -22.142 1.00 64.94 658 VAL A CA 1
ATOM 5156 C C . VAL A 1 658 ? 6.327 -20.340 -22.056 1.00 64.94 658 VAL A C 1
ATOM 5158 O O . VAL A 1 658 ? 5.482 -20.641 -22.897 1.00 64.94 658 VAL A O 1
ATOM 5161 N N . ALA A 1 659 ? 6.059 -19.473 -21.076 1.00 58.41 659 ALA A N 1
ATOM 5162 C CA . ALA A 1 659 ? 4.744 -18.855 -20.917 1.00 58.41 659 ALA A CA 1
ATOM 5163 C C . ALA A 1 659 ? 4.362 -17.974 -22.121 1.00 58.41 659 ALA A C 1
ATOM 5165 O O . ALA A 1 659 ? 3.242 -18.075 -22.619 1.00 58.41 659 ALA A O 1
ATOM 5166 N N . ARG A 1 660 ? 5.288 -17.142 -22.625 1.00 61.88 660 ARG A N 1
ATOM 5167 C CA . ARG A 1 660 ? 5.057 -16.309 -23.817 1.00 61.88 660 ARG A CA 1
ATOM 5168 C C . ARG A 1 660 ? 4.937 -17.138 -25.085 1.00 61.88 660 ARG A C 1
ATOM 5170 O O . ARG A 1 660 ? 4.051 -16.854 -25.878 1.00 61.88 660 ARG A O 1
ATOM 5177 N N . ALA A 1 661 ? 5.761 -18.167 -25.260 1.00 62.50 661 ALA A N 1
ATOM 5178 C CA . ALA A 1 661 ? 5.676 -19.062 -26.408 1.00 62.50 661 ALA A CA 1
ATOM 5179 C C . ALA A 1 661 ? 4.308 -19.755 -26.478 1.00 62.50 661 ALA A C 1
ATOM 5181 O O . ALA A 1 661 ? 3.714 -19.825 -27.549 1.00 62.50 661 ALA A O 1
ATOM 5182 N N . ASN A 1 662 ? 3.770 -20.187 -25.333 1.00 58.44 662 ASN A N 1
ATOM 5183 C CA . ASN A 1 662 ? 2.438 -20.787 -25.258 1.00 58.44 662 ASN A CA 1
ATOM 5184 C C . ASN A 1 662 ? 1.305 -19.775 -25.518 1.00 58.44 662 ASN A C 1
ATOM 5186 O O . ASN A 1 662 ? 0.272 -20.148 -26.065 1.00 58.44 662 ASN A O 1
ATOM 5190 N N . LEU A 1 663 ? 1.478 -18.510 -25.117 1.00 52.12 663 LEU A N 1
ATOM 5191 C CA . LEU A 1 663 ? 0.438 -17.475 -25.205 1.00 52.12 663 LEU A CA 1
ATOM 5192 C C . LEU A 1 663 ? 0.419 -16.735 -26.557 1.00 52.12 663 LEU A C 1
ATOM 5194 O O . LEU A 1 663 ? -0.648 -16.445 -27.093 1.00 52.12 663 LEU A O 1
ATOM 5198 N N . LEU A 1 664 ? 1.598 -16.373 -27.063 1.00 53.78 664 LEU A N 1
ATOM 5199 C CA . LEU A 1 664 ? 1.813 -15.478 -28.208 1.00 53.78 664 LEU A CA 1
ATOM 5200 C C . LEU A 1 664 ? 2.474 -16.188 -29.399 1.00 53.78 664 LEU A C 1
ATOM 5202 O O . LEU A 1 664 ? 2.517 -15.628 -30.491 1.00 53.78 664 LEU A O 1
ATOM 5206 N N . GLY A 1 665 ? 2.964 -17.414 -29.204 1.00 56.41 665 GLY A N 1
ATOM 5207 C CA . GLY A 1 665 ? 3.764 -18.144 -30.182 1.00 56.41 665 GLY A CA 1
ATOM 5208 C C . GLY A 1 665 ? 5.265 -17.872 -30.049 1.00 56.41 665 GLY A C 1
ATOM 5209 O O . GLY A 1 665 ? 5.705 -16.867 -29.482 1.00 56.41 665 GLY A O 1
ATOM 5210 N N . LEU A 1 666 ? 6.070 -18.789 -30.593 1.00 66.81 666 LEU A N 1
ATOM 5211 C CA . LEU A 1 666 ? 7.536 -18.663 -30.662 1.00 66.81 666 LEU A CA 1
ATOM 5212 C C . LEU A 1 666 ? 7.987 -17.498 -31.556 1.00 66.81 666 LEU A C 1
ATOM 5214 O O . LEU A 1 666 ? 9.081 -16.972 -31.394 1.00 66.81 666 LEU A O 1
ATOM 5218 N N . GLU A 1 667 ? 7.118 -17.092 -32.476 1.00 70.56 667 GLU A N 1
ATOM 5219 C CA . GLU A 1 667 ? 7.344 -16.049 -33.471 1.00 70.56 667 GLU A CA 1
ATOM 5220 C C . GLU A 1 667 ? 7.123 -14.620 -32.937 1.00 70.56 667 GLU A C 1
ATOM 5222 O O . GLU A 1 667 ? 7.406 -13.642 -33.631 1.00 70.56 667 GLU A O 1
ATOM 5227 N N . ASP A 1 668 ? 6.610 -14.473 -31.711 1.00 71.81 668 ASP A N 1
ATOM 5228 C CA . ASP A 1 668 ? 6.339 -13.162 -31.126 1.00 71.81 668 ASP A CA 1
ATOM 5229 C C . ASP A 1 668 ? 7.643 -12.378 -30.849 1.00 71.81 668 ASP A C 1
ATOM 5231 O O . ASP A 1 668 ? 8.567 -12.913 -30.223 1.00 71.81 668 ASP A O 1
ATOM 5235 N N . PRO A 1 669 ? 7.730 -11.086 -31.233 1.00 67.81 669 PRO A N 1
ATOM 5236 C CA . PRO A 1 669 ? 8.930 -10.278 -31.022 1.00 67.81 669 PRO A CA 1
ATOM 5237 C C . PRO A 1 669 ? 9.400 -10.206 -29.563 1.00 67.81 669 PRO A C 1
ATOM 5239 O O . PRO A 1 669 ? 10.602 -10.135 -29.315 1.00 67.81 669 PRO A O 1
ATOM 5242 N N . ALA A 1 670 ? 8.489 -10.235 -28.585 1.00 63.03 670 ALA A N 1
ATOM 5243 C CA . ALA A 1 670 ? 8.857 -10.199 -27.172 1.00 63.03 670 ALA A CA 1
ATOM 5244 C C . ALA A 1 670 ? 9.319 -11.574 -26.656 1.00 63.03 670 ALA A C 1
ATOM 5246 O O . ALA A 1 670 ? 10.091 -11.636 -25.694 1.00 63.03 670 ALA A O 1
ATOM 5247 N N . THR A 1 671 ? 8.879 -12.676 -27.270 1.00 67.56 671 THR A N 1
ATOM 5248 C CA . THR A 1 671 ? 9.441 -14.018 -27.036 1.00 67.56 671 THR A CA 1
ATOM 5249 C C . THR A 1 671 ? 10.869 -14.102 -27.577 1.00 67.56 671 THR A C 1
ATOM 5251 O O . THR A 1 671 ? 11.770 -14.521 -26.850 1.00 67.56 671 THR A O 1
ATOM 5254 N N . LEU A 1 672 ? 11.104 -13.616 -28.799 1.00 79.88 672 LEU A N 1
ATOM 5255 C CA . LEU A 1 672 ? 12.435 -13.601 -29.418 1.00 79.88 672 LEU A CA 1
ATOM 5256 C C . LEU A 1 672 ? 13.411 -12.677 -28.675 1.00 79.88 672 LEU A C 1
ATOM 5258 O O . LEU A 1 672 ? 14.541 -13.075 -28.412 1.00 79.88 672 LEU A O 1
ATOM 5262 N N . GLN A 1 673 ? 12.966 -11.492 -28.243 1.00 77.00 673 GLN A N 1
ATOM 5263 C CA . GLN A 1 673 ? 13.791 -10.593 -27.425 1.00 77.00 673 GLN A CA 1
ATOM 5264 C C . GLN A 1 673 ? 14.189 -11.229 -26.082 1.00 77.00 673 GLN A C 1
ATOM 5266 O O . GLN A 1 673 ? 15.303 -11.030 -25.602 1.00 77.00 673 GLN A O 1
ATOM 5271 N N . ASN A 1 674 ? 13.300 -12.017 -25.468 1.00 75.25 674 ASN A N 1
ATOM 5272 C CA . ASN A 1 674 ? 13.635 -12.737 -24.240 1.00 75.25 674 ASN A CA 1
ATOM 5273 C C . ASN A 1 674 ? 14.707 -13.804 -24.455 1.00 75.25 674 ASN A C 1
ATOM 5275 O O . ASN A 1 674 ? 15.552 -13.981 -23.577 1.00 75.25 674 ASN A O 1
ATOM 5279 N N . ALA A 1 675 ? 14.641 -14.518 -25.579 1.00 83.56 675 ALA A N 1
ATOM 5280 C CA . ALA A 1 675 ? 15.632 -15.519 -25.945 1.00 83.56 675 ALA A CA 1
ATOM 5281 C C . ALA A 1 675 ? 16.993 -14.868 -26.243 1.00 83.56 675 ALA A C 1
ATOM 5283 O O . ALA A 1 675 ? 18.005 -15.343 -25.734 1.00 83.56 675 ALA A O 1
ATOM 5284 N N . ASP A 1 676 ? 17.014 -13.735 -26.953 1.00 82.75 676 ASP A N 1
ATOM 5285 C CA . ASP A 1 676 ? 18.236 -12.947 -27.175 1.00 82.75 676 ASP A CA 1
ATOM 5286 C C . ASP A 1 676 ? 18.869 -12.500 -25.849 1.00 82.75 676 ASP A C 1
ATOM 5288 O O . ASP A 1 676 ? 20.069 -12.669 -25.628 1.00 82.75 676 ASP A O 1
ATOM 5292 N N . ASP A 1 677 ? 18.069 -11.973 -24.920 1.00 80.25 677 ASP A N 1
ATOM 5293 C CA . ASP A 1 677 ? 18.568 -11.531 -23.618 1.00 80.25 677 ASP A CA 1
ATOM 5294 C C . ASP A 1 677 ? 19.170 -12.679 -22.790 1.00 80.25 677 ASP A C 1
ATOM 5296 O O . ASP A 1 677 ? 20.182 -12.478 -22.108 1.00 80.25 677 ASP A O 1
ATOM 5300 N N . LEU A 1 678 ? 18.545 -13.862 -22.842 1.00 85.44 678 LEU A N 1
ATOM 5301 C CA . LEU A 1 678 ? 19.014 -15.073 -22.169 1.00 85.44 678 LEU A CA 1
ATOM 5302 C C . LEU A 1 678 ? 20.304 -15.599 -22.820 1.00 85.44 678 LEU A C 1
ATOM 5304 O O . LEU A 1 678 ? 21.256 -15.943 -22.119 1.00 85.44 678 LEU A O 1
ATOM 5308 N N . ALA A 1 679 ? 20.392 -15.577 -24.152 1.00 85.94 679 ALA A N 1
ATOM 5309 C CA . ALA A 1 679 ? 21.600 -15.950 -24.884 1.00 85.94 679 ALA A CA 1
ATOM 5310 C C . ALA A 1 679 ? 22.762 -14.993 -24.570 1.00 85.94 679 ALA A C 1
ATOM 5312 O O . ALA A 1 679 ? 23.891 -15.425 -24.323 1.00 85.94 679 ALA A O 1
ATOM 5313 N N . GLN A 1 680 ? 22.482 -13.691 -24.483 1.00 82.88 680 GLN A N 1
ATOM 5314 C CA . GLN A 1 680 ? 23.454 -12.689 -24.054 1.00 82.88 680 GLN A CA 1
ATOM 5315 C C . GLN A 1 680 ? 23.897 -12.895 -22.599 1.00 82.88 680 GLN A C 1
ATOM 5317 O O . GLN A 1 680 ? 25.054 -12.631 -22.267 1.00 82.88 680 GLN A O 1
ATOM 5322 N N . ASN A 1 681 ? 23.010 -13.365 -21.719 1.00 81.69 681 ASN A N 1
ATOM 5323 C CA . ASN A 1 681 ? 23.393 -13.741 -20.363 1.00 81.69 681 ASN A CA 1
ATOM 5324 C C . ASN A 1 681 ? 24.373 -14.929 -20.380 1.00 81.69 681 ASN A C 1
ATOM 5326 O O . ASN A 1 681 ? 25.462 -14.832 -19.810 1.00 81.69 681 ASN A O 1
ATOM 5330 N N . TYR A 1 682 ? 24.054 -16.005 -21.103 1.00 83.94 682 TYR A N 1
ATOM 5331 C CA . TYR A 1 682 ? 24.972 -17.137 -21.249 1.00 83.94 682 TYR A CA 1
ATOM 5332 C C . TYR A 1 682 ? 26.343 -16.715 -21.781 1.00 83.94 682 TYR A C 1
ATOM 5334 O O . TYR A 1 682 ? 27.364 -17.158 -21.256 1.00 83.94 682 TYR A O 1
ATOM 5342 N N . TRP A 1 683 ? 26.381 -15.799 -22.751 1.00 79.81 683 TRP A N 1
ATOM 5343 C CA . TRP A 1 683 ? 27.626 -15.204 -23.230 1.00 79.81 683 TRP A CA 1
ATOM 5344 C C . TRP A 1 683 ? 28.411 -14.500 -22.114 1.00 79.81 683 TRP A C 1
ATOM 5346 O O . TRP A 1 683 ? 29.596 -14.770 -21.928 1.00 79.81 683 TRP A O 1
ATOM 5356 N N . ASN A 1 684 ? 27.752 -13.648 -21.325 1.00 77.69 684 ASN A N 1
ATOM 5357 C CA . ASN A 1 684 ? 28.387 -12.904 -20.231 1.00 77.69 684 ASN A CA 1
ATOM 5358 C C . ASN A 1 684 ? 28.928 -13.814 -19.113 1.00 77.69 684 ASN A C 1
ATOM 5360 O O . ASN A 1 684 ? 29.871 -13.435 -18.419 1.00 77.69 684 ASN A O 1
ATOM 5364 N N . GLN A 1 685 ? 28.349 -15.004 -18.938 1.00 77.88 685 GLN A N 1
ATOM 5365 C CA . GLN A 1 685 ? 28.828 -16.029 -18.005 1.00 77.88 685 GLN A CA 1
ATOM 5366 C C . GLN A 1 685 ? 29.964 -16.898 -18.575 1.00 77.88 685 GLN A C 1
ATOM 5368 O O . GLN A 1 685 ? 30.508 -17.739 -17.862 1.00 77.88 685 GLN A O 1
ATOM 5373 N N . GLY A 1 686 ? 30.309 -16.746 -19.857 1.00 81.62 686 GLY A N 1
ATOM 5374 C CA . GLY A 1 686 ? 31.238 -17.640 -20.552 1.00 81.62 686 GLY A CA 1
ATOM 5375 C C . GLY A 1 686 ? 30.632 -19.000 -20.926 1.00 81.62 686 GLY A C 1
ATOM 5376 O O . GLY A 1 686 ? 31.353 -19.899 -21.357 1.00 81.62 686 GLY A O 1
ATOM 5377 N N . LEU A 1 687 ? 29.310 -19.171 -20.814 1.00 86.25 687 LEU A N 1
ATOM 5378 C CA . LEU A 1 687 ? 28.571 -20.369 -21.232 1.00 86.25 687 LEU A CA 1
ATOM 5379 C C . LEU A 1 687 ? 28.300 -20.341 -22.746 1.00 86.25 687 LEU A C 1
ATOM 5381 O O . LEU A 1 687 ? 27.160 -20.411 -23.206 1.00 86.25 687 LEU A O 1
ATOM 5385 N N . VAL A 1 688 ? 29.374 -20.240 -23.530 1.00 87.94 688 VAL A N 1
ATOM 5386 C CA . VAL A 1 688 ? 29.330 -19.927 -24.967 1.00 87.94 688 VAL A CA 1
ATOM 5387 C C . VAL A 1 688 ? 28.486 -20.923 -25.774 1.00 87.94 688 VAL A C 1
ATOM 5389 O O . VAL A 1 688 ? 27.706 -20.505 -26.621 1.00 87.94 688 VAL A O 1
ATOM 5392 N N . ASN A 1 689 ? 28.542 -22.221 -25.459 1.00 89.31 689 ASN A N 1
ATOM 5393 C CA . ASN A 1 689 ? 27.768 -23.246 -26.178 1.00 89.31 689 ASN A CA 1
ATOM 5394 C C . ASN A 1 689 ? 26.245 -23.101 -25.977 1.00 89.31 689 ASN A C 1
ATOM 5396 O O . ASN A 1 689 ? 25.464 -23.406 -26.879 1.00 89.31 689 ASN A O 1
ATOM 5400 N N . ARG A 1 690 ? 25.803 -22.629 -24.799 1.00 87.31 690 ARG A N 1
ATOM 5401 C CA . ARG A 1 690 ? 24.375 -22.371 -24.540 1.00 87.31 690 ARG A CA 1
ATOM 5402 C C . ARG A 1 690 ? 23.898 -21.131 -25.292 1.00 87.31 690 ARG A C 1
ATOM 5404 O O . ARG A 1 690 ? 22.812 -21.153 -25.861 1.00 87.31 690 ARG A O 1
ATOM 5411 N N . ALA A 1 691 ? 24.730 -20.088 -25.339 1.00 89.06 691 ALA A N 1
ATOM 5412 C CA . ALA A 1 691 ? 24.458 -18.895 -26.138 1.00 89.06 691 ALA A CA 1
ATOM 5413 C C . ALA A 1 691 ? 24.362 -19.226 -27.637 1.00 89.06 691 ALA A C 1
ATOM 5415 O O . ALA A 1 691 ? 23.432 -18.780 -28.300 1.00 89.06 691 ALA A O 1
ATOM 5416 N N . GLU A 1 692 ? 25.283 -20.046 -28.155 1.00 92.31 692 GLU A N 1
ATOM 5417 C CA . GLU A 1 692 ? 25.298 -20.506 -29.551 1.00 92.31 692 GLU A CA 1
ATOM 5418 C C . GLU A 1 692 ? 24.007 -21.237 -29.928 1.00 92.31 692 GLU A C 1
ATOM 5420 O O . GLU A 1 692 ? 23.379 -20.910 -30.936 1.00 92.31 692 GLU A O 1
ATOM 5425 N N . THR A 1 693 ? 23.600 -22.199 -29.095 1.00 92.25 693 THR A N 1
ATOM 5426 C CA . THR A 1 693 ? 22.385 -22.996 -29.320 1.00 92.25 693 THR A CA 1
ATOM 5427 C C . THR A 1 693 ? 21.165 -22.082 -29.407 1.00 92.25 693 THR A C 1
ATOM 5429 O O . THR A 1 693 ? 20.425 -22.125 -30.386 1.00 92.25 693 THR A O 1
ATOM 5432 N N . LEU A 1 694 ? 21.007 -21.188 -28.428 1.00 89.25 694 LEU A N 1
ATOM 5433 C CA . LEU A 1 694 ? 19.832 -20.328 -28.339 1.00 89.25 694 LEU A CA 1
ATOM 5434 C C . LEU A 1 694 ? 19.787 -19.274 -29.457 1.00 89.25 694 LEU A C 1
ATOM 5436 O O . LEU A 1 694 ? 18.737 -19.075 -30.064 1.00 89.25 694 LEU A O 1
ATOM 5440 N N . TYR A 1 695 ? 20.915 -18.640 -29.799 1.00 91.56 695 TYR A N 1
ATOM 5441 C CA . TYR A 1 695 ? 20.954 -17.710 -30.935 1.00 91.56 695 TYR A CA 1
ATOM 5442 C C . TYR A 1 695 ? 20.707 -18.406 -32.281 1.00 91.56 695 TYR A C 1
ATOM 5444 O O . TYR A 1 695 ? 20.132 -17.789 -33.179 1.00 91.56 695 TYR A O 1
ATOM 5452 N N . SER A 1 696 ? 21.100 -19.677 -32.427 1.00 91.94 696 SER A N 1
ATOM 5453 C CA . SER A 1 696 ? 20.812 -20.470 -33.631 1.00 91.94 696 SER A CA 1
ATOM 5454 C C . SER A 1 696 ? 19.318 -20.767 -33.759 1.00 91.94 696 SER A C 1
ATOM 5456 O O . SER A 1 696 ? 18.744 -20.561 -34.825 1.00 91.94 696 SER A O 1
ATOM 5458 N N . GLU A 1 697 ? 18.665 -21.167 -32.665 1.00 89.56 697 GLU A N 1
ATOM 5459 C CA . GLU A 1 697 ? 17.211 -21.372 -32.629 1.00 89.56 697 GLU A CA 1
ATOM 5460 C C . GLU A 1 697 ? 16.449 -20.081 -32.968 1.00 89.56 697 GLU A C 1
ATOM 5462 O O . GLU A 1 697 ? 15.552 -20.089 -33.812 1.00 89.56 697 GLU A O 1
ATOM 5467 N N . VAL A 1 698 ? 16.845 -18.948 -32.373 1.00 88.56 698 VAL A N 1
ATOM 5468 C CA . VAL A 1 698 ? 16.243 -17.633 -32.657 1.00 88.56 698 VAL A CA 1
ATOM 5469 C C . VAL A 1 698 ? 16.420 -17.234 -34.124 1.00 88.56 698 VAL A C 1
ATOM 5471 O O . VAL A 1 698 ? 15.489 -16.696 -34.728 1.00 88.56 698 VAL A O 1
ATOM 5474 N N . LEU A 1 699 ? 17.587 -17.501 -34.719 1.00 90.19 699 LEU A N 1
ATOM 5475 C CA . LEU A 1 699 ? 17.841 -17.216 -36.130 1.00 90.19 699 LEU A CA 1
ATOM 5476 C C . LEU A 1 699 ? 16.905 -18.013 -37.050 1.00 90.19 699 LEU A C 1
ATOM 5478 O O . LEU A 1 699 ? 16.339 -17.432 -37.974 1.00 90.19 699 LEU A O 1
ATOM 5482 N N . GLU A 1 700 ? 16.706 -19.307 -36.789 1.00 89.50 700 GLU A N 1
ATOM 5483 C CA . GLU A 1 700 ? 15.806 -20.150 -37.588 1.00 89.50 700 GLU A CA 1
ATOM 5484 C C . GLU A 1 700 ? 14.348 -19.685 -37.501 1.00 89.50 700 GLU A C 1
ATOM 5486 O O . GLU A 1 700 ? 13.656 -19.615 -38.518 1.00 89.50 700 GLU A O 1
ATOM 5491 N N . VAL A 1 701 ? 13.891 -19.266 -36.315 1.00 86.25 701 VAL A N 1
ATOM 5492 C CA . VAL A 1 701 ? 12.551 -18.675 -36.174 1.00 86.25 701 VAL A CA 1
ATOM 5493 C C . VAL A 1 701 ? 12.449 -17.367 -36.967 1.00 86.25 701 VAL A C 1
ATOM 5495 O O . VAL A 1 701 ? 11.489 -17.161 -37.710 1.00 86.25 701 VAL A O 1
ATOM 5498 N N . ARG A 1 702 ? 13.460 -16.492 -36.888 1.00 88.00 702 ARG A N 1
ATOM 5499 C CA . ARG A 1 702 ? 13.481 -15.221 -37.636 1.00 88.00 702 ARG A CA 1
ATOM 5500 C C . ARG A 1 702 ? 13.511 -15.423 -39.154 1.00 88.00 702 ARG A C 1
ATOM 5502 O O . ARG A 1 702 ? 12.872 -14.643 -39.860 1.00 88.00 702 ARG A O 1
ATOM 5509 N N . ARG A 1 703 ? 14.176 -16.471 -39.655 1.00 87.44 703 ARG A N 1
ATOM 5510 C CA . ARG A 1 703 ? 14.172 -16.862 -41.081 1.00 87.44 703 ARG A CA 1
ATOM 5511 C C . ARG A 1 703 ? 12.784 -17.234 -41.598 1.00 87.44 703 ARG A C 1
ATOM 5513 O O . ARG A 1 703 ? 12.474 -16.959 -42.752 1.00 87.44 703 ARG A O 1
ATOM 5520 N N . GLY A 1 704 ? 11.939 -17.822 -40.751 1.00 84.31 704 GLY A N 1
ATOM 5521 C CA . GLY A 1 704 ? 10.540 -18.097 -41.090 1.00 84.31 704 GLY A CA 1
ATOM 5522 C C . GLY A 1 704 ? 9.671 -16.836 -41.195 1.00 84.31 704 GLY A C 1
ATOM 5523 O O . GLY A 1 704 ? 8.667 -16.835 -41.906 1.00 84.31 704 GLY A O 1
ATOM 5524 N N . LEU A 1 705 ? 10.066 -15.754 -40.517 1.00 81.38 705 LEU A N 1
ATOM 5525 C CA . LEU A 1 705 ? 9.268 -14.532 -40.360 1.00 81.38 705 LEU A CA 1
ATOM 5526 C C . LEU A 1 705 ? 9.648 -13.402 -41.308 1.00 81.38 705 LEU A C 1
ATOM 5528 O O . LEU A 1 705 ? 8.796 -12.600 -41.706 1.00 81.38 705 LEU A O 1
ATOM 5532 N N . HIS A 1 706 ? 10.930 -13.305 -41.634 1.00 82.44 706 HIS A N 1
ATOM 5533 C CA . HIS A 1 706 ? 11.495 -12.161 -42.325 1.00 82.44 706 HIS A CA 1
ATOM 5534 C C . HIS A 1 706 ? 12.325 -12.586 -43.535 1.00 82.44 706 HIS A C 1
ATOM 5536 O O . HIS A 1 706 ? 12.785 -13.718 -43.646 1.00 82.44 706 HIS A O 1
ATOM 5542 N N . ARG A 1 707 ? 12.530 -11.644 -44.461 1.00 78.44 707 ARG A N 1
ATOM 5543 C CA . ARG A 1 707 ? 13.525 -11.803 -45.527 1.00 78.44 707 ARG A CA 1
ATOM 5544 C C . ARG A 1 707 ? 14.929 -11.745 -44.922 1.00 78.44 707 ARG A C 1
ATOM 5546 O O . ARG A 1 707 ? 15.127 -11.064 -43.920 1.00 78.44 707 ARG A O 1
ATOM 5553 N N . GLU A 1 708 ? 15.886 -12.431 -45.544 1.00 79.56 708 GLU A N 1
ATOM 5554 C CA . GLU A 1 708 ? 17.277 -12.581 -45.066 1.00 79.56 708 GLU A CA 1
ATOM 5555 C C . GLU A 1 708 ? 18.019 -11.253 -44.801 1.00 79.56 708 GLU A C 1
ATOM 5557 O O . GLU A 1 708 ? 18.987 -11.235 -44.045 1.00 79.56 708 GLU A O 1
ATOM 5562 N N . ASP A 1 709 ? 17.557 -10.142 -45.377 1.00 75.50 709 ASP A N 1
ATOM 5563 C CA . ASP A 1 709 ? 18.096 -8.787 -45.214 1.00 75.50 709 ASP A CA 1
ATOM 5564 C C . ASP A 1 709 ? 17.498 -8.004 -44.024 1.00 75.50 709 ASP A C 1
ATOM 5566 O O . ASP A 1 709 ? 17.893 -6.866 -43.764 1.00 75.50 709 ASP A O 1
ATOM 5570 N N . HIS A 1 710 ? 16.558 -8.583 -43.271 1.00 82.69 710 HIS A N 1
ATOM 5571 C CA . HIS A 1 710 ? 15.927 -7.917 -42.131 1.00 82.69 710 HIS A CA 1
ATOM 5572 C C . HIS A 1 710 ? 16.895 -7.728 -40.951 1.00 82.69 710 HIS A C 1
ATOM 5574 O O . HIS A 1 710 ? 17.616 -8.647 -40.560 1.00 82.69 710 HIS A O 1
ATOM 5580 N N . ASN A 1 711 ? 16.853 -6.554 -40.309 1.00 83.31 711 ASN A N 1
ATOM 5581 C CA . ASN A 1 711 ? 17.796 -6.162 -39.251 1.00 83.31 711 ASN A CA 1
ATOM 5582 C C . ASN A 1 711 ? 17.855 -7.153 -38.068 1.00 83.31 711 ASN A C 1
ATOM 5584 O O . ASN A 1 711 ? 18.926 -7.368 -37.504 1.00 83.31 711 ASN A O 1
ATOM 5588 N N . ASP A 1 712 ? 16.741 -7.798 -37.719 1.00 81.25 712 ASP A N 1
ATOM 5589 C CA . ASP A 1 712 ? 16.701 -8.799 -36.639 1.00 81.25 712 ASP A CA 1
ATOM 5590 C C . ASP A 1 712 ? 17.471 -10.084 -36.999 1.00 81.25 712 ASP A C 1
ATOM 5592 O O . ASP A 1 712 ? 18.152 -10.657 -36.147 1.00 81.25 712 ASP A O 1
ATOM 5596 N N . ILE A 1 713 ? 17.427 -10.509 -38.271 1.00 87.44 713 ILE A N 1
ATOM 5597 C CA . ILE A 1 713 ? 18.231 -11.633 -38.778 1.00 87.44 713 ILE A CA 1
ATOM 5598 C C . ILE A 1 713 ? 19.708 -11.251 -38.764 1.00 87.44 713 ILE A C 1
ATOM 5600 O O . ILE A 1 713 ? 20.532 -12.006 -38.248 1.00 87.44 713 ILE A O 1
ATOM 5604 N N . LEU A 1 714 ? 20.045 -10.061 -39.271 1.00 89.50 714 LEU A N 1
ATOM 5605 C CA . LEU A 1 714 ? 21.423 -9.559 -39.271 1.00 89.50 714 LEU A CA 1
ATOM 5606 C C . LEU A 1 714 ? 21.978 -9.449 -37.841 1.00 89.50 714 LEU A C 1
ATOM 5608 O O . LEU A 1 714 ? 23.132 -9.792 -37.592 1.00 89.50 714 LEU A O 1
ATOM 5612 N N . THR A 1 715 ? 21.142 -9.066 -36.873 1.00 87.00 715 THR A N 1
ATOM 5613 C CA . THR A 1 715 ? 21.522 -9.017 -35.456 1.00 87.00 715 THR A CA 1
ATOM 5614 C C . THR A 1 715 ? 21.839 -10.412 -34.911 1.00 87.00 715 THR A C 1
ATOM 5616 O O . THR A 1 715 ? 22.917 -10.598 -34.344 1.00 87.00 715 THR A O 1
ATOM 5619 N N . SER A 1 716 ? 20.976 -11.411 -35.134 1.00 88.31 716 SER A N 1
ATOM 5620 C CA . SER A 1 716 ? 21.257 -12.807 -34.751 1.00 88.31 716 SER A CA 1
ATOM 5621 C C . SER A 1 716 ? 22.522 -13.352 -35.417 1.00 88.31 716 SER A C 1
ATOM 5623 O O . SER A 1 716 ? 23.365 -13.946 -34.743 1.00 88.31 716 SER A O 1
ATOM 5625 N N . LYS A 1 717 ? 22.692 -13.109 -36.724 1.00 93.88 717 LYS A N 1
ATOM 5626 C CA . LYS A 1 717 ? 23.880 -13.537 -37.474 1.00 93.88 717 LYS A CA 1
ATOM 5627 C C . LYS A 1 717 ? 25.158 -12.938 -36.890 1.00 93.88 717 LYS A C 1
ATOM 5629 O O . LYS A 1 717 ? 26.136 -13.656 -36.708 1.00 93.88 717 LYS A O 1
ATOM 5634 N N . ARG A 1 718 ? 25.135 -11.657 -36.518 1.00 93.12 718 ARG A N 1
ATOM 5635 C CA . ARG A 1 718 ? 26.261 -10.961 -35.878 1.00 93.12 718 ARG A CA 1
ATOM 5636 C C . ARG A 1 718 ? 26.643 -11.580 -34.529 1.00 93.12 718 ARG A C 1
ATOM 5638 O O . ARG A 1 718 ? 27.831 -11.739 -34.243 1.00 93.12 718 ARG A O 1
ATOM 5645 N N . HIS A 1 719 ? 25.657 -11.937 -33.703 1.00 92.19 719 HIS A N 1
ATOM 5646 C CA . HIS A 1 719 ? 25.908 -12.595 -32.416 1.00 92.19 719 HIS A CA 1
ATOM 5647 C C . HIS A 1 719 ? 26.546 -13.979 -32.599 1.00 92.19 719 HIS A C 1
ATOM 5649 O O . HIS A 1 719 ? 27.543 -14.275 -31.941 1.00 92.19 719 HIS A O 1
ATOM 5655 N N . LEU A 1 720 ? 26.048 -14.785 -33.542 1.00 94.38 720 LEU A N 1
ATOM 5656 C CA . LEU A 1 720 ? 26.647 -16.082 -33.881 1.00 94.38 720 LEU A CA 1
ATOM 5657 C C . LEU A 1 720 ? 28.059 -15.942 -34.464 1.00 94.38 720 LEU A C 1
ATOM 5659 O O . LEU A 1 720 ? 28.960 -16.664 -34.047 1.00 94.38 720 LEU A O 1
ATOM 5663 N N . ALA A 1 721 ? 28.286 -14.972 -35.353 1.00 93.44 721 ALA A N 1
ATOM 5664 C CA . ALA A 1 721 ? 29.607 -14.698 -35.919 1.00 93.44 721 ALA A CA 1
ATOM 5665 C C . ALA A 1 721 ? 30.640 -14.371 -34.828 1.00 93.44 721 ALA A C 1
ATOM 5667 O O . ALA A 1 721 ? 31.748 -14.911 -34.822 1.00 93.44 721 ALA A O 1
ATOM 5668 N N . SER A 1 722 ? 30.240 -13.546 -33.855 1.00 91.38 722 SER A N 1
ATOM 5669 C CA . SER A 1 722 ? 31.066 -13.193 -32.693 1.00 91.38 722 SER A CA 1
ATOM 5670 C C . SER A 1 722 ? 31.364 -14.413 -31.812 1.00 91.38 722 SER A C 1
ATOM 5672 O O . SER A 1 722 ? 32.493 -14.587 -31.349 1.00 91.38 722 SER A O 1
ATOM 5674 N N . ILE A 1 723 ? 30.372 -15.289 -31.611 1.00 91.56 723 ILE A N 1
ATOM 5675 C CA . ILE A 1 723 ? 30.529 -16.544 -30.866 1.00 91.56 723 ILE A CA 1
ATOM 5676 C C . ILE A 1 723 ? 31.536 -17.471 -31.551 1.00 91.56 723 ILE A C 1
ATOM 5678 O O . ILE A 1 723 ? 32.481 -17.933 -30.906 1.00 91.56 723 ILE A O 1
ATOM 5682 N N . TYR A 1 724 ? 31.391 -17.696 -32.857 1.00 92.31 724 TYR A N 1
ATOM 5683 C CA . TYR A 1 724 ? 32.311 -18.534 -33.624 1.00 92.31 724 TYR A CA 1
ATOM 5684 C C . TYR A 1 724 ? 33.732 -17.965 -33.641 1.00 92.31 724 TYR A C 1
ATOM 5686 O O . TYR A 1 724 ? 34.700 -18.705 -33.453 1.00 92.31 724 TYR A O 1
ATOM 5694 N N . GLN A 1 725 ? 33.876 -16.646 -33.779 1.00 89.94 725 GLN A N 1
ATOM 5695 C CA . GLN A 1 725 ? 35.168 -15.962 -33.724 1.00 89.94 725 GLN A CA 1
ATOM 5696 C C . GLN A 1 725 ? 35.862 -16.124 -32.363 1.00 89.94 725 GLN A C 1
ATOM 5698 O O . GLN A 1 725 ? 37.080 -16.336 -32.313 1.00 89.94 725 GLN A O 1
ATOM 5703 N N . TYR A 1 726 ? 35.100 -16.063 -31.267 1.00 88.69 726 TYR A N 1
ATOM 5704 C CA . TYR A 1 726 ? 35.607 -16.283 -29.910 1.00 88.69 726 TYR A CA 1
ATOM 5705 C C . TYR A 1 726 ? 35.999 -17.742 -29.657 1.00 88.69 726 TYR A C 1
ATOM 5707 O O . TYR A 1 726 ? 37.038 -18.000 -29.057 1.00 88.69 726 TYR A O 1
ATOM 5715 N N . GLN A 1 727 ? 35.231 -18.702 -30.179 1.00 90.19 727 GLN A N 1
ATOM 5716 C CA . GLN A 1 727 ? 35.575 -20.130 -30.137 1.00 90.19 727 GLN A CA 1
ATOM 5717 C C . GLN A 1 727 ? 36.752 -20.502 -31.065 1.00 90.19 727 GLN A C 1
ATOM 5719 O O . GLN A 1 727 ? 37.204 -21.645 -31.049 1.00 90.19 727 GLN A O 1
ATOM 5724 N N . GLY A 1 728 ? 37.241 -19.576 -31.899 1.00 88.88 728 GLY A N 1
ATOM 5725 C CA . GLY A 1 728 ? 38.286 -19.841 -32.894 1.00 88.88 728 GLY A CA 1
ATOM 5726 C C . GLY A 1 728 ? 37.797 -20.599 -34.136 1.00 88.88 728 GLY A C 1
ATOM 5727 O O . GLY A 1 728 ? 38.606 -20.982 -34.979 1.00 88.88 728 GLY A O 1
ATOM 5728 N N . ARG A 1 729 ? 36.480 -20.780 -34.292 1.00 93.06 729 ARG A N 1
ATOM 5729 C CA . ARG A 1 729 ? 35.828 -21.391 -35.461 1.00 93.06 729 ARG A CA 1
ATOM 5730 C C . ARG A 1 729 ? 35.690 -20.370 -36.588 1.00 93.06 729 ARG A C 1
ATOM 5732 O O . ARG A 1 729 ? 34.598 -19.989 -36.998 1.00 93.06 729 ARG A O 1
ATOM 5739 N N . LEU A 1 730 ? 36.829 -19.892 -37.081 1.00 92.06 730 LEU A N 1
ATOM 5740 C CA . LEU A 1 730 ? 36.878 -18.791 -38.045 1.00 92.06 730 LEU A CA 1
ATOM 5741 C C . LEU A 1 730 ? 36.187 -19.136 -39.372 1.00 92.06 730 LEU A C 1
ATOM 5743 O O . LEU A 1 730 ? 35.541 -18.267 -39.945 1.00 92.06 730 LEU A O 1
ATOM 5747 N N . SER A 1 731 ? 36.253 -20.394 -39.824 1.00 90.31 731 SER A N 1
ATOM 5748 C CA . SER A 1 731 ? 35.546 -20.861 -41.028 1.00 90.31 731 SER A CA 1
ATOM 5749 C C . SER A 1 731 ? 34.034 -20.665 -40.946 1.00 90.31 731 SER A C 1
ATOM 5751 O O . SER A 1 731 ? 33.407 -20.355 -41.955 1.00 90.31 731 SER A O 1
ATOM 5753 N N . ASP A 1 732 ? 33.468 -20.814 -39.748 1.00 91.88 732 ASP A N 1
ATOM 5754 C CA . ASP A 1 732 ? 32.034 -20.683 -39.504 1.00 91.88 732 ASP A CA 1
ATOM 5755 C C . ASP A 1 732 ? 31.659 -19.210 -39.304 1.00 91.88 732 ASP A C 1
ATOM 5757 O O . ASP A 1 732 ? 30.566 -18.800 -39.671 1.00 91.88 732 ASP A O 1
ATOM 5761 N N . ALA A 1 733 ? 32.570 -18.386 -38.773 1.00 94.00 733 ALA A N 1
ATOM 5762 C CA . ALA A 1 733 ? 32.346 -16.956 -38.561 1.00 94.00 733 ALA A CA 1
ATOM 5763 C C . ALA A 1 733 ? 32.308 -16.145 -39.871 1.00 94.00 733 ALA A C 1
ATOM 5765 O O . ALA A 1 733 ? 31.492 -15.232 -39.994 1.00 94.00 733 ALA A O 1
ATOM 5766 N N . VAL A 1 734 ? 33.173 -16.472 -40.842 1.00 93.88 734 VAL A N 1
ATOM 5767 C CA . VAL A 1 734 ? 33.301 -15.747 -42.126 1.00 93.88 734 VAL A CA 1
ATOM 5768 C C . VAL A 1 734 ? 31.963 -15.544 -42.850 1.00 93.88 734 VAL A C 1
ATOM 5770 O O . VAL A 1 734 ? 31.630 -14.385 -43.093 1.00 93.88 734 VAL A O 1
ATOM 5773 N N . PRO A 1 735 ? 31.173 -16.589 -43.175 1.00 94.06 735 PRO A N 1
ATOM 5774 C CA . PRO A 1 735 ? 29.945 -16.403 -43.950 1.00 94.06 735 PRO A CA 1
ATOM 5775 C C . PRO A 1 735 ? 28.908 -15.549 -43.211 1.00 94.06 735 PRO A C 1
ATOM 5777 O O . PRO A 1 735 ? 28.206 -14.756 -43.829 1.00 94.06 735 PRO A O 1
ATOM 5780 N N . PHE A 1 736 ? 28.838 -15.650 -41.879 1.00 94.81 736 PHE A N 1
ATOM 5781 C CA . PHE A 1 736 ? 27.936 -14.812 -41.092 1.00 94.81 736 PHE A CA 1
ATOM 5782 C C . PHE A 1 736 ? 28.371 -13.345 -41.092 1.00 94.81 736 PHE A C 1
ATOM 5784 O O . PHE A 1 736 ? 27.525 -12.462 -41.211 1.00 94.81 736 PHE A O 1
ATOM 5791 N N . TRP A 1 737 ? 29.671 -13.069 -40.970 1.00 95.69 737 TRP A N 1
ATOM 5792 C CA . TRP A 1 737 ? 30.182 -11.703 -41.040 1.00 95.69 737 TRP A CA 1
ATOM 5793 C C . TRP A 1 737 ? 30.048 -11.095 -42.447 1.00 95.69 737 TRP A C 1
ATOM 5795 O O . TRP A 1 737 ? 29.661 -9.932 -42.547 1.00 95.69 737 TRP A O 1
ATOM 5805 N N . GLU A 1 738 ? 30.304 -11.862 -43.516 1.00 94.62 738 GLU A N 1
ATOM 5806 C CA . GLU A 1 738 ? 30.074 -11.441 -44.911 1.00 94.62 738 GLU A CA 1
ATOM 5807 C C . GLU A 1 738 ? 28.595 -11.048 -45.122 1.00 94.62 738 GLU A C 1
ATOM 5809 O O . GLU A 1 738 ? 28.314 -9.938 -45.583 1.00 94.62 738 GLU A O 1
ATOM 5814 N N . ASP A 1 739 ? 27.654 -11.897 -44.691 1.00 93.50 739 ASP A N 1
ATOM 5815 C CA . ASP A 1 739 ? 26.209 -11.632 -44.765 1.00 93.50 739 ASP A CA 1
ATOM 5816 C C . ASP A 1 739 ? 25.795 -10.370 -43.987 1.00 93.50 739 ASP A C 1
ATOM 5818 O O . ASP A 1 739 ? 25.001 -9.561 -44.472 1.00 93.50 739 ASP A O 1
ATOM 5822 N N . VAL A 1 740 ? 26.313 -10.192 -42.765 1.00 94.25 740 VAL A N 1
ATOM 5823 C CA . VAL A 1 740 ? 25.983 -9.041 -41.906 1.00 94.25 740 VAL A CA 1
ATOM 5824 C C . VAL A 1 740 ? 26.485 -7.736 -42.511 1.00 94.25 740 VAL A C 1
ATOM 5826 O O . VAL A 1 740 ? 25.751 -6.746 -42.522 1.00 94.25 740 VAL A O 1
ATOM 5829 N N . VAL A 1 741 ? 27.716 -7.728 -43.028 1.00 94.50 741 VAL A N 1
ATOM 5830 C CA . VAL A 1 741 ? 28.302 -6.549 -43.674 1.00 94.50 741 VAL A CA 1
ATOM 5831 C C . VAL A 1 741 ? 27.491 -6.157 -44.905 1.00 94.50 741 VAL A C 1
ATOM 5833 O O . VAL A 1 741 ? 27.147 -4.984 -45.045 1.00 94.50 741 VAL A O 1
ATOM 5836 N N . GLU A 1 742 ? 27.135 -7.111 -45.765 1.00 92.50 742 GLU A N 1
ATOM 5837 C CA . GLU A 1 742 ? 26.345 -6.817 -46.964 1.00 92.50 742 GLU A CA 1
ATOM 5838 C C . GLU A 1 742 ? 24.929 -6.336 -46.610 1.00 92.50 742 GLU A C 1
ATOM 5840 O O . GLU A 1 742 ? 24.466 -5.313 -47.119 1.00 92.50 742 GLU A O 1
ATOM 5845 N N . GLY A 1 743 ? 24.265 -6.992 -45.655 1.00 90.62 743 GLY A N 1
ATOM 5846 C CA . GLY A 1 743 ? 22.942 -6.577 -45.188 1.00 90.62 743 GLY A CA 1
ATOM 5847 C C . GLY A 1 743 ? 22.930 -5.168 -44.582 1.00 90.62 743 GLY A C 1
ATOM 5848 O O . GLY A 1 743 ? 22.031 -4.369 -44.864 1.00 90.62 743 GLY A O 1
ATOM 5849 N N . TYR A 1 744 ? 23.938 -4.808 -43.782 1.00 90.69 744 TYR A N 1
ATOM 5850 C CA . TYR A 1 744 ? 24.059 -3.457 -43.218 1.00 90.69 744 TYR A CA 1
ATOM 5851 C C . TYR A 1 744 ? 24.485 -2.404 -44.241 1.00 90.69 744 TYR A C 1
ATOM 5853 O O . TYR A 1 744 ? 23.992 -1.277 -44.176 1.00 90.69 744 TYR A O 1
ATOM 5861 N N . ARG A 1 745 ? 25.291 -2.760 -45.248 1.00 90.69 745 ARG A N 1
ATOM 5862 C CA . ARG A 1 745 ? 25.568 -1.873 -46.390 1.00 90.69 745 ARG A CA 1
ATOM 5863 C C . ARG A 1 745 ? 24.296 -1.480 -47.123 1.00 90.69 745 ARG A C 1
ATOM 5865 O O . ARG A 1 745 ? 24.105 -0.296 -47.390 1.00 90.69 745 ARG A O 1
ATOM 5872 N N . VAL A 1 746 ? 23.429 -2.450 -47.410 1.00 88.00 746 VAL A N 1
ATOM 5873 C CA . VAL A 1 746 ? 22.163 -2.212 -48.117 1.00 88.00 746 VAL A CA 1
ATOM 5874 C C . VAL A 1 746 ? 21.171 -1.435 -47.247 1.00 88.00 746 VAL A C 1
ATOM 5876 O O . VAL A 1 746 ? 20.537 -0.500 -47.731 1.00 88.00 746 VAL A O 1
ATOM 5879 N N . SER A 1 747 ? 21.034 -1.794 -45.967 1.00 85.75 747 SER A N 1
ATOM 5880 C CA . SER A 1 747 ? 19.997 -1.224 -45.091 1.00 85.75 747 SER A CA 1
ATOM 5881 C C . SER A 1 747 ? 20.367 0.115 -44.442 1.00 85.75 747 SER A C 1
ATOM 5883 O O . SER A 1 747 ? 19.494 0.970 -44.294 1.00 85.75 747 SER A O 1
ATOM 5885 N N . LYS A 1 748 ? 21.632 0.313 -44.047 1.00 84.44 748 LYS A N 1
ATOM 5886 C CA . LYS A 1 748 ? 22.107 1.499 -43.301 1.00 84.44 748 LYS A CA 1
ATOM 5887 C C . LYS A 1 748 ? 23.084 2.369 -44.094 1.00 84.44 748 LYS A C 1
ATOM 5889 O O . LYS A 1 748 ? 23.312 3.515 -43.715 1.00 84.44 748 LYS A O 1
ATOM 5894 N N . GLY A 1 749 ? 23.634 1.851 -45.191 1.00 87.06 749 GLY A N 1
ATOM 5895 C CA . GLY A 1 749 ? 24.690 2.494 -45.971 1.00 87.06 749 GLY A CA 1
ATOM 5896 C C . GLY A 1 749 ? 26.090 2.011 -45.577 1.00 87.06 749 GLY A C 1
ATOM 5897 O O . GLY A 1 749 ? 26.349 1.611 -44.439 1.00 87.06 749 GLY A O 1
ATOM 5898 N N . GLY A 1 750 ? 27.016 2.046 -46.540 1.00 86.06 750 GLY A N 1
ATOM 5899 C CA . GLY A 1 750 ? 28.386 1.547 -46.364 1.00 86.06 750 GLY A CA 1
ATOM 5900 C C . GLY A 1 750 ? 29.244 2.350 -45.381 1.00 86.06 750 GLY A C 1
ATOM 5901 O O . GLY A 1 750 ? 30.100 1.774 -44.721 1.00 86.06 750 GLY A O 1
ATOM 5902 N N . ASN A 1 751 ? 28.989 3.652 -45.238 1.00 86.62 751 ASN A N 1
ATOM 5903 C CA . ASN A 1 751 ? 29.713 4.543 -44.325 1.00 86.62 751 ASN A CA 1
ATOM 5904 C C . ASN A 1 751 ? 29.068 4.655 -42.930 1.00 86.62 751 ASN A C 1
ATOM 5906 O O . ASN A 1 751 ? 29.500 5.468 -42.117 1.00 86.62 751 ASN A O 1
ATOM 5910 N N . HIS A 1 752 ? 28.020 3.878 -42.643 1.00 87.00 752 HIS A N 1
ATOM 5911 C CA . HIS A 1 752 ? 27.385 3.894 -41.329 1.00 87.00 752 HIS A CA 1
ATOM 5912 C C . HIS A 1 752 ? 28.328 3.280 -40.270 1.00 87.00 752 HIS A C 1
ATOM 5914 O O . HIS A 1 752 ? 28.885 2.208 -40.526 1.00 87.00 752 HIS A O 1
ATOM 5920 N N . PRO A 1 753 ? 28.473 3.870 -39.064 1.00 86.06 753 PRO A N 1
ATOM 5921 C CA . PRO A 1 753 ? 29.421 3.394 -38.045 1.00 86.06 753 PRO A CA 1
ATOM 5922 C C . PRO A 1 753 ? 29.279 1.907 -37.682 1.00 86.06 753 PRO A C 1
ATOM 5924 O O . PRO A 1 753 ? 30.268 1.194 -37.523 1.00 86.06 753 PRO A O 1
ATOM 5927 N N . GLU A 1 754 ? 28.045 1.399 -37.602 1.00 84.31 754 GLU A N 1
ATOM 5928 C CA . GLU A 1 754 ? 27.806 -0.029 -37.339 1.00 84.31 754 GLU A CA 1
ATOM 5929 C C . GLU A 1 754 ? 28.255 -0.938 -38.492 1.00 84.31 754 GLU A C 1
ATOM 5931 O O . GLU A 1 754 ? 28.747 -2.039 -38.238 1.00 84.31 754 GLU A O 1
ATOM 5936 N N . THR A 1 755 ? 28.119 -0.487 -39.744 1.00 90.38 755 THR A N 1
ATOM 5937 C CA . THR A 1 755 ? 28.605 -1.221 -40.920 1.00 90.38 755 THR A CA 1
ATOM 5938 C C . THR A 1 755 ? 30.126 -1.311 -40.864 1.00 90.38 755 THR A C 1
ATOM 5940 O O . THR A 1 755 ? 30.670 -2.407 -40.967 1.00 90.38 755 THR A O 1
ATOM 5943 N N . LEU A 1 756 ? 30.806 -0.190 -40.595 1.00 91.25 756 LEU A N 1
ATOM 5944 C CA . LEU A 1 756 ? 32.264 -0.140 -40.444 1.00 91.25 756 LEU A CA 1
ATOM 5945 C C . LEU A 1 756 ? 32.759 -1.016 -39.280 1.00 91.25 756 LEU A C 1
ATOM 5947 O O . LEU A 1 756 ? 33.734 -1.742 -39.436 1.00 91.25 756 LEU A O 1
ATOM 5951 N N . THR A 1 757 ? 32.041 -1.047 -38.153 1.00 90.75 757 THR A N 1
ATOM 5952 C CA . THR A 1 757 ? 32.365 -1.925 -37.008 1.00 90.75 757 THR A CA 1
ATOM 5953 C C . THR A 1 757 ? 32.261 -3.414 -37.369 1.00 90.75 757 THR A C 1
ATOM 5955 O O . THR A 1 757 ? 33.105 -4.225 -36.979 1.00 90.75 757 THR A O 1
ATOM 5958 N N . CYS A 1 758 ? 31.231 -3.800 -38.129 1.00 91.12 758 CYS A N 1
ATOM 5959 C CA . CYS A 1 758 ? 31.090 -5.180 -38.604 1.00 91.12 758 CYS A CA 1
ATOM 5960 C C . CYS A 1 758 ? 32.169 -5.527 -39.639 1.00 91.12 758 CYS A C 1
ATOM 5962 O O . CYS A 1 758 ? 32.677 -6.645 -39.635 1.00 91.12 758 CYS A O 1
ATOM 5964 N N . MET A 1 759 ? 32.561 -4.566 -40.481 1.00 95.12 759 MET A N 1
ATOM 5965 C CA . MET A 1 759 ? 33.674 -4.728 -41.414 1.00 95.12 759 MET A CA 1
ATOM 5966 C C . MET A 1 759 ? 35.013 -4.909 -40.693 1.00 95.12 759 MET A C 1
ATOM 5968 O O . MET A 1 759 ? 35.759 -5.802 -41.073 1.00 95.12 759 MET A O 1
ATOM 5972 N N . GLU A 1 760 ? 35.292 -4.159 -39.621 1.00 93.44 760 GLU A N 1
ATOM 5973 C CA . GLU A 1 760 ? 36.469 -4.396 -38.764 1.00 93.44 760 GLU A CA 1
ATOM 5974 C C . GLU A 1 760 ? 36.464 -5.812 -38.164 1.00 93.44 760 GLU A C 1
ATOM 5976 O O . GLU A 1 760 ? 37.499 -6.473 -38.084 1.00 93.44 760 GLU A O 1
ATOM 5981 N N . SER A 1 761 ? 35.291 -6.310 -37.766 1.00 93.75 761 SER A N 1
ATOM 5982 C CA . SER A 1 761 ? 35.165 -7.661 -37.203 1.00 93.75 761 SER A CA 1
ATOM 5983 C C . SER A 1 761 ? 35.402 -8.744 -38.261 1.00 93.75 761 SER A C 1
ATOM 5985 O O . SER A 1 761 ? 36.120 -9.708 -38.003 1.00 93.75 761 SER A O 1
ATOM 5987 N N . LEU A 1 762 ? 34.857 -8.565 -39.471 1.00 96.19 762 LEU A N 1
ATOM 5988 C CA . LEU A 1 762 ? 35.128 -9.438 -40.618 1.00 96.19 762 LEU A CA 1
ATOM 5989 C C . LEU A 1 762 ? 36.615 -9.413 -40.997 1.00 96.19 762 LEU A C 1
ATOM 5991 O O . LEU A 1 762 ? 37.192 -10.455 -41.311 1.00 96.19 762 LEU A O 1
ATOM 5995 N N . ALA A 1 763 ? 37.230 -8.236 -40.915 1.00 93.31 763 ALA A N 1
ATOM 5996 C CA . ALA A 1 763 ? 38.632 -8.025 -41.210 1.00 93.31 763 ALA A CA 1
ATOM 5997 C C . ALA A 1 763 ? 39.563 -8.808 -40.269 1.00 93.31 763 ALA A C 1
ATOM 5999 O O . ALA A 1 763 ? 40.444 -9.549 -40.715 1.00 93.31 763 ALA A O 1
ATOM 6000 N N . ASP A 1 764 ? 39.297 -8.753 -38.957 1.00 91.12 764 ASP A N 1
ATOM 6001 C CA . ASP A 1 764 ? 39.994 -9.584 -37.962 1.00 91.12 764 ASP A CA 1
ATOM 6002 C C . ASP A 1 764 ? 39.872 -11.082 -38.283 1.00 91.12 764 ASP A C 1
ATOM 6004 O O . ASP A 1 764 ? 40.849 -11.832 -38.208 1.00 91.12 764 ASP A O 1
ATOM 6008 N N . VAL A 1 765 ? 38.681 -11.532 -38.688 1.00 92.75 765 VAL A N 1
ATOM 6009 C CA . VAL A 1 765 ? 38.450 -12.939 -39.032 1.00 92.75 765 VAL A CA 1
ATOM 6010 C C . VAL A 1 765 ? 39.226 -13.347 -40.287 1.00 92.75 765 VAL A C 1
ATOM 6012 O O . VAL A 1 765 ? 39.807 -14.438 -40.305 1.00 92.75 765 VAL A O 1
ATOM 6015 N N . TYR A 1 766 ? 39.298 -12.505 -41.321 1.00 94.06 766 TYR A N 1
ATOM 6016 C CA . TYR A 1 766 ? 40.129 -12.789 -42.494 1.00 94.06 766 TYR A CA 1
ATOM 6017 C C . TYR A 1 766 ? 41.612 -12.846 -42.158 1.00 94.06 766 TYR A C 1
ATOM 6019 O O . TYR A 1 766 ? 42.283 -13.796 -42.566 1.00 94.06 766 TYR A O 1
ATOM 6027 N N . LEU A 1 767 ? 42.110 -11.893 -41.369 1.00 90.00 767 LEU A N 1
ATOM 6028 C CA . LEU A 1 767 ? 43.503 -11.869 -40.937 1.00 90.00 767 LEU A CA 1
ATOM 6029 C C . LEU A 1 767 ? 43.864 -13.143 -40.162 1.00 90.00 767 LEU A C 1
ATOM 6031 O O . LEU A 1 767 ? 44.824 -13.837 -40.499 1.00 90.00 767 LEU A O 1
ATOM 6035 N N . ARG A 1 768 ? 43.050 -13.513 -39.167 1.00 88.62 768 ARG A N 1
ATOM 6036 C CA . ARG A 1 768 ? 43.280 -14.703 -38.331 1.00 88.62 768 ARG A CA 1
ATOM 6037 C C . ARG A 1 768 ? 43.083 -16.023 -39.077 1.00 88.62 768 ARG A C 1
ATOM 6039 O O . ARG A 1 768 ? 43.634 -17.037 -38.657 1.00 88.62 768 ARG A O 1
ATOM 6046 N N . SER A 1 769 ? 42.314 -16.026 -40.167 1.00 89.19 769 SER A N 1
ATOM 6047 C CA . SER A 1 769 ? 42.166 -17.181 -41.066 1.00 89.19 769 SER A CA 1
ATOM 6048 C C . SER A 1 769 ? 43.149 -17.170 -42.245 1.00 89.19 769 SER A C 1
ATOM 6050 O O . SER A 1 769 ? 43.032 -18.014 -43.131 1.00 89.19 769 SER A O 1
ATOM 6052 N N . ALA A 1 770 ? 44.122 -16.247 -42.249 1.00 89.38 770 ALA A N 1
ATOM 6053 C CA . ALA A 1 770 ? 45.134 -16.064 -43.293 1.00 89.38 770 ALA A CA 1
ATOM 6054 C C . ALA A 1 770 ? 44.565 -15.802 -44.706 1.00 89.38 770 ALA A C 1
ATOM 6056 O O . ALA A 1 770 ? 45.228 -16.048 -45.712 1.00 89.38 770 ALA A O 1
ATOM 6057 N N . GLN A 1 771 ? 43.350 -15.256 -44.804 1.00 91.81 771 GLN A N 1
ATOM 6058 C CA . GLN A 1 771 ? 42.725 -14.833 -46.062 1.00 91.81 771 GLN A CA 1
ATOM 6059 C C . GLN A 1 771 ? 43.148 -13.399 -46.424 1.00 91.81 771 GLN A C 1
ATOM 6061 O O . GLN A 1 771 ? 42.314 -12.499 -46.543 1.00 91.81 771 GLN A O 1
ATOM 6066 N N . LEU A 1 772 ? 44.458 -13.185 -46.589 1.00 92.00 772 LEU A N 1
ATOM 6067 C CA . LEU A 1 772 ? 45.060 -11.850 -46.719 1.00 92.00 772 LEU A CA 1
ATOM 6068 C C . LEU A 1 772 ? 44.541 -11.054 -47.929 1.00 92.00 772 LEU A C 1
ATOM 6070 O O . LEU A 1 772 ? 44.359 -9.847 -47.819 1.00 92.00 772 LEU A O 1
ATOM 6074 N N . ASP A 1 773 ? 44.225 -11.707 -49.053 1.00 93.81 773 ASP A N 1
ATOM 6075 C CA . ASP A 1 773 ? 43.681 -11.021 -50.239 1.00 93.81 773 ASP A CA 1
ATOM 6076 C C . ASP A 1 773 ? 42.264 -10.470 -50.012 1.00 93.81 773 ASP A C 1
ATOM 6078 O O . ASP A 1 773 ? 41.919 -9.383 -50.485 1.00 93.81 773 ASP A O 1
ATOM 6082 N N . LYS A 1 774 ? 41.421 -11.213 -49.280 1.00 94.12 774 LYS A N 1
ATOM 6083 C CA . LYS A 1 774 ? 40.077 -10.742 -48.919 1.00 94.12 774 LYS A CA 1
ATOM 6084 C C . LYS A 1 774 ? 40.157 -9.597 -47.917 1.00 94.12 774 LYS A C 1
ATOM 6086 O O . LYS A 1 774 ? 39.405 -8.632 -48.049 1.00 94.12 774 LYS A O 1
ATOM 6091 N N . GLU A 1 775 ? 41.079 -9.700 -46.965 1.00 94.12 775 GLU A N 1
ATOM 6092 C CA . GLU A 1 775 ? 41.314 -8.659 -45.972 1.00 94.12 775 GLU A CA 1
ATOM 6093 C C . GLU A 1 775 ? 41.807 -7.359 -46.609 1.00 94.12 775 GLU A C 1
ATOM 6095 O O . GLU A 1 775 ? 41.238 -6.293 -46.384 1.00 94.12 775 GLU A O 1
ATOM 6100 N N . GLU A 1 776 ? 42.812 -7.443 -47.483 1.00 94.81 776 GLU A N 1
ATOM 6101 C CA . GLU A 1 776 ? 43.329 -6.285 -48.208 1.00 94.81 776 GLU A CA 1
ATOM 6102 C C . GLU A 1 776 ? 42.210 -5.575 -48.984 1.00 94.81 776 GLU A C 1
ATOM 6104 O O . GLU A 1 776 ? 42.048 -4.353 -48.898 1.00 94.81 776 GLU A O 1
ATOM 6109 N N . LYS A 1 777 ? 41.391 -6.347 -49.710 1.00 95.69 777 LYS A N 1
ATOM 6110 C CA . LYS A 1 777 ? 40.253 -5.811 -50.461 1.00 95.69 777 LYS A CA 1
ATOM 6111 C C . LYS A 1 777 ? 39.249 -5.110 -49.542 1.00 95.69 777 LYS A C 1
ATOM 6113 O O . LYS A 1 777 ? 38.790 -4.020 -49.882 1.00 95.69 777 LYS A O 1
ATOM 6118 N N . LEU A 1 778 ? 38.915 -5.718 -48.403 1.00 96.06 778 LEU A N 1
ATOM 6119 C CA . LEU A 1 778 ? 37.962 -5.166 -47.442 1.00 96.06 778 LEU A CA 1
ATOM 6120 C C . LEU A 1 778 ? 38.480 -3.859 -46.829 1.00 96.06 778 LEU A C 1
ATOM 6122 O O . LEU A 1 778 ? 37.761 -2.863 -46.821 1.00 96.06 778 LEU A O 1
ATOM 6126 N N . ARG A 1 779 ? 39.746 -3.827 -46.405 1.00 95.06 779 ARG A N 1
ATOM 6127 C CA . ARG A 1 779 ? 40.411 -2.635 -45.858 1.00 95.06 779 ARG A CA 1
ATOM 6128 C C . ARG A 1 779 ? 40.440 -1.477 -46.852 1.00 95.06 779 ARG A C 1
ATOM 6130 O O . ARG A 1 779 ? 40.141 -0.343 -46.484 1.00 95.06 779 ARG A O 1
ATOM 6137 N N . ARG A 1 780 ? 40.751 -1.746 -48.125 1.00 95.12 780 ARG A N 1
ATOM 6138 C CA . ARG A 1 780 ? 40.700 -0.725 -49.188 1.00 95.12 780 ARG A CA 1
ATOM 6139 C C . ARG A 1 780 ? 39.289 -0.166 -49.374 1.00 95.12 780 ARG A C 1
ATOM 6141 O O . ARG A 1 780 ? 39.133 1.039 -49.547 1.00 95.12 780 ARG A O 1
ATOM 6148 N N . ASP A 1 781 ? 38.273 -1.023 -49.318 1.00 94.81 781 ASP A N 1
ATOM 6149 C CA . ASP A 1 781 ? 36.869 -0.615 -49.401 1.00 94.81 781 ASP A CA 1
ATOM 6150 C C . ASP A 1 781 ? 36.475 0.293 -48.217 1.00 94.81 781 ASP A C 1
ATOM 6152 O O . ASP A 1 781 ? 35.922 1.371 -48.419 1.00 94.81 781 ASP A O 1
ATOM 6156 N N . MET A 1 782 ? 36.872 -0.057 -46.986 1.00 94.19 782 MET A N 1
ATOM 6157 C CA . MET A 1 782 ? 36.651 0.777 -45.790 1.00 94.19 782 MET A CA 1
ATOM 6158 C C . MET A 1 782 ? 37.271 2.169 -45.918 1.00 94.19 782 MET A C 1
ATOM 6160 O O . MET A 1 782 ? 36.594 3.166 -45.676 1.00 94.19 782 MET A O 1
ATOM 6164 N N . ILE A 1 783 ? 38.532 2.249 -46.356 1.00 93.44 783 ILE A N 1
ATOM 6165 C CA . ILE A 1 783 ? 39.249 3.524 -46.534 1.00 93.44 783 ILE A CA 1
ATOM 6166 C C . ILE A 1 783 ? 38.524 4.434 -47.537 1.00 93.44 783 ILE A C 1
ATOM 6168 O O . ILE A 1 783 ? 38.496 5.652 -47.350 1.00 93.44 783 ILE A O 1
ATOM 6172 N N . ASN A 1 784 ? 37.922 3.859 -48.583 1.00 92.56 784 ASN A N 1
ATOM 6173 C CA . ASN A 1 784 ? 37.156 4.611 -49.579 1.00 92.56 784 ASN A CA 1
ATOM 6174 C C . ASN A 1 784 ? 35.790 5.085 -49.056 1.00 92.56 784 ASN A C 1
ATOM 6176 O O . ASN A 1 784 ? 35.275 6.094 -49.536 1.00 92.56 784 ASN A O 1
ATOM 6180 N N . LEU A 1 785 ? 35.197 4.367 -48.098 1.00 92.94 785 LEU A N 1
ATOM 6181 C CA . LEU A 1 785 ? 33.914 4.717 -47.481 1.00 92.94 785 LEU A CA 1
ATOM 6182 C C . LEU A 1 785 ? 34.053 5.778 -46.378 1.00 92.94 785 LEU A C 1
ATOM 6184 O O . LEU A 1 785 ? 33.116 6.547 -46.157 1.00 92.94 785 LEU A O 1
ATOM 6188 N N . MET A 1 786 ? 35.200 5.825 -45.695 1.00 90.50 786 MET A N 1
ATOM 6189 C CA . MET A 1 786 ? 35.489 6.780 -44.620 1.00 90.50 786 MET A CA 1
ATOM 6190 C C . MET A 1 786 ? 35.811 8.180 -45.164 1.00 90.50 786 MET A C 1
ATOM 6192 O O . MET A 1 786 ? 36.574 8.340 -46.126 1.00 90.50 786 MET A O 1
ATOM 6196 N N . LEU A 1 787 ? 35.272 9.215 -44.512 1.00 87.50 787 LEU A N 1
ATOM 6197 C CA . LEU A 1 787 ? 35.586 10.612 -44.831 1.00 87.50 787 LEU A CA 1
ATOM 6198 C C . LEU A 1 787 ? 37.044 10.937 -44.482 1.00 87.50 787 LEU A C 1
ATOM 6200 O O . LEU A 1 787 ? 37.673 10.279 -43.662 1.00 87.50 787 LEU A O 1
ATOM 6204 N N . ASP A 1 788 ? 37.617 11.945 -45.133 1.00 84.31 788 ASP A N 1
ATOM 6205 C CA . ASP A 1 788 ? 39.035 12.284 -44.959 1.00 84.31 788 ASP A CA 1
ATOM 6206 C C . ASP A 1 788 ? 39.393 12.867 -43.585 1.00 84.31 788 ASP A C 1
ATOM 6208 O O . ASP A 1 788 ? 40.564 12.874 -43.214 1.00 84.31 788 ASP A O 1
ATOM 6212 N N . ASP A 1 789 ? 38.407 13.399 -42.874 1.00 84.25 789 ASP A N 1
ATOM 6213 C CA . ASP A 1 789 ? 38.500 13.926 -41.515 1.00 84.25 789 ASP A CA 1
ATOM 6214 C C . ASP A 1 789 ? 38.061 12.905 -40.449 1.00 84.25 789 ASP A C 1
ATOM 6216 O O . ASP A 1 789 ? 38.038 13.231 -39.262 1.00 84.25 789 ASP A O 1
ATOM 6220 N N . ASP A 1 790 ? 37.741 11.671 -40.853 1.00 84.62 790 ASP A N 1
ATOM 6221 C CA . ASP A 1 790 ? 37.354 10.592 -39.946 1.00 84.62 790 ASP A CA 1
ATOM 6222 C C . ASP A 1 790 ? 38.563 10.120 -39.107 1.00 84.62 790 ASP A C 1
ATOM 6224 O O . ASP A 1 790 ? 39.594 9.735 -39.677 1.00 84.62 790 ASP A O 1
ATOM 6228 N N . PRO A 1 791 ? 38.468 10.124 -37.763 1.00 85.50 791 PRO A N 1
ATOM 6229 C CA . PRO A 1 791 ? 39.571 9.732 -36.891 1.00 85.50 791 PRO A CA 1
ATOM 6230 C C . PRO A 1 791 ? 39.967 8.253 -36.987 1.00 85.50 791 PRO A C 1
ATOM 6232 O O . PRO A 1 791 ? 41.101 7.920 -36.638 1.00 85.50 791 PRO A O 1
ATOM 6235 N N . ASP A 1 792 ? 39.094 7.375 -37.486 1.00 85.88 792 ASP A N 1
ATOM 6236 C CA . ASP A 1 792 ? 39.365 5.938 -37.595 1.00 85.88 792 ASP A CA 1
ATOM 6237 C C . ASP A 1 792 ? 40.040 5.563 -38.928 1.00 85.88 792 ASP A C 1
ATOM 6239 O O . ASP A 1 792 ? 40.681 4.510 -39.044 1.00 85.88 792 ASP A O 1
ATOM 6243 N N . LYS A 1 793 ? 39.977 6.449 -39.932 1.00 89.88 793 LYS A N 1
ATOM 6244 C CA . LYS A 1 793 ? 40.561 6.225 -41.264 1.00 89.88 793 LYS A CA 1
ATOM 6245 C C . LYS A 1 793 ? 42.070 5.957 -41.226 1.00 89.88 793 LYS A C 1
ATOM 6247 O O . LYS A 1 793 ? 42.496 4.976 -41.846 1.00 89.88 793 LYS A O 1
ATOM 6252 N N . PRO A 1 794 ? 42.896 6.716 -40.477 1.00 89.50 794 PRO A N 1
ATOM 6253 C CA . PRO A 1 794 ? 44.317 6.411 -40.337 1.00 89.50 794 PRO A CA 1
ATOM 6254 C C . PRO A 1 794 ? 44.565 5.016 -39.741 1.00 89.50 794 PRO A C 1
ATOM 6256 O O . PRO A 1 794 ? 45.409 4.273 -40.240 1.00 89.50 794 PRO A O 1
ATOM 6259 N N . THR A 1 795 ? 43.785 4.600 -38.742 1.00 88.81 795 THR A N 1
ATOM 6260 C CA . THR A 1 795 ? 43.903 3.263 -38.136 1.00 88.81 795 THR A CA 1
ATOM 6261 C C . THR A 1 795 ? 43.665 2.161 -39.170 1.00 88.81 795 THR A C 1
ATOM 6263 O O . THR A 1 795 ? 44.458 1.223 -39.269 1.00 88.81 795 THR A O 1
ATOM 6266 N N . CYS A 1 796 ? 42.635 2.299 -40.010 1.00 90.19 796 CYS A N 1
ATOM 6267 C CA . CYS A 1 796 ? 42.366 1.345 -41.087 1.00 90.19 796 CYS A CA 1
ATOM 6268 C C . CYS A 1 796 ? 43.494 1.316 -42.139 1.00 90.19 796 CYS A C 1
ATOM 6270 O O . CYS A 1 796 ? 43.857 0.248 -42.638 1.00 90.19 796 CYS A O 1
ATOM 6272 N N . MET A 1 797 ? 44.096 2.469 -42.450 1.00 92.75 797 MET A N 1
ATOM 6273 C CA . MET A 1 797 ? 45.247 2.560 -43.359 1.00 92.75 797 MET A CA 1
ATOM 6274 C C . MET A 1 797 ? 46.493 1.877 -42.791 1.00 92.75 797 MET A C 1
ATOM 6276 O O . MET A 1 797 ? 47.202 1.204 -43.540 1.00 92.75 797 MET A O 1
ATOM 6280 N N . ARG A 1 798 ? 46.735 1.996 -41.481 1.00 90.50 798 ARG A N 1
ATOM 6281 C CA . ARG A 1 798 ? 47.821 1.284 -40.797 1.00 90.50 798 ARG A CA 1
ATOM 6282 C C . ARG A 1 798 ? 47.618 -0.230 -40.852 1.00 90.50 798 ARG A C 1
ATOM 6284 O O . ARG A 1 798 ? 48.544 -0.949 -41.214 1.00 90.50 798 ARG A O 1
ATOM 6291 N N . ARG A 1 799 ? 46.402 -0.715 -40.579 1.00 92.00 799 ARG A N 1
ATOM 6292 C CA . ARG A 1 799 ? 46.068 -2.147 -40.695 1.00 92.00 799 ARG A CA 1
ATOM 6293 C C . ARG A 1 799 ? 46.258 -2.681 -42.116 1.00 92.00 799 ARG A C 1
ATOM 6295 O O . ARG A 1 799 ? 46.760 -3.785 -42.283 1.00 92.00 799 ARG A O 1
ATOM 6302 N N . LEU A 1 800 ? 45.933 -1.893 -43.145 1.00 94.31 800 LEU A N 1
ATOM 6303 C CA . LEU A 1 800 ? 46.215 -2.270 -44.535 1.00 94.31 800 LEU A CA 1
ATOM 6304 C C . LEU A 1 800 ? 47.723 -2.407 -44.804 1.00 94.31 800 LEU A C 1
ATOM 6306 O O . LEU A 1 800 ? 48.130 -3.345 -45.484 1.00 94.31 800 LEU A O 1
ATOM 6310 N N . ALA A 1 801 ? 48.553 -1.512 -44.261 1.00 91.44 801 ALA A N 1
ATOM 6311 C CA . ALA A 1 801 ? 50.005 -1.634 -44.383 1.00 91.44 801 ALA A CA 1
ATOM 6312 C C . ALA A 1 801 ? 50.524 -2.920 -43.716 1.00 91.44 801 ALA A C 1
ATOM 6314 O O . ALA A 1 801 ? 51.302 -3.640 -44.333 1.00 91.44 801 ALA A O 1
ATOM 6315 N N . GLU A 1 802 ? 50.033 -3.259 -42.518 1.00 90.19 802 GLU A N 1
ATOM 6316 C CA . GLU A 1 802 ? 50.367 -4.515 -41.821 1.00 90.19 802 GLU A CA 1
ATOM 6317 C C . GLU A 1 802 ? 50.007 -5.754 -42.665 1.00 90.19 802 GLU A C 1
ATOM 6319 O O . GLU A 1 802 ? 50.780 -6.706 -42.742 1.00 90.19 802 GLU A O 1
ATOM 6324 N N . VAL A 1 803 ? 48.861 -5.741 -43.353 1.00 92.44 803 VAL A N 1
ATOM 6325 C CA . VAL A 1 803 ? 48.447 -6.837 -44.248 1.00 92.44 803 VAL A CA 1
ATOM 6326 C C . VAL A 1 803 ? 49.374 -6.949 -45.461 1.00 92.44 803 VAL A C 1
ATOM 6328 O O . VAL A 1 803 ? 49.773 -8.054 -45.821 1.00 92.44 803 VAL A O 1
ATOM 6331 N N . LEU A 1 804 ? 49.758 -5.825 -46.072 1.00 92.19 804 LEU A N 1
ATOM 6332 C CA . LEU A 1 804 ? 50.698 -5.805 -47.199 1.00 92.19 804 LEU A CA 1
ATOM 6333 C C . LEU A 1 804 ? 52.098 -6.283 -46.783 1.00 92.19 804 LEU A C 1
ATOM 6335 O O . LEU A 1 804 ? 52.742 -7.007 -47.539 1.00 92.19 804 LEU A O 1
ATOM 6339 N N . GLU A 1 805 ? 52.545 -5.949 -45.569 1.00 88.94 805 GLU A N 1
ATOM 6340 C CA . GLU A 1 805 ? 53.776 -6.501 -44.991 1.00 88.94 805 GLU A CA 1
ATOM 6341 C C . GLU A 1 805 ? 53.690 -8.027 -44.830 1.00 88.94 805 GLU A C 1
ATOM 6343 O O . GLU A 1 805 ? 54.626 -8.731 -45.204 1.00 88.94 805 GLU A O 1
ATOM 6348 N N . LEU A 1 806 ? 52.565 -8.556 -44.327 1.00 88.44 806 LEU A N 1
ATOM 6349 C CA . LEU A 1 806 ? 52.344 -10.005 -44.193 1.00 88.44 806 LEU A CA 1
ATOM 6350 C C . LEU A 1 806 ? 52.305 -10.736 -45.543 1.00 88.44 806 LEU A C 1
ATOM 6352 O O . LEU A 1 806 ? 52.624 -11.922 -45.599 1.00 88.44 806 LEU A O 1
ATOM 6356 N N . LYS A 1 807 ? 51.932 -10.039 -46.622 1.00 89.50 807 LYS A N 1
ATOM 6357 C CA . LYS A 1 807 ? 52.004 -10.534 -48.007 1.00 89.50 807 LYS A CA 1
ATOM 6358 C C . LYS A 1 807 ? 53.387 -10.355 -48.650 1.00 89.50 807 LYS A C 1
ATOM 6360 O O . LYS A 1 807 ? 53.562 -10.747 -49.800 1.00 89.50 807 LYS A O 1
ATOM 6365 N N . GLU A 1 808 ? 54.347 -9.763 -47.938 1.00 88.56 808 GLU A N 1
ATOM 6366 C CA . GLU A 1 808 ? 55.679 -9.391 -48.439 1.00 88.56 808 GLU A CA 1
ATOM 6367 C C . GLU A 1 808 ? 55.653 -8.360 -49.592 1.00 88.56 808 GLU A C 1
ATOM 6369 O O . GLU A 1 808 ? 56.614 -8.211 -50.349 1.00 88.56 808 GLU A O 1
ATOM 6374 N N . GLU A 1 809 ? 54.575 -7.580 -49.710 1.00 91.81 809 GLU A N 1
ATOM 6375 C CA . GLU A 1 809 ? 54.425 -6.493 -50.684 1.00 91.81 809 GLU A CA 1
ATOM 6376 C C . GLU A 1 809 ? 55.019 -5.183 -50.133 1.00 91.81 809 GLU A C 1
ATOM 6378 O O . GLU A 1 809 ? 54.338 -4.172 -49.946 1.00 91.81 809 GLU A O 1
ATOM 6383 N N . TRP A 1 810 ? 56.324 -5.202 -49.848 1.00 86.62 810 TRP A N 1
ATOM 6384 C CA . TRP A 1 810 ? 57.025 -4.155 -49.090 1.00 86.62 810 TRP A CA 1
ATOM 6385 C C . TRP A 1 810 ? 56.884 -2.741 -49.664 1.00 86.62 810 TRP A C 1
ATOM 6387 O O . TRP A 1 810 ? 56.716 -1.789 -48.907 1.00 86.62 810 TRP A O 1
ATOM 6397 N N . ASP A 1 811 ? 56.950 -2.589 -50.989 1.00 88.50 811 ASP A N 1
ATOM 6398 C CA . ASP A 1 811 ? 56.841 -1.274 -51.638 1.00 88.50 811 ASP A CA 1
ATOM 6399 C C . ASP A 1 811 ? 55.419 -0.700 -51.522 1.00 88.50 811 ASP A C 1
ATOM 6401 O O . ASP A 1 811 ? 55.238 0.504 -51.333 1.00 88.50 811 ASP A O 1
ATOM 6405 N N . ALA A 1 812 ? 54.400 -1.562 -51.588 1.00 90.56 812 ALA A N 1
ATOM 6406 C CA . ALA A 1 812 ? 53.009 -1.166 -51.405 1.00 90.56 812 ALA A CA 1
ATOM 6407 C C . ALA A 1 812 ? 52.717 -0.823 -49.936 1.00 90.56 812 ALA A C 1
ATOM 6409 O O . ALA A 1 812 ? 52.024 0.158 -49.664 1.00 90.56 812 ALA A O 1
ATOM 6410 N N . ALA A 1 813 ? 53.280 -1.588 -48.995 1.00 89.31 813 ALA A N 1
ATOM 6411 C CA . ALA A 1 813 ? 53.177 -1.316 -47.564 1.00 89.31 813 ALA A CA 1
ATOM 6412 C C . ALA A 1 813 ? 53.832 0.024 -47.188 1.00 89.31 813 ALA A C 1
ATOM 6414 O O . ALA A 1 813 ? 53.238 0.830 -46.472 1.00 89.31 813 ALA A O 1
ATOM 6415 N N . GLU A 1 814 ? 55.021 0.307 -47.728 1.00 88.88 814 GLU A N 1
ATOM 6416 C CA . GLU A 1 814 ? 55.712 1.582 -47.523 1.00 88.88 814 GLU A CA 1
ATOM 6417 C C . GLU A 1 814 ? 54.888 2.764 -48.053 1.00 88.88 814 GLU A C 1
ATOM 6419 O O . GLU A 1 814 ? 54.695 3.752 -47.342 1.00 88.88 814 GLU A O 1
ATOM 6424 N N . LEU A 1 815 ? 54.341 2.646 -49.269 1.00 91.31 815 LEU A N 1
ATOM 6425 C CA . LEU A 1 815 ? 53.459 3.665 -49.839 1.00 91.31 815 LEU A CA 1
ATOM 6426 C C . LEU A 1 815 ? 52.215 3.892 -48.967 1.00 91.31 815 LEU A C 1
ATOM 6428 O O . LEU A 1 815 ? 51.812 5.035 -48.748 1.00 91.31 815 LEU A O 1
ATOM 6432 N N . GLN A 1 816 ? 51.627 2.820 -48.434 1.00 93.19 816 GLN A N 1
ATOM 6433 C CA . GLN A 1 816 ? 50.455 2.913 -47.569 1.00 93.19 816 GLN A CA 1
ATOM 6434 C C . GLN A 1 816 ? 50.766 3.609 -46.235 1.00 93.19 816 GLN A C 1
ATOM 6436 O O . GLN A 1 816 ? 49.951 4.402 -45.761 1.00 93.19 816 GLN A O 1
ATOM 6441 N N . LEU A 1 817 ? 51.948 3.380 -45.650 1.00 89.06 817 LEU A N 1
ATOM 6442 C CA . LEU A 1 817 ? 52.393 4.085 -44.441 1.00 89.06 817 LEU A CA 1
ATOM 6443 C C . LEU A 1 817 ? 52.625 5.584 -44.683 1.00 89.06 817 LEU A C 1
ATOM 6445 O O . LEU A 1 817 ? 52.356 6.393 -43.795 1.00 89.06 817 LEU A O 1
ATOM 6449 N N . VAL A 1 818 ? 53.075 5.976 -45.880 1.00 88.50 818 VAL A N 1
ATOM 6450 C CA . VAL A 1 818 ? 53.164 7.398 -46.258 1.00 88.50 818 VAL A CA 1
ATOM 6451 C C . VAL A 1 818 ? 51.771 8.030 -46.289 1.00 88.50 818 VAL A C 1
ATOM 6453 O O . VAL A 1 818 ? 51.554 9.072 -45.672 1.00 88.50 818 VAL A O 1
ATOM 6456 N N . GLN A 1 819 ? 50.802 7.373 -46.934 1.00 89.81 819 GLN A N 1
ATOM 6457 C CA . GLN A 1 819 ? 49.420 7.863 -46.983 1.00 89.81 819 GLN A CA 1
ATOM 6458 C C . GLN A 1 819 ? 48.772 7.913 -45.589 1.00 89.81 819 GLN A C 1
ATOM 6460 O O . GLN A 1 819 ? 48.032 8.845 -45.278 1.00 89.81 819 GLN A O 1
ATOM 6465 N N . TYR A 1 820 ? 49.080 6.942 -44.725 1.00 89.62 820 TYR A N 1
ATOM 6466 C CA . TYR A 1 820 ? 48.681 6.942 -43.317 1.00 89.62 820 TYR A CA 1
ATOM 6467 C C . TYR A 1 820 ? 49.190 8.189 -42.576 1.00 89.62 820 TYR A C 1
ATOM 6469 O O . TYR A 1 820 ? 48.411 8.863 -41.901 1.00 89.62 820 TYR A O 1
ATOM 6477 N N . GLN A 1 821 ? 50.468 8.550 -42.742 1.00 86.06 821 GLN A N 1
ATOM 6478 C CA . GLN A 1 821 ? 51.041 9.745 -42.112 1.00 86.06 821 GLN A CA 1
ATOM 6479 C C . GLN A 1 821 ? 50.402 11.048 -42.607 1.00 86.06 821 GLN A C 1
ATOM 6481 O O . GLN A 1 821 ? 50.212 11.982 -41.824 1.00 86.06 821 GLN A O 1
ATOM 6486 N N . GLU A 1 822 ? 50.060 11.132 -43.892 1.00 86.81 822 GLU A N 1
ATOM 6487 C CA . GLU A 1 822 ? 49.321 12.273 -44.441 1.00 86.81 822 GLU A CA 1
ATOM 6488 C C . GLU A 1 822 ? 47.908 12.368 -43.848 1.00 86.81 822 GLU A C 1
ATOM 6490 O O . GLU A 1 822 ? 47.476 13.456 -43.458 1.00 86.81 822 GLU A O 1
ATOM 6495 N N . ALA A 1 823 ? 47.218 11.234 -43.699 1.00 87.31 823 ALA A N 1
ATOM 6496 C CA . ALA A 1 823 ? 45.896 11.174 -43.082 1.00 87.31 823 ALA A CA 1
ATOM 6497 C C . ALA A 1 823 ? 45.923 11.577 -41.593 1.00 87.31 823 ALA A C 1
ATOM 6499 O O . ALA A 1 823 ? 45.099 12.392 -41.179 1.00 87.31 823 ALA A O 1
ATOM 6500 N N . LEU A 1 824 ? 46.908 11.112 -40.805 1.00 85.88 824 LEU A N 1
ATOM 6501 C CA . LEU A 1 824 ? 47.095 11.533 -39.403 1.00 85.88 824 LEU A CA 1
ATOM 6502 C C . LEU A 1 824 ? 47.197 13.068 -39.282 1.00 85.88 824 LEU A C 1
ATOM 6504 O O . LEU A 1 824 ? 46.561 13.682 -38.423 1.00 85.88 824 LEU A O 1
ATOM 6508 N N . LYS A 1 825 ? 47.993 13.704 -40.154 1.00 85.94 825 LYS A N 1
ATOM 6509 C CA . LYS A 1 825 ? 48.175 15.166 -40.159 1.00 85.94 825 LYS A CA 1
ATOM 6510 C C . LYS A 1 825 ? 46.892 15.904 -40.527 1.00 85.94 825 LYS A C 1
ATOM 6512 O O . LYS A 1 825 ? 46.641 16.977 -39.986 1.00 85.94 825 LYS A O 1
ATOM 6517 N N . LYS A 1 826 ? 46.089 15.340 -41.431 1.00 85.88 826 LYS A N 1
ATOM 6518 C CA . LYS A 1 826 ? 44.817 15.924 -41.869 1.00 85.88 826 LYS A CA 1
ATOM 6519 C C . LYS A 1 826 ? 43.747 15.876 -40.774 1.00 85.88 826 LYS A C 1
ATOM 6521 O O . LYS A 1 826 ? 43.043 16.864 -40.597 1.00 85.88 826 LYS A O 1
ATOM 6526 N N . VAL A 1 827 ? 43.666 14.770 -40.032 1.00 86.12 827 VAL A N 1
ATOM 6527 C CA . VAL A 1 827 ? 42.696 14.570 -38.940 1.00 86.12 827 VAL A CA 1
ATOM 6528 C C . VAL A 1 827 ? 43.067 15.380 -37.695 1.00 86.12 827 VAL A C 1
ATOM 6530 O O . VAL A 1 827 ? 42.235 16.108 -37.158 1.00 86.12 827 VAL A O 1
ATOM 6533 N N . TRP A 1 828 ? 44.312 15.269 -37.217 1.00 80.06 828 TRP A N 1
ATOM 6534 C CA . TRP A 1 828 ? 44.706 15.823 -35.913 1.00 80.06 828 TRP A CA 1
ATOM 6535 C C . TRP A 1 828 ? 45.502 17.134 -35.988 1.00 80.06 828 TRP A C 1
ATOM 6537 O O . TRP A 1 828 ? 45.694 17.793 -34.967 1.00 80.06 828 TRP A O 1
ATOM 6547 N N . GLY A 1 829 ? 45.942 17.549 -37.178 1.00 80.25 829 GLY A N 1
ATOM 6548 C CA . GLY A 1 829 ? 46.811 18.709 -37.377 1.00 80.25 829 GLY A CA 1
ATOM 6549 C C . GLY A 1 829 ? 48.300 18.380 -37.206 1.00 80.25 829 GLY A C 1
ATOM 6550 O O . GLY A 1 829 ? 48.687 17.495 -36.443 1.00 80.25 829 GLY A O 1
ATOM 6551 N N . GLU A 1 830 ? 49.161 19.121 -37.913 1.00 77.94 830 GLU A N 1
ATOM 6552 C CA . GLU A 1 830 ? 50.604 18.832 -38.031 1.00 77.94 830 GLU A CA 1
ATOM 6553 C C . GLU A 1 830 ? 51.369 18.809 -36.696 1.00 77.94 830 GLU A C 1
ATOM 6555 O O . GLU A 1 830 ? 52.401 18.151 -36.590 1.00 77.94 830 GLU A O 1
ATOM 6560 N N . SER A 1 831 ? 50.872 19.514 -35.676 1.00 71.31 831 SER A N 1
ATOM 6561 C CA . SER A 1 831 ? 51.513 19.650 -34.362 1.00 71.31 831 SER A CA 1
ATOM 6562 C C . SER A 1 831 ? 50.973 18.695 -33.292 1.00 71.31 831 SER A C 1
ATOM 6564 O O . SER A 1 831 ? 51.401 18.774 -32.141 1.00 71.31 831 SER A O 1
ATOM 6566 N N . HIS A 1 832 ? 50.000 17.840 -33.617 1.00 74.19 832 HIS A N 1
ATOM 6567 C CA . HIS A 1 832 ? 49.395 16.936 -32.640 1.00 74.19 832 HIS A CA 1
ATOM 6568 C C . HIS A 1 832 ? 50.311 15.746 -32.327 1.00 74.19 832 HIS A C 1
ATOM 6570 O O . HIS A 1 832 ? 50.990 15.214 -33.209 1.00 74.19 832 HIS A O 1
ATOM 6576 N N . ALA A 1 833 ? 50.311 15.290 -31.070 1.00 68.12 833 ALA A N 1
ATOM 6577 C CA . ALA A 1 833 ? 51.158 14.183 -30.621 1.00 68.12 833 ALA A CA 1
ATOM 6578 C C . ALA A 1 833 ? 50.932 12.916 -31.470 1.00 68.12 833 ALA A C 1
ATOM 6580 O O . ALA A 1 833 ? 51.885 12.338 -31.976 1.00 68.12 833 ALA A O 1
ATOM 6581 N N . ASN A 1 834 ? 49.678 12.557 -31.761 1.00 65.50 834 ASN A N 1
ATOM 6582 C CA . ASN A 1 834 ? 49.366 11.392 -32.609 1.00 65.50 834 ASN A CA 1
ATOM 6583 C C . ASN A 1 834 ? 49.880 11.516 -34.059 1.00 65.50 834 ASN A C 1
ATOM 6585 O O . ASN A 1 834 ? 50.139 10.499 -34.688 1.00 65.50 834 ASN A O 1
ATOM 6589 N N . ALA A 1 835 ? 50.081 12.732 -34.585 1.00 66.12 835 ALA A N 1
ATOM 6590 C CA . ALA A 1 835 ? 50.656 12.949 -35.919 1.00 66.12 835 ALA A CA 1
ATOM 6591 C C . ALA A 1 835 ? 52.200 12.905 -35.931 1.00 66.12 835 ALA A C 1
ATOM 6593 O O . ALA A 1 835 ? 52.813 12.841 -36.999 1.00 66.12 835 ALA A O 1
ATOM 6594 N N . THR A 1 836 ? 52.835 12.943 -34.754 1.00 65.38 836 THR A N 1
ATOM 6595 C CA . THR A 1 836 ? 54.299 12.941 -34.584 1.00 65.38 836 THR A CA 1
ATOM 6596 C C . THR A 1 836 ? 54.840 11.641 -33.975 1.00 65.38 836 THR A C 1
ATOM 6598 O O . THR A 1 836 ? 55.954 11.256 -34.315 1.00 65.38 836 THR A O 1
ATOM 6601 N N . ILE A 1 837 ? 54.055 10.930 -33.152 1.00 61.06 837 ILE A N 1
ATOM 6602 C CA . ILE A 1 837 ? 54.439 9.682 -32.458 1.00 61.06 837 ILE A CA 1
ATOM 6603 C C . ILE A 1 837 ? 54.791 8.539 -33.425 1.00 61.06 837 ILE A C 1
ATOM 6605 O O . ILE A 1 837 ? 55.654 7.728 -33.113 1.00 61.06 837 ILE A O 1
ATOM 6609 N N . ASP A 1 838 ? 54.168 8.485 -34.604 1.00 61.16 838 ASP A N 1
ATOM 6610 C CA . ASP A 1 838 ? 54.250 7.335 -35.520 1.00 61.16 838 ASP A CA 1
ATOM 6611 C C . ASP A 1 838 ? 55.160 7.573 -36.747 1.00 61.16 838 ASP A C 1
ATOM 6613 O O . ASP A 1 838 ? 55.051 6.908 -37.783 1.00 61.16 838 ASP A O 1
ATOM 6617 N N . GLN A 1 839 ? 56.069 8.555 -36.661 1.00 64.56 839 GLN A N 1
ATOM 6618 C CA . GLN A 1 839 ? 57.013 8.866 -37.745 1.00 64.56 839 GLN A CA 1
ATOM 6619 C C . GLN A 1 839 ? 58.034 7.741 -37.997 1.00 64.56 839 GLN A C 1
ATOM 6621 O O . GLN A 1 839 ? 58.496 7.580 -39.129 1.00 64.56 839 GLN A O 1
ATOM 6626 N N . ASP A 1 840 ? 58.314 6.917 -36.985 1.00 69.50 840 ASP A N 1
ATOM 6627 C CA . ASP A 1 840 ? 59.327 5.859 -37.037 1.00 69.50 840 ASP A CA 1
ATOM 6628 C C . ASP A 1 840 ? 58.862 4.580 -37.761 1.00 69.50 840 ASP A C 1
ATOM 6630 O O . ASP A 1 840 ? 59.697 3.771 -38.163 1.00 69.50 840 ASP A O 1
ATOM 6634 N N . CYS A 1 841 ? 57.564 4.395 -38.035 1.00 74.12 841 CYS A N 1
ATOM 6635 C CA . CYS A 1 841 ? 57.061 3.152 -38.641 1.00 74.12 841 CYS A CA 1
ATOM 6636 C C . CYS A 1 841 ? 57.587 2.882 -40.058 1.00 74.12 841 CYS A C 1
ATOM 6638 O O . CYS A 1 841 ? 57.848 1.732 -40.406 1.00 74.12 841 CYS A O 1
ATOM 6640 N N . ILE A 1 842 ? 57.800 3.925 -40.870 1.00 78.75 842 ILE A N 1
ATOM 6641 C CA . ILE A 1 842 ? 58.406 3.777 -42.208 1.00 78.75 842 ILE A CA 1
ATOM 6642 C C . ILE A 1 842 ? 59.871 3.345 -42.078 1.00 78.75 842 ILE A C 1
ATOM 6644 O O . ILE A 1 842 ? 60.348 2.504 -42.840 1.00 78.75 842 ILE A O 1
ATOM 6648 N N . TYR A 1 843 ? 60.591 3.902 -41.101 1.00 76.44 843 TYR A N 1
ATOM 6649 C CA . TYR A 1 843 ? 61.971 3.514 -40.825 1.00 76.44 843 TYR A CA 1
ATOM 6650 C C . TYR A 1 843 ? 62.044 2.059 -40.345 1.00 76.44 843 TYR A C 1
ATOM 6652 O O . TYR A 1 843 ? 62.831 1.280 -40.879 1.00 76.44 843 TYR A O 1
ATOM 6660 N N . GLU A 1 844 ? 61.179 1.657 -39.414 1.00 79.19 844 GLU A N 1
ATOM 6661 C CA . GLU A 1 844 ? 61.087 0.274 -38.944 1.00 79.19 844 GLU A CA 1
ATOM 6662 C C . GLU A 1 844 ? 60.730 -0.713 -40.062 1.00 79.19 844 GLU A C 1
ATOM 6664 O O . GLU A 1 844 ? 61.288 -1.812 -40.097 1.00 79.19 844 GLU A O 1
ATOM 6669 N N . LEU A 1 845 ? 59.832 -0.344 -40.983 1.00 82.06 845 LEU A N 1
ATOM 6670 C CA . LEU A 1 845 ? 59.494 -1.161 -42.152 1.00 82.06 845 LEU A CA 1
ATOM 6671 C C . LEU A 1 845 ? 60.707 -1.325 -43.074 1.00 82.06 845 LEU A C 1
ATOM 6673 O O . LEU A 1 845 ? 61.018 -2.445 -43.475 1.00 82.06 845 LEU A O 1
ATOM 6677 N N . ARG A 1 846 ? 61.442 -0.242 -43.363 1.00 80.50 846 ARG A N 1
ATOM 6678 C CA . ARG A 1 846 ? 62.673 -0.296 -44.173 1.00 80.50 846 ARG A CA 1
ATOM 6679 C C . ARG A 1 846 ? 63.746 -1.169 -43.525 1.00 80.50 846 ARG A C 1
ATOM 6681 O O . ARG A 1 846 ? 64.352 -1.986 -44.209 1.00 80.50 846 ARG A O 1
ATOM 6688 N N . VAL A 1 847 ? 63.925 -1.066 -42.207 1.00 77.88 847 VAL A N 1
ATOM 6689 C CA . VAL A 1 847 ? 64.837 -1.942 -41.457 1.00 77.88 847 VAL A CA 1
ATOM 6690 C C . VAL A 1 847 ? 64.396 -3.403 -41.573 1.00 77.88 847 VAL A C 1
ATOM 6692 O O . VAL A 1 847 ? 65.231 -4.265 -41.840 1.00 77.88 847 VAL A O 1
ATOM 6695 N N . ARG A 1 848 ? 63.099 -3.704 -41.422 1.00 77.56 848 ARG A N 1
ATOM 6696 C CA . ARG A 1 848 ? 62.557 -5.067 -41.571 1.00 77.56 848 ARG A CA 1
ATOM 6697 C C . ARG A 1 848 ? 62.747 -5.612 -42.990 1.00 77.56 848 ARG A C 1
ATOM 6699 O O . ARG A 1 848 ? 63.238 -6.728 -43.125 1.00 77.56 848 ARG A O 1
ATOM 6706 N N . LYS A 1 849 ? 62.489 -4.802 -44.022 1.00 76.50 849 LYS A N 1
ATOM 6707 C CA . LYS A 1 849 ? 62.752 -5.109 -45.441 1.00 76.50 849 LYS A CA 1
ATOM 6708 C C . LYS A 1 849 ? 64.225 -5.450 -45.699 1.00 76.50 849 LYS A C 1
ATOM 6710 O O . LYS A 1 849 ? 64.516 -6.409 -46.403 1.00 76.50 849 LYS A O 1
ATOM 6715 N N . GLU A 1 850 ? 65.155 -4.708 -45.095 1.00 68.44 850 GLU A N 1
ATOM 6716 C CA . GLU A 1 850 ? 66.604 -4.960 -45.190 1.00 68.44 850 GLU A CA 1
ATOM 6717 C C . GLU A 1 850 ? 67.080 -6.166 -44.354 1.00 68.44 850 GLU A C 1
ATOM 6719 O O . GLU A 1 850 ? 68.163 -6.701 -44.597 1.00 68.44 850 GLU A O 1
ATOM 6724 N N . SER A 1 851 ? 66.284 -6.602 -43.372 1.00 61.62 851 SER A N 1
ATOM 6725 C CA . SER A 1 851 ? 66.605 -7.704 -42.452 1.00 61.62 851 SER A CA 1
ATOM 6726 C C . SER A 1 851 ? 66.183 -9.086 -42.965 1.00 61.62 851 SER A C 1
ATOM 6728 O O . SER A 1 851 ? 66.591 -10.090 -42.378 1.00 61.62 851 SER A O 1
ATOM 6730 N N . VAL A 1 852 ? 65.382 -9.167 -44.035 1.00 49.94 852 VAL A N 1
ATOM 6731 C CA . VAL A 1 852 ? 65.027 -10.435 -44.691 1.00 49.94 852 VAL A CA 1
ATOM 6732 C C . VAL A 1 852 ? 66.229 -10.895 -45.530 1.00 49.94 852 VAL A C 1
ATOM 6734 O O . VAL A 1 852 ? 66.581 -10.225 -46.504 1.00 49.94 852 VAL A O 1
ATOM 6737 N N . PRO A 1 853 ? 66.916 -12.003 -45.186 1.00 41.94 853 PRO A N 1
ATOM 6738 C CA . PRO A 1 853 ? 68.059 -12.454 -45.968 1.00 41.94 853 PRO A CA 1
ATOM 6739 C C . PRO A 1 853 ? 67.591 -12.902 -47.363 1.00 41.94 853 PRO A C 1
ATOM 6741 O O . PRO A 1 853 ? 66.576 -13.593 -47.470 1.00 41.94 853 PRO A O 1
ATOM 6744 N N . PRO A 1 854 ? 68.323 -12.572 -48.443 1.00 38.34 854 PRO A N 1
ATOM 6745 C CA . PRO A 1 854 ? 67.983 -13.067 -49.769 1.00 38.34 854 PRO A CA 1
ATOM 6746 C C . PRO A 1 854 ? 68.049 -14.599 -49.779 1.00 38.34 854 PRO A C 1
ATOM 6748 O O . PRO A 1 854 ? 69.029 -15.202 -49.329 1.00 38.34 854 PRO A O 1
ATOM 6751 N N . ILE A 1 855 ? 67.002 -15.239 -50.305 1.00 42.78 855 ILE A N 1
ATOM 6752 C CA . ILE A 1 855 ? 66.949 -16.687 -50.522 1.00 42.78 855 ILE A CA 1
ATOM 6753 C C . ILE A 1 855 ? 67.983 -17.039 -51.599 1.00 42.78 855 ILE A C 1
ATOM 6755 O O . ILE A 1 855 ? 67.704 -16.983 -52.792 1.00 42.78 855 ILE A O 1
ATOM 6759 N N . SER A 1 856 ? 69.203 -17.339 -51.153 1.00 42.66 856 SER A N 1
ATOM 6760 C CA . SER A 1 856 ? 70.245 -18.185 -51.757 1.00 42.66 856 SER A CA 1
ATOM 6761 C C . SER A 1 856 ? 71.640 -17.604 -51.501 1.00 42.66 856 SER A C 1
ATOM 6763 O O . SER A 1 856 ? 72.097 -16.663 -52.142 1.00 42.66 856 SER A O 1
ATOM 6765 N N . CYS A 1 857 ? 72.377 -18.229 -50.586 1.00 34.62 857 CYS A N 1
ATOM 6766 C CA . CYS A 1 857 ? 73.832 -18.161 -50.599 1.00 34.62 857 CYS A CA 1
ATOM 6767 C C . CYS A 1 857 ? 74.364 -19.583 -50.423 1.00 34.62 857 CYS A C 1
ATOM 6769 O O . CYS A 1 857 ? 74.296 -20.169 -49.345 1.00 34.62 857 CYS A O 1
ATOM 6771 N N . ALA A 1 858 ? 74.835 -20.163 -51.526 1.00 38.84 858 ALA A N 1
ATOM 6772 C CA . ALA A 1 858 ? 75.244 -21.559 -51.655 1.00 38.84 858 ALA A CA 1
ATOM 6773 C C . ALA A 1 858 ? 76.585 -21.905 -50.964 1.00 38.84 858 ALA A C 1
ATOM 6775 O O . ALA A 1 858 ? 77.208 -22.903 -51.313 1.00 38.84 858 ALA A O 1
ATOM 6776 N N . SER A 1 859 ? 77.065 -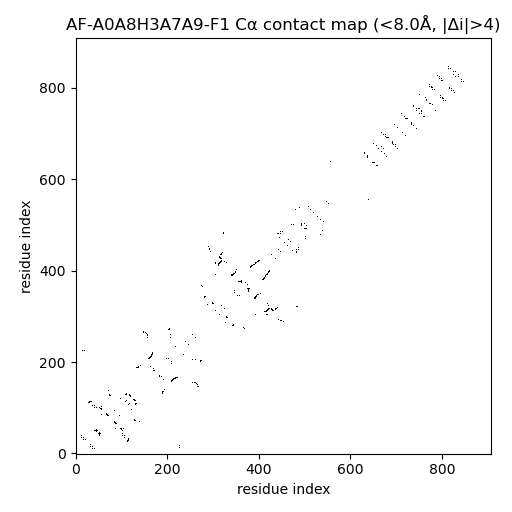21.100 -50.011 1.00 40.09 859 SER A N 1
ATOM 6777 C CA . SER A 1 859 ? 78.443 -21.185 -49.497 1.00 40.09 859 SER A CA 1
ATOM 6778 C C . SER A 1 859 ? 78.588 -21.388 -47.986 1.00 40.09 859 SER A C 1
ATOM 6780 O O . SER A 1 859 ? 79.702 -21.317 -47.479 1.00 40.09 859 SER A O 1
ATOM 6782 N N . CYS A 1 860 ? 77.520 -21.694 -47.250 1.00 37.84 860 CYS A N 1
ATOM 6783 C CA . CYS A 1 860 ? 77.595 -21.855 -45.792 1.00 37.84 860 CYS A CA 1
ATOM 6784 C C . CYS A 1 860 ? 77.436 -23.326 -45.361 1.00 37.84 860 CYS A C 1
ATOM 6786 O O . CYS A 1 860 ? 76.469 -23.687 -44.696 1.00 37.84 860 CYS A O 1
ATOM 6788 N N . MET A 1 861 ? 78.388 -24.185 -45.747 1.00 35.59 861 MET A N 1
ATOM 6789 C CA . MET A 1 861 ? 78.640 -25.467 -45.072 1.00 35.59 861 MET A CA 1
ATOM 6790 C C . MET A 1 861 ? 79.765 -25.280 -44.037 1.00 35.59 861 MET A C 1
ATOM 6792 O O . MET A 1 861 ? 80.783 -24.671 -44.346 1.00 35.59 861 MET A O 1
ATOM 6796 N N . HIS A 1 862 ? 79.577 -25.880 -42.856 1.00 33.38 862 HIS A N 1
ATOM 6797 C CA . HIS A 1 862 ? 80.468 -26.016 -41.687 1.00 33.38 862 HIS A CA 1
ATOM 6798 C C . HIS A 1 862 ? 80.450 -24.934 -40.575 1.00 33.38 862 HIS A C 1
ATOM 6800 O O . HIS A 1 862 ? 80.871 -23.800 -40.789 1.00 33.38 862 HIS A O 1
ATOM 6806 N N . PRO A 1 863 ? 80.060 -25.311 -39.333 1.00 35.78 863 PRO A N 1
ATOM 6807 C CA . PRO A 1 863 ? 80.083 -24.436 -38.164 1.00 35.78 863 PRO A CA 1
ATOM 6808 C C . PRO A 1 863 ? 81.380 -24.618 -37.358 1.00 35.78 863 PRO A C 1
ATOM 6810 O O . PRO A 1 863 ? 81.405 -25.360 -36.377 1.00 35.78 863 PRO A O 1
ATOM 6813 N N . ALA A 1 864 ? 82.464 -23.955 -37.762 1.00 37.16 864 ALA A N 1
ATOM 6814 C CA . ALA A 1 864 ? 83.664 -23.872 -36.918 1.00 37.16 864 ALA A CA 1
ATOM 6815 C C . ALA A 1 864 ? 84.350 -22.495 -36.883 1.00 37.16 864 ALA A C 1
ATOM 6817 O O . ALA A 1 864 ? 85.017 -22.215 -35.897 1.00 37.16 864 ALA A O 1
ATOM 6818 N N . ASP A 1 865 ? 84.114 -21.591 -37.843 1.00 41.00 865 ASP A N 1
ATOM 6819 C CA . ASP A 1 865 ? 84.853 -20.316 -37.913 1.00 41.00 865 ASP A CA 1
ATOM 6820 C C . ASP A 1 865 ? 83.950 -19.070 -38.035 1.00 41.00 865 ASP A C 1
ATOM 6822 O O . ASP A 1 865 ? 84.114 -18.245 -38.930 1.00 41.00 865 ASP A O 1
ATOM 6826 N N . VAL A 1 866 ? 82.997 -18.881 -37.111 1.00 37.56 866 VAL A N 1
ATOM 6827 C CA . VAL A 1 866 ? 82.210 -17.626 -37.012 1.00 37.56 866 VAL A CA 1
ATOM 6828 C C . VAL A 1 866 ? 82.381 -16.978 -35.638 1.00 37.56 866 VAL A C 1
ATOM 6830 O O . VAL A 1 866 ? 81.425 -16.756 -34.902 1.00 37.56 866 VAL A O 1
ATOM 6833 N N . ALA A 1 867 ? 83.625 -16.671 -35.271 1.00 38.34 867 ALA A N 1
ATOM 6834 C CA . ALA A 1 867 ? 83.919 -15.846 -34.094 1.00 38.34 867 ALA A CA 1
ATOM 6835 C C . ALA A 1 867 ? 84.605 -14.508 -34.430 1.00 38.34 867 ALA A C 1
ATOM 6837 O O . ALA A 1 867 ? 84.858 -13.721 -33.522 1.00 38.34 867 ALA A O 1
ATOM 6838 N N . SER A 1 868 ? 84.883 -14.200 -35.704 1.00 41.84 868 SER A N 1
ATOM 6839 C CA . SER A 1 868 ? 85.654 -12.997 -36.066 1.00 41.84 868 SER A CA 1
ATOM 6840 C C . SER A 1 868 ? 85.031 -12.071 -37.116 1.00 41.84 868 SER A C 1
ATOM 6842 O O . SER A 1 868 ? 85.649 -11.062 -37.445 1.00 41.84 868 SER A O 1
ATOM 6844 N N . ILE A 1 869 ? 83.806 -12.310 -37.602 1.00 40.66 869 ILE A N 1
ATOM 6845 C CA . ILE A 1 869 ? 83.165 -11.393 -38.563 1.00 40.66 869 ILE A CA 1
ATOM 6846 C C . ILE A 1 869 ? 81.705 -11.139 -38.171 1.00 40.66 869 ILE A C 1
ATOM 6848 O O . ILE A 1 869 ? 80.822 -11.920 -38.500 1.00 40.66 869 ILE A O 1
ATOM 6852 N N . CYS A 1 870 ? 81.495 -10.023 -37.459 1.00 31.55 870 CYS A N 1
ATOM 6853 C CA . CYS A 1 870 ? 80.285 -9.185 -37.354 1.00 31.55 870 CYS A CA 1
ATOM 6854 C C . CYS A 1 870 ? 79.968 -8.817 -35.885 1.00 31.55 870 CYS A C 1
ATOM 6856 O O . CYS A 1 870 ? 79.458 -9.646 -35.132 1.00 31.55 870 CYS A O 1
ATOM 6858 N N . PRO A 1 871 ? 80.191 -7.559 -35.453 1.00 36.91 871 PRO A N 1
ATOM 6859 C CA . PRO A 1 871 ? 79.882 -7.112 -34.090 1.00 36.91 871 PRO A CA 1
ATOM 6860 C C . PRO A 1 871 ? 78.378 -7.038 -33.765 1.00 36.91 871 PRO A C 1
ATOM 6862 O O . PRO A 1 871 ? 78.024 -6.692 -32.642 1.00 36.91 871 PRO A O 1
ATOM 6865 N N . LYS A 1 872 ? 77.482 -7.331 -34.721 1.00 40.50 872 LYS A N 1
ATOM 6866 C CA . LYS A 1 872 ? 76.024 -7.188 -34.558 1.00 40.50 872 LYS A CA 1
ATOM 6867 C C . LYS A 1 872 ? 75.292 -8.455 -34.083 1.00 40.50 872 LYS A C 1
ATOM 6869 O O . LYS A 1 872 ? 74.107 -8.366 -33.794 1.00 40.50 872 LYS A O 1
ATOM 6874 N N . SER A 1 873 ? 75.953 -9.610 -33.946 1.00 41.62 873 SER A N 1
ATOM 6875 C CA . SER A 1 873 ? 75.282 -10.846 -33.485 1.00 41.62 873 SER A CA 1
ATOM 6876 C C . SER A 1 873 ? 75.356 -11.083 -31.972 1.00 41.62 873 SER A C 1
ATOM 6878 O O . SER A 1 873 ? 74.575 -11.867 -31.437 1.00 41.62 873 SER A O 1
ATOM 6880 N N . LYS A 1 874 ? 76.240 -10.382 -31.247 1.00 35.94 874 LYS A N 1
ATOM 6881 C CA . LYS A 1 874 ? 76.390 -10.585 -29.797 1.00 35.94 874 LYS A CA 1
ATOM 6882 C C . LYS A 1 874 ? 75.202 -10.033 -29.000 1.00 35.94 874 LYS A C 1
ATOM 6884 O O . LYS A 1 874 ? 74.777 -10.674 -28.050 1.00 35.94 874 LYS A O 1
ATOM 6889 N N . SER A 1 875 ? 74.596 -8.921 -29.431 1.00 38.72 875 SER A N 1
ATOM 6890 C CA . SER A 1 875 ? 73.396 -8.376 -28.771 1.00 38.72 875 SER A CA 1
ATOM 6891 C C . SER A 1 875 ? 72.143 -9.221 -29.013 1.00 38.72 875 SER A C 1
ATOM 6893 O O . SER A 1 875 ? 71.305 -9.320 -28.125 1.00 38.72 875 SER A O 1
ATOM 6895 N N . ILE A 1 876 ? 72.032 -9.867 -30.179 1.00 37.56 876 ILE A N 1
ATOM 6896 C CA . ILE A 1 876 ? 70.886 -10.714 -30.539 1.00 37.56 876 ILE A CA 1
ATOM 6897 C C . ILE A 1 876 ? 70.956 -12.057 -29.794 1.00 37.56 876 ILE A C 1
ATOM 6899 O O . ILE A 1 876 ? 69.952 -12.506 -29.244 1.00 37.56 876 ILE A O 1
ATOM 6903 N N . CYS A 1 877 ? 72.147 -12.658 -29.682 1.00 34.94 877 CYS A N 1
ATOM 6904 C CA . CYS A 1 877 ? 72.346 -13.876 -28.892 1.00 34.94 877 CYS A CA 1
ATOM 6905 C C . CYS A 1 877 ? 72.231 -13.628 -27.375 1.00 34.94 877 CYS A C 1
ATOM 6907 O O . CYS A 1 877 ? 71.650 -14.457 -26.677 1.00 34.94 877 CYS A O 1
ATOM 6909 N N . ASP A 1 878 ? 72.700 -12.480 -26.863 1.00 35.50 878 ASP A N 1
ATOM 6910 C CA . ASP A 1 878 ? 72.536 -12.109 -25.446 1.00 35.50 878 ASP A CA 1
ATOM 6911 C C . ASP A 1 878 ? 71.076 -11.752 -25.095 1.00 35.50 878 ASP A C 1
ATOM 6913 O O . ASP A 1 878 ? 70.635 -11.997 -23.969 1.00 35.50 878 ASP A O 1
ATOM 6917 N N . PHE A 1 879 ? 70.296 -11.229 -26.050 1.00 39.38 879 PHE A N 1
ATOM 6918 C CA . PHE A 1 879 ? 68.856 -10.997 -25.887 1.00 39.38 879 PHE A CA 1
ATOM 6919 C C . PHE A 1 879 ? 68.070 -12.319 -25.866 1.00 39.38 879 PHE A C 1
ATOM 6921 O O . PHE A 1 879 ? 67.246 -12.525 -24.975 1.00 39.38 879 PHE A O 1
ATOM 6928 N N . ALA A 1 880 ? 68.393 -13.263 -26.758 1.00 33.66 880 ALA A N 1
ATOM 6929 C CA . ALA A 1 880 ? 67.782 -14.595 -26.773 1.00 33.66 880 ALA A CA 1
ATOM 6930 C C . ALA A 1 880 ? 68.132 -15.429 -25.521 1.00 33.66 880 ALA A C 1
ATOM 6932 O O . ALA A 1 880 ? 67.265 -16.104 -24.967 1.00 33.66 880 ALA A O 1
ATOM 6933 N N . ALA A 1 881 ? 69.371 -15.337 -25.018 1.00 36.06 881 ALA A N 1
ATOM 6934 C CA . ALA A 1 881 ? 69.808 -16.044 -23.810 1.00 36.06 881 ALA A CA 1
ATOM 6935 C C . ALA A 1 881 ? 69.229 -15.456 -22.507 1.00 36.06 881 ALA A C 1
ATOM 6937 O O . ALA A 1 881 ? 69.051 -16.189 -21.534 1.00 36.06 881 ALA A O 1
ATOM 6938 N N . ARG A 1 882 ? 68.900 -14.154 -22.475 1.00 38.69 882 ARG A N 1
ATOM 6939 C CA . ARG A 1 882 ? 68.214 -13.517 -21.332 1.00 38.69 882 ARG A CA 1
ATOM 6940 C C . ARG A 1 882 ? 66.695 -13.688 -21.357 1.00 38.69 882 ARG A C 1
ATOM 6942 O O . ARG A 1 882 ? 66.089 -13.664 -20.291 1.00 38.69 882 ARG A O 1
ATOM 6949 N N . ALA A 1 883 ? 66.092 -13.883 -22.529 1.00 38.44 883 ALA A N 1
ATOM 6950 C CA . ALA A 1 883 ? 64.645 -14.035 -22.667 1.00 38.44 883 ALA A CA 1
ATOM 6951 C C . ALA A 1 883 ? 64.123 -15.451 -22.337 1.00 38.44 883 ALA A C 1
ATOM 6953 O O . ALA A 1 883 ? 62.957 -15.580 -21.976 1.00 38.44 883 ALA A O 1
ATOM 6954 N N . PHE A 1 884 ? 64.951 -16.508 -22.403 1.00 46.06 884 PHE A N 1
ATOM 6955 C CA . PHE A 1 884 ? 64.484 -17.899 -22.217 1.00 46.06 884 PHE A CA 1
ATOM 6956 C C . PHE A 1 884 ? 65.422 -18.802 -21.395 1.00 46.06 884 PHE A C 1
ATOM 6958 O O . PHE A 1 884 ? 65.748 -19.923 -21.788 1.00 46.06 884 PHE A O 1
ATOM 6965 N N . GLY A 1 885 ? 65.834 -18.346 -20.210 1.00 33.84 885 GLY A N 1
ATOM 6966 C CA . GLY A 1 885 ? 66.617 -19.145 -19.263 1.00 33.84 885 GLY A CA 1
ATOM 6967 C C . GLY A 1 885 ? 65.823 -19.589 -18.032 1.00 33.84 885 GLY A C 1
ATOM 6968 O O . GLY A 1 885 ? 65.793 -18.861 -17.048 1.00 33.84 885 GLY A O 1
ATOM 6969 N N . ILE A 1 886 ? 65.310 -20.828 -18.062 1.00 40.94 886 ILE A N 1
ATOM 6970 C CA . ILE A 1 886 ? 64.699 -21.622 -16.967 1.00 40.94 886 ILE A CA 1
ATOM 6971 C C . ILE A 1 886 ? 63.183 -21.412 -16.750 1.00 40.94 886 ILE A C 1
ATOM 6973 O O . ILE A 1 886 ? 62.777 -20.669 -15.865 1.00 40.94 886 ILE A O 1
ATOM 6977 N N . LEU A 1 887 ? 62.354 -22.148 -17.511 1.00 31.00 887 LEU A N 1
ATOM 6978 C CA . LEU A 1 887 ? 61.151 -22.895 -17.064 1.00 31.00 887 LEU A CA 1
ATOM 6979 C C . LEU A 1 887 ? 60.551 -23.698 -18.258 1.00 31.00 887 LEU A C 1
ATOM 6981 O O . LEU A 1 887 ? 60.760 -23.315 -19.409 1.00 31.00 887 LEU A O 1
ATOM 6985 N N . PRO A 1 888 ? 59.855 -24.834 -18.028 1.00 34.34 888 PRO A N 1
ATOM 6986 C CA . PRO A 1 888 ? 59.437 -25.765 -19.077 1.00 34.34 888 PRO A CA 1
ATOM 6987 C C . PRO A 1 888 ? 58.250 -25.268 -19.919 1.00 34.34 888 PRO A C 1
ATOM 6989 O O . PRO A 1 888 ? 57.406 -24.495 -19.467 1.00 34.34 888 PRO A O 1
ATOM 6992 N N . PHE A 1 889 ? 58.179 -25.791 -21.148 1.00 35.03 889 PHE A N 1
ATOM 6993 C CA . PHE A 1 889 ? 57.315 -25.399 -22.276 1.00 35.03 889 PHE A CA 1
ATOM 6994 C C . PHE A 1 889 ? 55.800 -25.319 -21.980 1.00 35.03 889 PHE A C 1
ATOM 6996 O O . PHE A 1 889 ? 55.057 -24.692 -22.727 1.00 35.03 889 PHE A O 1
ATOM 7003 N N . SER A 1 890 ? 55.327 -25.892 -20.872 1.00 31.28 890 SER A N 1
ATOM 7004 C CA . SER A 1 890 ? 53.927 -25.824 -20.436 1.00 31.28 890 SER A CA 1
ATOM 7005 C C . SER A 1 890 ? 53.545 -24.524 -19.707 1.00 31.28 890 SER A C 1
ATOM 7007 O O . SER A 1 890 ? 52.357 -24.284 -19.518 1.00 31.28 890 SER A O 1
ATOM 7009 N N . LEU A 1 891 ? 54.504 -23.663 -19.328 1.00 35.44 891 LEU A N 1
ATOM 7010 C CA . LEU A 1 891 ? 54.227 -22.343 -18.727 1.00 35.44 891 LEU A CA 1
ATOM 7011 C C . LEU A 1 891 ? 54.359 -21.157 -19.706 1.00 35.44 891 LEU A C 1
ATOM 7013 O O . LEU A 1 891 ? 53.854 -20.075 -19.416 1.00 35.44 891 LEU A O 1
ATOM 7017 N N . ALA A 1 892 ? 54.987 -21.338 -20.874 1.00 33.78 892 ALA A N 1
ATOM 7018 C CA . ALA A 1 892 ? 55.208 -20.258 -21.846 1.00 33.78 892 ALA A CA 1
ATOM 7019 C C . ALA A 1 892 ? 53.916 -19.805 -22.557 1.00 33.78 892 ALA A C 1
ATOM 7021 O O . ALA A 1 892 ? 53.777 -18.637 -22.912 1.00 33.78 892 ALA A O 1
ATOM 7022 N N . VAL A 1 893 ? 52.929 -20.696 -22.689 1.00 35.69 893 VAL A N 1
ATOM 7023 C CA . VAL A 1 893 ? 51.624 -20.375 -23.297 1.00 35.69 893 VAL A CA 1
ATOM 7024 C C . VAL A 1 893 ? 50.743 -19.535 -22.355 1.00 35.69 893 VAL A C 1
ATOM 7026 O O . VAL A 1 893 ? 49.908 -18.762 -22.814 1.00 35.69 893 VAL A O 1
ATOM 7029 N N . LEU A 1 894 ? 50.973 -19.603 -21.039 1.00 31.47 894 LEU A N 1
ATOM 7030 C CA . LEU A 1 894 ? 50.200 -18.856 -20.036 1.00 31.47 894 LEU A CA 1
ATOM 7031 C C . LEU A 1 894 ? 50.684 -17.410 -19.830 1.00 31.47 894 LEU A C 1
ATOM 7033 O O . LEU A 1 894 ? 49.891 -16.563 -19.430 1.00 31.47 894 LEU A O 1
ATOM 7037 N N . VAL A 1 895 ? 51.947 -17.095 -20.143 1.00 33.66 895 VAL A N 1
ATOM 7038 C CA . VAL A 1 895 ? 52.500 -15.733 -19.982 1.00 33.66 895 VAL A CA 1
ATOM 7039 C C . VAL A 1 895 ? 52.263 -14.857 -21.220 1.00 33.66 895 VAL A C 1
ATOM 7041 O O . VAL A 1 895 ? 52.018 -13.660 -21.078 1.00 33.66 895 VAL A O 1
ATOM 7044 N N . VAL A 1 896 ? 52.225 -15.435 -22.428 1.00 36.12 896 VAL A N 1
ATOM 7045 C CA . VAL A 1 896 ? 51.924 -14.682 -23.666 1.00 36.12 896 VAL A CA 1
ATOM 7046 C C . VAL A 1 896 ? 50.461 -14.209 -23.714 1.00 36.12 896 VAL A C 1
ATOM 7048 O O . VAL A 1 896 ? 50.181 -13.155 -24.276 1.00 36.12 896 VAL A O 1
ATOM 7051 N N . ALA A 1 897 ? 49.537 -14.905 -23.045 1.00 34.66 897 ALA A N 1
ATOM 7052 C CA . ALA A 1 897 ? 48.132 -14.496 -22.967 1.00 34.66 897 ALA A CA 1
ATOM 7053 C C . ALA A 1 897 ? 47.842 -13.407 -21.907 1.00 34.66 897 ALA A C 1
ATOM 7055 O O . ALA A 1 897 ? 46.802 -12.759 -21.986 1.00 34.66 897 ALA A O 1
ATOM 7056 N N . TYR A 1 898 ? 48.738 -13.181 -20.931 1.00 32.59 898 TYR A N 1
ATOM 7057 C CA . TYR A 1 898 ? 48.458 -12.325 -19.763 1.00 32.59 898 TYR A CA 1
ATOM 7058 C C . TYR A 1 898 ? 49.252 -11.006 -19.677 1.00 32.59 898 TYR A C 1
ATOM 7060 O O . TYR A 1 898 ? 48.914 -10.179 -18.833 1.00 32.59 898 TYR A O 1
ATOM 7068 N N . LEU A 1 899 ? 50.260 -10.751 -20.527 1.00 32.88 899 LEU A N 1
ATOM 7069 C CA . LEU A 1 899 ? 51.073 -9.514 -20.448 1.00 32.88 899 LEU A CA 1
ATOM 7070 C C . LEU A 1 899 ? 50.975 -8.549 -21.643 1.00 32.88 899 LEU A C 1
ATOM 7072 O O . LEU A 1 899 ? 51.500 -7.440 -21.560 1.00 32.88 899 LEU A O 1
ATOM 7076 N N . LEU A 1 900 ? 50.248 -8.886 -22.709 1.00 30.03 900 LEU A N 1
ATOM 7077 C CA . LEU A 1 900 ? 50.019 -7.957 -23.826 1.00 30.03 900 LEU A CA 1
ATOM 7078 C C . LEU A 1 900 ? 49.131 -6.719 -23.522 1.00 30.03 900 LEU A C 1
ATOM 7080 O O . LEU A 1 900 ? 49.276 -5.741 -24.253 1.00 30.03 900 LEU A O 1
ATOM 7084 N N . PRO A 1 901 ? 48.309 -6.646 -22.447 1.00 33.28 901 PRO A N 1
ATOM 7085 C CA . PRO A 1 901 ? 47.569 -5.412 -22.141 1.00 33.28 901 PRO A CA 1
ATOM 7086 C C . PRO A 1 901 ? 48.321 -4.361 -21.304 1.00 33.28 901 PRO A C 1
ATOM 7088 O O . PRO A 1 901 ? 47.771 -3.291 -21.077 1.00 33.28 901 PRO A O 1
ATOM 7091 N N . ILE A 1 902 ? 49.541 -4.621 -20.810 1.00 33.88 902 ILE A N 1
ATOM 7092 C CA . ILE A 1 902 ? 50.243 -3.671 -19.912 1.00 33.88 902 ILE A CA 1
ATOM 7093 C C . ILE A 1 902 ? 51.256 -2.780 -20.665 1.00 33.88 902 ILE A C 1
ATOM 7095 O O . ILE A 1 902 ? 51.673 -1.750 -20.140 1.00 33.88 902 ILE A O 1
ATOM 7099 N N . CYS A 1 903 ? 51.603 -3.089 -21.921 1.00 28.00 903 CYS A N 1
ATOM 7100 C CA . CYS A 1 903 ? 52.536 -2.270 -22.714 1.00 28.00 903 CYS A CA 1
ATOM 7101 C C . CYS A 1 903 ? 51.876 -1.281 -23.693 1.00 28.00 903 CYS A C 1
ATOM 7103 O O . CYS A 1 903 ? 52.553 -0.358 -24.134 1.00 28.00 903 CYS A O 1
ATOM 7105 N N . PHE A 1 904 ? 50.577 -1.399 -23.985 1.00 32.69 904 PHE A N 1
ATOM 7106 C CA . PHE A 1 904 ? 49.833 -0.382 -24.741 1.00 32.69 904 PHE A CA 1
ATOM 7107 C C . PHE A 1 904 ? 48.981 0.445 -23.781 1.00 32.69 904 PHE A C 1
ATOM 7109 O O . PHE A 1 904 ? 47.793 0.196 -23.589 1.00 32.69 904 PHE A O 1
ATOM 7116 N N . GLY A 1 905 ? 49.622 1.416 -23.130 1.00 27.91 905 GLY A N 1
ATOM 7117 C CA . GLY A 1 905 ? 48.927 2.428 -22.348 1.00 27.91 905 GLY A CA 1
ATOM 7118 C C . GLY A 1 905 ? 47.983 3.235 -23.238 1.00 27.91 905 GLY A C 1
ATOM 7119 O O . GLY A 1 905 ? 48.422 4.127 -23.954 1.00 27.91 905 GLY A O 1
ATOM 7120 N N . ILE A 1 906 ? 46.690 2.929 -23.164 1.00 30.33 906 ILE A N 1
ATOM 7121 C CA . ILE A 1 906 ? 45.610 3.808 -23.607 1.00 30.33 906 ILE A CA 1
ATOM 7122 C C . ILE A 1 906 ? 45.000 4.388 -22.331 1.00 30.33 906 ILE A C 1
ATOM 7124 O O . ILE A 1 906 ? 44.241 3.722 -21.626 1.00 30.33 906 ILE A O 1
ATOM 7128 N N . SER A 1 907 ? 45.397 5.612 -21.991 1.00 30.19 907 SER A N 1
ATOM 7129 C CA . SER A 1 907 ? 44.681 6.449 -21.031 1.00 30.19 907 SER A CA 1
ATOM 7130 C C . SER A 1 907 ? 43.795 7.426 -21.796 1.00 30.19 907 SER A C 1
ATOM 7132 O O . SER A 1 907 ? 44.332 8.165 -22.618 1.00 30.19 907 SER A O 1
ATOM 7134 N N . SER A 1 908 ? 42.507 7.430 -21.430 1.00 31.27 908 SER A N 1
ATOM 7135 C CA . SER A 1 908 ? 41.462 8.447 -21.673 1.00 31.27 908 SER A CA 1
ATOM 7136 C C . SER A 1 908 ? 41.192 8.886 -23.107 1.00 31.27 908 SER A C 1
ATOM 7138 O O . SER A 1 908 ? 42.052 9.600 -23.667 1.00 31.27 908 SER A O 1
#

Radius of gyration: 49.01 Å; Cα contacts (8 Å, |Δi|>4): 1108; chains: 1; bounding box: 138×62×130 Å

Organism: NCBI:txid456999